Protein AF-0000000072035267 (afdb_homodimer)

Radius of gyration: 32.4 Å; Cα contacts (8 Å, |Δi|>4): 2266; chains: 2; bounding box: 58×96×71 Å

InterPro domains:
  IPR001461 Aspartic peptidase A1 [PTHR47965] (14-410)
  IPR021109 Aspartic peptidase domain superfamily [G3DSA:2.40.70.10] (3-189)
  IPR021109 Aspartic peptidase domain superfamily [G3DSA:2.40.70.10] (192-411)
  IPR021109 Aspartic peptidase domain superfamily [SSF50630] (14-403)
  IPR032799 Xylanase inhibitor, C-terminal [PF14541] (230-394)
  IPR032861 Xylanase inhibitor, N-terminal [PF14543] (16-189)
  IPR033121 Peptidase family A1 domain [PS51767] (16-394)
  IPR033868 Xylanase inhibitor I-like [cd05489] (21-397)

Secondary structure (DSSP, 8-state):
-EEEEEEEEEETTEEEEEEEEETTTTEEEEEEEETT-SS-EEE-SSS---SS-EEPBTTSHHHHTTT--EEE---S--BTTB-TTEEEE--EETTTTEE--EEEEEEEEEE-EESSSSB-PPEEEEEEEEEEE-GGGGTTSPTT--EEEE-SSSTTSHHHHHHHHTT--SEEEEE--S-SSS-EEEEES-----EEETTEEGGGG-EEEEEE--SS--SSEEETT----SEEE---EEEETTEEP---GGGTSBPTTT--B-EEE-SSS-SEEE-HHHHHHHHHHHHHHHHHTT--EE--BTTBS-EEEGGGS-EETTEE----EEEE-SSTT-EEEE-HHHHEEEEEETTEEEEEE-EEE--SS-SSSEEE-HHHHTT-EEEEETTTTEEEE-S-GGGGT--GGG--TT-/-EEEEEEEEEETTEEEEEEEEETTTTEEEEEEEETT-SS-EEE-SSS---SS-EEPBTTSHHHHTTT--EEE---S--BTTB-TTEEEE--EETTTTEE--EEEEEEEEEE-EESSSSB-PPEEEEEEEEEEE-GGGGTTSPTT--EEEE-SSSTTSHHHHHHHHTT--SEEEEE--S-SSS-EEEEES-----EEETTEEGGGG-EEEEEE--SS--SSEEETT----SEEE---EEEETTEEP---GGGTSBPTTT--B-EEE-SSS-SEEE-HHHHHHHHHHHHHHHHHTT--B---BTTBS-EEEGGGS-EETTEE----EEEE-SSTT-EEEE-HHHHEEEEEETTEEEEEE-EEE--SS-SSSEEE-HHHHTT-EEEEETTTTEEEE-S-GGGGT--GGG--TT-

Solvent-accessible surface area (backbone atoms only — not comparable to full-atom values): 41261 Å² total; per-residue (Å²): 120,39,34,37,43,52,29,40,41,41,73,78,58,55,40,38,30,31,59,40,28,37,36,42,75,72,35,87,40,37,21,35,41,27,44,36,33,44,49,22,31,34,39,35,75,63,87,63,75,48,83,60,61,40,78,37,49,44,86,34,72,71,34,47,73,69,73,41,62,46,20,26,45,52,89,61,78,73,51,87,53,24,49,66,51,19,18,40,37,68,48,62,29,83,84,70,68,45,72,49,79,24,27,30,33,28,26,31,35,33,36,42,20,23,79,71,51,44,79,49,64,70,47,77,38,69,75,35,57,34,25,26,34,59,66,75,59,49,58,89,56,48,86,79,45,44,37,36,41,12,50,12,70,30,67,49,3,51,55,35,42,53,17,60,79,64,73,36,52,61,25,30,31,41,18,41,26,80,38,70,84,40,39,10,37,35,39,36,32,42,87,57,76,42,50,42,43,92,94,40,47,59,55,78,66,46,47,71,44,59,50,42,81,40,58,39,41,87,45,56,66,26,43,80,89,34,56,31,33,46,51,26,43,53,47,70,45,43,24,45,65,84,38,75,50,80,62,69,66,73,43,34,38,58,37,84,87,73,27,35,23,13,33,35,55,33,39,63,42,41,49,25,28,20,24,35,71,50,32,51,41,46,50,54,51,45,50,53,49,26,42,76,69,73,46,60,78,48,77,56,48,90,96,28,70,50,19,28,49,42,88,75,42,54,77,49,84,52,27,44,66,56,63,36,36,30,45,23,29,92,41,94,86,39,57,52,66,35,39,20,57,31,41,37,37,78,47,76,53,99,88,42,55,29,37,21,43,42,60,42,72,53,38,84,77,47,54,54,24,28,36,46,11,33,45,54,40,32,22,21,49,35,34,43,34,63,76,76,38,27,37,28,34,42,80,38,32,44,81,73,73,37,43,27,43,42,59,49,54,78,111,122,38,34,34,43,52,30,40,42,42,74,76,58,54,40,37,30,31,60,41,29,37,37,42,73,71,35,87,40,36,21,35,42,28,45,37,32,44,50,22,29,34,39,34,76,64,87,61,74,48,81,62,61,41,78,37,49,44,86,35,71,72,36,49,72,68,72,41,61,45,22,27,43,50,91,60,78,75,50,88,54,24,48,67,51,18,17,40,37,70,45,61,30,84,84,72,68,46,73,51,78,26,28,29,33,28,25,31,34,33,37,40,22,24,79,72,46,45,78,48,64,69,46,76,37,68,75,36,57,34,25,26,33,59,66,76,61,48,57,89,55,47,87,79,44,44,38,36,41,11,49,12,70,29,67,49,4,50,55,36,41,53,18,60,78,65,73,37,52,61,25,30,32,42,17,41,25,80,40,71,84,40,40,9,38,34,39,37,31,42,86,55,77,44,50,42,43,92,93,38,48,60,55,78,66,46,47,72,44,60,49,43,83,38,58,40,41,88,45,55,67,27,44,78,90,35,53,29,35,45,51,25,42,54,46,71,46,42,24,46,65,83,39,76,48,83,64,69,66,71,42,34,38,59,36,84,86,74,29,36,22,13,31,35,55,35,37,61,42,41,48,25,28,21,23,36,72,51,33,50,40,46,51,52,50,45,52,54,49,25,44,74,70,71,46,60,76,48,77,57,49,90,95,27,72,52,19,28,48,42,88,76,40,54,77,51,85,52,27,43,68,56,63,35,37,30,46,24,27,95,41,93,84,40,57,52,64,34,39,21,58,32,42,38,38,77,48,76,52,98,88,43,54,29,37,20,42,43,60,40,74,54,36,84,78,45,56,52,24,28,36,45,11,33,47,53,41,31,21,21,49,36,34,43,34,64,78,78,38,28,37,28,33,43,81,38,32,43,80,74,74,40,42,26,44,40,60,48,47,80,110

Organism: Hevea brasiliensis (NCBI:txid3981)

Sequence (822 aa):
MQRFFYISKKIIPPQYTTTVYLKTPLQPTKLLLDLGASFTWVDCYRNYNSTTYQHIACGTPLCDSFHSLACGNCYEPPGPACANDTCEFFPENSVTRKVNLEAALIDSLAVPTTDGSTQGPLAHVKNYIFSCARTALLHGLAAGVSGTVAMGRSNISLQGQVRTVFSAPNYFALCLSGSRKFLGVAFIGTSGPYNFLPGIDVGKSLIYTPLILNPVGGTVITYVNHPSDEYFVGLTSIKVNGKVVALNQTLLAIDSETGFGGTKISTVIPYTTLQTSIYKAFTEAFVKESSVMNLTLTKAVKPFSFCFSAKEIVSTRVGPEVPTVDLVMQSEEVYWRMFGSNSMVRVAHKDEDVWCLGFMDGGANPRTSIVIGGHLMEDNLLQFDLESNRLGFSSSLLFQGTTCANFNFTIMQRFFYISKKIIPPQYTTTVYLKTPLQPTKLLLDLGASFTWVDCYRNYNSTTYQHIACGTPLCDSFHSLACGNCYEPPGPACANDTCEFFPENSVTRKVNLEAALIDSLAVPTTDGSTQGPLAHVKNYIFSCARTALLHGLAAGVSGTVAMGRSNISLQGQVRTVFSAPNYFALCLSGSRKFLGVAFIGTSGPYNFLPGIDVGKSLIYTPLILNPVGGTVITYVNHPSDEYFVGLTSIKVNGKVVALNQTLLAIDSETGFGGTKISTVIPYTTLQTSIYKAFTEAFVKESSVMNLTLTKAVKPFSFCFSAKEIVSTRVGPEVPTVDLVMQSEEVYWRMFGSNSMVRVAHKDEDVWCLGFMDGGANPRTSIVIGGHLMEDNLLQFDLESNRLGFSSSLLFQGTTCANFNFTI

Nearest PDB structures (foldseek):
  3vla-assembly1_A  TM=9.682E-01  e=2.047E-55  Daucus carota
  3aup-assembly1_A  TM=9.422E-01  e=1.600E-38  Glycine max
  3aup-assembly1_B  TM=9.421E-01  e=1.950E-37  Glycine max
  3aup-assembly1_C  TM=9.196E-01  e=5.016E-37  Glycine max
  3aup-assembly1_D  TM=9.233E-01  e=4.520E-35  Glycine max

pLDDT: mean 93.47, std 7.17, range [33.94, 98.75]

Foldseek 3Di:
DWFKWWWAADVVPTFIKTWWFWAVVTDTAIATEKAFDQFWEFAFPPPDDHPQKDFAAAPDPVLVVVVFNDFDAAPDPDDNWHDGRGRWDWDALPQVLDTDITTKMFAKIWTWDDPLQDIDDIDIDGGQIHTHDHPVRCPPPDPRHGIHQYNFQHCNGPLNSSCVVVVAAQKKKWAAALDNVFIFMMIHRDLDQPPLDPPDRLSVAWFKFFWDWQQWADHPDTDPRRIGRFTFFQFQFKDWLNHTQDDDRVQCDQDNVQRFHHETETSSFAFKEAAQRVVVSVVVNQQVQQVVVVWDFDCADPPFGTKTAPVVWDADLLGTAGIKMWGHGPDPVGTAIHGLQQQWDWDDDPVGTIIGGRYYYPYNGRRYRIYHYPSNSFQKMWMQNVVRRMIIIDNGCSVVVGGSSSSDSPD/DWFKWWWAADVVPTFIKTWWWWAVVTDTAIATEKAFDQFWEFAFPPPDDHPQKDFAAAPDPVLVVVVQNDFDAAPDPDDNWHDGRGRWDWDALPQVLDTDITTKMFAKIWTWDDPLQDIDDIDIDGGQIHTHDHPVRCPPPDPRHGIHAYNFQHCNGPLNSSCVVVVAAQKKKWAAALDNVFIFMMIHRDLDQPPLDVPDRLSVAWFKFFWDWQQWAPHPDTDPRRIGRFTFFQFQFKDWLNHTQDDDRVQCDQDNVQRFHHETETSSFAFKEAAQRCVVSVVVNQQVQQVVVVWDFDCADPPFGTKTAPVVWDADLLGTAGIWMWGHGPDPVGTAIHGLQQQWDWDDDPVGTITGGRYYYPYNGRRYRIYHYPSNSFQKMWMQNVVRRMIIIGNGCSVVVGGSSSSDSPD

Structure (mmCIF, N/CA/C/O backbone):
data_AF-0000000072035267-model_v1
#
loop_
_entity.id
_entity.type
_entity.pdbx_description
1 polymer 'Peptidase A1 domain-containing protein'
#
loop_
_atom_site.group_PDB
_atom_site.id
_atom_site.type_symbol
_atom_site.label_atom_id
_atom_site.label_alt_id
_atom_site.label_comp_id
_atom_site.label_asym_id
_atom_site.label_entity_id
_atom_site.label_seq_id
_atom_site.pdbx_PDB_ins_code
_atom_site.Cartn_x
_atom_site.Cartn_y
_atom_site.Cartn_z
_atom_site.occupancy
_atom_site.B_iso_or_equiv
_atom_site.auth_seq_id
_atom_site.auth_comp_id
_atom_site.auth_asym_id
_atom_site.auth_atom_id
_atom_site.pdbx_PDB_model_num
ATOM 1 N N . MET A 1 1 ? 23.469 -21.203 -25.188 1 81.06 1 MET A N 1
ATOM 2 C CA . MET A 1 1 ? 23.328 -21.734 -23.828 1 81.06 1 MET A CA 1
ATOM 3 C C . MET A 1 1 ? 21.969 -21.422 -23.25 1 81.06 1 MET A C 1
ATOM 5 O O . MET A 1 1 ? 21.406 -20.344 -23.484 1 81.06 1 MET A O 1
ATOM 9 N N . GLN A 1 2 ? 21.484 -22.484 -22.578 1 88.94 2 GLN A N 1
ATOM 10 C CA . GLN A 1 2 ? 20.188 -22.344 -21.922 1 88.94 2 GLN A CA 1
ATOM 11 C C . GLN A 1 2 ? 20.359 -21.797 -20.5 1 88.94 2 GLN A C 1
ATOM 13 O O . GLN A 1 2 ? 21.312 -22.125 -19.812 1 88.94 2 GLN A O 1
ATOM 18 N N . ARG A 1 3 ? 19.531 -20.891 -20.172 1 94.94 3 ARG A N 1
ATOM 19 C CA . ARG A 1 3 ? 19.5 -20.406 -18.797 1 94.94 3 ARG A CA 1
ATOM 20 C C . ARG A 1 3 ? 18.531 -21.219 -17.938 1 94.94 3 ARG A C 1
ATOM 22 O O . ARG A 1 3 ? 17.469 -21.641 -18.422 1 94.94 3 ARG A O 1
ATOM 29 N N . PHE A 1 4 ? 19 -21.453 -16.734 1 94.75 4 PHE A N 1
ATOM 30 C CA . PHE A 1 4 ? 18.125 -22.281 -15.914 1 94.75 4 PHE A CA 1
ATOM 31 C C . PHE A 1 4 ? 18.328 -21.969 -14.43 1 94.75 4 PHE A C 1
ATOM 33 O O . PHE A 1 4 ? 19.234 -21.219 -14.07 1 94.75 4 PHE A O 1
ATOM 40 N N . PHE A 1 5 ? 17.406 -22.406 -13.617 1 95.31 5 PHE A N 1
ATOM 41 C CA . PHE A 1 5 ? 17.594 -22.453 -12.172 1 95.31 5 PHE A CA 1
ATOM 42 C C . PHE A 1 5 ? 16.891 -23.672 -11.57 1 95.31 5 PHE A C 1
ATOM 44 O O . PHE A 1 5 ? 15.938 -24.188 -12.156 1 95.31 5 PHE A O 1
ATOM 51 N N . TYR A 1 6 ? 17.391 -24.125 -10.43 1 95.31 6 TYR A N 1
ATOM 52 C CA . TYR A 1 6 ? 16.797 -25.266 -9.742 1 95.31 6 TYR A CA 1
ATOM 53 C C . TYR A 1 6 ? 15.625 -24.828 -8.875 1 95.31 6 TYR A C 1
ATOM 55 O O . TYR A 1 6 ? 15.539 -23.672 -8.469 1 95.31 6 TYR A O 1
ATOM 63 N N . ILE A 1 7 ? 14.734 -25.734 -8.68 1 97.44 7 ILE A N 1
ATOM 64 C CA . ILE A 1 7 ? 13.555 -25.5 -7.852 1 97.44 7 ILE A CA 1
ATOM 65 C C . ILE A 1 7 ? 13.5 -26.531 -6.734 1 97.44 7 ILE A C 1
ATOM 67 O O . ILE A 1 7 ? 13.602 -27.734 -6.988 1 97.44 7 ILE A O 1
ATOM 71 N N . SER A 1 8 ? 13.352 -26.062 -5.523 1 97.06 8 SER A N 1
ATOM 72 C CA . SER A 1 8 ? 13.25 -26.922 -4.355 1 97.06 8 SER A CA 1
ATOM 73 C C . SER A 1 8 ? 11.812 -27 -3.84 1 97.06 8 SER A C 1
ATOM 75 O O . SER A 1 8 ? 11.109 -25.984 -3.82 1 97.06 8 SER A O 1
ATOM 77 N N . LYS A 1 9 ? 11.477 -28.172 -3.498 1 96.5 9 LYS A N 1
ATOM 78 C CA . LYS A 1 9 ? 10.172 -28.359 -2.861 1 96.5 9 LYS A CA 1
ATOM 79 C C . LYS A 1 9 ? 10.297 -28.344 -1.34 1 96.5 9 LYS A C 1
ATOM 81 O O . LYS A 1 9 ? 11.102 -29.078 -0.771 1 96.5 9 LYS A O 1
ATOM 86 N N . LYS A 1 10 ? 9.508 -27.438 -0.721 1 94.06 10 LYS A N 1
ATOM 87 C CA . LYS A 1 10 ? 9.43 -27.391 0.736 1 94.06 10 LYS A CA 1
ATOM 88 C C . LYS A 1 10 ? 8.148 -28.047 1.242 1 94.06 10 LYS A C 1
ATOM 90 O O . LYS A 1 10 ? 7.113 -28 0.573 1 94.06 10 LYS A O 1
ATOM 95 N N . ILE A 1 11 ? 8.234 -28.594 2.432 1 85.81 11 ILE A N 1
ATOM 96 C CA . ILE A 1 11 ? 7.078 -29.297 2.973 1 85.81 11 ILE A CA 1
ATOM 97 C C . ILE A 1 11 ? 6.355 -28.422 3.986 1 85.81 11 ILE A C 1
ATOM 99 O O . ILE A 1 11 ? 5.129 -28.484 4.109 1 85.81 11 ILE A O 1
ATOM 103 N N . ILE A 1 12 ? 7.105 -27.688 4.684 1 84.75 12 ILE A N 1
ATOM 104 C CA . ILE A 1 12 ? 6.492 -26.859 5.715 1 84.75 12 ILE A CA 1
ATOM 105 C C . ILE A 1 12 ? 6.969 -25.406 5.562 1 84.75 12 ILE A C 1
ATOM 107 O O . ILE A 1 12 ? 8.094 -25.078 5.934 1 84.75 12 ILE A O 1
ATOM 111 N N . PRO A 1 13 ? 6.098 -24.625 5.195 1 90.94 13 PRO A N 1
ATOM 112 C CA . PRO A 1 13 ? 4.883 -24.906 4.43 1 90.94 13 PRO A CA 1
ATOM 113 C C . PRO A 1 13 ? 5.18 -25.422 3.025 1 90.94 13 PRO A C 1
ATOM 115 O O . PRO A 1 13 ? 6.301 -25.297 2.535 1 90.94 13 PRO A O 1
ATOM 118 N N . PRO A 1 14 ? 4.184 -26.094 2.482 1 93.5 14 PRO A N 1
ATOM 119 C CA . PRO A 1 14 ? 4.426 -26.594 1.124 1 93.5 14 PRO A CA 1
ATOM 120 C C . PRO A 1 14 ? 4.582 -25.453 0.106 1 93.5 14 PRO A C 1
ATOM 122 O O . PRO A 1 14 ? 3.6 -24.797 -0.249 1 93.5 14 PRO A O 1
ATOM 125 N N . GLN A 1 15 ? 5.777 -25.266 -0.336 1 97.94 15 GLN A N 1
ATOM 126 C CA . GLN A 1 15 ? 6.125 -24.203 -1.26 1 97.94 15 GLN A CA 1
ATOM 127 C C . GLN A 1 15 ? 7.266 -24.609 -2.184 1 97.94 15 GLN A C 1
ATOM 129 O O . GLN A 1 15 ? 7.988 -25.578 -1.895 1 97.94 15 GLN A O 1
ATOM 134 N N . TYR A 1 16 ? 7.328 -23.984 -3.285 1 98.44 16 TYR A N 1
ATOM 135 C CA . TYR A 1 16 ? 8.43 -24.172 -4.223 1 98.44 16 TYR A CA 1
ATOM 136 C C . TYR A 1 16 ? 9.352 -22.953 -4.223 1 98.44 16 TYR A C 1
ATOM 138 O O . TYR A 1 16 ? 8.914 -21.828 -4.461 1 98.44 16 TYR A O 1
ATOM 146 N N . THR A 1 17 ? 10.641 -23.219 -3.957 1 98.12 17 THR A N 1
ATOM 147 C CA . THR A 1 17 ? 11.602 -22.125 -3.834 1 98.12 17 THR A CA 1
ATOM 148 C C . THR A 1 17 ? 12.758 -22.312 -4.812 1 98.12 17 THR A C 1
ATOM 150 O O . THR A 1 17 ? 12.938 -23.391 -5.367 1 98.12 17 THR A O 1
ATOM 153 N N . THR A 1 18 ? 13.406 -21.25 -5.062 1 97.75 18 THR A N 1
ATOM 154 C CA . THR A 1 18 ? 14.586 -21.266 -5.918 1 97.75 18 THR A CA 1
ATOM 155 C C . THR A 1 18 ? 15.664 -20.344 -5.379 1 97.75 18 THR A C 1
ATOM 157 O O . THR A 1 18 ? 15.422 -19.578 -4.438 1 97.75 18 THR A O 1
ATOM 160 N N . THR A 1 19 ? 16.844 -20.531 -5.922 1 96.5 19 THR A N 1
ATOM 161 C CA . THR A 1 19 ? 17.953 -19.641 -5.605 1 96.5 19 THR A CA 1
ATOM 162 C C . THR A 1 19 ? 18.5 -18.984 -6.871 1 96.5 19 THR A C 1
ATOM 164 O O . THR A 1 19 ? 18.844 -19.656 -7.836 1 96.5 19 THR A O 1
ATOM 167 N N . VAL A 1 20 ? 18.484 -17.734 -6.871 1 97.25 20 VAL A N 1
ATOM 168 C CA . VAL A 1 20 ? 19.141 -16.938 -7.902 1 97.25 20 VAL A CA 1
ATOM 169 C C . VAL A 1 20 ? 20.234 -16.078 -7.266 1 97.25 20 VAL A C 1
ATOM 171 O O . VAL A 1 20 ? 20.359 -16.016 -6.039 1 97.25 20 VAL A O 1
ATOM 174 N N . TYR A 1 21 ? 21.078 -15.484 -8.117 1 98.12 21 TYR A N 1
ATOM 175 C CA . TYR A 1 21 ? 22.125 -14.609 -7.602 1 98.12 21 TYR A CA 1
ATOM 176 C C . TYR A 1 21 ? 21.781 -13.148 -7.824 1 98.12 21 TYR A C 1
ATOM 178 O O . TYR A 1 21 ? 21.516 -12.727 -8.953 1 98.12 21 TYR A O 1
ATOM 186 N N . LEU A 1 22 ? 21.766 -12.406 -6.781 1 97.81 22 LEU A N 1
ATOM 187 C CA . LEU A 1 22 ? 21.391 -10.992 -6.828 1 97.81 22 LEU A CA 1
ATOM 188 C C . LEU A 1 22 ? 22.469 -10.133 -6.172 1 97.81 22 LEU A C 1
ATOM 190 O O . LEU A 1 22 ? 23.266 -10.633 -5.375 1 97.81 22 LEU A O 1
ATOM 194 N N . LYS A 1 23 ? 22.578 -8.891 -6.531 1 97.44 23 LYS A N 1
ATOM 195 C CA . LYS A 1 23 ? 23.453 -7.906 -5.898 1 97.44 23 LYS A CA 1
ATOM 196 C C . LYS A 1 23 ? 24.859 -7.941 -6.496 1 97.44 23 LYS A C 1
ATOM 198 O O . LYS A 1 23 ? 25.141 -8.742 -7.395 1 97.44 23 LYS A O 1
ATOM 203 N N . THR A 1 24 ? 25.578 -6.977 -6.043 1 97.62 24 THR A N 1
ATOM 204 C CA . THR A 1 24 ? 27.016 -6.906 -6.309 1 97.62 24 THR A CA 1
ATOM 205 C C . THR A 1 24 ? 27.797 -6.754 -5.008 1 97.62 24 THR A C 1
ATOM 207 O O . THR A 1 24 ? 27.672 -5.734 -4.324 1 97.62 24 THR A O 1
ATOM 210 N N . PRO A 1 25 ? 28.766 -7.625 -4.703 1 97.25 25 PRO A N 1
ATOM 211 C CA . PRO A 1 25 ? 28.984 -8.891 -5.402 1 97.25 25 PRO A CA 1
ATOM 212 C C . PRO A 1 25 ? 27.766 -9.82 -5.344 1 97.25 25 PRO A C 1
ATOM 214 O O . PRO A 1 25 ? 26.938 -9.695 -4.445 1 97.25 25 PRO A O 1
ATOM 217 N N . LEU A 1 26 ? 27.703 -10.727 -6.324 1 97.5 26 LEU A N 1
ATOM 218 C CA . LEU A 1 26 ? 26.578 -11.641 -6.434 1 97.5 26 LEU A CA 1
ATOM 219 C C . LEU A 1 26 ? 26.453 -12.484 -5.168 1 97.5 26 LEU A C 1
ATOM 221 O O . LEU A 1 26 ? 27.438 -13.008 -4.66 1 97.5 26 LEU A O 1
ATOM 225 N N . GLN A 1 27 ? 25.219 -12.562 -4.727 1 96.81 27 GLN A N 1
ATOM 226 C CA . GLN A 1 27 ? 24.906 -13.375 -3.557 1 96.81 27 GLN A CA 1
ATOM 227 C C . GLN A 1 27 ? 23.734 -14.305 -3.844 1 96.81 27 GLN A C 1
ATOM 229 O O . GLN A 1 27 ? 22.734 -13.898 -4.453 1 96.81 27 GLN A O 1
ATOM 234 N N . PRO A 1 28 ? 23.922 -15.594 -3.424 1 96.81 28 PRO A N 1
ATOM 235 C CA . PRO A 1 28 ? 22.766 -16.484 -3.561 1 96.81 28 PRO A CA 1
ATOM 236 C C . PRO A 1 28 ? 21.547 -15.992 -2.773 1 96.81 28 PRO A C 1
ATOM 238 O O . PRO A 1 28 ? 21.656 -15.68 -1.585 1 96.81 28 PRO A O 1
ATOM 241 N N . THR A 1 29 ? 20.438 -15.867 -3.428 1 97.31 29 THR A N 1
ATOM 242 C CA . THR A 1 29 ? 19.203 -15.359 -2.846 1 97.31 29 THR A CA 1
ATOM 243 C C . THR A 1 29 ? 18.062 -16.359 -3.035 1 97.31 29 THR A C 1
ATOM 245 O O . THR A 1 29 ? 17.688 -16.656 -4.164 1 97.31 29 THR A O 1
ATOM 248 N N . LYS A 1 30 ? 17.547 -16.844 -1.917 1 97.75 30 LYS A N 1
ATOM 249 C CA . LYS A 1 30 ? 16.438 -17.797 -1.955 1 97.75 30 LYS A CA 1
ATOM 250 C C . LYS A 1 30 ? 15.094 -17.094 -2.088 1 97.75 30 LYS A C 1
ATOM 252 O O . LYS A 1 30 ? 14.781 -16.188 -1.308 1 97.75 30 LYS A O 1
ATOM 257 N N . LEU A 1 31 ? 14.352 -17.516 -3.07 1 98.62 31 LEU A N 1
ATOM 258 C CA . LEU A 1 31 ? 13.086 -16.859 -3.379 1 98.62 31 LEU A CA 1
ATOM 259 C C . LEU A 1 31 ? 11.977 -17.875 -3.572 1 98.62 31 LEU A C 1
ATOM 261 O O . LEU A 1 31 ? 12.234 -19.016 -3.967 1 98.62 31 LEU A O 1
ATOM 265 N N . LEU A 1 32 ? 10.75 -17.484 -3.213 1 98.75 32 LEU A N 1
ATOM 266 C CA . LEU A 1 32 ? 9.562 -18.266 -3.566 1 98.75 32 LEU A CA 1
ATOM 267 C C . LEU A 1 32 ? 9.273 -18.172 -5.059 1 98.75 32 LEU A C 1
ATOM 269 O O . LEU A 1 32 ? 9.289 -17.078 -5.625 1 98.75 32 LEU A O 1
ATOM 273 N N . LEU A 1 33 ? 9.023 -19.266 -5.691 1 98.75 33 LEU A N 1
ATOM 274 C CA . LEU A 1 33 ? 8.68 -19.281 -7.105 1 98.75 33 LEU A CA 1
ATOM 275 C C . LEU A 1 33 ? 7.207 -18.938 -7.309 1 98.75 33 LEU A C 1
ATOM 277 O O . LEU A 1 33 ? 6.324 -19.672 -6.887 1 98.75 33 LEU A O 1
ATOM 281 N N . ASP A 1 34 ? 6.973 -17.828 -7.926 1 98.62 34 ASP A N 1
ATOM 282 C CA . ASP A 1 34 ? 5.613 -17.375 -8.219 1 98.62 34 ASP A CA 1
ATOM 283 C C . ASP A 1 34 ? 5.375 -17.297 -9.719 1 98.62 34 ASP A C 1
ATOM 285 O O . ASP A 1 34 ? 5.723 -16.297 -10.352 1 98.62 34 ASP A O 1
ATOM 289 N N . LEU A 1 35 ? 4.648 -18.219 -10.234 1 98.44 35 LEU A N 1
ATOM 290 C CA . LEU A 1 35 ? 4.426 -18.375 -11.664 1 98.44 35 LEU A CA 1
ATOM 291 C C . LEU A 1 35 ? 3.553 -17.234 -12.203 1 98.44 35 LEU A C 1
ATOM 293 O O . LEU A 1 35 ? 3.619 -16.906 -13.391 1 98.44 35 LEU A O 1
ATOM 297 N N . GLY A 1 36 ? 2.785 -16.625 -11.398 1 97.38 36 GLY A N 1
ATOM 298 C CA . GLY A 1 36 ? 1.808 -15.656 -11.875 1 97.38 36 GLY A CA 1
ATOM 299 C C . GLY A 1 36 ? 2.193 -14.227 -11.57 1 97.38 36 GLY A C 1
ATOM 300 O O . GLY A 1 36 ? 1.565 -13.289 -12.078 1 97.38 36 GLY A O 1
ATOM 301 N N . ALA A 1 37 ? 3.24 -13.992 -10.828 1 97.5 37 ALA A N 1
ATOM 302 C CA . ALA A 1 37 ? 3.592 -12.648 -10.391 1 97.5 37 ALA A CA 1
ATOM 303 C C . ALA A 1 37 ? 4.184 -11.836 -11.539 1 97.5 37 ALA A C 1
ATOM 305 O O . ALA A 1 37 ? 4.879 -12.375 -12.398 1 97.5 37 ALA A O 1
ATOM 306 N N . SER A 1 38 ? 3.979 -10.539 -11.516 1 95.88 38 SER A N 1
ATOM 307 C CA . SER A 1 38 ? 4.395 -9.641 -12.586 1 95.88 38 SER A CA 1
ATOM 308 C C . SER A 1 38 ? 5.871 -9.273 -12.453 1 95.88 38 SER A C 1
ATOM 310 O O . SER A 1 38 ? 6.551 -9.047 -13.461 1 95.88 38 SER A O 1
ATOM 312 N N . PHE A 1 39 ? 6.27 -9.172 -11.195 1 97.06 39 PHE A N 1
ATOM 313 C CA . PHE A 1 39 ? 7.648 -8.766 -10.969 1 97.06 39 PHE A CA 1
ATOM 314 C C . PHE A 1 39 ? 8.188 -9.375 -9.68 1 97.06 39 PHE A C 1
ATOM 316 O O . PHE A 1 39 ? 7.41 -9.742 -8.789 1 97.06 39 PHE A O 1
ATOM 323 N N . THR A 1 40 ? 9.469 -9.477 -9.664 1 98.69 40 THR A N 1
ATOM 324 C CA . THR A 1 40 ? 10.18 -10.008 -8.508 1 98.69 40 THR A CA 1
ATOM 325 C C . THR A 1 40 ? 10.25 -8.969 -7.391 1 98.69 40 THR A C 1
ATOM 327 O O . THR A 1 40 ? 10.391 -7.773 -7.66 1 98.69 40 THR A O 1
ATOM 330 N N . TRP A 1 41 ? 10.102 -9.414 -6.188 1 98.38 41 TRP A N 1
ATOM 331 C CA . TRP A 1 41 ? 10.359 -8.508 -5.07 1 98.38 41 TRP A CA 1
ATOM 332 C C . TRP A 1 41 ? 11.219 -9.188 -4.012 1 98.38 41 TRP A C 1
ATOM 334 O O . TRP A 1 41 ? 11.188 -10.406 -3.861 1 98.38 41 TRP A O 1
ATOM 344 N N . VAL A 1 42 ? 12.055 -8.398 -3.314 1 98.5 42 VAL A N 1
ATOM 345 C CA . VAL A 1 42 ? 13.016 -8.883 -2.33 1 98.5 42 VAL A CA 1
ATOM 346 C C . VAL A 1 42 ? 13 -7.973 -1.104 1 98.5 42 VAL A C 1
ATOM 348 O O . VAL A 1 42 ? 12.766 -6.77 -1.221 1 98.5 42 VAL A O 1
ATOM 351 N N . ASP A 1 43 ? 13.211 -8.578 0.04 1 97.81 43 ASP A N 1
ATOM 352 C CA . ASP A 1 43 ? 13.367 -7.805 1.267 1 97.81 43 ASP A CA 1
ATOM 353 C C . ASP A 1 43 ? 14.617 -6.926 1.203 1 97.81 43 ASP A C 1
ATOM 355 O O . ASP A 1 43 ? 15.742 -7.434 1.192 1 97.81 43 ASP A O 1
ATOM 359 N N . CYS A 1 44 ? 14.383 -5.602 1.24 1 96.62 44 CYS A N 1
ATOM 360 C CA . CYS A 1 44 ? 15.5 -4.676 1.149 1 96.62 44 CYS A CA 1
ATOM 361 C C . CYS A 1 44 ? 15.766 -4.008 2.494 1 96.62 44 CYS A C 1
ATOM 363 O O . CYS A 1 44 ? 16.625 -3.123 2.594 1 96.62 44 CYS A O 1
ATOM 365 N N . TYR A 1 45 ? 15.102 -4.367 3.492 1 92.44 45 TYR A N 1
ATOM 366 C CA . TYR A 1 45 ? 15.219 -3.705 4.789 1 92.44 45 T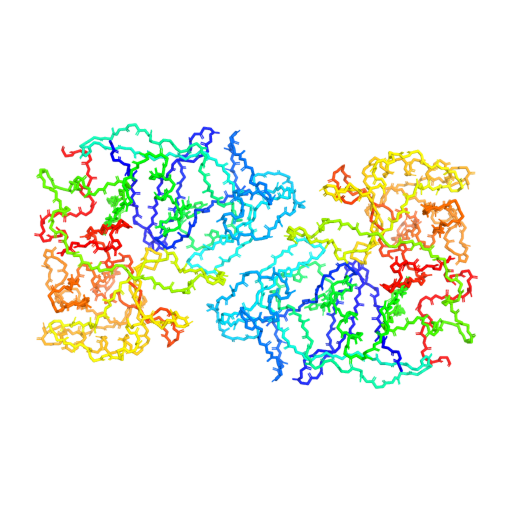YR A CA 1
ATOM 367 C C . TYR A 1 45 ? 16.172 -4.465 5.699 1 92.44 45 TYR A C 1
ATOM 369 O O . TYR A 1 45 ? 16.734 -3.893 6.637 1 92.44 45 TYR A O 1
ATOM 377 N N . ARG A 1 46 ? 16.312 -5.684 5.34 1 87.19 46 ARG A N 1
ATOM 378 C CA . ARG A 1 46 ? 17.219 -6.496 6.133 1 87.19 46 ARG A CA 1
ATOM 379 C C . ARG A 1 46 ? 18.406 -6.961 5.289 1 87.19 46 ARG A C 1
ATOM 381 O O . ARG A 1 46 ? 18.266 -7.828 4.426 1 87.19 46 ARG A O 1
ATOM 388 N N . ASN A 1 47 ? 19.531 -6.457 5.484 1 84 47 ASN A N 1
ATOM 389 C CA . ASN A 1 47 ? 20.797 -6.969 4.969 1 84 47 ASN A CA 1
ATOM 390 C C . ASN A 1 47 ? 20.859 -6.906 3.443 1 84 47 ASN A C 1
ATOM 392 O O . ASN A 1 47 ? 21.234 -7.879 2.789 1 84 47 ASN A O 1
ATOM 396 N N . TYR A 1 48 ? 20.312 -5.871 2.896 1 95.25 48 TYR A N 1
ATOM 397 C CA . TYR A 1 48 ? 20.516 -5.707 1.46 1 95.25 48 TYR A CA 1
ATOM 398 C C . TYR A 1 48 ? 21.734 -4.836 1.175 1 95.25 48 TYR A C 1
ATOM 400 O O . TYR A 1 48 ? 21.625 -3.607 1.136 1 95.25 48 TYR A O 1
ATOM 408 N N . ASN A 1 49 ? 22.781 -5.453 0.939 1 94.44 49 ASN A N 1
ATOM 409 C CA . ASN A 1 49 ? 24.047 -4.777 0.667 1 94.44 49 ASN A CA 1
ATOM 410 C C . ASN A 1 49 ? 24.516 -5.023 -0.764 1 94.44 49 ASN A C 1
ATOM 412 O O . ASN A 1 49 ? 24.922 -6.137 -1.108 1 94.44 49 ASN A O 1
ATOM 416 N N . SER A 1 50 ? 24.406 -4.047 -1.567 1 97.38 50 SER A N 1
ATOM 417 C CA . SER A 1 50 ? 24.844 -4.094 -2.963 1 97.38 50 SER A CA 1
ATOM 418 C C . SER A 1 50 ? 25.484 -2.777 -3.389 1 97.38 50 SER A C 1
ATOM 420 O O . SER A 1 50 ? 25.016 -1.701 -3.016 1 97.38 50 SER A O 1
ATOM 422 N N . THR A 1 51 ? 26.5 -2.76 -4.121 1 97.12 51 THR A N 1
ATOM 423 C CA . THR A 1 51 ? 27.203 -1.552 -4.547 1 97.12 51 THR A CA 1
ATOM 424 C C . THR A 1 51 ? 26.594 -1.003 -5.836 1 97.12 51 THR A C 1
ATOM 426 O O . THR A 1 51 ? 26.922 0.109 -6.254 1 97.12 51 THR A O 1
ATOM 429 N N . THR A 1 52 ? 25.656 -1.749 -6.445 1 97.31 52 THR A N 1
ATOM 430 C CA . THR A 1 52 ? 25.266 -1.329 -7.785 1 97.31 52 THR A CA 1
ATOM 431 C C . THR A 1 52 ? 23.766 -1.024 -7.836 1 97.31 52 THR A C 1
ATOM 433 O O . THR A 1 52 ? 23.219 -0.746 -8.906 1 97.31 52 THR A O 1
ATOM 436 N N . TYR A 1 53 ? 23.062 -1.11 -6.777 1 97.5 53 TYR A N 1
ATOM 437 C CA . TYR A 1 53 ? 21.625 -0.855 -6.875 1 97.5 53 TYR A CA 1
ATOM 438 C C . TYR A 1 53 ? 21.359 0.593 -7.266 1 97.5 53 TYR A C 1
ATOM 440 O O . TYR A 1 53 ? 22.141 1.487 -6.938 1 97.5 53 TYR A O 1
ATOM 448 N N . GLN A 1 54 ? 20.234 0.826 -7.961 1 97.44 54 GLN A N 1
ATOM 449 C CA . GLN A 1 54 ? 19.781 2.148 -8.375 1 97.44 54 GLN A CA 1
ATOM 450 C C . GLN A 1 54 ? 18.266 2.277 -8.219 1 97.44 54 GLN A C 1
ATOM 452 O O . GLN A 1 54 ? 17.531 1.331 -8.5 1 97.44 54 GLN A O 1
ATOM 457 N N . HIS A 1 55 ? 17.875 3.428 -7.746 1 96.31 55 HIS A N 1
ATOM 458 C CA . HIS A 1 55 ? 16.453 3.73 -7.734 1 96.31 55 HIS A CA 1
ATOM 459 C C . HIS A 1 55 ? 15.953 4.125 -9.125 1 96.31 55 HIS A C 1
ATOM 461 O O . HIS A 1 55 ? 16.719 4.656 -9.93 1 96.31 55 HIS A O 1
ATOM 467 N N . ILE A 1 56 ? 14.758 3.797 -9.383 1 95.88 56 ILE A N 1
ATOM 468 C CA . ILE A 1 56 ? 14.109 4.277 -10.602 1 95.88 56 ILE A CA 1
ATOM 469 C C . ILE A 1 56 ? 13.359 5.574 -10.305 1 95.88 56 ILE A C 1
ATOM 471 O O . ILE A 1 56 ? 12.469 5.602 -9.445 1 95.88 56 ILE A O 1
ATOM 475 N N . ALA A 1 57 ? 13.719 6.613 -10.984 1 92.75 57 ALA A N 1
ATOM 476 C CA . ALA A 1 57 ? 13.133 7.922 -10.703 1 92.75 57 ALA A CA 1
ATOM 477 C C . ALA A 1 57 ? 11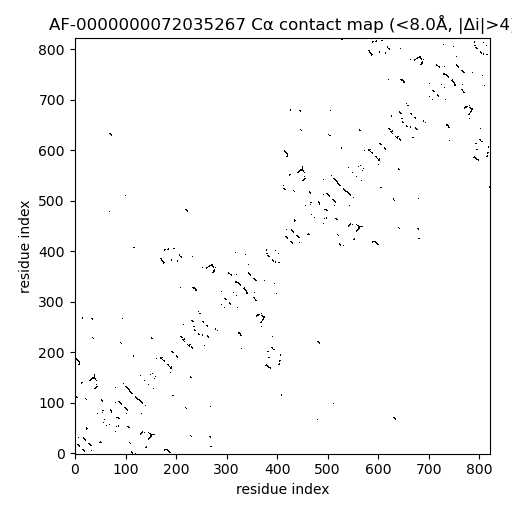.688 7.992 -11.203 1 92.75 57 ALA A C 1
ATOM 479 O O . ALA A 1 57 ? 11.367 7.469 -12.273 1 92.75 57 ALA A O 1
ATOM 480 N N . CYS A 1 58 ? 10.906 8.656 -10.469 1 89 58 CYS A N 1
ATOM 481 C CA . CYS A 1 58 ? 9.516 8.891 -10.859 1 89 58 CYS A CA 1
ATOM 482 C C . CYS A 1 58 ? 9.445 9.789 -12.094 1 89 58 CYS A C 1
ATOM 484 O O . CYS A 1 58 ? 10.305 10.641 -12.297 1 89 58 CYS A O 1
ATOM 486 N N . GLY A 1 59 ? 8.461 9.531 -12.945 1 85.81 59 GLY A N 1
ATOM 487 C CA . GLY A 1 59 ? 8.219 10.383 -14.094 1 85.81 59 GLY A CA 1
ATOM 488 C C . GLY A 1 59 ? 9.102 10.055 -15.281 1 85.81 59 GLY A C 1
ATOM 489 O O . GLY A 1 59 ? 9.055 10.742 -16.297 1 85.81 59 GLY A O 1
ATOM 490 N N . THR A 1 60 ? 9.977 9.109 -15.172 1 91.62 60 THR A N 1
ATOM 491 C CA . THR A 1 60 ? 10.789 8.688 -16.312 1 91.62 60 THR A CA 1
ATOM 492 C C . THR A 1 60 ? 9.992 7.754 -17.219 1 91.62 60 THR A C 1
ATOM 494 O O . THR A 1 60 ? 9.008 7.148 -16.797 1 91.62 60 THR A O 1
ATOM 497 N N . PRO A 1 61 ? 10.445 7.664 -18.453 1 92.06 61 PRO A N 1
ATOM 498 C CA . PRO A 1 61 ? 9.781 6.723 -19.359 1 92.06 61 PRO A CA 1
ATOM 499 C C . PRO A 1 61 ? 9.773 5.293 -18.812 1 92.06 61 PRO A C 1
ATOM 501 O O . PRO A 1 61 ? 8.789 4.57 -18.984 1 92.06 61 PRO A O 1
ATOM 504 N N . LEU A 1 62 ? 10.836 4.934 -18.156 1 93.38 62 LEU A N 1
ATOM 505 C CA . LEU A 1 62 ? 10.898 3.594 -17.578 1 93.38 62 LEU A CA 1
ATOM 506 C C . LEU A 1 62 ? 9.82 3.412 -16.516 1 93.38 62 LEU A C 1
ATOM 508 O O . LEU A 1 62 ? 9.086 2.422 -16.531 1 93.38 62 LEU A O 1
ATOM 512 N N . CYS A 1 63 ? 9.703 4.309 -15.672 1 92.44 63 CYS A N 1
ATOM 513 C CA . CYS A 1 63 ? 8.68 4.246 -14.641 1 92.44 63 CYS A CA 1
ATOM 514 C C . CYS A 1 63 ? 7.285 4.223 -15.258 1 92.44 63 CYS A C 1
ATOM 516 O O . CYS A 1 63 ? 6.43 3.441 -14.836 1 92.44 63 CYS A O 1
ATOM 518 N N . ASP A 1 64 ? 7.086 5.016 -16.234 1 87.5 64 ASP A N 1
ATOM 519 C CA . ASP A 1 64 ? 5.789 5.113 -16.906 1 87.5 64 ASP A CA 1
ATOM 520 C C . ASP A 1 64 ? 5.41 3.789 -17.562 1 87.5 64 ASP A C 1
ATOM 522 O O . ASP A 1 64 ? 4.227 3.453 -17.641 1 87.5 64 ASP A O 1
ATOM 526 N N . SER A 1 65 ? 6.387 3.092 -17.938 1 88.88 65 SER A N 1
ATOM 527 C CA . SER A 1 65 ? 6.148 1.838 -18.641 1 88.88 65 SER A CA 1
ATOM 528 C C . SER A 1 65 ? 5.547 0.788 -17.719 1 88.88 65 SER A C 1
ATOM 530 O O . SER A 1 65 ? 4.988 -0.209 -18.172 1 88.88 65 SER A O 1
ATOM 532 N N . PHE A 1 66 ? 5.645 1.046 -16.406 1 86.25 66 PHE A N 1
ATOM 533 C CA . PHE A 1 66 ? 5.062 0.118 -15.453 1 86.25 66 PHE A CA 1
ATOM 534 C C . PHE A 1 66 ? 3.619 0.495 -15.141 1 86.25 66 PHE A C 1
ATOM 536 O O . PHE A 1 66 ? 2.957 -0.17 -14.344 1 86.25 66 PHE A O 1
ATOM 543 N N . HIS A 1 67 ? 3.119 1.574 -15.719 1 75.25 67 HIS A N 1
ATOM 544 C CA . HIS A 1 67 ? 1.776 2.1 -15.5 1 75.25 67 HIS A CA 1
ATOM 545 C C . HIS A 1 67 ? 1.576 2.529 -14.055 1 75.25 67 HIS A C 1
ATOM 547 O O . HIS A 1 67 ? 0.47 2.432 -13.516 1 75.25 67 HIS A O 1
ATOM 553 N N . SER A 1 68 ? 2.783 2.762 -13.453 1 71.06 68 SER A N 1
ATOM 554 C CA . SER A 1 68 ? 2.689 3.289 -12.094 1 71.06 68 SER A CA 1
ATOM 555 C C . SER A 1 68 ? 2.686 4.812 -12.094 1 71.06 68 SER A C 1
ATOM 557 O O . SER A 1 68 ? 3.455 5.441 -12.82 1 71.06 68 SER A O 1
ATOM 559 N N . LEU A 1 69 ? 1.622 5.348 -11.422 1 68.5 69 LEU A N 1
ATOM 560 C CA . LEU A 1 69 ? 1.651 6.805 -11.367 1 68.5 69 LEU A CA 1
ATOM 561 C C . LEU A 1 69 ? 2.033 7.289 -9.969 1 68.5 69 LEU A C 1
ATOM 563 O O . LEU A 1 69 ? 2.117 8.492 -9.727 1 68.5 69 LEU A O 1
ATOM 567 N N . ALA A 1 70 ? 2.355 6.352 -9.141 1 79.94 70 ALA A N 1
ATOM 568 C CA . ALA A 1 70 ? 2.676 6.746 -7.773 1 79.94 70 ALA A CA 1
ATOM 569 C C . ALA A 1 70 ? 4.18 6.922 -7.594 1 79.94 70 ALA A C 1
ATOM 571 O O . ALA A 1 70 ? 4.973 6.18 -8.18 1 79.94 70 ALA A O 1
ATOM 572 N N . CYS A 1 71 ? 4.574 7.969 -6.91 1 88.25 71 CYS A N 1
ATOM 573 C CA . CYS A 1 71 ? 5.953 8.258 -6.523 1 88.25 71 CYS A CA 1
ATOM 574 C C . CYS A 1 71 ? 6.117 8.195 -5.012 1 88.25 71 CYS A C 1
ATOM 576 O O . CYS A 1 71 ? 5.184 8.492 -4.266 1 88.25 71 CYS A O 1
ATOM 578 N N . GLY A 1 72 ? 7.301 7.75 -4.656 1 89.25 72 GLY A N 1
ATOM 579 C CA . GLY A 1 72 ? 7.547 7.59 -3.232 1 89.25 72 GLY A CA 1
ATOM 580 C C . GLY A 1 72 ? 8.461 8.648 -2.662 1 89.25 72 GLY A C 1
ATOM 581 O O . GLY A 1 72 ? 9.422 9.062 -3.314 1 89.25 72 GLY A O 1
ATOM 582 N N . ASN A 1 73 ? 8.047 9.141 -1.436 1 88.56 73 ASN A N 1
ATOM 583 C CA . ASN A 1 73 ? 8.922 9.977 -0.628 1 88.56 73 ASN A CA 1
ATOM 584 C C . ASN A 1 73 ? 9.445 9.234 0.593 1 88.56 73 ASN A C 1
ATOM 586 O O . ASN A 1 73 ? 8.742 8.398 1.17 1 88.56 73 ASN A O 1
ATOM 590 N N . CYS A 1 74 ? 10.695 9.594 0.929 1 87.44 74 CYS A N 1
ATOM 591 C CA . CYS A 1 74 ? 11.383 8.852 1.982 1 87.44 74 CYS A CA 1
ATOM 592 C C . CYS A 1 74 ? 11.336 9.617 3.303 1 87.44 74 CYS A C 1
ATOM 594 O O . CYS A 1 74 ? 11.719 10.781 3.363 1 87.44 74 CYS A O 1
ATOM 596 N N . TYR A 1 75 ? 10.867 9 4.383 1 84.62 75 TYR A N 1
ATOM 597 C CA . TYR A 1 75 ? 10.859 9.562 5.727 1 84.62 75 TYR A CA 1
ATOM 598 C C . TYR A 1 75 ? 11.586 8.648 6.707 1 84.62 75 TYR A C 1
ATOM 600 O O . TYR A 1 75 ? 11.406 8.758 7.922 1 84.62 75 TYR A O 1
ATOM 608 N N . GLU A 1 76 ? 12.289 7.688 6.156 1 84.88 76 GLU A N 1
ATOM 609 C CA . GLU A 1 76 ? 13.188 6.789 6.875 1 84.88 76 GLU A CA 1
ATOM 610 C C . GLU A 1 76 ? 14.641 6.992 6.441 1 84.88 76 GLU A C 1
ATOM 612 O O . GLU A 1 76 ? 14.914 7.789 5.543 1 84.88 76 GLU A O 1
ATOM 617 N N . PRO A 1 77 ? 15.578 6.344 7.191 1 83.31 77 PRO A N 1
ATOM 618 C CA . PRO A 1 77 ? 16.953 6.473 6.727 1 83.31 77 PRO A CA 1
ATOM 619 C C . PRO A 1 77 ? 17.141 6.035 5.273 1 83.31 77 PRO A C 1
ATOM 621 O O . PRO A 1 77 ? 16.578 5.016 4.863 1 83.31 77 PRO A O 1
ATOM 624 N N . PRO A 1 78 ? 17.781 6.82 4.512 1 87.62 78 PRO A N 1
ATOM 625 C CA . PRO A 1 78 ? 17.953 6.488 3.098 1 87.62 78 PRO A CA 1
ATOM 626 C C . PRO A 1 78 ? 18.594 5.113 2.891 1 87.62 78 PRO A C 1
ATOM 628 O O . PRO A 1 78 ? 19.391 4.668 3.717 1 87.62 78 PRO A O 1
ATOM 631 N N . GLY A 1 79 ? 18.281 4.422 1.887 1 91.75 79 GLY A N 1
ATOM 632 C CA . GLY A 1 79 ? 18.734 3.096 1.509 1 91.75 79 GLY A CA 1
ATOM 633 C C . GLY A 1 79 ? 18.031 2.545 0.287 1 91.75 79 GLY A C 1
ATOM 634 O O . GLY A 1 79 ? 17.312 3.277 -0.404 1 91.75 79 GLY A O 1
ATOM 635 N N . PRO A 1 80 ? 18.297 1.317 0.021 1 93.25 80 PRO A N 1
ATOM 636 C CA . PRO A 1 80 ? 17.672 0.743 -1.169 1 93.25 80 PRO A CA 1
ATOM 637 C C . PRO A 1 80 ? 16.141 0.829 -1.128 1 93.25 80 PRO A C 1
ATOM 639 O O . PRO A 1 80 ? 15.5 1.008 -2.166 1 93.25 80 PRO A O 1
ATOM 642 N N . ALA A 1 81 ? 15.641 0.851 0.066 1 91.81 81 ALA A N 1
ATOM 643 C CA . ALA A 1 81 ? 14.18 0.817 0.202 1 91.81 81 ALA A CA 1
ATOM 644 C C . ALA A 1 81 ? 13.609 2.227 0.331 1 91.81 81 ALA A C 1
ATOM 646 O O . ALA A 1 81 ? 12.391 2.406 0.373 1 91.81 81 ALA A O 1
ATOM 647 N N . CYS A 1 82 ? 14.492 3.254 0.447 1 90.56 82 CYS A N 1
ATOM 648 C CA . CYS A 1 82 ? 13.953 4.566 0.773 1 90.56 82 CYS A CA 1
ATOM 649 C C . CYS A 1 82 ? 14.719 5.668 0.05 1 90.56 82 CYS A C 1
ATOM 651 O O . CYS A 1 82 ? 15.898 5.891 0.323 1 90.56 82 CYS A O 1
ATOM 653 N N . ALA A 1 83 ? 14.039 6.297 -0.892 1 90.88 83 ALA A N 1
ATOM 654 C CA . ALA A 1 83 ? 14.539 7.473 -1.593 1 90.88 83 ALA A CA 1
ATOM 655 C C . ALA A 1 83 ? 13.391 8.367 -2.057 1 90.88 83 ALA A C 1
ATOM 657 O O . ALA A 1 83 ? 12.25 7.914 -2.158 1 90.88 83 ALA A O 1
ATOM 658 N N . ASN A 1 84 ? 13.703 9.625 -2.238 1 89.19 84 ASN A N 1
ATOM 659 C CA . ASN A 1 84 ? 12.68 10.562 -2.674 1 89.19 84 ASN A CA 1
ATOM 660 C C . ASN A 1 84 ? 12.414 10.453 -4.172 1 89.19 84 ASN A C 1
ATOM 662 O O . ASN A 1 84 ? 13.344 10.219 -4.953 1 89.19 84 ASN A O 1
ATOM 666 N N . ASP A 1 85 ? 11.18 10.602 -4.539 1 89.25 85 ASP A N 1
ATOM 667 C CA . ASP A 1 85 ? 10.773 10.703 -5.938 1 89.25 85 ASP A CA 1
ATOM 668 C C . ASP A 1 85 ? 11.125 9.438 -6.707 1 89.25 85 ASP A C 1
ATOM 670 O O . ASP A 1 85 ? 11.703 9.508 -7.793 1 89.25 85 ASP A O 1
ATOM 674 N N . THR A 1 86 ? 10.859 8.367 -6.059 1 92.56 86 THR A N 1
ATOM 675 C CA . THR A 1 86 ? 11.164 7.082 -6.672 1 92.56 86 THR A CA 1
ATOM 676 C C . THR A 1 86 ? 9.891 6.426 -7.203 1 92.56 86 THR A C 1
ATOM 678 O O . THR A 1 86 ? 8.812 6.617 -6.648 1 92.56 86 THR A O 1
ATOM 681 N N . CYS A 1 87 ? 10.109 5.695 -8.297 1 93.31 87 CYS A N 1
ATOM 682 C CA . CYS A 1 87 ? 9.023 4.879 -8.828 1 93.31 87 CYS A CA 1
ATOM 683 C C . CYS A 1 87 ? 8.594 3.822 -7.816 1 93.31 87 CYS A C 1
ATOM 685 O O . CYS A 1 87 ? 9.43 3.205 -7.16 1 93.31 87 CYS A O 1
ATOM 687 N N . GLU A 1 88 ? 7.242 3.662 -7.66 1 91.25 88 GLU A N 1
ATOM 688 C CA . GLU A 1 88 ? 6.762 2.742 -6.637 1 91.25 88 GLU A CA 1
ATOM 689 C C . GLU A 1 88 ? 6.059 1.54 -7.258 1 91.25 88 GLU A C 1
ATOM 691 O O . GLU A 1 88 ? 5.375 1.672 -8.273 1 91.25 88 GLU A O 1
ATOM 696 N N . PHE A 1 89 ? 6.293 0.353 -6.645 1 92.25 89 PHE A N 1
ATOM 697 C CA . PHE A 1 89 ? 5.582 -0.88 -6.965 1 92.25 89 PHE A CA 1
ATOM 698 C C . PHE A 1 89 ? 4.703 -1.312 -5.797 1 92.25 89 PHE A C 1
ATOM 700 O O . PHE A 1 89 ? 4.805 -0.763 -4.699 1 92.25 89 PHE A O 1
ATOM 707 N N . PHE A 1 90 ? 3.807 -2.295 -6.141 1 91.31 90 PHE A N 1
ATOM 708 C CA . PHE A 1 90 ? 2.967 -2.926 -5.129 1 91.31 90 PHE A CA 1
ATOM 709 C C . PHE A 1 90 ? 3.293 -4.41 -5.004 1 91.31 90 PHE A C 1
ATOM 711 O O . PHE A 1 90 ? 2.537 -5.262 -5.477 1 91.31 90 PHE A O 1
ATOM 718 N N . PRO A 1 91 ? 4.41 -4.656 -4.316 1 95.19 91 PRO A N 1
ATOM 719 C CA . PRO A 1 91 ? 4.695 -6.082 -4.125 1 95.19 91 PRO A CA 1
ATOM 720 C C . PRO A 1 91 ? 3.621 -6.793 -3.311 1 95.19 91 PRO A C 1
ATOM 722 O O . PRO A 1 91 ? 3.125 -6.246 -2.324 1 95.19 91 PRO A O 1
ATOM 725 N N . GLU A 1 92 ? 3.273 -7.938 -3.793 1 95.56 92 GLU A N 1
ATOM 726 C CA . GLU A 1 92 ? 2.242 -8.75 -3.154 1 95.56 92 GLU A CA 1
ATOM 727 C C . GLU A 1 92 ? 2.785 -10.125 -2.764 1 95.56 92 GLU A C 1
ATOM 729 O O . GLU A 1 92 ? 3.412 -10.805 -3.58 1 95.56 92 GLU A O 1
ATOM 734 N N . ASN A 1 93 ? 2.635 -10.461 -1.439 1 97.31 93 ASN A N 1
ATOM 735 C CA . ASN A 1 93 ? 2.812 -11.852 -1.047 1 97.31 93 ASN A CA 1
ATOM 736 C C . ASN A 1 93 ? 1.624 -12.711 -1.471 1 97.31 93 ASN A C 1
ATOM 738 O O . ASN A 1 93 ? 0.569 -12.672 -0.836 1 97.31 93 ASN A O 1
ATOM 742 N N . SER A 1 94 ? 1.844 -13.508 -2.459 1 96.19 94 SER A N 1
ATOM 743 C CA . SER A 1 94 ? 0.76 -14.266 -3.078 1 96.19 94 SER A CA 1
ATOM 744 C C . SER A 1 94 ? 0.25 -15.359 -2.148 1 96.19 94 SER A C 1
ATOM 746 O O . SER A 1 94 ? -0.825 -15.922 -2.371 1 96.19 94 SER A O 1
ATOM 748 N N . VAL A 1 95 ? 0.975 -15.625 -1.097 1 96.25 95 VAL A N 1
ATOM 749 C CA . VAL A 1 95 ? 0.568 -16.641 -0.125 1 96.25 95 VAL A CA 1
ATOM 750 C C . VAL A 1 95 ? -0.417 -16.031 0.871 1 96.25 95 VAL A C 1
ATOM 752 O O . VAL A 1 95 ? -1.455 -16.625 1.169 1 96.25 95 VAL A O 1
ATOM 755 N N . THR A 1 96 ? -0.153 -14.844 1.313 1 94.5 96 THR A N 1
ATOM 756 C CA . THR A 1 96 ? -0.948 -14.234 2.377 1 94.5 96 THR A CA 1
ATOM 757 C C . THR A 1 96 ? -1.878 -13.164 1.815 1 94.5 96 THR A C 1
ATOM 759 O O . THR A 1 96 ? -2.777 -12.688 2.512 1 94.5 96 THR A O 1
ATOM 762 N N . ARG A 1 97 ? -1.592 -12.773 0.565 1 93.25 97 ARG A N 1
ATOM 763 C CA . ARG A 1 97 ? -2.334 -11.727 -0.129 1 93.25 97 ARG A CA 1
ATOM 764 C C . ARG A 1 97 ? -2.168 -10.375 0.569 1 93.25 97 ARG A C 1
ATOM 766 O O . ARG A 1 97 ? -3.086 -9.555 0.57 1 93.25 97 ARG A O 1
ATOM 773 N N . LYS A 1 98 ? -1.035 -10.227 1.217 1 91.88 98 LYS A N 1
ATOM 774 C CA . LYS A 1 98 ? -0.642 -8.93 1.755 1 91.88 98 LYS A CA 1
ATOM 775 C C . LYS A 1 98 ? 0.13 -8.117 0.72 1 91.88 98 LYS A C 1
ATOM 777 O O . LYS A 1 98 ? 0.853 -8.68 -0.105 1 91.88 98 LYS A O 1
ATOM 782 N N . VAL A 1 99 ? -0.11 -6.844 0.764 1 91.88 99 VAL A N 1
ATOM 783 C CA . VAL A 1 99 ? 0.496 -5.965 -0.229 1 91.88 99 VAL A CA 1
ATOM 784 C C . VAL A 1 99 ? 1.176 -4.789 0.47 1 91.88 99 VAL A C 1
ATOM 786 O O . VAL A 1 99 ? 0.762 -4.379 1.559 1 91.88 99 VAL A O 1
ATOM 789 N N . ASN A 1 100 ? 2.246 -4.312 -0.095 1 89.75 100 ASN A N 1
ATOM 790 C CA . ASN A 1 100 ? 2.92 -3.1 0.35 1 89.75 100 ASN A CA 1
ATOM 791 C C . ASN A 1 100 ? 3.105 -2.109 -0.797 1 89.75 100 ASN A C 1
ATOM 793 O O . ASN A 1 100 ? 2.787 -2.418 -1.947 1 89.75 100 ASN A O 1
ATOM 797 N N . LEU A 1 101 ? 3.432 -0.992 -0.479 1 88.69 101 LEU A N 1
ATOM 798 C CA . LEU A 1 101 ? 3.938 0.02 -1.4 1 88.69 101 LEU A CA 1
ATOM 799 C C . LEU A 1 101 ? 5.441 0.212 -1.226 1 88.69 101 LEU A C 1
ATOM 801 O O . LEU A 1 101 ? 5.902 0.546 -0.133 1 88.69 101 LEU A O 1
ATOM 805 N N . GLU A 1 102 ? 6.203 -0.037 -2.293 1 92.44 102 GLU A N 1
ATOM 806 C CA . GLU A 1 102 ? 7.652 -0.073 -2.123 1 92.44 102 GLU A CA 1
ATOM 807 C C . GLU A 1 102 ? 8.367 0.458 -3.363 1 92.44 102 GLU A C 1
ATOM 809 O O . GLU A 1 102 ? 7.797 0.471 -4.457 1 92.44 102 GLU A O 1
ATOM 814 N N . ALA A 1 103 ? 9.641 0.789 -3.188 1 93.31 103 ALA A N 1
ATOM 815 C CA . ALA A 1 103 ? 10.453 1.36 -4.258 1 93.31 103 ALA A CA 1
ATOM 816 C C . ALA A 1 103 ? 10.789 0.31 -5.312 1 93.31 103 ALA A C 1
ATOM 818 O O . ALA A 1 103 ? 11.102 -0.835 -4.98 1 93.31 103 ALA A O 1
ATOM 819 N N . ALA A 1 104 ? 10.688 0.696 -6.605 1 95.75 104 ALA A N 1
ATOM 820 C CA . ALA A 1 104 ? 11.266 -0.078 -7.703 1 95.75 104 ALA A CA 1
ATOM 821 C C . ALA A 1 104 ? 12.781 0.099 -7.766 1 95.75 104 ALA A C 1
ATOM 823 O O . ALA A 1 104 ? 13.281 1.221 -7.672 1 95.75 104 ALA A O 1
ATOM 824 N N . LEU A 1 105 ? 13.492 -0.968 -7.941 1 97.25 105 LEU A N 1
ATOM 825 C CA . LEU A 1 105 ? 14.953 -0.919 -7.938 1 97.25 105 LEU A CA 1
ATOM 826 C C . LEU A 1 105 ? 15.523 -1.617 -9.164 1 97.25 105 LEU A C 1
ATOM 828 O O . LEU A 1 105 ? 14.852 -2.441 -9.789 1 97.25 105 LEU A O 1
ATOM 832 N N . ILE A 1 106 ? 16.672 -1.212 -9.5 1 98.12 106 ILE A N 1
ATOM 833 C CA . ILE A 1 106 ? 17.516 -1.9 -10.477 1 98.12 106 ILE A CA 1
ATOM 834 C C . ILE A 1 106 ? 18.766 -2.438 -9.781 1 98.12 106 ILE A C 1
ATOM 836 O O . ILE A 1 106 ? 19.375 -1.751 -8.953 1 98.12 106 ILE A O 1
ATOM 840 N N . ASP A 1 107 ? 19.078 -3.65 -10 1 98.44 107 ASP A N 1
ATOM 841 C CA . ASP A 1 107 ? 20.328 -4.219 -9.516 1 98.44 107 ASP A CA 1
ATOM 842 C C . ASP A 1 107 ? 20.781 -5.387 -10.398 1 98.44 107 ASP A C 1
ATOM 844 O O . ASP A 1 107 ? 20.172 -5.645 -11.445 1 98.44 107 ASP A O 1
ATOM 848 N N . SER A 1 108 ? 21.859 -6.027 -10.031 1 98.38 108 SER A N 1
ATOM 849 C CA . SER A 1 108 ? 22.406 -7.113 -10.836 1 98.38 108 SER A CA 1
ATOM 850 C C . SER A 1 108 ? 21.797 -8.453 -10.445 1 98.38 108 SER A C 1
ATOM 852 O O . SER A 1 108 ? 21.609 -8.742 -9.258 1 98.38 108 SER A O 1
ATOM 854 N N . LEU A 1 109 ? 21.469 -9.242 -11.484 1 98.56 109 LEU A N 1
ATOM 855 C CA . LEU A 1 109 ? 20.969 -10.602 -11.297 1 98.56 109 LEU A CA 1
ATOM 856 C C . LEU A 1 109 ? 21.703 -11.578 -12.211 1 98.56 109 LEU A C 1
ATOM 858 O O . LEU A 1 109 ? 22.078 -11.227 -13.328 1 98.56 109 LEU A O 1
ATOM 862 N N . ALA A 1 110 ? 21.891 -12.773 -11.719 1 98.31 110 ALA A N 1
ATOM 863 C CA . ALA A 1 110 ? 22.5 -13.805 -12.555 1 98.31 110 ALA A CA 1
ATOM 864 C C . ALA A 1 110 ? 21.828 -15.164 -12.32 1 98.31 110 ALA A C 1
ATOM 866 O O . ALA A 1 110 ? 21.344 -15.438 -11.219 1 98.31 110 ALA A O 1
ATOM 867 N N . VAL A 1 111 ? 21.797 -15.906 -13.398 1 96.94 111 VAL A N 1
ATOM 868 C CA . VAL A 1 111 ? 21.328 -17.281 -13.32 1 96.94 111 VAL A CA 1
ATOM 869 C C . VAL A 1 111 ? 22.312 -18.203 -14.023 1 96.94 111 VAL A C 1
ATOM 871 O O . VAL A 1 111 ? 23.047 -17.781 -14.922 1 96.94 111 VAL A O 1
ATOM 874 N N . PRO A 1 112 ? 22.297 -19.422 -13.594 1 94.94 112 PRO A N 1
ATOM 875 C CA . PRO A 1 112 ? 23.188 -20.359 -14.266 1 94.94 112 PRO A CA 1
ATOM 876 C C . PRO A 1 112 ? 22.781 -20.656 -15.703 1 94.94 112 PRO A C 1
ATOM 878 O O . PRO A 1 112 ? 21.625 -20.391 -16.078 1 94.94 112 PRO A O 1
ATOM 881 N N . THR A 1 113 ? 23.75 -21.188 -16.453 1 93.88 113 THR A N 1
ATOM 882 C CA . THR A 1 113 ? 23.516 -21.625 -17.828 1 93.88 113 THR A CA 1
ATOM 883 C C . THR A 1 113 ? 23.938 -23.078 -18.016 1 93.88 113 THR A C 1
ATOM 885 O O . THR A 1 113 ? 24.609 -23.641 -17.156 1 93.88 113 THR A O 1
ATOM 888 N N . THR A 1 114 ? 23.375 -23.688 -19.016 1 87.31 114 THR A N 1
ATOM 889 C CA . THR A 1 114 ? 23.75 -25.062 -19.344 1 87.31 114 THR A CA 1
ATOM 890 C C . THR A 1 114 ? 23.703 -25.297 -20.844 1 87.31 114 THR A C 1
ATOM 892 O O . THR A 1 114 ? 22.984 -24.594 -21.562 1 87.31 114 THR A O 1
ATOM 895 N N . ASP A 1 115 ? 24.547 -26.172 -21.297 1 79.69 115 ASP A N 1
ATOM 896 C CA . ASP A 1 115 ? 24.484 -26.625 -22.688 1 79.69 115 ASP A CA 1
ATOM 897 C C . ASP A 1 115 ? 23.625 -27.891 -22.812 1 79.69 115 ASP A C 1
ATOM 899 O O . ASP A 1 115 ? 23.562 -28.484 -23.891 1 79.69 115 ASP A O 1
ATOM 903 N N . GLY A 1 116 ? 22.969 -28.188 -21.688 1 73 116 GLY A N 1
ATOM 904 C CA . GLY A 1 116 ? 22.156 -29.406 -21.672 1 73 116 GLY A CA 1
ATOM 905 C C . GLY A 1 116 ? 22.828 -30.547 -20.938 1 73 116 GLY A C 1
ATOM 906 O O . GLY A 1 116 ? 22.172 -31.516 -20.531 1 73 116 GLY A O 1
ATOM 907 N N . SER A 1 117 ? 24.172 -30.516 -20.719 1 72.38 117 SER A N 1
ATOM 908 C CA . SER A 1 117 ? 24.906 -31.609 -20.094 1 72.38 117 SER A CA 1
ATOM 909 C C . SER A 1 117 ? 25.75 -31.109 -18.922 1 72.38 117 SER A C 1
ATOM 911 O O . SER A 1 117 ? 26.031 -31.859 -17.984 1 72.38 117 SER A O 1
ATOM 913 N N . THR A 1 118 ? 26.141 -29.953 -19.031 1 78.5 118 THR A N 1
ATOM 914 C CA . THR A 1 118 ? 27 -29.391 -18 1 78.5 118 THR A CA 1
ATOM 915 C C . THR A 1 118 ? 26.547 -27.969 -17.641 1 78.5 118 THR A C 1
ATOM 917 O O . THR A 1 118 ? 25.891 -27.297 -18.453 1 78.5 118 THR A O 1
ATOM 920 N N . GLN A 1 119 ? 26.922 -27.641 -16.453 1 84.75 119 GLN A N 1
ATOM 921 C CA . GLN A 1 119 ? 26.625 -26.266 -16.047 1 84.75 119 GLN A CA 1
ATOM 922 C C . GLN A 1 119 ? 27.625 -25.281 -16.656 1 84.75 119 GLN A C 1
ATOM 924 O O . GLN A 1 119 ? 28.828 -25.562 -16.688 1 84.75 119 GLN A O 1
ATOM 929 N N . GLY A 1 120 ? 27.125 -24.266 -17.203 1 89.19 120 GLY A N 1
ATOM 930 C CA . GLY A 1 120 ? 27.938 -23.219 -17.766 1 89.19 120 GLY A CA 1
ATOM 931 C C . GLY A 1 120 ? 28.109 -22.031 -16.844 1 89.19 120 GLY A C 1
ATOM 932 O O . GLY A 1 120 ? 27.859 -22.125 -15.641 1 89.19 120 GLY A O 1
ATOM 933 N N . PRO A 1 121 ? 28.656 -21.031 -17.438 1 93.06 121 PRO A N 1
ATOM 934 C CA . PRO A 1 121 ? 28.828 -19.812 -16.625 1 93.06 121 PRO A CA 1
ATOM 935 C C . PRO A 1 121 ? 27.516 -19.141 -16.281 1 93.06 121 PRO A C 1
ATOM 937 O O . PRO A 1 121 ? 26.469 -19.484 -16.844 1 93.06 121 PRO A O 1
ATOM 940 N N . LEU A 1 122 ? 27.609 -18.188 -15.391 1 95.69 122 LEU A N 1
ATOM 941 C CA . LEU A 1 122 ? 26.422 -17.406 -15.023 1 95.69 122 LEU A CA 1
ATOM 942 C C . LEU A 1 122 ? 26.047 -16.438 -16.141 1 95.69 122 LEU A C 1
ATOM 944 O O . LEU A 1 122 ? 26.922 -15.836 -16.766 1 95.69 122 LEU A O 1
ATOM 948 N N . ALA A 1 123 ? 24.781 -16.375 -16.422 1 96.56 123 ALA A N 1
ATOM 949 C CA . ALA A 1 123 ? 24.219 -15.344 -17.281 1 96.56 123 ALA A CA 1
ATOM 950 C C . ALA A 1 123 ? 23.828 -14.109 -16.469 1 96.56 123 ALA A C 1
ATOM 952 O O . ALA A 1 123 ? 22.906 -14.164 -15.648 1 96.56 123 ALA A O 1
ATOM 953 N N . HIS A 1 124 ? 24.406 -12.961 -16.828 1 97.25 124 HIS A N 1
ATOM 954 C CA . HIS A 1 124 ? 24.25 -11.758 -16.016 1 97.25 124 HIS A CA 1
ATOM 955 C C . HIS A 1 124 ? 23.219 -10.812 -16.625 1 97.25 124 HIS A C 1
ATOM 957 O O . HIS A 1 124 ? 23.234 -10.57 -17.828 1 97.25 124 HIS A O 1
ATOM 963 N N . VAL A 1 125 ? 22.359 -10.383 -15.836 1 98 125 VAL A N 1
ATOM 964 C CA . VAL A 1 125 ? 21.453 -9.273 -16.141 1 98 125 VAL A CA 1
ATOM 965 C C . VAL A 1 125 ? 21.828 -8.062 -15.273 1 98 125 VAL A C 1
ATOM 967 O O . VAL A 1 125 ? 21.375 -7.949 -14.133 1 98 125 VAL A O 1
ATOM 970 N N . LYS A 1 126 ? 22.484 -7.07 -15.773 1 97.06 126 LYS A N 1
ATOM 971 C CA . LYS A 1 126 ? 23.078 -5.977 -15.016 1 97.06 126 LYS A CA 1
ATOM 972 C C . LYS A 1 126 ? 22.016 -4.984 -14.547 1 97.06 126 LYS A C 1
ATOM 974 O O . LYS A 1 126 ? 22.156 -4.363 -13.492 1 97.06 126 LYS A O 1
ATOM 979 N N . ASN A 1 127 ? 20.984 -4.781 -15.336 1 97.69 127 ASN A N 1
ATOM 980 C CA . ASN A 1 127 ? 19.938 -3.824 -15.016 1 97.69 127 ASN A CA 1
ATOM 981 C C . ASN A 1 127 ? 18.609 -4.52 -14.75 1 97.69 127 ASN A C 1
ATOM 983 O O . ASN A 1 127 ? 17.578 -4.16 -15.336 1 97.69 127 ASN A O 1
ATOM 987 N N . TYR A 1 128 ? 18.672 -5.457 -13.781 1 98.44 128 TYR A N 1
ATOM 988 C CA . TYR A 1 128 ? 17.469 -6.223 -13.445 1 98.44 128 TYR A CA 1
ATOM 989 C C . TYR A 1 128 ? 16.516 -5.395 -12.609 1 98.44 128 TYR A C 1
ATOM 991 O O . TYR A 1 128 ? 16.891 -4.855 -11.562 1 98.44 128 TYR A O 1
ATOM 999 N N . ILE A 1 129 ? 15.297 -5.262 -13.062 1 98.38 129 ILE A N 1
ATOM 1000 C CA . ILE A 1 129 ? 14.258 -4.473 -12.406 1 98.38 129 ILE A CA 1
ATOM 1001 C C . ILE A 1 129 ? 13.484 -5.348 -11.43 1 98.38 129 ILE A C 1
ATOM 1003 O O . ILE A 1 129 ? 13.047 -6.445 -11.781 1 98.38 129 ILE A O 1
ATOM 1007 N N . PHE A 1 130 ? 13.344 -4.93 -10.227 1 98.25 130 PHE A N 1
ATOM 1008 C CA . PHE A 1 130 ? 12.539 -5.617 -9.227 1 98.25 130 PHE A CA 1
ATOM 1009 C C . PHE A 1 130 ? 12.031 -4.637 -8.172 1 98.25 130 PHE A C 1
ATOM 1011 O O . PHE A 1 130 ? 12.227 -3.426 -8.297 1 98.25 130 PHE A O 1
ATOM 1018 N N . SER A 1 131 ? 11.266 -5.121 -7.215 1 97 131 SER A N 1
ATOM 1019 C CA . SER A 1 131 ? 10.719 -4.285 -6.148 1 97 131 SER A CA 1
ATOM 1020 C C . SER A 1 131 ? 11.383 -4.594 -4.809 1 97 131 SER A C 1
ATOM 1022 O O . SER A 1 131 ? 11.633 -5.758 -4.488 1 97 131 SER A O 1
ATOM 1024 N N . CYS A 1 132 ? 11.688 -3.551 -4.074 1 96.62 132 CYS A N 1
ATOM 1025 C CA . CYS A 1 132 ? 11.93 -3.756 -2.652 1 96.62 132 CYS A CA 1
ATOM 1026 C C . CYS A 1 132 ? 10.641 -4.145 -1.931 1 96.62 132 CYS A C 1
ATOM 1028 O O . CYS A 1 132 ? 9.547 -3.93 -2.447 1 96.62 132 CYS A O 1
ATOM 1030 N N . ALA A 1 133 ? 10.812 -4.801 -0.858 1 96.62 133 ALA A N 1
ATOM 1031 C CA . ALA A 1 133 ? 9.68 -5.137 0.004 1 96.62 133 ALA A CA 1
ATOM 1032 C C . ALA A 1 133 ? 10.094 -5.129 1.474 1 96.62 133 ALA A C 1
ATOM 1034 O O . ALA A 1 133 ? 11.25 -5.41 1.803 1 96.62 133 ALA A O 1
ATOM 1035 N N . ARG A 1 134 ? 9.117 -4.812 2.318 1 93.62 134 ARG A N 1
ATOM 1036 C CA . ARG A 1 134 ? 9.336 -4.855 3.76 1 93.62 134 ARG A CA 1
ATOM 1037 C C . ARG A 1 134 ? 9.422 -6.297 4.258 1 93.62 134 ARG A C 1
ATOM 1039 O O . ARG A 1 134 ? 8.75 -7.184 3.721 1 93.62 134 ARG A O 1
ATOM 1046 N N . THR A 1 135 ? 10.133 -6.477 5.387 1 95.69 135 THR A N 1
ATOM 1047 C CA . THR A 1 135 ? 10.336 -7.797 5.973 1 95.69 135 THR A CA 1
ATOM 1048 C C . THR A 1 135 ? 9.008 -8.445 6.328 1 95.69 135 THR A C 1
ATOM 1050 O O . THR A 1 135 ? 8.852 -9.664 6.223 1 95.69 135 THR A O 1
ATOM 1053 N N . ALA A 1 136 ? 8.07 -7.66 6.672 1 93.38 136 ALA A N 1
ATOM 1054 C CA . ALA A 1 136 ? 6.77 -8.172 7.098 1 93.38 136 ALA A CA 1
ATOM 1055 C C . ALA A 1 136 ? 6.082 -8.93 5.965 1 93.38 136 ALA A C 1
ATOM 1057 O O . ALA A 1 136 ? 5.254 -9.812 6.215 1 93.38 136 ALA A O 1
ATOM 1058 N N . LEU A 1 137 ? 6.422 -8.602 4.754 1 96.5 137 LEU A N 1
ATOM 1059 C CA . LEU A 1 137 ? 5.789 -9.234 3.604 1 96.5 137 LEU A CA 1
ATOM 1060 C C . LEU A 1 137 ? 6.258 -10.68 3.453 1 96.5 137 LEU A C 1
ATOM 1062 O O . LEU A 1 137 ? 5.668 -11.453 2.695 1 96.5 137 LEU A O 1
ATOM 1066 N N . LEU A 1 138 ? 7.297 -11.047 4.199 1 97.75 138 LEU A N 1
ATOM 1067 C CA . LEU A 1 138 ? 7.844 -12.398 4.125 1 97.75 138 LEU A CA 1
ATOM 1068 C C . LEU A 1 138 ? 7.004 -13.375 4.953 1 97.75 138 LEU A C 1
ATOM 1070 O O . LEU A 1 138 ? 7.191 -14.586 4.871 1 97.75 138 LEU A O 1
ATOM 1074 N N . HIS A 1 139 ? 6.102 -12.844 5.676 1 96.44 139 HIS A N 1
ATOM 1075 C CA . HIS A 1 139 ? 5.301 -13.695 6.551 1 96.44 139 HIS A CA 1
ATOM 1076 C C . HIS A 1 139 ? 4.645 -14.828 5.766 1 96.44 139 HIS A C 1
ATOM 1078 O O . HIS A 1 139 ? 4.055 -14.594 4.711 1 96.44 139 HIS A O 1
ATOM 1084 N N . GLY A 1 140 ? 4.789 -16.031 6.289 1 97.12 140 GLY A N 1
ATOM 1085 C CA . GLY A 1 140 ? 4.141 -17.188 5.672 1 97.12 140 GLY A CA 1
ATOM 1086 C C . GLY A 1 140 ? 5.016 -17.875 4.641 1 97.12 140 GLY A C 1
ATOM 1087 O O . GLY A 1 140 ? 4.668 -18.953 4.148 1 97.12 140 GLY A O 1
ATOM 1088 N N . LEU A 1 141 ? 6.098 -17.297 4.324 1 97.88 141 LEU A N 1
ATOM 1089 C CA . LEU A 1 141 ? 7.012 -17.922 3.371 1 97.88 141 LEU A CA 1
ATOM 1090 C C . LEU A 1 141 ? 7.973 -18.875 4.078 1 97.88 141 LEU A C 1
ATOM 1092 O O . LEU A 1 141 ? 8.141 -18.797 5.297 1 97.88 141 LEU A O 1
ATOM 1096 N N . ALA A 1 142 ? 8.516 -19.719 3.338 1 96.94 142 ALA A N 1
ATOM 1097 C CA . ALA A 1 142 ? 9.438 -20.719 3.865 1 96.94 142 ALA A CA 1
ATOM 1098 C C . ALA A 1 142 ? 10.656 -20.062 4.5 1 96.94 142 ALA A C 1
ATOM 1100 O O . ALA A 1 142 ? 11.008 -18.922 4.156 1 96.94 142 ALA A O 1
ATOM 1101 N N . ALA A 1 143 ? 11.289 -20.797 5.387 1 95.19 143 ALA A N 1
ATOM 1102 C CA . ALA A 1 143 ? 12.477 -20.297 6.074 1 95.19 143 ALA A CA 1
ATOM 1103 C C . ALA A 1 143 ? 13.594 -19.969 5.086 1 95.19 143 ALA A C 1
ATOM 1105 O O . ALA A 1 143 ? 13.828 -20.734 4.141 1 95.19 143 ALA A O 1
ATOM 1106 N N . GLY A 1 144 ? 14.148 -18.828 5.305 1 94.62 144 GLY A N 1
ATOM 1107 C CA . GLY A 1 144 ? 15.32 -18.469 4.52 1 94.62 144 GLY A CA 1
ATOM 1108 C C . GLY A 1 144 ? 14.969 -17.719 3.244 1 94.62 144 GLY A C 1
ATOM 1109 O O . GLY A 1 144 ? 15.852 -17.203 2.562 1 94.62 144 GLY A O 1
ATOM 1110 N N . VAL A 1 145 ? 13.688 -17.719 2.916 1 97.12 145 VAL A N 1
ATOM 1111 C CA . VAL A 1 145 ? 13.234 -17.031 1.71 1 97.12 145 VAL A CA 1
ATOM 1112 C C . VAL A 1 145 ? 13.258 -15.523 1.938 1 97.12 145 VAL A C 1
ATOM 1114 O O . VAL A 1 145 ? 12.852 -15.047 2.996 1 97.12 145 VAL A O 1
ATOM 1117 N N . SER A 1 146 ? 13.727 -14.781 0.884 1 97.56 146 SER A N 1
ATOM 1118 C CA . SER A 1 146 ? 13.883 -13.336 1.046 1 97.56 146 SER A CA 1
ATOM 1119 C C . SER A 1 146 ? 12.938 -12.57 0.13 1 97.56 146 SER A C 1
ATOM 1121 O O . SER A 1 146 ? 13.055 -11.352 -0.007 1 97.56 146 SER A O 1
ATOM 1123 N N . GLY A 1 147 ? 12.117 -13.25 -0.551 1 98.19 147 GLY A N 1
ATOM 1124 C CA . GLY A 1 147 ? 11.18 -12.633 -1.478 1 98.19 147 GLY A CA 1
ATOM 1125 C C . GLY A 1 147 ? 10.555 -13.625 -2.441 1 98.19 147 GLY A C 1
ATOM 1126 O O . GLY A 1 147 ? 10.406 -14.805 -2.117 1 98.19 147 GLY A O 1
ATOM 1127 N N . THR A 1 148 ? 10.148 -13.086 -3.58 1 98.5 148 THR A N 1
ATOM 1128 C CA . THR A 1 148 ? 9.539 -13.93 -4.602 1 98.5 148 THR A CA 1
ATOM 1129 C C . THR A 1 148 ? 10.156 -13.656 -5.969 1 98.5 148 THR A C 1
ATOM 1131 O O . THR A 1 148 ? 10.484 -12.508 -6.289 1 98.5 148 THR A O 1
ATOM 1134 N N . VAL A 1 149 ? 10.344 -14.695 -6.699 1 98.62 149 VAL A N 1
ATOM 1135 C CA . VAL A 1 149 ? 10.734 -14.555 -8.094 1 98.62 149 VAL A CA 1
ATOM 1136 C C . VAL A 1 149 ? 9.508 -14.703 -9 1 98.62 149 VAL A C 1
ATOM 1138 O O . VAL A 1 149 ? 8.703 -15.617 -8.812 1 98.62 149 VAL A O 1
ATOM 1141 N N . ALA A 1 150 ? 9.398 -13.797 -9.922 1 98.62 150 ALA A N 1
ATOM 1142 C CA . ALA A 1 150 ? 8.188 -13.703 -10.742 1 98.62 150 ALA A CA 1
ATOM 1143 C C . ALA A 1 150 ? 8.406 -14.336 -12.109 1 98.62 150 ALA A C 1
ATOM 1145 O O . ALA A 1 150 ? 9.43 -14.117 -12.75 1 98.62 150 ALA A O 1
ATOM 1146 N N . MET A 1 151 ? 7.387 -15.078 -12.555 1 98.5 151 MET A N 1
ATOM 1147 C CA . MET A 1 151 ? 7.449 -15.711 -13.875 1 98.5 151 MET A CA 1
ATOM 1148 C C . MET A 1 151 ? 6.215 -15.367 -14.703 1 98.5 151 MET A C 1
ATOM 1150 O O . MET A 1 151 ? 5.879 -16.078 -15.648 1 98.5 151 MET A O 1
ATOM 1154 N N . GLY A 1 152 ? 5.488 -14.367 -14.312 1 97.75 152 GLY A N 1
ATOM 1155 C CA . GLY A 1 152 ? 4.277 -13.992 -15.023 1 97.75 152 GLY A CA 1
ATOM 1156 C C . GLY A 1 152 ? 4.551 -13.43 -16.406 1 97.75 152 GLY A C 1
ATOM 1157 O O . GLY A 1 152 ? 5.703 -13.336 -16.828 1 97.75 152 GLY A O 1
ATOM 1158 N N . ARG A 1 153 ? 3.535 -12.961 -17.094 1 96.38 153 ARG A N 1
ATOM 1159 C CA . ARG A 1 153 ? 3.584 -12.547 -18.484 1 96.38 153 ARG A CA 1
ATOM 1160 C C . ARG A 1 153 ? 4.258 -11.188 -18.625 1 96.38 153 ARG A C 1
ATOM 1162 O O . ARG A 1 153 ? 4.617 -10.781 -19.734 1 96.38 153 ARG A O 1
ATOM 1169 N N . SER A 1 154 ? 4.457 -10.531 -17.547 1 94.88 154 SER A N 1
ATOM 1170 C CA . SER A 1 154 ? 5.023 -9.188 -17.578 1 94.88 154 SER A CA 1
ATOM 1171 C C . SER A 1 154 ? 6.426 -9.188 -18.172 1 94.88 154 SER A C 1
ATOM 1173 O O . SER A 1 154 ? 7.191 -10.133 -17.969 1 94.88 154 SER A O 1
ATOM 1175 N N . ASN A 1 155 ? 6.785 -8.039 -18.812 1 94.94 155 ASN A N 1
ATOM 1176 C CA . ASN A 1 155 ? 8.117 -7.898 -19.391 1 94.94 155 ASN A CA 1
ATOM 1177 C C . ASN A 1 155 ? 9.188 -7.734 -18.312 1 94.94 155 ASN A C 1
ATOM 1179 O O . ASN A 1 155 ? 10.375 -7.863 -18.578 1 94.94 155 ASN A O 1
ATOM 1183 N N . ILE A 1 156 ? 8.719 -7.5 -17.094 1 96.56 156 ILE A N 1
ATOM 1184 C CA . ILE A 1 156 ? 9.727 -7.293 -16.062 1 96.56 156 ILE A CA 1
ATOM 1185 C C . ILE A 1 156 ? 9.734 -8.477 -15.094 1 96.56 156 ILE A C 1
ATOM 1187 O O . ILE A 1 156 ? 10.281 -8.383 -13.992 1 96.56 156 ILE A O 1
ATOM 1191 N N . SER A 1 157 ? 9.117 -9.555 -15.5 1 97.94 157 SER A N 1
ATOM 1192 C CA . SER A 1 157 ? 9.312 -10.812 -14.789 1 97.94 157 SER A CA 1
ATOM 1193 C C . SER A 1 157 ? 10.727 -11.352 -15.016 1 97.94 157 SER A C 1
ATOM 1195 O O . SER A 1 157 ? 11.477 -10.828 -15.836 1 97.94 157 SER A O 1
ATOM 1197 N N . LEU A 1 158 ? 11.078 -12.359 -14.242 1 98.5 158 LEU A N 1
ATOM 1198 C CA . LEU A 1 158 ? 12.422 -12.914 -14.391 1 98.5 158 LEU A CA 1
ATOM 1199 C C . LEU A 1 158 ? 12.656 -13.414 -15.805 1 98.5 158 LEU A C 1
ATOM 1201 O O . LEU A 1 158 ? 13.625 -13.031 -16.453 1 98.5 158 LEU A O 1
ATOM 1205 N N . GLN A 1 159 ? 11.75 -14.273 -16.281 1 97.5 159 GLN A N 1
ATOM 1206 C CA . GLN A 1 159 ? 11.938 -14.844 -17.594 1 97.5 159 GLN A CA 1
ATOM 1207 C C . GLN A 1 159 ? 11.844 -13.773 -18.688 1 97.5 159 GLN A C 1
ATOM 1209 O O . GLN A 1 159 ? 12.555 -13.836 -19.688 1 97.5 159 GLN A O 1
ATOM 1214 N N . GLY A 1 160 ? 11.031 -12.75 -18.5 1 97.44 160 GLY A N 1
ATOM 1215 C CA . GLY A 1 160 ? 10.914 -11.648 -19.438 1 97.44 160 GLY A CA 1
ATOM 1216 C C . GLY A 1 160 ? 12.195 -10.852 -19.578 1 97.44 160 GLY A C 1
ATOM 1217 O O . GLY A 1 160 ? 12.641 -10.57 -20.703 1 97.44 160 GLY A O 1
ATOM 1218 N N . GLN A 1 161 ? 12.766 -10.547 -18.469 1 97.94 161 GLN A N 1
ATOM 1219 C CA . GLN A 1 161 ? 13.977 -9.727 -18.5 1 97.94 161 GLN A CA 1
ATOM 1220 C C . GLN A 1 161 ? 15.164 -10.523 -19.031 1 97.94 161 GLN A C 1
ATOM 1222 O O . GLN A 1 161 ? 15.969 -10.016 -19.812 1 97.94 161 GLN A O 1
ATOM 1227 N N . VAL A 1 162 ? 15.289 -11.758 -18.594 1 97.81 162 VAL A N 1
ATOM 1228 C CA . VAL A 1 162 ? 16.391 -12.594 -19.031 1 97.81 162 VAL A CA 1
ATOM 1229 C C . VAL A 1 162 ? 16.328 -12.805 -20.531 1 97.81 162 VAL A C 1
ATOM 1231 O O . VAL A 1 162 ? 17.328 -12.648 -21.234 1 97.81 162 VAL A O 1
ATOM 1234 N N . ARG A 1 163 ? 15.18 -13.125 -21 1 96.12 163 ARG A N 1
ATOM 1235 C CA . ARG A 1 163 ? 15.047 -13.359 -22.438 1 96.12 163 ARG A CA 1
ATOM 1236 C C . ARG A 1 163 ? 15.414 -12.109 -23.234 1 96.12 163 ARG A C 1
ATOM 1238 O O . ARG A 1 163 ? 16.031 -12.203 -24.297 1 96.12 163 ARG A O 1
ATOM 1245 N N . THR A 1 164 ? 14.953 -10.977 -22.75 1 96.31 164 THR A N 1
ATOM 1246 C CA . THR A 1 164 ? 15.195 -9.719 -23.453 1 96.31 164 THR A CA 1
ATOM 1247 C C . THR A 1 164 ? 16.688 -9.414 -23.5 1 96.31 164 THR A C 1
ATOM 1249 O O . THR A 1 164 ? 17.219 -9.078 -24.562 1 96.31 164 THR A O 1
ATOM 1252 N N . VAL A 1 165 ? 17.391 -9.547 -22.438 1 97.31 165 VAL A N 1
ATOM 1253 C CA . VAL A 1 165 ? 18.812 -9.227 -22.344 1 97.31 165 VAL A CA 1
ATOM 1254 C C . VAL A 1 165 ? 19.594 -10.141 -23.281 1 97.31 165 VAL A C 1
ATOM 1256 O O . VAL A 1 165 ? 20.578 -9.703 -23.906 1 97.31 165 VAL A O 1
ATOM 1259 N N . PHE A 1 166 ? 19.172 -11.359 -23.484 1 96.69 166 PHE A N 1
ATOM 1260 C CA . PHE A 1 166 ? 19.953 -12.32 -24.25 1 96.69 166 PHE A CA 1
ATOM 1261 C C . PHE A 1 166 ? 19.297 -12.578 -25.594 1 96.69 166 PHE A C 1
ATOM 1263 O O . PHE A 1 166 ? 19.672 -13.523 -26.297 1 96.69 166 PHE A O 1
ATOM 1270 N N . SER A 1 167 ? 18.359 -11.844 -25.969 1 95.94 167 SER A N 1
ATOM 1271 C CA . SER A 1 167 ? 17.656 -11.969 -27.234 1 95.94 167 SER A CA 1
ATOM 1272 C C . SER A 1 167 ? 17.234 -13.414 -27.5 1 95.94 167 SER A C 1
ATOM 1274 O O . SER A 1 167 ? 17.469 -13.953 -28.578 1 95.94 167 SER A O 1
ATOM 1276 N N . ALA A 1 168 ? 16.703 -14.016 -26.438 1 95.88 168 ALA A N 1
ATOM 1277 C CA . ALA A 1 168 ? 16.25 -15.406 -26.516 1 95.88 168 ALA A CA 1
ATOM 1278 C C . ALA A 1 168 ? 14.766 -15.477 -26.875 1 95.88 168 ALA A C 1
ATOM 1280 O O . ALA A 1 168 ? 14.039 -14.5 -26.734 1 95.88 168 ALA A O 1
ATOM 1281 N N . PRO A 1 169 ? 14.375 -16.656 -27.375 1 95.62 169 PRO A N 1
ATOM 1282 C CA . PRO A 1 169 ? 12.945 -16.828 -27.672 1 95.62 169 PRO A CA 1
ATOM 1283 C C . PRO A 1 169 ? 12.07 -16.719 -26.422 1 95.62 169 PRO A C 1
ATOM 1285 O O . PRO A 1 169 ? 12.547 -16.969 -25.312 1 95.62 169 PRO A O 1
ATOM 1288 N N . ASN A 1 170 ? 10.812 -16.375 -26.641 1 96.75 170 ASN A N 1
ATOM 1289 C CA . ASN A 1 170 ? 9.891 -16.156 -25.531 1 96.75 170 ASN A CA 1
ATOM 1290 C C . ASN A 1 170 ? 9.266 -17.469 -25.062 1 96.75 170 ASN A C 1
ATOM 1292 O O . ASN A 1 170 ? 8.055 -17.656 -25.156 1 96.75 170 ASN A O 1
ATOM 1296 N N . TYR A 1 171 ? 10.195 -18.344 -24.531 1 95.94 171 TYR A N 1
ATOM 1297 C CA . TYR A 1 171 ? 9.859 -19.641 -23.969 1 95.94 171 TYR A CA 1
ATOM 1298 C C . TYR A 1 171 ? 10.406 -19.766 -22.547 1 95.94 171 TYR A C 1
ATOM 1300 O O . TYR A 1 171 ? 11.477 -19.25 -22.234 1 95.94 171 TYR A O 1
ATOM 1308 N N . PHE A 1 172 ? 9.633 -20.406 -21.812 1 97.44 172 PHE A N 1
ATOM 1309 C CA . PHE A 1 172 ? 10.227 -20.953 -20.609 1 97.44 172 PHE A CA 1
ATOM 1310 C C . PHE A 1 172 ? 9.539 -22.266 -20.219 1 97.44 172 PHE A C 1
ATOM 1312 O O . PHE A 1 172 ? 8.461 -22.578 -20.719 1 97.44 172 PHE A O 1
ATOM 1319 N N . ALA A 1 173 ? 10.219 -23.047 -19.422 1 97 173 ALA A N 1
ATOM 1320 C CA . ALA A 1 173 ? 9.688 -24.344 -19 1 97 173 ALA A CA 1
ATOM 1321 C C . ALA A 1 173 ? 9.875 -24.547 -17.5 1 97 173 ALA A C 1
ATOM 1323 O O . ALA A 1 173 ? 10.812 -24 -16.906 1 97 173 ALA A O 1
ATOM 1324 N N . LEU A 1 174 ? 8.977 -25.234 -16.969 1 97.38 174 LEU A N 1
ATOM 1325 C CA . LEU A 1 174 ? 8.977 -25.578 -15.547 1 97.38 174 LEU A CA 1
ATOM 1326 C C . LEU A 1 174 ? 8.805 -27.078 -15.344 1 97.38 174 LEU A C 1
ATOM 1328 O O . LEU A 1 174 ? 7.977 -27.703 -16 1 97.38 174 LEU A O 1
ATOM 1332 N N . CYS A 1 175 ? 9.586 -27.625 -14.516 1 97 175 CYS A N 1
ATOM 1333 C CA . CYS A 1 175 ? 9.477 -29.016 -14.117 1 97 175 CYS A CA 1
ATOM 1334 C C . CYS A 1 175 ? 9.656 -29.172 -12.609 1 97 175 CYS A C 1
ATOM 1336 O O . CYS A 1 175 ? 10.789 -29.266 -12.117 1 97 175 CYS A O 1
ATOM 1338 N N . LEU A 1 176 ? 8.555 -29.234 -11.898 1 97.38 176 LEU A N 1
ATOM 1339 C CA . LEU A 1 176 ? 8.586 -29.359 -10.445 1 97.38 176 LEU A CA 1
ATOM 1340 C C . LEU A 1 176 ? 8.836 -30.797 -10.023 1 97.38 176 LEU A C 1
ATOM 1342 O O . LEU A 1 176 ? 8.258 -31.719 -10.594 1 97.38 176 LEU A O 1
ATOM 1346 N N . SER A 1 177 ? 9.703 -30.953 -9.078 1 95.56 177 SER A N 1
ATOM 1347 C CA . SER A 1 177 ? 10 -32.281 -8.578 1 95.56 177 SER A CA 1
ATOM 1348 C C . SER A 1 177 ? 9 -32.719 -7.5 1 95.56 177 SER A C 1
ATOM 1350 O O . SER A 1 177 ? 8.594 -31.906 -6.672 1 95.56 177 SER A O 1
ATOM 1352 N N . GLY A 1 178 ? 8.648 -33.969 -7.551 1 92.5 178 GLY A N 1
ATOM 1353 C CA . GLY A 1 178 ? 7.844 -34.531 -6.473 1 92.5 178 GLY A CA 1
ATOM 1354 C C . GLY A 1 178 ? 8.656 -34.906 -5.25 1 92.5 178 GLY A C 1
ATOM 1355 O O . GLY A 1 178 ? 8.102 -35.188 -4.195 1 92.5 178 GLY A O 1
ATOM 1356 N N . SER A 1 179 ? 9.898 -34.781 -5.414 1 90.44 179 SER A N 1
ATOM 1357 C CA . SER A 1 179 ? 10.805 -35.156 -4.332 1 90.44 179 SER A CA 1
ATOM 1358 C C . SER A 1 179 ? 11.188 -33.938 -3.486 1 90.44 179 SER A C 1
ATOM 1360 O O . SER A 1 179 ? 11.352 -32.844 -4.012 1 90.44 179 SER A O 1
ATOM 1362 N N . ARG A 1 180 ? 11.328 -34.188 -2.229 1 87.69 180 ARG A N 1
ATOM 1363 C CA . ARG A 1 180 ? 11.797 -33.125 -1.332 1 87.69 180 ARG A CA 1
ATOM 1364 C C . ARG A 1 180 ? 13.32 -33.031 -1.338 1 87.69 180 ARG A C 1
ATOM 1366 O O . ARG A 1 180 ? 13.891 -32.031 -0.934 1 87.69 180 ARG A O 1
ATOM 1373 N N . LYS A 1 181 ? 13.867 -34.031 -1.754 1 91 181 LYS A N 1
ATOM 1374 C CA . LYS A 1 181 ? 15.32 -34.156 -1.684 1 91 181 LYS A CA 1
ATOM 1375 C C . LYS A 1 181 ? 15.969 -33.719 -2.99 1 91 181 LYS A C 1
ATOM 1377 O O . LYS A 1 181 ? 17.047 -33.125 -2.984 1 91 181 LYS A O 1
ATOM 1382 N N . PHE A 1 182 ? 15.305 -34.062 -4.012 1 92.81 182 PHE A N 1
ATOM 1383 C CA . PHE A 1 182 ? 15.883 -33.781 -5.324 1 92.81 182 PHE A CA 1
ATOM 1384 C C . PHE A 1 182 ? 15.195 -32.594 -5.984 1 92.81 182 PHE A C 1
ATOM 1386 O O . PHE A 1 182 ? 13.977 -32.438 -5.855 1 92.81 182 PHE A O 1
ATOM 1393 N N . LEU A 1 183 ? 15.891 -31.859 -6.715 1 94.62 183 LEU A N 1
ATOM 1394 C CA . LEU A 1 183 ? 15.469 -30.547 -7.191 1 94.62 183 LEU A CA 1
ATOM 1395 C C . LEU A 1 183 ? 14.781 -30.672 -8.555 1 94.62 183 LEU A C 1
ATOM 1397 O O . LEU A 1 183 ? 15.172 -31.5 -9.375 1 94.62 183 LEU A O 1
ATOM 1401 N N . GLY A 1 184 ? 13.734 -29.844 -8.727 1 96.25 184 GLY A N 1
ATOM 1402 C CA . GLY A 1 184 ? 13.234 -29.578 -10.07 1 96.25 184 GLY A CA 1
ATOM 1403 C C . GLY A 1 184 ? 14.023 -28.5 -10.797 1 96.25 184 GLY A C 1
ATOM 1404 O O . GLY A 1 184 ? 15.117 -28.125 -10.359 1 96.25 184 GLY A O 1
ATOM 1405 N N . VAL A 1 185 ? 13.438 -28.062 -11.938 1 95.25 185 VAL A N 1
ATOM 1406 C CA . VAL A 1 185 ? 14.234 -27.125 -12.727 1 95.25 185 VAL A CA 1
ATOM 1407 C C . VAL A 1 185 ? 13.305 -26.234 -13.555 1 95.25 185 VAL A C 1
ATOM 1409 O O . VAL A 1 185 ? 12.188 -26.625 -13.883 1 95.25 185 VAL A O 1
ATOM 1412 N N . ALA A 1 186 ? 13.742 -25.062 -13.789 1 96.75 186 ALA A N 1
ATOM 1413 C CA . ALA A 1 186 ? 13.133 -24.172 -14.773 1 96.75 186 ALA A CA 1
ATOM 1414 C C . ALA A 1 186 ? 14.141 -23.766 -15.844 1 96.75 186 ALA A C 1
ATOM 1416 O O . ALA A 1 186 ? 15.336 -23.609 -15.555 1 96.75 186 ALA A O 1
ATOM 1417 N N . PHE A 1 187 ? 13.68 -23.625 -17.078 1 95.44 187 PHE A N 1
ATOM 1418 C CA . PHE A 1 187 ? 14.484 -23.188 -18.219 1 95.44 187 PHE A CA 1
ATOM 1419 C C . PHE A 1 187 ? 13.938 -21.891 -18.797 1 95.44 187 PHE A C 1
ATOM 1421 O O . PHE A 1 187 ? 12.727 -21.703 -18.891 1 95.44 187 PHE A O 1
ATOM 1428 N N . ILE A 1 188 ? 14.82 -21.047 -19.188 1 96.69 188 ILE A N 1
ATOM 1429 C CA . ILE A 1 188 ? 14.391 -19.766 -19.75 1 96.69 188 ILE A CA 1
ATOM 1430 C C . ILE A 1 188 ? 14.977 -19.609 -21.141 1 96.69 188 ILE A C 1
ATOM 1432 O O . ILE A 1 188 ? 16.172 -19.844 -21.359 1 96.69 188 ILE A O 1
ATOM 1436 N N . GLY A 1 189 ? 14.148 -19.234 -22.047 1 94.38 189 GLY A N 1
ATOM 1437 C CA . GLY A 1 189 ? 14.609 -18.766 -23.344 1 94.38 189 GLY A CA 1
ATOM 1438 C C . GLY A 1 189 ? 14.914 -19.906 -24.312 1 94.38 189 GLY A C 1
ATOM 1439 O O . GLY A 1 189 ? 15.734 -19.75 -25.219 1 94.38 189 GLY A O 1
ATOM 1440 N N . THR A 1 190 ? 14.336 -21.047 -24.031 1 91.38 190 THR A N 1
ATOM 1441 C CA . THR A 1 190 ? 14.609 -22.172 -24.922 1 91.38 190 THR A CA 1
ATOM 1442 C C . THR A 1 190 ? 13.375 -23.047 -25.078 1 91.38 190 THR A C 1
ATOM 1444 O O . THR A 1 190 ? 12.609 -23.234 -24.141 1 91.38 190 THR A O 1
ATOM 1447 N N . SER A 1 191 ? 13.234 -23.578 -26.234 1 89.75 191 SER A N 1
ATOM 1448 C CA . SER A 1 191 ? 12.156 -24.531 -26.484 1 89.75 191 SER A CA 1
ATOM 1449 C C . SER A 1 191 ? 12.648 -25.969 -26.359 1 89.75 191 SER A C 1
ATOM 1451 O O . SER A 1 191 ? 11.906 -26.922 -26.625 1 89.75 191 SER A O 1
ATOM 1453 N N . GLY A 1 192 ? 13.766 -26.141 -25.828 1 85 192 GLY A N 1
ATOM 1454 C CA . GLY A 1 192 ? 14.391 -27.453 -25.688 1 85 192 GLY A CA 1
ATOM 1455 C C . GLY A 1 192 ? 15.82 -27.484 -26.219 1 85 192 GLY A C 1
ATOM 1456 O O . GLY A 1 192 ? 16.359 -26.453 -26.625 1 85 192 GLY A O 1
ATOM 1457 N N . PRO A 1 193 ? 16.5 -28.609 -26.203 1 87.75 193 PRO A N 1
ATOM 1458 C CA . PRO A 1 193 ? 16.016 -29.859 -25.641 1 87.75 193 PRO A CA 1
ATOM 1459 C C . PRO A 1 193 ? 15.945 -29.844 -24.109 1 87.75 193 PRO A C 1
ATOM 1461 O O . PRO A 1 193 ? 16.766 -29.188 -23.469 1 87.75 193 PRO A O 1
ATOM 1464 N N . TYR A 1 194 ? 14.898 -30.469 -23.609 1 89.75 194 TYR A N 1
ATOM 1465 C CA . TYR A 1 194 ? 14.789 -30.734 -22.172 1 89.75 194 TYR A CA 1
ATOM 1466 C C . TYR A 1 194 ? 15.188 -32.156 -21.844 1 89.75 194 TYR A C 1
ATOM 1468 O O . TYR A 1 194 ? 14.359 -33.062 -21.875 1 89.75 194 TYR A O 1
ATOM 1476 N N . ASN A 1 195 ? 16.438 -32.344 -21.438 1 86.31 195 ASN A N 1
ATOM 1477 C CA . ASN A 1 195 ? 16.984 -33.688 -21.25 1 86.31 195 ASN A CA 1
ATOM 1478 C C . ASN A 1 195 ? 16.906 -34.125 -19.797 1 86.31 195 ASN A C 1
ATOM 1480 O O . ASN A 1 195 ? 17.781 -33.781 -19 1 86.31 195 ASN A O 1
ATOM 1484 N N . PHE A 1 196 ? 15.945 -34.938 -19.547 1 87.12 196 PHE A N 1
ATOM 1485 C CA . PHE A 1 196 ? 15.836 -35.562 -18.234 1 87.12 196 PHE A CA 1
ATOM 1486 C C . PHE A 1 196 ? 16.297 -37.031 -18.281 1 87.12 196 PHE A C 1
ATOM 1488 O O . PHE A 1 196 ? 16.375 -37.688 -17.25 1 87.12 196 PHE A O 1
ATOM 1495 N N . LEU A 1 197 ? 16.453 -37.531 -19.406 1 80.56 197 LEU A N 1
ATOM 1496 C CA . LEU A 1 197 ? 17.047 -38.812 -19.75 1 80.56 197 LEU A CA 1
ATOM 1497 C C . LEU A 1 197 ? 18.109 -38.656 -20.828 1 80.56 197 LEU A C 1
ATOM 1499 O O . LEU A 1 197 ? 18.031 -37.75 -21.672 1 80.56 197 LEU A O 1
ATOM 1503 N N . PRO A 1 198 ? 19.078 -39.531 -20.641 1 78 198 PRO A N 1
ATOM 1504 C CA . PRO A 1 198 ? 20.125 -39.406 -21.656 1 78 198 PRO A CA 1
ATOM 1505 C C . PRO A 1 198 ? 19.578 -39.562 -23.078 1 78 198 PRO A C 1
ATOM 1507 O O . PRO A 1 198 ? 18.938 -40.562 -23.406 1 78 198 PRO A O 1
ATOM 1510 N N . GLY A 1 199 ? 19.812 -38.531 -23.828 1 75.94 199 GLY A N 1
ATOM 1511 C CA . GLY A 1 199 ? 19.547 -38.562 -25.266 1 75.94 199 GLY A CA 1
ATOM 1512 C C . GLY A 1 199 ? 18.078 -38.375 -25.609 1 75.94 199 GLY A C 1
ATOM 1513 O O . GLY A 1 199 ? 17.672 -38.531 -26.75 1 75.94 199 GLY A O 1
ATOM 1514 N N . ILE A 1 200 ? 17.25 -38.125 -24.625 1 81.19 200 ILE A N 1
ATOM 1515 C CA . ILE A 1 200 ? 15.82 -38 -24.906 1 81.19 200 ILE A CA 1
ATOM 1516 C C . ILE A 1 200 ? 15.359 -36.594 -24.562 1 81.19 200 ILE A C 1
ATOM 1518 O O . ILE A 1 200 ? 15.516 -36.125 -23.422 1 81.19 200 ILE A O 1
ATOM 1522 N N . ASP A 1 201 ? 14.867 -35.969 -25.562 1 87.44 201 ASP A N 1
ATOM 1523 C CA . ASP A 1 201 ? 14.234 -34.656 -25.391 1 87.44 201 ASP A CA 1
ATOM 1524 C C . ASP A 1 201 ? 12.742 -34.812 -25.109 1 87.44 201 ASP A C 1
ATOM 1526 O O . ASP A 1 201 ? 11.945 -35 -26.031 1 87.44 201 ASP A O 1
ATOM 1530 N N . VAL A 1 202 ? 12.414 -34.594 -23.906 1 87.88 202 VAL A N 1
ATOM 1531 C CA . VAL A 1 202 ? 11.031 -34.812 -23.516 1 87.88 202 VAL A CA 1
ATOM 1532 C C . VAL A 1 202 ? 10.141 -33.688 -24.094 1 87.88 202 VAL A C 1
ATOM 1534 O O . VAL A 1 202 ? 8.922 -33.844 -24.156 1 87.88 202 VAL A O 1
ATOM 1537 N N . GLY A 1 203 ? 10.734 -32.688 -24.594 1 88.12 203 GLY A N 1
ATOM 1538 C CA . GLY A 1 203 ? 9.992 -31.578 -25.188 1 88.12 203 GLY A CA 1
ATOM 1539 C C . GLY A 1 203 ? 9.305 -31.953 -26.5 1 88.12 203 GLY A C 1
ATOM 1540 O O . GLY A 1 203 ? 8.367 -31.266 -26.922 1 88.12 203 GLY A O 1
ATOM 1541 N N . LYS A 1 204 ? 9.688 -33 -27.062 1 88.25 204 LYS A N 1
ATOM 1542 C CA . LYS A 1 204 ? 9.18 -33.375 -28.375 1 88.25 204 LYS A CA 1
ATOM 1543 C C . LYS A 1 204 ? 7.809 -34.031 -28.266 1 88.25 204 LYS A C 1
ATOM 1545 O O . LYS A 1 204 ? 7.082 -34.156 -29.25 1 88.25 204 LYS A O 1
ATOM 1550 N N . SER A 1 205 ? 7.449 -34.438 -27.094 1 87.69 205 SER A N 1
ATOM 1551 C CA . SER A 1 205 ? 6.203 -35.188 -26.953 1 87.69 205 SER A CA 1
ATOM 1552 C C . SER A 1 205 ? 5.18 -34.375 -26.141 1 87.69 205 SER A C 1
ATOM 1554 O O . SER A 1 205 ? 4.273 -34.969 -25.531 1 87.69 205 SER A O 1
ATOM 1556 N N . LEU A 1 206 ? 5.305 -33.125 -26.156 1 94.62 206 LEU A N 1
ATOM 1557 C CA . LEU A 1 206 ? 4.387 -32.312 -25.375 1 94.62 206 LEU A CA 1
ATOM 1558 C C . LEU A 1 206 ? 3.041 -32.188 -26.078 1 94.62 206 LEU A C 1
ATOM 1560 O O . LEU A 1 206 ? 2.975 -32.156 -27.312 1 94.62 206 LEU A O 1
ATOM 1564 N N . ILE A 1 207 ? 1.991 -32.156 -25.328 1 95.81 207 ILE A N 1
ATOM 1565 C CA . ILE A 1 207 ? 0.646 -31.828 -25.766 1 95.81 207 ILE A CA 1
ATOM 1566 C C . ILE A 1 207 ? 0.386 -30.344 -25.531 1 95.81 207 ILE A C 1
ATOM 1568 O O . ILE A 1 207 ? 0.773 -29.797 -24.5 1 95.81 207 ILE A O 1
ATOM 1572 N N . TYR A 1 208 ? -0.287 -29.688 -26.516 1 97.25 208 TYR A N 1
ATOM 1573 C CA . TYR A 1 208 ? -0.406 -28.234 -26.406 1 97.25 208 TYR A CA 1
ATOM 1574 C C . TYR A 1 208 ? -1.864 -27.812 -26.266 1 97.25 208 TYR A C 1
ATOM 1576 O O . TYR A 1 208 ? -2.762 -28.469 -26.797 1 97.25 208 TYR A O 1
ATOM 1584 N N . THR A 1 209 ? -2.061 -26.812 -25.547 1 98.25 209 THR A N 1
ATOM 1585 C CA . THR A 1 209 ? -3.332 -26.109 -25.422 1 98.25 209 THR A CA 1
ATOM 1586 C C . THR A 1 209 ? -3.121 -24.609 -25.453 1 98.25 209 THR A C 1
ATOM 1588 O O . THR A 1 209 ? -2.068 -24.109 -25.047 1 98.25 209 THR A O 1
ATOM 1591 N N . PRO A 1 210 ? -4.07 -23.875 -25.953 1 98.19 210 PRO A N 1
ATOM 1592 C CA . PRO A 1 210 ? -3.91 -22.406 -25.969 1 98.19 210 PRO A CA 1
ATOM 1593 C C . PRO A 1 210 ? -3.842 -21.812 -24.562 1 98.19 210 PRO A C 1
ATOM 1595 O O . PRO A 1 210 ? -4.547 -22.266 -23.656 1 98.19 210 PRO A O 1
ATOM 1598 N N . LEU A 1 211 ? -2.961 -20.828 -24.391 1 98.44 211 LEU A N 1
ATOM 1599 C CA . LEU A 1 211 ? -3.002 -19.953 -23.219 1 98.44 211 LEU A CA 1
ATOM 1600 C C . LEU A 1 211 ? -4.02 -18.828 -23.422 1 98.44 211 LEU A C 1
ATOM 1602 O O . LEU A 1 211 ? -4.031 -18.172 -24.469 1 98.44 211 LEU A O 1
ATOM 1606 N N . ILE A 1 212 ? -4.828 -18.641 -22.406 1 96.94 212 ILE A N 1
ATOM 1607 C CA . ILE A 1 212 ? -5.902 -17.656 -22.469 1 96.94 212 ILE A CA 1
ATOM 1608 C C . ILE A 1 212 ? -5.559 -16.453 -21.594 1 96.94 212 ILE A C 1
ATOM 1610 O O . ILE A 1 212 ? -4.941 -16.609 -20.547 1 96.94 212 ILE A O 1
ATOM 1614 N N . LEU A 1 213 ? -6.039 -15.312 -22.125 1 95.75 213 LEU A N 1
ATOM 1615 C CA . LEU A 1 213 ? -5.82 -14.086 -21.359 1 95.75 213 LEU A CA 1
ATOM 1616 C C . LEU A 1 213 ? -7.043 -13.758 -20.5 1 95.75 213 LEU A C 1
ATOM 1618 O O . LEU A 1 213 ? -8.18 -13.852 -20.969 1 95.75 213 LEU A O 1
ATOM 1622 N N . ASN A 1 214 ? -6.859 -13.523 -19.25 1 96.19 214 ASN A N 1
ATOM 1623 C CA . ASN A 1 214 ? -7.879 -12.906 -18.406 1 96.19 214 ASN A CA 1
ATOM 1624 C C . ASN A 1 214 ? -7.781 -11.383 -18.438 1 96.19 214 ASN A C 1
ATOM 1626 O O . ASN A 1 214 ? -6.742 -10.812 -18.109 1 96.19 214 ASN A O 1
ATOM 1630 N N . PRO A 1 215 ? -8.797 -10.758 -18.859 1 93 215 PRO A N 1
ATOM 1631 C CA . PRO A 1 215 ? -8.719 -9.305 -19.016 1 93 215 PRO A CA 1
ATOM 1632 C C . PRO A 1 215 ? -8.602 -8.562 -17.688 1 93 215 PRO A C 1
ATOM 1634 O O . PRO A 1 215 ? -8.305 -7.367 -17.656 1 93 215 PRO A O 1
ATOM 1637 N N . VAL A 1 216 ? -8.867 -9.234 -16.609 1 88.88 216 VAL A N 1
ATOM 1638 C CA . VAL A 1 216 ? -8.805 -8.602 -15.281 1 88.88 216 VAL A CA 1
ATOM 1639 C C . VAL A 1 216 ? -7.785 -9.328 -14.414 1 88.88 216 VAL A C 1
ATOM 1641 O O . VAL A 1 216 ? -7.828 -10.555 -14.289 1 88.88 216 VAL A O 1
ATOM 1644 N N . GLY A 1 217 ? -6.949 -8.547 -13.812 1 86.5 217 GLY A N 1
ATOM 1645 C CA . GLY A 1 217 ? -5.961 -9.125 -12.914 1 86.5 217 GLY A CA 1
ATOM 1646 C C . GLY A 1 217 ? -6.566 -9.719 -11.664 1 86.5 217 GLY A C 1
ATOM 1647 O O . GLY A 1 217 ? -7.625 -9.281 -11.211 1 86.5 217 GLY A O 1
ATOM 1648 N N . GLY A 1 218 ? -5.926 -10.711 -11.117 1 84.38 218 GLY A N 1
ATOM 1649 C CA . GLY A 1 218 ? -6.414 -11.359 -9.914 1 84.38 218 GLY A CA 1
ATOM 1650 C C . GLY A 1 218 ? -5.547 -11.094 -8.695 1 84.38 218 GLY A C 1
ATOM 1651 O O . GLY A 1 218 ? -5.551 -11.875 -7.742 1 84.38 218 GLY A O 1
ATOM 1652 N N . THR A 1 219 ? -4.734 -10.047 -8.797 1 88.62 219 THR A N 1
ATOM 1653 C CA . THR A 1 219 ? -3.918 -9.656 -7.656 1 88.62 219 THR A CA 1
ATOM 1654 C C . THR A 1 219 ? -4.656 -8.648 -6.785 1 88.62 219 THR A C 1
ATOM 1656 O O . THR A 1 219 ? -5.727 -8.164 -7.16 1 88.62 219 THR A O 1
ATOM 1659 N N . VAL A 1 220 ? -4.129 -8.445 -5.594 1 88.31 220 VAL A N 1
ATOM 1660 C CA . VAL A 1 220 ? -4.781 -7.543 -4.652 1 88.31 220 VAL A CA 1
ATOM 1661 C C . VAL A 1 220 ? -4.957 -6.168 -5.293 1 88.31 220 VAL A C 1
ATOM 1663 O O . VAL A 1 220 ? -5.992 -5.523 -5.117 1 88.31 220 VAL A O 1
ATOM 1666 N N . ILE A 1 221 ? -3.918 -5.793 -6 1 87.56 221 ILE A N 1
ATOM 1667 C CA . ILE A 1 221 ? -3.965 -4.535 -6.742 1 87.56 221 ILE A CA 1
ATOM 1668 C C . ILE A 1 221 ? -3.959 -4.82 -8.242 1 87.56 221 ILE A C 1
ATOM 1670 O O . ILE A 1 221 ? -3.15 -5.613 -8.727 1 87.56 221 ILE A O 1
ATOM 1674 N N . THR A 1 222 ? -4.93 -4.211 -8.859 1 86.69 222 THR A N 1
ATOM 1675 C CA . THR A 1 222 ? -4.996 -4.316 -10.312 1 86.69 222 THR A CA 1
ATOM 1676 C C . THR A 1 222 ? -5.109 -2.936 -10.945 1 86.69 222 THR A C 1
ATOM 1678 O O . THR A 1 222 ? -5.289 -1.937 -10.25 1 86.69 222 THR A O 1
ATOM 1681 N N . TYR A 1 223 ? -4.902 -2.939 -12.25 1 80.62 223 TYR A N 1
ATOM 1682 C CA . TYR A 1 223 ? -4.992 -1.689 -12.992 1 80.62 223 TYR A CA 1
ATOM 1683 C C . TYR A 1 223 ? -6.055 -1.776 -14.078 1 80.62 223 TYR A C 1
ATOM 1685 O O . TYR A 1 223 ? -6.242 -2.83 -14.695 1 80.62 223 TYR A O 1
ATOM 1693 N N . VAL A 1 224 ? -6.691 -0.72 -14.266 1 77.38 224 VAL A N 1
ATOM 1694 C CA . VAL A 1 224 ? -7.746 -0.692 -15.273 1 77.38 224 VAL A CA 1
ATOM 1695 C C . VAL A 1 224 ? -7.164 -1.035 -16.641 1 77.38 224 VAL A C 1
ATOM 1697 O O . VAL A 1 224 ? -6.094 -0.545 -17.016 1 77.38 224 VAL A O 1
ATOM 1700 N N . ASN A 1 225 ? -7.793 -1.949 -17.312 1 78.94 225 ASN A N 1
ATOM 1701 C CA . ASN A 1 225 ? -7.465 -2.348 -18.672 1 78.94 225 ASN A CA 1
ATOM 1702 C C . ASN A 1 225 ? -6.109 -3.039 -18.75 1 78.94 225 ASN A C 1
ATOM 1704 O O . ASN A 1 225 ? -5.414 -2.949 -19.766 1 78.94 225 ASN A O 1
ATOM 1708 N N . HIS A 1 226 ? -5.73 -3.572 -17.734 1 86.06 226 HIS A N 1
ATOM 1709 C CA . HIS A 1 226 ? -4.504 -4.363 -17.719 1 86.06 226 HIS A CA 1
ATOM 1710 C C . HIS A 1 226 ? -4.801 -5.836 -17.453 1 86.06 226 HIS A C 1
ATOM 1712 O O . HIS A 1 226 ? -5.207 -6.199 -16.344 1 86.06 226 HIS A O 1
ATOM 1718 N N . PRO A 1 227 ? -4.559 -6.578 -18.469 1 92.06 227 PRO A N 1
ATOM 1719 C CA . PRO A 1 227 ? -4.867 -8 -18.297 1 92.06 227 PRO A CA 1
ATOM 1720 C C . PRO A 1 227 ? -3.98 -8.68 -17.266 1 92.06 227 PRO A C 1
ATOM 1722 O O . PRO A 1 227 ? -2.916 -8.156 -16.922 1 92.06 227 PRO A O 1
ATOM 1725 N N . SER A 1 228 ? -4.453 -9.789 -16.828 1 94.75 228 SER A N 1
ATOM 1726 C CA . SER A 1 228 ? -3.723 -10.586 -15.852 1 94.75 228 SER A CA 1
ATOM 1727 C C . SER A 1 228 ? -2.402 -11.094 -16.422 1 94.75 228 SER A C 1
ATOM 1729 O O . SER A 1 228 ? -2.334 -11.477 -17.594 1 94.75 228 SER A O 1
ATOM 1731 N N . ASP A 1 229 ? -1.398 -11.125 -15.578 1 96.06 229 ASP A N 1
ATOM 1732 C CA . ASP A 1 229 ? -0.111 -11.695 -15.961 1 96.06 229 ASP A CA 1
ATOM 1733 C C . ASP A 1 229 ? -0.06 -13.195 -15.656 1 96.06 229 ASP A C 1
ATOM 1735 O O . ASP A 1 229 ? 0.925 -13.859 -15.977 1 96.06 229 ASP A O 1
ATOM 1739 N N . GLU A 1 230 ? -1.08 -13.703 -15.062 1 97.5 230 GLU A N 1
ATOM 1740 C CA . GLU A 1 230 ? -1.152 -15.125 -14.742 1 97.5 230 GLU A CA 1
ATOM 1741 C C . GLU A 1 230 ? -1.456 -15.953 -15.984 1 97.5 230 GLU A C 1
ATOM 1743 O O . GLU A 1 230 ? -1.779 -15.406 -17.047 1 97.5 230 GLU A O 1
ATOM 1748 N N . TYR A 1 231 ? -1.26 -17.234 -15.844 1 98.44 231 TYR A N 1
ATOM 1749 C CA . TYR A 1 231 ? -1.461 -18.125 -16.984 1 98.44 231 TYR A CA 1
ATOM 1750 C C . TYR A 1 231 ? -2.748 -18.922 -16.828 1 98.44 231 TYR A C 1
ATOM 1752 O O . TYR A 1 231 ? -2.922 -19.656 -15.844 1 98.44 231 TYR A O 1
ATOM 1760 N N . PHE A 1 232 ? -3.594 -18.75 -17.828 1 98.5 232 PHE A N 1
ATOM 1761 C CA . PHE A 1 232 ? -4.883 -19.438 -17.844 1 98.5 232 PHE A CA 1
ATOM 1762 C C . PHE A 1 232 ? -4.977 -20.406 -19.016 1 98.5 232 PHE A C 1
ATOM 1764 O O . PHE A 1 232 ? -4.391 -20.156 -20.078 1 98.5 232 PHE A O 1
ATOM 1771 N N . VAL A 1 233 ? -5.688 -21.484 -18.812 1 98.44 233 VAL A N 1
ATOM 1772 C CA . VAL A 1 233 ? -6 -22.438 -19.859 1 98.44 233 VAL A CA 1
ATOM 1773 C C . VAL A 1 233 ? -7.512 -22.641 -19.953 1 98.44 233 VAL A C 1
ATOM 1775 O O . VAL A 1 233 ? -8.242 -22.297 -19.016 1 98.44 233 VAL A O 1
ATOM 1778 N N . GLY A 1 234 ? -7.922 -23.156 -21.109 1 98 234 GLY A N 1
ATOM 1779 C CA . GLY A 1 234 ? -9.344 -23.375 -21.297 1 98 234 GLY A CA 1
ATOM 1780 C C . GLY A 1 234 ? -9.766 -24.812 -21.047 1 98 234 GLY A C 1
ATOM 1781 O O . GLY A 1 234 ? -9.438 -25.703 -21.828 1 98 234 GLY A O 1
ATOM 1782 N N . LEU A 1 235 ? -10.492 -24.984 -19.953 1 97.94 235 LEU A N 1
ATOM 1783 C CA . LEU A 1 235 ? -11.031 -26.312 -19.656 1 97.94 235 LEU A CA 1
ATOM 1784 C C . LEU A 1 235 ? -12.469 -26.422 -20.156 1 97.94 235 LEU A C 1
ATOM 1786 O O . LEU A 1 235 ? -13.258 -25.484 -20.031 1 97.94 235 LEU A O 1
ATOM 1790 N N . THR A 1 236 ? -12.82 -27.562 -20.703 1 97.25 236 THR A N 1
ATOM 1791 C CA . THR A 1 236 ? -14.195 -27.797 -21.125 1 97.25 236 THR A CA 1
ATOM 1792 C C . THR A 1 236 ? -14.883 -28.797 -20.219 1 97.25 236 THR A C 1
ATOM 1794 O O . THR A 1 236 ? -16.109 -28.766 -20.062 1 97.25 236 THR A O 1
ATOM 1797 N N . SER A 1 237 ? -14.156 -29.625 -19.641 1 97.5 237 SER A N 1
ATOM 1798 C CA . SER A 1 237 ? -14.734 -30.594 -18.719 1 97.5 237 SER A CA 1
ATOM 1799 C C . SER A 1 237 ? -13.656 -31.234 -17.844 1 97.5 237 SER A C 1
ATOM 1801 O O . SER A 1 237 ? -12.461 -31.062 -18.094 1 97.5 237 SER A O 1
ATOM 1803 N N . ILE A 1 238 ? -14.094 -31.859 -16.812 1 98.31 238 ILE A N 1
ATOM 1804 C CA . ILE A 1 238 ? -13.289 -32.75 -15.961 1 98.31 238 ILE A CA 1
ATOM 1805 C C . ILE A 1 238 ? -13.844 -34.156 -16.016 1 98.31 238 ILE A C 1
ATOM 1807 O O . ILE A 1 238 ? -15.062 -34.344 -15.969 1 98.31 238 ILE A O 1
ATOM 1811 N N . LYS A 1 239 ? -12.961 -35.094 -16.156 1 98.38 239 LYS A N 1
ATOM 1812 C CA . LYS A 1 239 ? -13.375 -36.5 -16.141 1 98.38 239 LYS A CA 1
ATOM 1813 C C . LYS A 1 239 ? -12.719 -37.25 -14.984 1 98.38 239 LYS A C 1
ATOM 1815 O O . LYS A 1 239 ? -11.578 -36.969 -14.625 1 98.38 239 LYS A O 1
ATOM 1820 N N . VAL A 1 240 ? -13.461 -38.125 -14.438 1 98.44 240 VAL A N 1
ATOM 1821 C CA . VAL A 1 240 ? -12.945 -39.062 -13.469 1 98.44 240 VAL A CA 1
ATOM 1822 C C . VAL A 1 240 ? -13.109 -40.5 -14 1 98.44 240 VAL A C 1
ATOM 1824 O O . VAL A 1 240 ? -14.234 -40.969 -14.234 1 98.44 240 VAL A O 1
ATOM 1827 N N . ASN A 1 241 ? -12 -41.125 -14.164 1 97.56 241 ASN A N 1
ATOM 1828 C CA . ASN A 1 241 ? -12 -42.438 -14.758 1 97.56 241 ASN A CA 1
ATOM 1829 C C . ASN A 1 241 ? -12.773 -42.469 -16.078 1 97.56 241 ASN A C 1
ATOM 1831 O O . ASN A 1 241 ? -13.594 -43.344 -16.297 1 97.56 241 ASN A O 1
ATOM 1835 N N . GLY A 1 242 ? -12.523 -41.438 -16.812 1 96.56 242 GLY A N 1
ATOM 1836 C CA . GLY A 1 242 ? -13.086 -41.344 -18.156 1 96.56 242 GLY A CA 1
ATOM 1837 C C . GLY A 1 242 ? -14.516 -40.844 -18.172 1 96.56 242 GLY A C 1
ATOM 1838 O O . GLY A 1 242 ? -15.07 -40.594 -19.234 1 96.56 242 GLY A O 1
ATOM 1839 N N . LYS A 1 243 ? -15.141 -40.656 -17.094 1 97.75 243 LYS A N 1
ATOM 1840 C CA . LYS A 1 243 ? -16.531 -40.219 -17.016 1 97.75 243 LYS A CA 1
ATOM 1841 C C . LYS A 1 243 ? -16.609 -38.719 -16.75 1 97.75 243 LYS A C 1
ATOM 1843 O O . LYS A 1 243 ? -15.969 -38.219 -15.828 1 97.75 243 LYS A O 1
ATOM 1848 N N . VAL A 1 244 ? -17.422 -38.125 -17.469 1 97.69 244 VAL A N 1
ATOM 1849 C CA . VAL A 1 244 ? -17.547 -36.688 -17.375 1 97.69 244 VAL A CA 1
ATOM 1850 C C . VAL A 1 244 ? -18.234 -36.312 -16.062 1 97.69 244 VAL A C 1
ATOM 1852 O O . VAL A 1 244 ? -19.25 -36.906 -15.695 1 97.69 244 VAL A O 1
ATOM 1855 N N . VAL A 1 245 ? -17.609 -35.406 -15.344 1 98.25 245 VAL A N 1
ATOM 1856 C CA . VAL A 1 245 ? -18.219 -34.844 -14.148 1 98.25 245 VAL A CA 1
ATOM 1857 C C . VAL A 1 245 ? -19.188 -33.719 -14.547 1 98.25 245 VAL A C 1
ATOM 1859 O O . VAL A 1 245 ? -18.844 -32.844 -15.328 1 98.25 245 VAL A O 1
ATOM 1862 N N . ALA A 1 246 ? -20.422 -33.719 -14.047 1 96.56 246 ALA A N 1
ATOM 1863 C CA . ALA A 1 246 ? -21.391 -32.688 -14.344 1 96.56 246 ALA A CA 1
ATOM 1864 C C . ALA A 1 246 ? -21.047 -31.375 -13.617 1 96.56 246 ALA A C 1
ATOM 1866 O O . ALA A 1 246 ? -21.172 -31.297 -12.391 1 96.56 246 ALA A O 1
ATOM 1867 N N . LEU A 1 247 ? -20.594 -30.453 -14.344 1 96.81 247 LEU A N 1
ATOM 1868 C CA . LEU A 1 247 ? -20.203 -29.172 -13.773 1 96.81 247 LEU A CA 1
ATOM 1869 C C . LEU A 1 247 ? -20.984 -28.016 -14.406 1 96.81 247 LEU A C 1
ATOM 1871 O O . LEU A 1 247 ? -21.531 -28.172 -15.5 1 96.81 247 LEU A O 1
ATOM 1875 N N . ASN A 1 248 ? -21.125 -26.906 -13.703 1 95.12 248 ASN A N 1
ATOM 1876 C CA . ASN A 1 248 ? -21.609 -25.656 -14.289 1 95.12 248 ASN A CA 1
ATOM 1877 C C . ASN A 1 248 ? -20.609 -25.078 -15.281 1 95.12 248 ASN A C 1
ATOM 1879 O O . ASN A 1 248 ? -19.562 -24.547 -14.891 1 95.12 248 ASN A O 1
ATOM 1883 N N . GLN A 1 249 ? -20.953 -25.047 -16.5 1 93.69 249 GLN A N 1
ATOM 1884 C CA . GLN A 1 249 ? -20.031 -24.703 -17.594 1 93.69 249 GLN A CA 1
ATOM 1885 C C . GLN A 1 249 ? -19.625 -23.234 -17.516 1 93.69 249 GLN A C 1
ATOM 1887 O O . GLN A 1 249 ? -18.547 -22.859 -17.984 1 93.69 249 GLN A O 1
ATOM 1892 N N . THR A 1 250 ? -20.422 -22.438 -16.969 1 95.44 250 THR A N 1
ATOM 1893 C CA . THR A 1 250 ? -20.141 -21 -16.891 1 95.44 250 THR A CA 1
ATOM 1894 C C . THR A 1 250 ? -18.922 -20.75 -16.016 1 95.44 250 THR A C 1
ATOM 1896 O O . THR A 1 250 ? -18.219 -19.75 -16.188 1 95.44 250 THR A O 1
ATOM 1899 N N . LEU A 1 251 ? -18.656 -21.672 -15.078 1 97.62 251 LEU A N 1
ATOM 1900 C CA . LEU A 1 251 ? -17.531 -21.531 -14.164 1 97.62 251 LEU A CA 1
ATOM 1901 C C . LEU A 1 251 ? -16.219 -21.875 -14.859 1 97.62 251 LEU A C 1
ATOM 1903 O O . LEU A 1 251 ? -15.141 -21.516 -14.367 1 97.62 251 LEU A O 1
ATOM 1907 N N . LEU A 1 252 ? -16.281 -22.594 -16 1 97.75 252 LEU A N 1
ATOM 1908 C CA . LEU A 1 252 ? -15.086 -23.031 -16.703 1 97.75 252 LEU A CA 1
ATOM 1909 C C . LEU A 1 252 ? -14.57 -21.953 -17.641 1 97.75 252 LEU A C 1
ATOM 1911 O O . LEU A 1 252 ? -13.406 -21.984 -18.062 1 97.75 252 LEU A O 1
ATOM 1915 N N . ALA A 1 253 ? -15.461 -21.062 -18 1 96.62 253 ALA A N 1
ATOM 1916 C CA . ALA A 1 253 ? -15.094 -19.953 -18.891 1 96.62 253 ALA A CA 1
ATOM 1917 C C . ALA A 1 253 ? -14.766 -18.703 -18.094 1 96.62 253 ALA A C 1
ATOM 1919 O O . ALA A 1 253 ? -15.289 -18.484 -17 1 96.62 253 ALA A O 1
ATOM 1920 N N . ILE A 1 254 ? -13.867 -17.906 -18.625 1 96.5 254 ILE A N 1
ATOM 1921 C CA . ILE A 1 254 ? -13.578 -16.609 -18.031 1 96.5 254 ILE A CA 1
ATOM 1922 C C . ILE A 1 254 ? -14.617 -15.586 -18.484 1 96.5 254 ILE A C 1
ATOM 1924 O O . ILE A 1 254 ? -14.867 -15.438 -19.688 1 96.5 254 ILE A O 1
ATOM 1928 N N . ASP A 1 255 ? -15.25 -14.961 -17.547 1 95.06 255 ASP A N 1
ATOM 1929 C CA . ASP A 1 255 ? -16.141 -13.859 -17.891 1 95.06 255 ASP A CA 1
ATOM 1930 C C . ASP A 1 255 ? -15.375 -12.664 -18.438 1 95.06 255 ASP A C 1
ATOM 1932 O O . ASP A 1 255 ? -14.508 -12.109 -17.766 1 95.06 255 ASP A O 1
ATOM 1936 N N . SER A 1 256 ? -15.695 -12.273 -19.656 1 92.62 256 SER A N 1
ATOM 1937 C CA . SER A 1 256 ? -14.906 -11.273 -20.359 1 92.62 256 SER A CA 1
ATOM 1938 C C . SER A 1 256 ? -15.039 -9.906 -19.688 1 92.62 256 SER A C 1
ATOM 1940 O O . SER A 1 256 ? -14.188 -9.031 -19.891 1 92.62 256 SER A O 1
ATOM 1942 N N . GLU A 1 257 ? -16.062 -9.719 -18.938 1 87 257 GLU A N 1
ATOM 1943 C CA . GLU A 1 257 ? -16.297 -8.422 -18.297 1 87 257 GLU A CA 1
ATOM 1944 C C . GLU A 1 257 ? -15.719 -8.375 -16.891 1 87 257 GLU A C 1
ATOM 1946 O O . GLU A 1 257 ? -15.094 -7.383 -16.5 1 87 257 GLU A O 1
ATOM 1951 N N . THR A 1 258 ? -15.82 -9.453 -16.156 1 86.75 258 THR A N 1
ATOM 1952 C CA . THR A 1 258 ? -15.484 -9.406 -14.734 1 86.75 258 THR A CA 1
ATOM 1953 C C . THR A 1 258 ? -14.195 -10.18 -14.461 1 86.75 258 THR A C 1
ATOM 1955 O O . THR A 1 258 ? -13.578 -10.023 -13.406 1 86.75 258 THR A O 1
ATOM 1958 N N . GLY A 1 259 ? -13.828 -11.094 -15.367 1 93.12 259 GLY A N 1
ATOM 1959 C CA . GLY A 1 259 ? -12.625 -11.898 -15.219 1 93.12 259 GLY A CA 1
ATOM 1960 C C . GLY A 1 259 ? -12.836 -13.102 -14.32 1 93.12 259 GLY A C 1
ATOM 1961 O O . GLY A 1 259 ? -11.891 -13.852 -14.047 1 93.12 259 GLY A O 1
ATOM 1962 N N . PHE A 1 260 ? -14.078 -13.25 -13.797 1 93.06 260 PHE A N 1
ATOM 1963 C CA . PHE A 1 260 ? -14.367 -14.383 -12.914 1 93.06 260 PHE A CA 1
ATOM 1964 C C . PHE A 1 260 ? -14.445 -15.68 -13.711 1 93.06 260 PHE A C 1
ATOM 1966 O O . PHE A 1 260 ? -14.812 -15.672 -14.891 1 93.06 260 PHE A O 1
ATOM 1973 N N . GLY A 1 261 ? -14.094 -16.719 -13.031 1 96.5 261 GLY A N 1
ATOM 1974 C CA . GLY A 1 261 ? -14.172 -18.031 -13.68 1 96.5 261 GLY A CA 1
ATOM 1975 C C . GLY A 1 261 ? -12.852 -18.469 -14.273 1 96.5 261 GLY A C 1
ATOM 1976 O O . GLY A 1 261 ? -11.805 -17.891 -13.977 1 96.5 261 GLY A O 1
ATOM 1977 N N . GLY A 1 262 ? -12.93 -19.625 -14.961 1 97.94 262 GLY A N 1
ATOM 1978 C CA . GLY A 1 262 ? -11.773 -20.125 -15.695 1 97.94 262 GLY A CA 1
ATOM 1979 C C . GLY A 1 262 ? -10.852 -20.969 -14.844 1 97.94 262 GLY A C 1
ATOM 1980 O O . GLY A 1 262 ? -11.234 -21.438 -13.773 1 97.94 262 GLY A O 1
ATOM 1981 N N . THR A 1 263 ? -9.688 -21.266 -15.461 1 98.5 263 THR A N 1
ATOM 1982 C CA . THR A 1 263 ? -8.688 -22.125 -14.844 1 98.5 263 THR A CA 1
ATOM 1983 C C . THR A 1 263 ? -7.289 -21.516 -14.977 1 98.5 263 THR A C 1
ATOM 1985 O O . THR A 1 263 ? -6.852 -21.188 -16.078 1 98.5 263 THR A O 1
ATOM 1988 N N . LYS A 1 264 ? -6.645 -21.375 -13.883 1 98.12 264 LYS A N 1
ATOM 1989 C CA . LYS A 1 264 ? -5.266 -20.891 -13.961 1 98.12 264 LYS A CA 1
ATOM 1990 C C . LYS A 1 264 ? -4.297 -21.906 -13.352 1 98.12 264 LYS A C 1
ATOM 1992 O O . LYS A 1 264 ? -4.711 -22.828 -12.656 1 98.12 264 LYS A O 1
ATOM 1997 N N . ILE A 1 265 ? -3.014 -21.719 -13.633 1 98.31 265 ILE A N 1
ATOM 1998 C CA . ILE A 1 265 ? -1.922 -22.531 -13.102 1 98.31 265 ILE A CA 1
ATOM 1999 C C . ILE A 1 265 ? -1.128 -21.719 -12.078 1 98.31 265 ILE A C 1
ATOM 2001 O O . ILE A 1 265 ? -0.807 -20.547 -12.312 1 98.31 265 ILE A O 1
ATOM 2005 N N . SER A 1 266 ? -0.848 -22.328 -10.93 1 98.19 266 SER A N 1
ATOM 2006 C CA . SER A 1 266 ? -0.161 -21.578 -9.883 1 98.19 266 SER A CA 1
ATOM 2007 C C . SER A 1 266 ? 0.863 -22.438 -9.164 1 98.19 266 SER A C 1
ATOM 2009 O O . SER A 1 266 ? 0.575 -23.594 -8.812 1 98.19 266 SER A O 1
ATOM 2011 N N . THR A 1 267 ? 2.064 -21.906 -8.922 1 98.62 267 THR A N 1
ATOM 2012 C CA . THR A 1 267 ? 3.07 -22.594 -8.117 1 98.62 267 THR A CA 1
ATOM 2013 C C . THR A 1 267 ? 2.957 -22.172 -6.648 1 98.62 267 THR A C 1
ATOM 2015 O O . THR A 1 267 ? 3.598 -22.766 -5.781 1 98.62 267 THR A O 1
ATOM 2018 N N . VAL A 1 268 ? 2.178 -21.188 -6.379 1 97.81 268 VAL A N 1
ATOM 2019 C CA . VAL A 1 268 ? 2.033 -20.672 -5.027 1 97.81 268 VAL A CA 1
ATOM 2020 C C . VAL A 1 268 ? 0.984 -21.484 -4.27 1 97.81 268 VAL A C 1
ATOM 2022 O O . VAL A 1 268 ? 1.102 -21.688 -3.057 1 97.81 268 VAL A O 1
ATOM 2025 N N . ILE A 1 269 ? -0.031 -21.875 -5 1 96.81 269 ILE A N 1
ATOM 2026 C CA . ILE A 1 269 ? -1.056 -22.734 -4.434 1 96.81 269 ILE A CA 1
ATOM 2027 C C . ILE A 1 269 ? -0.585 -24.188 -4.48 1 96.81 269 ILE A C 1
ATOM 2029 O O . ILE A 1 269 ? -0.408 -24.766 -5.562 1 96.81 269 ILE A O 1
ATOM 2033 N N . PRO A 1 270 ? -0.409 -24.766 -3.361 1 96.25 270 PRO A N 1
ATOM 2034 C CA . PRO A 1 270 ? 0.218 -26.094 -3.385 1 96.25 270 PRO A CA 1
ATOM 2035 C C . PRO A 1 270 ? -0.711 -27.172 -3.926 1 96.25 270 PRO A C 1
ATOM 2037 O O . PRO A 1 270 ? -0.281 -28.031 -4.703 1 96.25 270 PRO A O 1
ATOM 2040 N N . TYR A 1 271 ? -1.945 -27.094 -3.525 1 97.38 271 TYR A N 1
ATOM 2041 C CA . TYR A 1 271 ? -2.912 -28.109 -3.938 1 97.38 271 TYR A CA 1
ATOM 2042 C C . TYR A 1 271 ? -3.998 -27.484 -4.816 1 97.38 271 TYR A C 1
ATOM 2044 O O . TYR A 1 271 ? -4.449 -26.375 -4.57 1 97.38 271 TYR A O 1
ATOM 2052 N N . THR A 1 272 ? -4.395 -28.234 -5.758 1 98.31 272 THR A N 1
ATOM 2053 C CA . THR A 1 272 ? -5.418 -27.75 -6.672 1 98.31 272 THR A CA 1
ATOM 2054 C C . THR A 1 272 ? -6.672 -27.328 -5.91 1 98.31 272 THR A C 1
ATOM 2056 O O . THR A 1 272 ? -7.133 -28.047 -5.023 1 98.31 272 THR A O 1
ATOM 2059 N N . THR A 1 273 ? -7.148 -26.203 -6.281 1 98.19 273 THR A N 1
ATOM 2060 C CA . THR A 1 273 ? -8.305 -25.641 -5.602 1 98.19 273 THR A CA 1
ATOM 2061 C C . THR A 1 273 ? -9.469 -25.469 -6.57 1 98.19 273 THR A C 1
ATOM 2063 O O . THR A 1 273 ? -9.289 -24.969 -7.688 1 98.19 273 THR A O 1
ATOM 2066 N N . LEU A 1 274 ? -10.672 -25.844 -6.086 1 98.62 274 LEU A N 1
ATOM 2067 C CA . LEU A 1 274 ? -11.875 -25.797 -6.91 1 98.62 274 LEU A CA 1
ATOM 2068 C C . LEU A 1 274 ? -12.961 -24.969 -6.242 1 98.62 274 LEU A C 1
ATOM 2070 O O . LEU A 1 274 ? -13.125 -25.016 -5.02 1 98.62 274 LEU A O 1
ATOM 2074 N N . GLN A 1 275 ? -13.664 -24.203 -7.094 1 98.12 275 GLN A N 1
ATOM 2075 C CA . GLN A 1 275 ? -14.875 -23.562 -6.59 1 98.12 275 GLN A CA 1
ATOM 2076 C C . GLN A 1 275 ? -15.805 -24.578 -5.945 1 98.12 275 GLN A C 1
ATOM 2078 O O . GLN A 1 275 ? -15.875 -25.734 -6.383 1 98.12 275 GLN A O 1
ATOM 2083 N N . THR A 1 276 ? -16.531 -24.203 -4.961 1 98.12 276 THR A N 1
ATOM 2084 C CA . THR A 1 276 ? -17.25 -25.109 -4.062 1 98.12 276 THR A CA 1
ATOM 2085 C C . THR A 1 276 ? -18.141 -26.062 -4.848 1 98.12 276 THR A C 1
ATOM 2087 O O . THR A 1 276 ? -18.172 -27.266 -4.582 1 98.12 276 THR A O 1
ATOM 2090 N N . SER A 1 277 ? -18.906 -25.547 -5.789 1 98.5 277 SER A N 1
ATOM 2091 C CA . SER A 1 277 ? -19.812 -26.422 -6.516 1 98.5 277 SER A CA 1
ATOM 2092 C C . SER A 1 277 ? -19.047 -27.406 -7.395 1 98.5 277 SER A C 1
ATOM 2094 O O . SER A 1 277 ? -19.469 -28.562 -7.562 1 98.5 277 SER A O 1
ATOM 2096 N N . ILE A 1 278 ? -17.969 -27.016 -7.961 1 98.62 278 ILE A N 1
ATOM 2097 C CA . ILE A 1 278 ? -17.109 -27.891 -8.734 1 98.62 278 ILE A CA 1
ATOM 2098 C C . ILE A 1 278 ? -16.484 -28.938 -7.816 1 98.62 278 ILE A C 1
ATOM 2100 O O . ILE A 1 278 ? -16.453 -30.125 -8.141 1 98.62 278 ILE A O 1
ATOM 2104 N N . TYR A 1 279 ? -15.977 -28.422 -6.691 1 98.56 279 TYR A N 1
ATOM 2105 C CA . TYR A 1 279 ? -15.344 -29.297 -5.715 1 98.56 279 TYR A CA 1
ATOM 2106 C C . TYR A 1 279 ? -16.281 -30.422 -5.293 1 98.56 279 TYR A C 1
ATOM 2108 O O . TYR A 1 279 ? -15.883 -31.594 -5.254 1 98.56 279 TYR A O 1
ATOM 2116 N N . LYS A 1 280 ? -17.484 -30.109 -4.965 1 98.31 280 LYS A N 1
ATOM 2117 C CA . LYS A 1 280 ? -18.469 -31.094 -4.523 1 98.31 280 LYS A CA 1
ATOM 2118 C C . LYS A 1 280 ? -18.75 -32.125 -5.621 1 98.31 280 LYS A C 1
ATOM 2120 O O . LYS A 1 280 ? -18.734 -33.312 -5.367 1 98.31 280 LYS A O 1
ATOM 2125 N N . ALA A 1 281 ? -19.031 -31.625 -6.82 1 98.56 281 ALA A N 1
ATOM 2126 C CA . ALA A 1 281 ? -19.328 -32.5 -7.938 1 98.56 281 ALA A CA 1
ATOM 2127 C C . ALA A 1 281 ? -18.156 -33.438 -8.227 1 98.56 281 ALA A C 1
ATOM 2129 O O . ALA A 1 281 ? -18.344 -34.625 -8.445 1 98.56 281 ALA A O 1
ATOM 2130 N N . PHE A 1 282 ? -17.016 -32.938 -8.25 1 98.44 282 PHE A N 1
ATOM 2131 C CA . PHE A 1 282 ? -15.797 -33.688 -8.539 1 98.44 282 PHE A CA 1
ATOM 2132 C C . PHE A 1 282 ? -15.547 -34.75 -7.484 1 98.44 282 PHE A C 1
ATOM 2134 O O . PHE A 1 282 ? -15.281 -35.906 -7.816 1 98.44 282 PHE A O 1
ATOM 2141 N N . THR A 1 283 ? -15.539 -34.312 -6.211 1 98.31 283 THR A N 1
ATOM 2142 C CA . THR A 1 283 ? -15.219 -35.25 -5.145 1 98.31 283 THR A CA 1
ATOM 2143 C C . THR A 1 283 ? -16.25 -36.375 -5.07 1 98.31 283 THR A C 1
ATOM 2145 O O . THR A 1 283 ? -15.914 -37.531 -4.781 1 98.31 283 THR A O 1
ATOM 2148 N N . GLU A 1 284 ? -17.531 -36.031 -5.309 1 98.06 284 GLU A N 1
ATOM 2149 C CA . GLU A 1 284 ? -18.547 -37.062 -5.367 1 98.06 284 GLU A CA 1
ATOM 2150 C C . GLU A 1 284 ? -18.25 -38.094 -6.461 1 98.06 284 GLU A C 1
ATOM 2152 O O . GLU A 1 284 ? -18.344 -39.281 -6.242 1 98.06 284 GLU A O 1
ATOM 2157 N N . ALA A 1 285 ? -17.922 -37.562 -7.574 1 98.44 285 ALA A N 1
ATOM 2158 C CA . ALA A 1 285 ? -17.578 -38.438 -8.695 1 98.44 285 ALA A CA 1
ATOM 2159 C C . ALA A 1 285 ? -16.344 -39.312 -8.367 1 98.44 285 ALA A C 1
ATOM 2161 O O . ALA A 1 285 ? -16.312 -40.5 -8.695 1 98.44 285 ALA A O 1
ATOM 2162 N N . PHE A 1 286 ? -15.336 -38.719 -7.793 1 98.44 286 PHE A N 1
ATOM 2163 C CA . PHE A 1 286 ? -14.102 -39.438 -7.465 1 98.44 286 PHE A CA 1
ATOM 2164 C C . PHE A 1 286 ? -14.359 -40.562 -6.477 1 98.44 286 PHE A C 1
ATOM 2166 O O . PHE A 1 286 ? -13.844 -41.656 -6.641 1 98.44 286 PHE A O 1
ATOM 2173 N N . VAL A 1 287 ? -15.117 -40.25 -5.457 1 97.75 287 VAL A N 1
ATOM 2174 C CA . VAL A 1 287 ? -15.438 -41.25 -4.434 1 97.75 287 VAL A CA 1
ATOM 2175 C C . VAL A 1 287 ? -16.234 -42.375 -5.055 1 97.75 287 VAL A C 1
ATOM 2177 O O . VAL A 1 287 ? -15.984 -43.562 -4.746 1 97.75 287 VAL A O 1
ATOM 2180 N N . LYS A 1 288 ? -17.203 -42.062 -5.836 1 97.88 288 LYS A N 1
ATOM 2181 C CA . LYS A 1 288 ? -17.984 -43.094 -6.512 1 97.88 288 LYS A CA 1
ATOM 2182 C C . LYS A 1 288 ? -17.109 -44.031 -7.32 1 97.88 288 LYS A C 1
ATOM 2184 O O . LYS A 1 288 ? -17.234 -45.25 -7.219 1 97.88 288 LYS A O 1
ATOM 2189 N N . GLU A 1 289 ? -16.219 -43.406 -8.109 1 98.19 289 GLU A N 1
ATOM 2190 C CA . GLU A 1 289 ? -15.328 -44.219 -8.922 1 98.19 289 GLU A CA 1
ATOM 2191 C C . GLU A 1 289 ? -14.344 -44.969 -8.062 1 98.19 289 GLU A C 1
ATOM 2193 O O . GLU A 1 289 ? -13.945 -46.094 -8.406 1 98.19 289 GLU A O 1
ATOM 2198 N N . SER A 1 290 ? -13.922 -44.469 -6.98 1 97.62 290 SER A N 1
ATOM 2199 C CA . SER A 1 290 ? -13.062 -45.156 -6.047 1 97.62 290 SER A CA 1
ATOM 2200 C C . SER A 1 290 ? -13.75 -46.406 -5.488 1 97.62 290 SER A C 1
ATOM 2202 O O . SER A 1 290 ? -13.117 -47.438 -5.309 1 97.62 290 SER A O 1
ATOM 2204 N N . SER A 1 291 ? -15 -46.25 -5.223 1 96.62 291 SER A N 1
ATOM 2205 C CA . SER A 1 291 ? -15.773 -47.406 -4.73 1 96.62 291 SER A CA 1
ATOM 2206 C C . SER A 1 291 ? -15.82 -48.5 -5.762 1 96.62 291 SER A C 1
ATOM 2208 O O . SER A 1 291 ? -15.766 -49.688 -5.41 1 96.62 291 SER A O 1
ATOM 2210 N N . VAL A 1 292 ? -16.016 -48.125 -6.965 1 96.69 292 VAL A N 1
ATOM 2211 C CA . VAL A 1 292 ? -16.016 -49.094 -8.055 1 96.69 292 VAL A CA 1
ATOM 2212 C C . VAL A 1 292 ? -14.695 -49.844 -8.086 1 96.69 292 VAL A C 1
ATOM 2214 O O . VAL A 1 292 ? -14.664 -51.031 -8.414 1 96.69 292 VAL A O 1
ATOM 2217 N N . MET A 1 293 ? -13.625 -49.219 -7.637 1 96.12 293 MET A N 1
ATOM 2218 C CA . MET A 1 293 ? -12.289 -49.812 -7.594 1 96.12 293 MET A CA 1
ATOM 2219 C C . MET A 1 293 ? -12.047 -50.5 -6.266 1 96.12 293 MET A C 1
ATOM 2221 O O . MET A 1 293 ? -10.914 -50.875 -5.953 1 96.12 293 MET A O 1
ATOM 2225 N N . ASN A 1 294 ? -13.031 -50.625 -5.441 1 95.31 294 ASN A N 1
ATOM 2226 C CA . ASN A 1 294 ? -13.016 -51.312 -4.152 1 95.31 294 ASN A CA 1
ATOM 2227 C C . ASN A 1 294 ? -12.148 -50.594 -3.139 1 95.31 294 ASN A C 1
ATOM 2229 O O . ASN A 1 294 ? -11.461 -51.219 -2.33 1 95.31 294 ASN A O 1
ATOM 2233 N N . LEU A 1 295 ? -12.055 -49.281 -3.324 1 96.44 295 LEU A N 1
ATOM 2234 C CA . LEU A 1 295 ? -11.398 -48.469 -2.332 1 96.44 295 LEU A CA 1
ATOM 2235 C C . LEU A 1 295 ? -12.414 -47.844 -1.374 1 96.44 295 LEU A C 1
ATOM 2237 O O . LEU A 1 295 ? -13.445 -47.344 -1.806 1 96.44 295 LEU A O 1
ATOM 2241 N N . THR A 1 296 ? -12.133 -47.906 -0.112 1 94.06 296 THR A N 1
ATOM 2242 C CA . THR A 1 296 ? -13.062 -47.406 0.89 1 94.06 296 THR A CA 1
ATOM 2243 C C . THR A 1 296 ? -12.477 -46.219 1.616 1 94.06 296 THR A C 1
ATOM 2245 O O . THR A 1 296 ? -11.312 -46.219 2.023 1 94.06 296 THR A O 1
ATOM 2248 N N . LEU A 1 297 ? -13.328 -45.219 1.792 1 96.06 297 LEU A N 1
ATOM 2249 C CA . LEU A 1 297 ? -12.906 -44 2.488 1 96.06 297 LEU A CA 1
ATOM 2250 C C . LEU A 1 297 ? -12.602 -44.312 3.953 1 96.06 297 LEU A C 1
ATOM 2252 O O . LEU A 1 297 ? -13.305 -45.094 4.59 1 96.06 297 LEU A O 1
ATOM 2256 N N . THR A 1 298 ? -11.625 -43.75 4.371 1 93.81 298 THR A N 1
ATOM 2257 C CA . THR A 1 298 ? -11.328 -43.781 5.801 1 93.81 298 THR A CA 1
ATOM 2258 C C . THR A 1 298 ? -11.586 -42.406 6.414 1 93.81 298 THR A C 1
ATOM 2260 O O . THR A 1 298 ? -12.188 -41.531 5.773 1 93.81 298 THR A O 1
ATOM 2263 N N . LYS A 1 299 ? -11.125 -42.188 7.676 1 92.31 299 LYS A N 1
ATOM 2264 C CA . LYS A 1 299 ? -11.273 -40.906 8.367 1 92.31 299 LYS A CA 1
ATOM 2265 C C . LYS A 1 299 ? -10.469 -39.812 7.672 1 92.31 299 LYS A C 1
ATOM 2267 O O . LYS A 1 299 ? -9.344 -40.062 7.227 1 92.31 299 LYS A O 1
ATOM 2272 N N . ALA A 1 300 ? -11.109 -38.688 7.516 1 93.62 300 ALA A N 1
ATOM 2273 C CA . ALA A 1 300 ? -10.438 -37.531 6.914 1 93.62 300 ALA A CA 1
ATOM 2274 C C . ALA A 1 300 ? -9.227 -37.125 7.738 1 93.62 300 ALA A C 1
ATOM 2276 O O . ALA A 1 300 ? -9.211 -37.281 8.961 1 93.62 300 ALA A O 1
ATOM 2277 N N . VAL A 1 301 ? -8.258 -36.688 7.059 1 93.12 301 VAL A N 1
ATOM 2278 C CA . VAL A 1 301 ? -7.082 -36.125 7.707 1 93.12 301 VAL A CA 1
ATOM 2279 C C . VAL A 1 301 ? -6.891 -34.688 7.246 1 93.12 301 VAL A C 1
ATOM 2281 O O . VAL A 1 301 ? -6.707 -34.406 6.055 1 93.12 301 VAL A O 1
ATOM 2284 N N . LYS A 1 302 ? -6.863 -33.781 8.234 1 90.44 302 LYS A N 1
ATOM 2285 C CA . LYS A 1 302 ? -6.719 -32.344 7.883 1 90.44 302 LYS A CA 1
ATOM 2286 C C . LYS A 1 302 ? -5.402 -32.094 7.16 1 90.44 302 LYS A C 1
ATOM 2288 O O . LYS A 1 302 ? -4.367 -32.656 7.52 1 90.44 302 LYS A O 1
ATOM 2293 N N . PRO A 1 303 ? -5.367 -31.328 6.051 1 92.44 303 PRO A N 1
ATOM 2294 C CA . PRO A 1 303 ? -6.477 -30.5 5.57 1 92.44 303 PRO A CA 1
ATOM 2295 C C . PRO A 1 303 ? -7.324 -31.203 4.516 1 92.44 303 PRO A C 1
ATOM 2297 O O . PRO A 1 303 ? -8.18 -30.578 3.879 1 92.44 303 PRO A O 1
ATOM 2300 N N . PHE A 1 304 ? -7.148 -32.438 4.355 1 95.44 304 PHE A N 1
ATOM 2301 C CA . PHE A 1 304 ? -7.812 -33.188 3.299 1 95.44 304 PHE A CA 1
ATOM 2302 C C . PHE A 1 304 ? -9.062 -33.875 3.828 1 95.44 304 PHE A C 1
ATOM 2304 O O . PHE A 1 304 ? -9.102 -34.312 4.98 1 95.44 304 PHE A O 1
ATOM 2311 N N . SER A 1 305 ? -10.031 -34 3.004 1 96 305 SER A N 1
ATOM 2312 C CA . SER A 1 305 ? -11.328 -34.5 3.451 1 96 305 SER A CA 1
ATOM 2313 C C . SER A 1 305 ? -11.562 -35.938 2.986 1 96 305 SER A C 1
ATOM 2315 O O . SER A 1 305 ? -12.367 -36.656 3.576 1 96 305 SER A O 1
ATOM 2317 N N . PHE A 1 306 ? -10.93 -36.344 1.942 1 97.56 306 PHE A N 1
ATOM 2318 C CA . PHE A 1 306 ? -11.164 -37.656 1.359 1 97.56 306 PHE A CA 1
ATOM 2319 C C . PHE A 1 306 ? -9.883 -38.5 1.345 1 97.56 306 PHE A C 1
ATOM 2321 O O . PHE A 1 306 ? -9 -38.25 0.522 1 97.56 306 PHE A O 1
ATOM 2328 N N . CYS A 1 307 ? -9.836 -39.5 2.195 1 97 307 CYS A N 1
ATOM 2329 C CA . CYS A 1 307 ? -8.617 -40.281 2.365 1 97 307 CYS A CA 1
ATOM 2330 C C . CYS A 1 307 ? -8.914 -41.75 2.301 1 97 307 CYS A C 1
ATOM 2332 O O . CYS A 1 307 ? -10.047 -42.188 2.514 1 97 307 CYS A O 1
ATOM 2334 N N . PHE A 1 308 ? -7.91 -42.531 1.925 1 96.81 308 PHE A N 1
ATOM 2335 C CA . PHE A 1 308 ? -7.957 -44 1.812 1 96.81 308 PHE A CA 1
ATOM 2336 C C . PHE A 1 308 ? -6.766 -44.625 2.514 1 96.81 308 PHE A C 1
ATOM 2338 O O . PHE A 1 308 ? -5.664 -44.062 2.502 1 96.81 308 PHE A O 1
ATOM 2345 N N . SER A 1 309 ? -6.98 -45.812 3.061 1 94.75 309 SER A N 1
ATOM 2346 C CA . SER A 1 309 ? -5.871 -46.531 3.695 1 94.75 309 SER A CA 1
ATOM 2347 C C . SER A 1 309 ? -4.797 -46.906 2.68 1 94.75 309 SER A C 1
ATOM 2349 O O . SER A 1 309 ? -5.098 -47.469 1.632 1 94.75 309 SER A O 1
ATOM 2351 N N . ALA A 1 310 ? -3.627 -46.594 2.984 1 94.69 310 ALA A N 1
ATOM 2352 C CA . ALA A 1 310 ? -2.521 -46.844 2.066 1 94.69 310 ALA A CA 1
ATOM 2353 C C . ALA A 1 310 ? -2.359 -48.344 1.822 1 94.69 310 ALA A C 1
ATOM 2355 O O . ALA A 1 310 ? -1.938 -48.781 0.741 1 94.69 310 ALA A O 1
ATOM 2356 N N . LYS A 1 311 ? -2.668 -49.125 2.83 1 91.62 311 LYS A N 1
ATOM 2357 C CA . LYS A 1 311 ? -2.521 -50.562 2.738 1 91.62 311 LYS A CA 1
ATOM 2358 C C . LYS A 1 311 ? -3.469 -51.156 1.694 1 91.62 311 LYS A C 1
ATOM 2360 O O . LYS A 1 311 ? -3.203 -52.219 1.137 1 91.62 311 LYS A O 1
ATOM 2365 N N . GLU A 1 312 ? -4.461 -50.438 1.503 1 90.62 312 GLU A N 1
ATOM 2366 C CA . GLU A 1 312 ? -5.504 -50.938 0.619 1 90.62 312 GLU A CA 1
ATOM 2367 C C . GLU A 1 312 ? -5.258 -50.531 -0.827 1 90.62 312 GLU A C 1
ATOM 2369 O O . GLU A 1 312 ? -5.949 -50.969 -1.738 1 90.62 312 GLU A O 1
ATOM 2374 N N . ILE A 1 313 ? -4.324 -49.719 -1.028 1 94.44 313 ILE A N 1
ATOM 2375 C CA . ILE A 1 313 ? -4.117 -49.156 -2.369 1 94.44 313 ILE A CA 1
ATOM 2376 C C . ILE A 1 313 ? -2.818 -49.719 -2.951 1 94.44 313 ILE A C 1
ATOM 2378 O O . ILE A 1 313 ? -1.761 -49.625 -2.322 1 94.44 313 ILE A O 1
ATOM 2382 N N . VAL A 1 314 ? -2.965 -50.219 -4.094 1 93.94 314 VAL A N 1
ATOM 2383 C CA . VAL A 1 314 ? -1.797 -50.719 -4.805 1 93.94 314 VAL A CA 1
ATOM 2384 C C . VAL A 1 314 ? -0.932 -49.562 -5.289 1 93.94 314 VAL A C 1
ATOM 2386 O O . VAL A 1 314 ? -1.45 -48.562 -5.773 1 93.94 314 VAL A O 1
ATOM 2389 N N . SER A 1 315 ? 0.36 -49.719 -5.109 1 92.88 315 SER A N 1
ATOM 2390 C CA . SER A 1 315 ? 1.296 -48.75 -5.629 1 92.88 315 SER A CA 1
ATOM 2391 C C . SER A 1 315 ? 1.723 -49.062 -7.055 1 92.88 315 SER A C 1
ATOM 2393 O O . SER A 1 315 ? 2.047 -50.219 -7.355 1 92.88 315 SER A O 1
ATOM 2395 N N . THR A 1 316 ? 1.685 -48.031 -7.883 1 93.19 316 THR A N 1
ATOM 2396 C CA . THR A 1 316 ? 2.117 -48.188 -9.266 1 93.19 316 THR A CA 1
ATOM 2397 C C . THR A 1 316 ? 3.25 -47.219 -9.594 1 93.19 316 THR A C 1
ATOM 2399 O O . THR A 1 316 ? 3.693 -46.469 -8.734 1 93.19 316 THR A O 1
ATOM 2402 N N . ARG A 1 317 ? 3.67 -47.25 -10.875 1 90.75 317 ARG A N 1
ATOM 2403 C CA . ARG A 1 317 ? 4.734 -46.344 -11.344 1 90.75 317 ARG A CA 1
ATOM 2404 C C . ARG A 1 317 ? 4.281 -44.906 -11.32 1 90.75 317 ARG A C 1
ATOM 2406 O O . ARG A 1 317 ? 5.105 -43.969 -11.227 1 90.75 317 ARG A O 1
ATOM 2413 N N . VAL A 1 318 ? 3.035 -44.75 -11.438 1 94.06 318 VAL A N 1
ATOM 2414 C CA . VAL A 1 318 ? 2.506 -43.375 -11.516 1 94.06 318 VAL A CA 1
ATOM 2415 C C . VAL A 1 318 ? 1.773 -43.031 -10.219 1 94.06 318 VAL A C 1
ATOM 2417 O O . VAL A 1 318 ? 0.856 -42.219 -10.211 1 94.06 318 VAL A O 1
ATOM 2420 N N . GLY A 1 319 ? 2.131 -43.781 -9.07 1 94.31 319 GLY A N 1
ATOM 2421 C CA . GLY A 1 319 ? 1.535 -43.5 -7.777 1 94.31 319 GLY A CA 1
ATOM 2422 C C . GLY A 1 319 ? 0.462 -44.5 -7.379 1 94.31 319 GLY A C 1
ATOM 2423 O O . GLY A 1 319 ? 0.324 -45.562 -8.008 1 94.31 319 GLY A O 1
ATOM 2424 N N . PRO A 1 320 ? -0.223 -44.125 -6.344 1 96.88 320 PRO A N 1
ATOM 2425 C CA . PRO A 1 320 ? -1.27 -45.062 -5.895 1 96.88 320 PRO A CA 1
ATOM 2426 C C . PRO A 1 320 ? -2.35 -45.281 -6.953 1 96.88 320 PRO A C 1
ATOM 2428 O O . PRO A 1 320 ? -2.709 -44.344 -7.68 1 96.88 320 PRO A O 1
ATOM 2431 N N . GLU A 1 321 ? -2.803 -46.5 -6.973 1 97.5 321 GLU A N 1
ATOM 2432 C CA . GLU A 1 321 ? -3.828 -46.875 -7.949 1 97.5 321 GLU A CA 1
ATOM 2433 C C . GLU A 1 321 ? -5.195 -46.344 -7.531 1 97.5 321 GLU A C 1
ATOM 2435 O O . GLU A 1 321 ? -5.949 -47.031 -6.836 1 97.5 321 GLU A O 1
ATOM 2440 N N . VAL A 1 322 ? -5.539 -45.219 -7.988 1 97.75 322 VAL A N 1
ATOM 2441 C CA . VAL A 1 322 ? -6.812 -44.531 -7.754 1 97.75 322 VAL A CA 1
ATOM 2442 C C . VAL A 1 322 ? -7.41 -44.094 -9.086 1 97.75 322 VAL A C 1
ATOM 2444 O O . VAL A 1 322 ? -6.773 -44.219 -10.133 1 97.75 322 VAL A O 1
ATOM 2447 N N . PRO A 1 323 ? -8.68 -43.594 -9.086 1 97.81 323 PRO A N 1
ATOM 2448 C CA . PRO A 1 323 ? -9.25 -43.125 -10.352 1 97.81 323 PRO A CA 1
ATOM 2449 C C . PRO A 1 323 ? -8.414 -42.031 -10.992 1 97.81 323 PRO A C 1
ATOM 2451 O O . PRO A 1 323 ? -7.895 -41.156 -10.297 1 97.81 323 PRO A O 1
ATOM 2454 N N . THR A 1 324 ? -8.273 -42.094 -12.297 1 97.25 324 THR A N 1
ATOM 2455 C CA . THR A 1 324 ? -7.582 -41.031 -13.008 1 97.25 324 THR A CA 1
ATOM 2456 C C . THR A 1 324 ? -8.461 -39.781 -13.094 1 97.25 324 THR A C 1
ATOM 2458 O O . THR A 1 324 ? -9.688 -39.875 -13.031 1 97.25 324 THR A O 1
ATOM 2461 N N . VAL A 1 325 ? -7.859 -38.688 -13.117 1 97.88 325 VAL A N 1
ATOM 2462 C CA . VAL A 1 325 ? -8.547 -37.438 -13.32 1 97.88 325 VAL A CA 1
ATOM 2463 C C . VAL A 1 325 ? -8.047 -36.75 -14.602 1 97.88 325 VAL A C 1
ATOM 2465 O O . VAL A 1 325 ? -6.844 -36.594 -14.789 1 97.88 325 VAL A O 1
ATOM 2468 N N . ASP A 1 326 ? -8.93 -36.438 -15.492 1 97.62 326 ASP A N 1
ATOM 2469 C CA . ASP A 1 326 ? -8.578 -35.75 -16.734 1 97.62 326 ASP A CA 1
ATOM 2470 C C . ASP A 1 326 ? -9.109 -34.312 -16.75 1 97.62 326 ASP A C 1
ATOM 2472 O O . ASP A 1 326 ? -10.305 -34.094 -16.562 1 97.62 326 ASP A O 1
ATOM 2476 N N . LEU A 1 327 ? -8.227 -33.406 -16.906 1 98 327 LEU A N 1
ATOM 2477 C CA . LEU A 1 327 ? -8.617 -32.062 -17.25 1 98 327 LEU A CA 1
ATOM 2478 C C . LEU A 1 327 ? -8.688 -31.875 -18.766 1 98 327 LEU A C 1
ATOM 2480 O O . LEU A 1 327 ? -7.656 -31.812 -19.438 1 98 327 LEU A O 1
ATOM 2484 N N . VAL A 1 328 ? -9.852 -31.75 -19.219 1 98.12 328 VAL A N 1
ATOM 2485 C CA . VAL A 1 328 ? -10.047 -31.703 -20.672 1 98.12 328 VAL A CA 1
ATOM 2486 C C . VAL A 1 328 ? -10 -30.266 -21.156 1 98.12 328 VAL A C 1
ATOM 2488 O O . VAL A 1 328 ? -10.68 -29.391 -20.609 1 98.12 328 VAL A O 1
ATOM 2491 N N . MET A 1 329 ? -9.234 -30.078 -22.219 1 97.31 329 MET A N 1
ATOM 2492 C CA . MET A 1 329 ? -9.016 -28.734 -22.734 1 97.31 329 MET A CA 1
ATOM 2493 C C . MET A 1 329 ? -9.945 -28.422 -23.906 1 97.31 329 MET A C 1
ATOM 2495 O O . MET A 1 329 ? -11.164 -28.562 -23.781 1 97.31 329 MET A O 1
ATOM 2499 N N . GLN A 1 330 ? -9.398 -27.922 -25.031 1 95.75 330 GLN A N 1
ATOM 2500 C CA . GLN A 1 330 ? -10.203 -27.391 -26.125 1 95.75 330 GLN A CA 1
ATOM 2501 C C . GLN A 1 330 ? -10.898 -28.516 -26.891 1 95.75 330 GLN A C 1
ATOM 2503 O O . GLN A 1 330 ? -11.836 -28.266 -27.641 1 95.75 330 GLN A O 1
ATOM 2508 N N . SER A 1 331 ? -10.461 -29.75 -26.734 1 95.31 331 SER A N 1
ATOM 2509 C CA . SER A 1 331 ? -11.109 -30.891 -27.375 1 95.31 331 SER A CA 1
ATOM 2510 C C . SER A 1 331 ? -10.961 -32.156 -26.516 1 95.31 331 SER A C 1
ATOM 2512 O O . SER A 1 331 ? -10.125 -32.188 -25.609 1 95.31 331 SER A O 1
ATOM 2514 N N . GLU A 1 332 ? -11.703 -33.156 -26.891 1 93.69 332 GLU A N 1
ATOM 2515 C CA . GLU A 1 332 ? -11.703 -34.406 -26.125 1 93.69 332 GLU A CA 1
ATOM 2516 C C . GLU A 1 332 ? -10.359 -35.125 -26.234 1 93.69 332 GLU A C 1
ATOM 2518 O O . GLU A 1 332 ? -10.008 -35.938 -25.375 1 93.69 332 GLU A O 1
ATOM 2523 N N . GLU A 1 333 ? -9.648 -34.75 -27.203 1 93.56 333 GLU A N 1
ATOM 2524 C CA . GLU A 1 333 ? -8.375 -35.438 -27.453 1 93.56 333 GLU A CA 1
ATOM 2525 C C . GLU A 1 333 ? -7.234 -34.719 -26.703 1 93.56 333 GLU A C 1
ATOM 2527 O O . GLU A 1 333 ? -6.148 -35.312 -26.562 1 93.56 333 GLU A O 1
ATOM 2532 N N . VAL A 1 334 ? -7.484 -33.562 -26.328 1 96.69 334 VAL A N 1
ATOM 2533 C CA . VAL A 1 334 ? -6.465 -32.812 -25.609 1 96.69 334 VAL A CA 1
ATOM 2534 C C . VAL A 1 334 ? -6.824 -32.719 -24.125 1 96.69 334 VAL A C 1
ATOM 2536 O O . VAL A 1 334 ? -7.664 -31.906 -23.734 1 96.69 334 VAL A O 1
ATOM 2539 N N . TYR A 1 335 ? -6.164 -33.5 -23.328 1 96.31 335 TYR A N 1
ATOM 2540 C CA . TYR A 1 335 ? -6.434 -33.5 -21.906 1 96.31 335 TYR A CA 1
ATOM 2541 C C . TYR A 1 335 ? -5.156 -33.781 -21.109 1 96.31 335 TYR A C 1
ATOM 2543 O O . TYR A 1 335 ? -4.219 -34.375 -21.609 1 96.31 335 TYR A O 1
ATOM 2551 N N . TRP A 1 336 ? -5.133 -33.219 -19.953 1 96.5 336 TRP A N 1
ATOM 2552 C CA . TRP A 1 336 ? -4.082 -33.469 -18.984 1 96.5 336 TRP A CA 1
ATOM 2553 C C . TRP A 1 336 ? -4.52 -34.531 -17.969 1 96.5 336 TRP A C 1
ATOM 2555 O O . TRP A 1 336 ? -5.367 -34.281 -17.109 1 96.5 336 TRP A O 1
ATOM 2565 N N . ARG A 1 337 ? -4.023 -35.781 -18.031 1 94.94 337 ARG A N 1
ATOM 2566 C CA . ARG A 1 337 ? -4.406 -36.875 -17.156 1 94.94 337 ARG A CA 1
ATOM 2567 C C . ARG A 1 337 ? -3.547 -36.906 -15.891 1 94.94 337 ARG A C 1
ATOM 2569 O O . ARG A 1 337 ? -2.316 -36.906 -15.977 1 94.94 337 ARG A O 1
ATOM 2576 N N . MET A 1 338 ? -4.215 -36.906 -14.828 1 94.75 338 MET A N 1
ATOM 2577 C CA . MET A 1 338 ? -3.574 -37.031 -13.523 1 94.75 338 MET A CA 1
ATOM 2578 C C . MET A 1 338 ? -3.736 -38.438 -12.961 1 94.75 338 MET A C 1
ATOM 2580 O O . MET A 1 338 ? -4.836 -39 -12.977 1 94.75 338 MET A O 1
ATOM 2584 N N . PHE A 1 339 ? -2.627 -38.906 -12.531 1 95.94 339 PHE A N 1
ATOM 2585 C CA . PHE A 1 339 ? -2.627 -40.188 -11.844 1 95.94 339 PHE A CA 1
ATOM 2586 C C . PHE A 1 339 ? -2.494 -40 -10.336 1 95.94 339 PHE A C 1
ATOM 2588 O O . PHE A 1 339 ? -2.514 -38.875 -9.844 1 95.94 339 PHE A O 1
ATOM 2595 N N . GLY A 1 340 ? -2.387 -41.062 -9.664 1 96.5 340 GLY A N 1
ATOM 2596 C CA . GLY A 1 340 ? -2.328 -41 -8.211 1 96.5 340 GLY A CA 1
ATOM 2597 C C . GLY A 1 340 ? -1.171 -40.188 -7.699 1 96.5 340 GLY A C 1
ATOM 2598 O O . GLY A 1 340 ? -1.271 -39.562 -6.641 1 96.5 340 GLY A O 1
ATOM 2599 N N . SER A 1 341 ? -0.066 -40.062 -8.438 1 95.88 341 SER A N 1
ATOM 2600 C CA . SER A 1 341 ? 1.108 -39.312 -8.016 1 95.88 341 SER A CA 1
ATOM 2601 C C . SER A 1 341 ? 0.808 -37.812 -7.945 1 95.88 341 SER A C 1
ATOM 2603 O O . SER A 1 341 ? 1.47 -37.094 -7.215 1 95.88 341 SER A O 1
ATOM 2605 N N . ASN A 1 342 ? -0.223 -37.406 -8.688 1 97.12 342 ASN A N 1
ATOM 2606 C CA . ASN A 1 342 ? -0.517 -35.969 -8.766 1 97.12 342 ASN A CA 1
ATOM 2607 C C . ASN A 1 342 ? -1.873 -35.656 -8.148 1 97.12 342 ASN A C 1
ATOM 2609 O O . ASN A 1 342 ? -2.166 -34.5 -7.863 1 97.12 342 ASN A O 1
ATOM 2613 N N . SER A 1 343 ? -2.678 -36.688 -7.941 1 97.44 343 SER A N 1
ATOM 2614 C CA . SER A 1 343 ? -4.004 -36.406 -7.391 1 97.44 343 SER A CA 1
ATOM 2615 C C . SER A 1 343 ? -4.047 -36.688 -5.895 1 97.44 343 SER A C 1
ATOM 2617 O O . SER A 1 343 ? -4.922 -36.188 -5.188 1 97.44 343 SER A O 1
ATOM 2619 N N . MET A 1 344 ? -3.096 -37.531 -5.438 1 97.38 344 MET A N 1
ATOM 2620 C CA . MET A 1 344 ? -3.137 -37.969 -4.051 1 97.38 344 MET A CA 1
ATOM 2621 C C . MET A 1 344 ? -1.922 -37.469 -3.279 1 97.38 344 MET A C 1
ATOM 2623 O O . MET A 1 344 ? -0.852 -37.281 -3.859 1 97.38 344 MET A O 1
ATOM 2627 N N . VAL A 1 345 ? -2.172 -37.281 -2.014 1 95.31 345 VAL A N 1
ATOM 2628 C CA . VAL A 1 345 ? -1.113 -36.906 -1.09 1 95.31 345 VAL A CA 1
ATOM 2629 C C . VAL A 1 345 ? -0.999 -37.938 0.03 1 95.31 345 VAL A C 1
ATOM 2631 O O . VAL A 1 345 ? -1.995 -38.281 0.668 1 95.31 345 VAL A O 1
ATOM 2634 N N . ARG A 1 346 ? 0.118 -38.375 0.215 1 94.12 346 ARG A N 1
ATOM 2635 C CA . ARG A 1 346 ? 0.318 -39.375 1.28 1 94.12 346 ARG A CA 1
ATOM 2636 C C . ARG A 1 346 ? 0.51 -38.688 2.627 1 94.12 346 ARG A C 1
ATOM 2638 O O . ARG A 1 346 ? 1.312 -37.75 2.746 1 94.12 346 ARG A O 1
ATOM 2645 N N . VAL A 1 347 ? -0.261 -39.031 3.543 1 92.25 347 VAL A N 1
ATOM 2646 C CA . VAL A 1 347 ? -0.129 -38.562 4.918 1 92.25 347 VAL A CA 1
ATOM 2647 C C . VAL A 1 347 ? 0.19 -39.719 5.84 1 92.25 347 VAL A C 1
ATOM 2649 O O . VAL A 1 347 ? -0.667 -40.594 6.094 1 92.25 347 VAL A O 1
ATOM 2652 N N . ALA A 1 348 ? 1.423 -39.688 6.309 1 88.75 348 ALA A N 1
ATOM 2653 C CA . ALA A 1 348 ? 1.854 -40.781 7.172 1 88.75 348 ALA A CA 1
ATOM 2654 C C . ALA A 1 348 ? 2.15 -40.281 8.586 1 88.75 348 ALA A C 1
ATOM 2656 O O . ALA A 1 348 ? 2.943 -39.344 8.766 1 88.75 348 ALA A O 1
ATOM 2657 N N . HIS A 1 349 ? 1.323 -40.656 9.5 1 78.88 349 HIS A N 1
ATOM 2658 C CA . HIS A 1 349 ? 1.6 -40.438 10.914 1 78.88 349 HIS A CA 1
ATOM 2659 C C . HIS A 1 349 ? 1.759 -41.75 11.656 1 78.88 349 HIS A C 1
ATOM 2661 O O . HIS A 1 349 ? 1.545 -42.812 11.086 1 78.88 349 HIS A O 1
ATOM 2667 N N . LYS A 1 350 ? 2.262 -41.719 12.906 1 67.31 350 LYS A N 1
ATOM 2668 C CA . LYS A 1 350 ? 2.582 -42.875 13.727 1 67.31 350 LYS A CA 1
ATOM 2669 C C . LYS A 1 350 ? 1.479 -43.938 13.641 1 67.31 350 LYS A C 1
ATOM 2671 O O . LYS A 1 350 ? 1.759 -45.125 13.477 1 67.31 350 LYS A O 1
ATOM 2676 N N . ASP A 1 351 ? 0.359 -43.625 13.648 1 75.06 351 ASP A N 1
ATOM 2677 C CA . ASP A 1 351 ? -0.699 -44.625 13.742 1 75.06 351 ASP A CA 1
ATOM 2678 C C . ASP A 1 351 ? -1.568 -44.625 12.492 1 75.06 351 ASP A C 1
ATOM 2680 O O . ASP A 1 351 ? -2.523 -45.406 12.398 1 75.06 351 ASP A O 1
ATOM 2684 N N . GLU A 1 352 ? -1.202 -43.75 11.508 1 84.5 352 GLU A N 1
ATOM 2685 C CA . GLU A 1 352 ? -2.082 -43.688 10.352 1 84.5 352 GLU A CA 1
ATOM 2686 C C . GLU A 1 352 ? -1.286 -43.438 9.07 1 84.5 352 GLU A C 1
ATOM 2688 O O . GLU A 1 352 ? -0.404 -42.562 9.047 1 84.5 352 GLU A O 1
ATOM 2693 N N . ASP A 1 353 ? -1.406 -44.312 8.094 1 92.88 353 ASP A N 1
ATOM 2694 C CA . ASP A 1 353 ? -0.831 -44.188 6.762 1 92.88 353 ASP A CA 1
ATOM 2695 C C . ASP A 1 353 ? -1.922 -44.188 5.691 1 92.88 353 ASP A C 1
ATOM 2697 O O . ASP A 1 353 ? -2.551 -45.188 5.426 1 92.88 353 ASP A O 1
ATOM 2701 N N . VAL A 1 354 ? -2.18 -42.906 5.137 1 96.25 354 VAL A N 1
ATOM 2702 C CA . VAL A 1 354 ? -3.324 -42.781 4.242 1 96.25 354 VAL A CA 1
ATOM 2703 C C . VAL A 1 354 ? -2.916 -41.969 3.002 1 96.25 354 VAL A C 1
ATOM 2705 O O . VAL A 1 354 ? -1.947 -41.219 3.033 1 96.25 354 VAL A O 1
ATOM 2708 N N . TRP A 1 355 ? -3.547 -42.281 1.927 1 97.06 355 TRP A N 1
ATOM 2709 C CA . TRP A 1 355 ? -3.533 -41.438 0.729 1 97.06 355 TRP A CA 1
ATOM 2710 C C . TRP A 1 355 ? -4.762 -40.562 0.677 1 97.06 355 TRP A C 1
ATOM 2712 O O . TRP A 1 355 ? -5.898 -41.031 0.695 1 97.06 355 TRP A O 1
ATOM 2722 N N . CYS A 1 356 ? -4.523 -39.281 0.636 1 97.38 356 CYS A N 1
ATOM 2723 C CA . CYS A 1 356 ? -5.645 -38.344 0.626 1 97.38 356 CYS A CA 1
ATOM 2724 C C . CYS A 1 356 ? -5.719 -37.594 -0.701 1 97.38 356 CYS A C 1
ATOM 2726 O O . CYS A 1 356 ? -4.691 -37.312 -1.313 1 97.38 356 CYS A O 1
ATOM 2728 N N . LEU A 1 357 ? -6.938 -37.312 -1.175 1 98.06 357 LEU A N 1
ATOM 2729 C CA . LEU A 1 357 ? -7.156 -36.531 -2.391 1 98.06 357 LEU A CA 1
ATOM 2730 C C . LEU A 1 357 ? -6.625 -35.094 -2.229 1 98.06 357 LEU A C 1
ATOM 2732 O O . LEU A 1 357 ? -7.059 -34.375 -1.333 1 98.06 357 LEU A O 1
ATOM 2736 N N . GLY A 1 358 ? -5.668 -34.719 -3.078 1 97.25 358 GLY A N 1
ATOM 2737 C CA . GLY A 1 358 ? -4.973 -33.438 -2.963 1 97.25 358 GLY A CA 1
ATOM 2738 C C . GLY A 1 358 ? -5.703 -32.312 -3.641 1 97.25 358 GLY A C 1
ATOM 2739 O O . GLY A 1 358 ? -5.109 -31.547 -4.422 1 97.25 358 GLY A O 1
ATOM 2740 N N . PHE A 1 359 ? -7 -32.188 -3.463 1 98.12 359 PHE A N 1
ATOM 2741 C CA . PHE A 1 359 ? -7.848 -31.109 -3.939 1 98.12 359 PHE A CA 1
ATOM 2742 C C . PHE A 1 359 ? -8.5 -30.375 -2.77 1 98.12 359 PHE A C 1
ATOM 2744 O O . PHE A 1 359 ? -8.883 -31 -1.779 1 98.12 359 PHE A O 1
ATOM 2751 N N . MET A 1 360 ? -8.609 -29.062 -2.92 1 97.88 360 MET A N 1
ATOM 2752 C CA . MET A 1 360 ? -9.164 -28.25 -1.842 1 97.88 360 MET A CA 1
ATOM 2753 C C . MET A 1 360 ? -10.398 -27.484 -2.316 1 97.88 360 MET A C 1
ATOM 2755 O O . MET A 1 360 ? -10.539 -27.203 -3.51 1 97.88 360 MET A O 1
ATOM 2759 N N . ASP A 1 361 ? -11.266 -27.188 -1.386 1 97.88 361 ASP A N 1
ATOM 2760 C CA . ASP A 1 361 ? -12.398 -26.297 -1.639 1 97.88 361 ASP A CA 1
ATOM 2761 C C . ASP A 1 361 ? -11.977 -24.828 -1.547 1 97.88 361 ASP A C 1
ATOM 2763 O O . ASP A 1 361 ? -11.641 -24.344 -0.465 1 97.88 361 ASP A O 1
ATOM 2767 N N . GLY A 1 362 ? -12.039 -24.156 -2.674 1 95.38 362 GLY A N 1
ATOM 2768 C CA . GLY A 1 362 ? -11.594 -22.781 -2.727 1 95.38 362 GLY A CA 1
ATOM 2769 C C . GLY A 1 362 ? -12.664 -21.781 -2.324 1 95.38 362 GLY A C 1
ATOM 2770 O O . GLY A 1 362 ? -12.445 -20.578 -2.379 1 95.38 362 GLY A O 1
ATOM 2771 N N . GLY A 1 363 ? -13.82 -22.297 -1.938 1 93.81 363 GLY A N 1
ATOM 2772 C CA . GLY A 1 363 ? -14.906 -21.422 -1.542 1 93.81 363 GLY A CA 1
ATOM 2773 C C . GLY A 1 363 ? -15.961 -21.25 -2.619 1 93.81 363 GLY A C 1
ATOM 2774 O O . GLY A 1 363 ? -15.766 -21.672 -3.762 1 93.81 363 GLY A O 1
ATOM 2775 N N . ALA A 1 364 ? -17.031 -20.484 -2.27 1 92.88 364 ALA A N 1
ATOM 2776 C CA . ALA A 1 364 ? -18.203 -20.391 -3.139 1 92.88 364 ALA A CA 1
ATOM 2777 C C . ALA A 1 364 ? -18.031 -19.281 -4.176 1 92.88 364 ALA A C 1
ATOM 2779 O O . ALA A 1 364 ? -18.609 -19.344 -5.262 1 92.88 364 ALA A O 1
ATOM 2780 N N . ASN A 1 365 ? -17.172 -18.344 -3.863 1 88.06 365 ASN A N 1
ATOM 2781 C CA . ASN A 1 365 ? -17.094 -17.203 -4.773 1 88.06 365 ASN A CA 1
ATOM 2782 C C . ASN A 1 365 ? -15.648 -16.781 -5.02 1 88.06 365 ASN A C 1
ATOM 2784 O O . ASN A 1 365 ? -15.305 -15.609 -4.863 1 88.06 365 ASN A O 1
ATOM 2788 N N . PRO A 1 366 ? -14.805 -17.734 -5.34 1 91.69 366 PRO A N 1
ATOM 2789 C CA . PRO A 1 366 ? -13.453 -17.312 -5.734 1 91.69 366 PRO A CA 1
ATOM 2790 C C . PRO A 1 366 ? -13.422 -16.641 -7.102 1 91.69 366 PRO A C 1
ATOM 2792 O O . PRO A 1 366 ? -14.281 -16.906 -7.945 1 91.69 366 PRO A O 1
ATOM 2795 N N . ARG A 1 367 ? -12.5 -15.844 -7.309 1 90.12 367 ARG A N 1
ATOM 2796 C CA . ARG A 1 367 ? -12.391 -15.203 -8.617 1 90.12 367 ARG A CA 1
ATOM 2797 C C . ARG A 1 367 ? -12.094 -16.234 -9.703 1 90.12 367 ARG A C 1
ATOM 2799 O O . ARG A 1 367 ? -12.68 -16.172 -10.789 1 90.12 367 ARG A O 1
ATOM 2806 N N . THR A 1 368 ? -11.133 -17.094 -9.438 1 95.62 368 THR A N 1
ATOM 2807 C CA . THR A 1 368 ? -10.828 -18.172 -10.367 1 95.62 368 THR A CA 1
ATOM 2808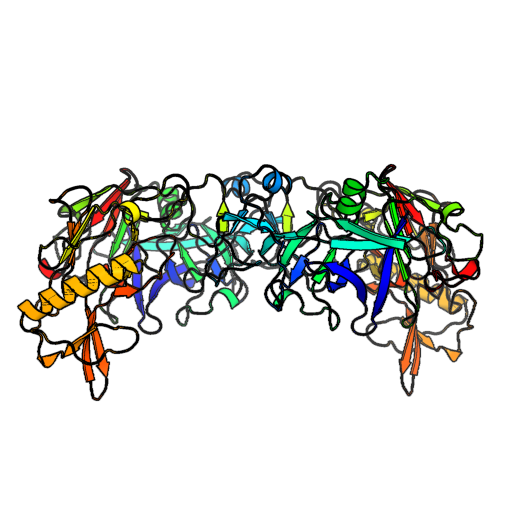 C C . THR A 1 368 ? -11.461 -19.484 -9.906 1 95.62 368 THR A C 1
ATOM 2810 O O . THR A 1 368 ? -11.25 -19.922 -8.773 1 95.62 368 THR A O 1
ATOM 2813 N N . SER A 1 369 ? -12.172 -20.125 -10.773 1 98 369 SER A N 1
ATOM 2814 C CA . SER A 1 369 ? -12.953 -21.297 -10.414 1 98 369 SER A CA 1
ATOM 2815 C C . SER A 1 369 ? -12.055 -22.5 -10.148 1 98 369 SER A C 1
ATOM 2817 O O . SER A 1 369 ? -12.344 -23.312 -9.266 1 98 369 SER A O 1
ATOM 2819 N N . ILE A 1 370 ? -11.047 -22.609 -10.945 1 98.56 370 ILE A N 1
ATOM 2820 C CA . ILE A 1 370 ? -10.125 -23.719 -10.812 1 98.56 370 ILE A CA 1
ATOM 2821 C C . ILE A 1 370 ? -8.688 -23.203 -10.812 1 98.56 370 ILE A C 1
ATOM 2823 O O . ILE A 1 370 ? -8.273 -22.484 -11.727 1 98.56 370 ILE A O 1
ATOM 2827 N N . VAL A 1 371 ? -7.953 -23.531 -9.781 1 98.25 371 VAL A N 1
ATOM 2828 C CA . VAL A 1 371 ? -6.527 -23.234 -9.727 1 98.25 371 VAL A CA 1
ATOM 2829 C C . VAL A 1 371 ? -5.727 -24.531 -9.672 1 98.25 371 VAL A C 1
ATOM 2831 O O . VAL A 1 371 ? -5.781 -25.266 -8.68 1 98.25 371 VAL A O 1
ATOM 2834 N N . ILE A 1 372 ? -5.027 -24.812 -10.734 1 98.38 372 ILE A N 1
ATOM 2835 C CA . ILE A 1 372 ? -4.148 -25.984 -10.75 1 98.38 372 ILE A CA 1
ATOM 2836 C C . ILE A 1 372 ? -2.93 -25.719 -9.867 1 98.38 372 ILE A C 1
ATOM 2838 O O . ILE A 1 372 ? -2.119 -24.828 -10.164 1 98.38 372 ILE A O 1
ATOM 2842 N N . GLY A 1 373 ? -2.762 -26.469 -8.812 1 98.12 373 GLY A N 1
ATOM 2843 C CA . GLY A 1 373 ? -1.713 -26.25 -7.832 1 98.12 373 GLY A CA 1
ATOM 2844 C C . GLY A 1 373 ? -0.419 -26.969 -8.172 1 98.12 373 GLY A C 1
ATOM 2845 O O . GLY A 1 373 ? -0.381 -27.797 -9.086 1 98.12 373 GLY A O 1
ATOM 2846 N N . GLY A 1 374 ? 0.589 -26.656 -7.391 1 97.81 374 GLY A N 1
ATOM 2847 C CA . GLY A 1 374 ? 1.921 -27.188 -7.645 1 97.81 374 GLY A CA 1
ATOM 2848 C C . GLY A 1 374 ? 1.983 -28.703 -7.594 1 97.81 374 GLY A C 1
ATOM 2849 O O . GLY A 1 374 ? 2.688 -29.328 -8.391 1 97.81 374 GLY A O 1
ATOM 2850 N N . HIS A 1 375 ? 1.272 -29.297 -6.703 1 97 375 HIS A N 1
ATOM 2851 C CA . HIS A 1 375 ? 1.31 -30.734 -6.527 1 97 375 HIS A CA 1
ATOM 2852 C C . HIS A 1 375 ? 0.89 -31.453 -7.801 1 97 375 HIS A C 1
ATOM 2854 O O . HIS A 1 375 ? 1.492 -32.469 -8.18 1 97 375 HIS A O 1
ATOM 2860 N N . LEU A 1 376 ? -0.06 -30.906 -8.406 1 97 376 LEU A N 1
ATOM 2861 C CA . LEU A 1 376 ? -0.556 -31.516 -9.641 1 97 376 LEU A CA 1
ATOM 2862 C C . LEU A 1 376 ? 0.48 -31.406 -10.758 1 97 376 LEU A C 1
ATOM 2864 O O . LEU A 1 376 ? 0.493 -32.219 -11.68 1 97 376 LEU A O 1
ATOM 2868 N N . MET A 1 377 ? 1.327 -30.5 -10.68 1 97.44 377 MET A N 1
ATOM 2869 C CA . MET A 1 377 ? 2.289 -30.203 -11.734 1 97.44 377 MET A CA 1
ATOM 2870 C C . MET A 1 377 ? 3.555 -31.047 -11.57 1 97.44 377 MET A C 1
ATOM 2872 O O . MET A 1 377 ? 4.371 -31.125 -12.484 1 97.44 377 MET A O 1
ATOM 2876 N N . GLU A 1 378 ? 3.688 -31.641 -10.477 1 97.06 378 GLU A N 1
ATOM 2877 C CA . GLU A 1 378 ? 4.934 -32.344 -10.172 1 97.06 378 GLU A CA 1
ATOM 2878 C C . GLU A 1 378 ? 5.199 -33.469 -11.164 1 97.06 378 GLU A C 1
ATOM 2880 O O . GLU A 1 378 ? 4.285 -34.219 -11.531 1 97.06 378 GLU A O 1
ATOM 2885 N N . ASP A 1 379 ? 6.422 -33.5 -11.633 1 96.19 379 ASP A N 1
ATOM 2886 C CA . ASP A 1 379 ? 6.941 -34.531 -12.547 1 96.19 379 ASP A CA 1
ATOM 2887 C C . ASP A 1 379 ? 6.223 -34.469 -13.898 1 96.19 379 ASP A C 1
ATOM 2889 O O . ASP A 1 379 ? 6.07 -35.469 -14.57 1 96.19 379 ASP A O 1
ATOM 2893 N N . ASN A 1 380 ? 5.699 -33.344 -14.18 1 96.19 380 ASN A N 1
ATOM 2894 C CA . ASN A 1 380 ? 5.27 -32.938 -15.516 1 96.19 380 ASN A CA 1
ATOM 2895 C C . ASN A 1 380 ? 6.09 -31.75 -16.031 1 96.19 380 ASN A C 1
ATOM 2897 O O . ASN A 1 380 ? 6.379 -30.812 -15.281 1 96.19 380 ASN A O 1
ATOM 2901 N N . LEU A 1 381 ? 6.539 -31.891 -17.219 1 96.19 381 LEU A N 1
ATOM 2902 C CA . LEU A 1 381 ? 7.18 -30.75 -17.859 1 96.19 381 LEU A CA 1
ATOM 2903 C C . LEU A 1 381 ? 6.137 -29.812 -18.453 1 96.19 381 LEU A C 1
ATOM 2905 O O . LEU A 1 381 ? 5.27 -30.234 -19.219 1 96.19 381 LEU A O 1
ATOM 2909 N N . LEU A 1 382 ? 6.199 -28.609 -18.047 1 97.94 382 LEU A N 1
ATOM 2910 C CA . LEU A 1 382 ? 5.352 -27.562 -18.594 1 97.94 382 LEU A CA 1
ATOM 2911 C C . LEU A 1 382 ? 6.18 -26.562 -19.391 1 97.94 382 LEU A C 1
ATOM 2913 O O . LEU A 1 382 ? 7.137 -25.984 -18.875 1 97.94 382 LEU A O 1
ATOM 2917 N N . GLN A 1 383 ? 5.863 -26.422 -20.625 1 97.75 383 GLN A N 1
ATOM 2918 C CA . GLN A 1 383 ? 6.512 -25.422 -21.469 1 97.75 383 GLN A CA 1
ATOM 2919 C C . GLN A 1 383 ? 5.559 -24.281 -21.797 1 97.75 383 GLN A C 1
ATOM 2921 O O . GLN A 1 383 ? 4.488 -24.5 -22.359 1 97.75 383 GLN A O 1
ATOM 2926 N N . PHE A 1 384 ? 5.91 -23.125 -21.422 1 98.5 384 PHE A N 1
ATOM 2927 C CA . PHE A 1 384 ? 5.164 -21.922 -21.75 1 98.5 384 PHE A CA 1
ATOM 2928 C C . PHE A 1 384 ? 5.711 -21.281 -23.016 1 98.5 384 PHE A C 1
ATOM 2930 O O . PHE A 1 384 ? 6.754 -20.625 -23 1 98.5 384 PHE A O 1
ATOM 2937 N N . ASP A 1 385 ? 5.031 -21.516 -24.109 1 98 385 ASP A N 1
ATOM 2938 C CA . ASP A 1 385 ? 5.332 -20.938 -25.406 1 98 385 ASP A CA 1
ATOM 2939 C C . ASP A 1 385 ? 4.598 -19.609 -25.609 1 98 385 ASP A C 1
ATOM 2941 O O . ASP A 1 385 ? 3.482 -19.594 -26.125 1 98 385 ASP A O 1
ATOM 2945 N N . LEU A 1 386 ? 5.242 -18.531 -25.266 1 97.69 386 LEU A N 1
ATOM 2946 C CA . LEU A 1 386 ? 4.594 -17.219 -25.281 1 97.69 386 LEU A CA 1
ATOM 2947 C C . LEU A 1 386 ? 4.734 -16.562 -26.656 1 97.69 386 LEU A C 1
ATOM 2949 O O . LEU A 1 386 ? 4.16 -15.5 -26.891 1 97.69 386 LEU A O 1
ATOM 2953 N N . GLU A 1 387 ? 5.43 -17.234 -27.547 1 96.31 387 GLU A N 1
ATOM 2954 C CA . GLU A 1 387 ? 5.441 -16.812 -28.938 1 96.31 38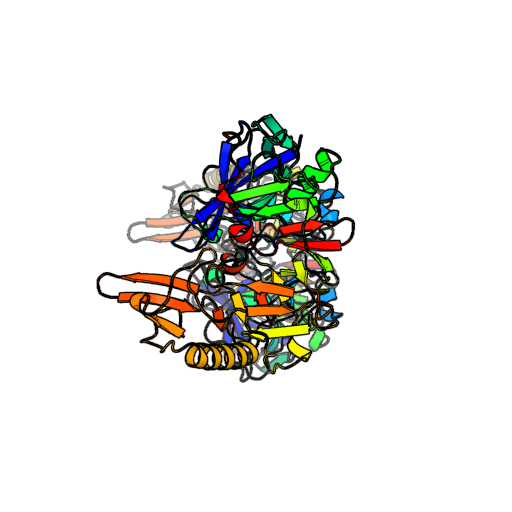7 GLU A CA 1
ATOM 2955 C C . GLU A 1 387 ? 4.125 -17.156 -29.625 1 96.31 387 GLU A C 1
ATOM 2957 O O . GLU A 1 387 ? 3.557 -16.328 -30.344 1 96.31 387 GLU A O 1
ATOM 2962 N N . SER A 1 388 ? 3.727 -18.297 -29.344 1 97 388 SER A N 1
ATOM 2963 C CA . SER A 1 388 ? 2.494 -18.781 -29.969 1 97 388 SER A CA 1
ATOM 2964 C C . SER A 1 388 ? 1.343 -18.781 -28.969 1 97 388 SER A C 1
ATOM 2966 O O . SER A 1 388 ? 0.239 -19.234 -29.281 1 97 388 SER A O 1
ATOM 2968 N N . ASN A 1 389 ? 1.576 -18.391 -27.781 1 97.56 389 ASN A N 1
ATOM 2969 C CA . ASN A 1 389 ? 0.601 -18.312 -26.703 1 97.56 389 ASN A CA 1
ATOM 2970 C C . ASN A 1 389 ? -0.042 -19.672 -26.438 1 97.56 389 ASN A C 1
ATOM 2972 O O . ASN A 1 389 ? -1.268 -19.797 -26.453 1 97.56 389 ASN A O 1
ATOM 2976 N N . ARG A 1 390 ? 0.783 -20.594 -26.172 1 98.19 390 ARG A N 1
ATOM 2977 C CA . ARG A 1 390 ? 0.284 -21.938 -25.859 1 98.19 390 ARG A CA 1
ATOM 2978 C C . ARG A 1 390 ? 1.086 -22.578 -24.734 1 98.19 390 ARG A C 1
ATOM 2980 O O . ARG A 1 390 ? 2.24 -22.203 -24.5 1 98.19 390 ARG A O 1
ATOM 2987 N N . LEU A 1 391 ? 0.44 -23.469 -24.047 1 98.44 391 LEU A N 1
ATOM 2988 C CA . LEU A 1 391 ? 1.044 -24.281 -22.984 1 98.44 391 LEU A CA 1
ATOM 2989 C C . LEU A 1 391 ? 1.28 -25.703 -23.469 1 98.44 391 LEU A C 1
ATOM 2991 O O . LEU A 1 391 ? 0.353 -26.375 -23.938 1 98.44 391 LEU A O 1
ATOM 2995 N N . GLY A 1 392 ? 2.521 -26.156 -23.391 1 97.81 392 GLY A N 1
ATOM 2996 C CA . GLY A 1 392 ? 2.852 -27.547 -23.578 1 97.81 392 GLY A CA 1
ATOM 2997 C C . GLY A 1 392 ? 3.014 -28.312 -22.281 1 97.81 392 GLY A C 1
ATOM 2998 O O . GLY A 1 392 ? 3.629 -27.828 -21.344 1 97.81 392 GLY A O 1
ATOM 2999 N N . PHE A 1 393 ? 2.408 -29.469 -22.234 1 96.75 393 PHE A N 1
ATOM 3000 C CA . PHE A 1 393 ? 2.543 -30.266 -21.016 1 96.75 393 PHE A CA 1
ATOM 3001 C C . PHE A 1 393 ? 2.768 -31.734 -21.344 1 96.75 393 PHE A C 1
ATOM 3003 O O . PHE A 1 393 ? 2.289 -32.219 -22.375 1 96.75 393 PHE A O 1
ATOM 3010 N N . SER A 1 394 ? 3.453 -32.375 -20.453 1 92.69 394 SER A N 1
ATOM 3011 C CA . SER A 1 394 ? 3.719 -33.781 -20.641 1 92.69 394 SER A CA 1
ATOM 3012 C C . SER A 1 394 ? 2.627 -34.656 -20 1 92.69 394 SER A C 1
ATOM 3014 O O . SER A 1 394 ? 1.869 -34.156 -19.156 1 92.69 394 SER A O 1
ATOM 3016 N N . SER A 1 395 ? 2.336 -35.938 -20.5 1 81.12 395 SER A N 1
ATOM 3017 C CA . SER A 1 395 ? 1.478 -36.906 -19.844 1 81.12 395 SER A CA 1
ATOM 3018 C C . SER A 1 395 ? 2.203 -37.594 -18.688 1 81.12 395 SER A C 1
ATOM 3020 O O . SER A 1 395 ? 2.266 -38.844 -18.625 1 81.12 395 SER A O 1
ATOM 3022 N N . SER A 1 396 ? 2.826 -36.938 -17.891 1 89 396 SER A N 1
ATOM 3023 C CA . SER A 1 396 ? 3.641 -37.344 -16.75 1 89 396 SER A CA 1
ATOM 3024 C C . SER A 1 396 ? 4.973 -37.938 -17.203 1 89 396 SER A C 1
ATOM 3026 O O . SER A 1 396 ? 5.004 -38.812 -18.078 1 89 396 SER A O 1
ATOM 3028 N N . LEU A 1 397 ? 5.977 -37.531 -16.672 1 91.31 397 LEU A N 1
ATOM 3029 C CA . LEU A 1 397 ? 7.316 -38.031 -16.969 1 91.31 397 LEU A CA 1
ATOM 3030 C C . LEU A 1 397 ? 7.531 -39.406 -16.375 1 91.31 397 LEU A C 1
ATOM 3032 O O . LEU A 1 397 ? 8.406 -40.156 -16.812 1 91.31 397 LEU A O 1
ATOM 3036 N N . LEU A 1 398 ? 6.715 -39.75 -15.43 1 90.31 398 LEU A N 1
ATOM 3037 C CA . LEU A 1 398 ? 6.828 -41.062 -14.773 1 90.31 398 LEU A CA 1
ATOM 3038 C C . LEU A 1 398 ? 6.598 -42.188 -15.758 1 90.31 398 LEU A C 1
ATOM 3040 O O . LEU A 1 398 ? 7.195 -43.25 -15.633 1 90.31 398 LEU A O 1
ATOM 3044 N N . PHE A 1 399 ? 5.746 -41.969 -16.688 1 85.62 399 PHE A N 1
ATOM 3045 C CA . PHE A 1 399 ? 5.484 -42.969 -17.703 1 85.62 399 PHE A CA 1
ATOM 3046 C C . PHE A 1 399 ? 6.703 -43.188 -18.594 1 85.62 399 PHE A C 1
ATOM 3048 O O . PHE A 1 399 ? 6.891 -44.281 -19.156 1 85.62 399 PHE A O 1
ATOM 3055 N N . GLN A 1 400 ? 7.473 -42.156 -18.656 1 83.75 400 GLN A N 1
ATOM 3056 C CA . GLN A 1 400 ? 8.672 -42.25 -19.484 1 83.75 400 GLN A CA 1
ATOM 3057 C C . GLN A 1 400 ? 9.875 -42.719 -18.688 1 83.75 400 GLN A C 1
ATOM 3059 O O . GLN A 1 400 ? 11 -42.75 -19.188 1 83.75 400 GLN A O 1
ATOM 3064 N N . GLY A 1 401 ? 9.602 -43.031 -17.469 1 86 401 GLY A N 1
ATOM 3065 C CA . GLY A 1 401 ? 10.641 -43.594 -16.625 1 86 401 GLY A CA 1
ATOM 3066 C C . GLY A 1 401 ? 11.602 -42.531 -16.094 1 86 401 GLY A C 1
ATOM 3067 O O . GLY A 1 401 ? 12.773 -42.844 -15.836 1 86 401 GLY A O 1
ATOM 3068 N N . THR A 1 402 ? 11.133 -41.281 -16.062 1 91.12 402 THR A N 1
ATOM 3069 C CA . THR A 1 402 ? 11.977 -40.219 -15.523 1 91.12 402 THR A CA 1
ATOM 3070 C C . THR A 1 402 ? 11.156 -39.281 -14.656 1 91.12 402 THR A C 1
ATOM 3072 O O . THR A 1 402 ? 9.961 -39.5 -14.445 1 91.12 402 THR A O 1
ATOM 3075 N N . THR A 1 403 ? 11.797 -38.344 -13.961 1 93.06 403 THR A N 1
ATOM 3076 C CA . THR A 1 403 ? 11.188 -37.312 -13.117 1 93.06 403 THR A CA 1
ATOM 3077 C C . THR A 1 403 ? 11.852 -35.969 -13.344 1 93.06 403 THR A C 1
ATOM 3079 O O . THR A 1 403 ? 12.867 -35.875 -14.039 1 93.06 403 THR A O 1
ATOM 3082 N N . CYS A 1 404 ? 11.266 -35 -12.836 1 94.31 404 CYS A N 1
ATOM 3083 C CA . CYS A 1 404 ? 11.828 -33.656 -12.945 1 94.31 404 CYS A CA 1
ATOM 3084 C C . CYS A 1 404 ? 13.117 -33.531 -12.141 1 94.31 404 CYS A C 1
ATOM 3086 O O . CYS A 1 404 ? 13.898 -32.594 -12.352 1 94.31 404 CYS A O 1
ATOM 3088 N N . ALA A 1 405 ? 13.398 -34.469 -11.266 1 93 405 ALA A N 1
ATOM 3089 C CA . ALA A 1 405 ? 14.617 -34.469 -10.453 1 93 405 ALA A CA 1
ATOM 3090 C C . ALA A 1 405 ? 15.812 -34.969 -11.258 1 93 405 ALA A C 1
ATOM 3092 O O . ALA A 1 405 ? 16.953 -34.844 -10.82 1 93 405 ALA A O 1
ATOM 3093 N N . ASN A 1 406 ? 15.531 -35.438 -12.344 1 89.75 406 ASN A N 1
ATOM 3094 C CA . ASN A 1 406 ? 16.594 -36.094 -13.094 1 89.75 406 ASN A CA 1
ATOM 3095 C C . ASN A 1 406 ? 17.297 -35.125 -14.031 1 89.75 406 ASN A C 1
ATOM 3097 O O . ASN A 1 406 ? 18.109 -35.531 -14.875 1 89.75 406 ASN A O 1
ATOM 3101 N N . PHE A 1 407 ? 16.938 -33.938 -13.938 1 81.06 407 PHE A N 1
ATOM 3102 C CA . PHE A 1 407 ? 17.766 -32.969 -14.633 1 81.06 407 PHE A CA 1
ATOM 3103 C C . PHE A 1 407 ? 19.109 -32.781 -13.906 1 81.06 407 PHE A C 1
ATOM 3105 O O . PHE A 1 407 ? 19.188 -32.031 -12.945 1 81.06 407 PHE A O 1
ATOM 3112 N N . ASN A 1 408 ? 20.047 -33.719 -14.062 1 63.59 408 ASN A N 1
ATOM 3113 C CA . ASN A 1 408 ? 21.328 -33.656 -13.391 1 63.59 408 ASN A CA 1
ATOM 3114 C C . ASN A 1 408 ? 22.484 -33.656 -14.391 1 63.59 408 ASN A C 1
ATOM 3116 O O . ASN A 1 408 ? 22.359 -34.219 -15.484 1 63.59 408 ASN A O 1
ATOM 3120 N N . PHE A 1 409 ? 23.109 -32.438 -14.586 1 55.12 409 PHE A N 1
ATOM 3121 C CA . PHE A 1 409 ? 24.312 -32.469 -15.422 1 55.12 409 PHE A CA 1
ATOM 3122 C C . PHE A 1 409 ? 25.109 -33.719 -15.195 1 55.12 409 PHE A C 1
ATOM 3124 O O . PHE A 1 409 ? 26.078 -34 -15.922 1 55.12 409 PHE A O 1
ATOM 3131 N N . THR A 1 410 ? 24.891 -34.406 -14.156 1 42.47 410 THR A N 1
ATOM 3132 C CA . THR A 1 410 ? 25.734 -35.531 -13.812 1 42.47 410 THR A CA 1
ATOM 3133 C C . THR A 1 410 ? 25.281 -36.781 -14.562 1 42.47 410 THR A C 1
ATOM 3135 O O . THR A 1 410 ? 25.656 -37.906 -14.203 1 42.47 410 THR A O 1
ATOM 3138 N N . ILE A 1 411 ? 24.5 -36.656 -15.484 1 35.22 411 ILE A N 1
ATOM 3139 C CA . ILE A 1 411 ? 24.359 -37.969 -16.062 1 35.22 411 ILE A CA 1
ATOM 3140 C C . ILE A 1 411 ? 25.609 -38.281 -16.906 1 35.22 411 ILE A C 1
ATOM 3142 O O . ILE A 1 411 ? 26.062 -37.469 -17.688 1 35.22 411 ILE A O 1
ATOM 3146 N N . MET B 1 1 ? -26.391 29.625 7.234 1 80.69 1 MET B N 1
ATOM 3147 C CA . MET B 1 1 ? -25.812 29.016 8.422 1 80.69 1 MET B CA 1
ATOM 3148 C C . MET B 1 1 ? -24.375 28.562 8.148 1 80.69 1 MET B C 1
ATOM 3150 O O . MET B 1 1 ? -24.062 28.094 7.055 1 80.69 1 MET B O 1
ATOM 3154 N N . GLN B 1 2 ? -23.578 28.844 9.195 1 88.62 2 GLN B N 1
ATOM 3155 C CA . GLN B 1 2 ? -22.188 28.453 9.109 1 88.62 2 GLN B CA 1
ATOM 3156 C C . GLN B 1 2 ? -21.984 27.016 9.609 1 88.62 2 GLN B C 1
ATOM 3158 O O . GLN B 1 2 ? -22.656 26.594 10.562 1 88.62 2 GLN B O 1
ATOM 3163 N N . ARG B 1 3 ? -21.219 26.297 8.906 1 94.69 3 ARG B N 1
ATOM 3164 C CA . ARG B 1 3 ? -20.844 24.953 9.367 1 94.69 3 ARG B CA 1
ATOM 3165 C C . ARG B 1 3 ? -19.578 25 10.203 1 94.69 3 ARG B C 1
ATOM 3167 O O . ARG B 1 3 ? -18.656 25.781 9.914 1 94.69 3 ARG B O 1
ATOM 3174 N N . PHE B 1 4 ? -19.625 24.203 11.25 1 94.5 4 PHE B N 1
ATOM 3175 C CA . PHE B 1 4 ? -18.453 24.266 12.109 1 94.5 4 PHE B CA 1
ATOM 3176 C C . PHE B 1 4 ? -18.25 22.953 12.844 1 94.5 4 PHE B C 1
ATOM 3178 O O . PHE B 1 4 ? -19.094 22.062 12.781 1 94.5 4 PHE B O 1
ATOM 3185 N N . PHE B 1 5 ? -17.062 22.75 13.398 1 95.19 5 PHE B N 1
ATOM 3186 C CA . PHE B 1 5 ? -16.812 21.703 14.367 1 95.19 5 PHE B CA 1
ATOM 3187 C C . PHE B 1 5 ? -15.805 22.156 15.414 1 95.19 5 PHE B C 1
ATOM 3189 O O . PHE B 1 5 ? -15.008 23.062 15.156 1 95.19 5 PHE B O 1
ATOM 3196 N N . TYR B 1 6 ? -15.883 21.562 16.578 1 95.25 6 TYR B N 1
ATOM 3197 C CA . TYR B 1 6 ? -14.961 21.906 17.672 1 95.25 6 TYR B CA 1
ATOM 3198 C C . TYR B 1 6 ? -13.656 21.125 17.531 1 95.25 6 TYR B C 1
ATOM 3200 O O . TYR B 1 6 ? -13.617 20.078 16.891 1 95.25 6 TYR B O 1
ATOM 3208 N N . ILE B 1 7 ? -12.633 21.688 18.047 1 97.31 7 ILE B N 1
ATOM 3209 C CA . ILE B 1 7 ? -11.305 21.094 18.031 1 97.31 7 ILE B CA 1
ATOM 3210 C C . ILE B 1 7 ? -10.781 20.953 19.453 1 97.31 7 ILE B C 1
ATOM 3212 O O . ILE B 1 7 ? -10.781 21.922 20.219 1 97.31 7 ILE B O 1
ATOM 3216 N N . SER B 1 8 ? -10.359 19.781 19.797 1 97 8 SER B N 1
ATOM 3217 C CA . SER B 1 8 ? -9.797 19.5 21.125 1 97 8 SER B CA 1
ATOM 3218 C C . SER B 1 8 ? -8.281 19.359 21.062 1 97 8 SER B C 1
ATOM 3220 O O . SER B 1 8 ? -7.746 18.781 20.109 1 97 8 SER B O 1
ATOM 3222 N N . LYS B 1 9 ? -7.691 19.922 22.031 1 96.5 9 LYS B N 1
ATOM 3223 C CA . LYS B 1 9 ? -6.25 19.75 22.172 1 96.5 9 LYS B CA 1
ATOM 3224 C C . LYS B 1 9 ? -5.922 18.594 23.125 1 96.5 9 LYS B C 1
ATOM 3226 O O . LYS B 1 9 ? -6.414 18.562 24.266 1 96.5 9 LYS B O 1
ATOM 3231 N N . LYS B 1 10 ? -5.117 17.656 22.609 1 94.06 10 LYS B N 1
ATOM 3232 C CA . LYS B 1 10 ? -4.621 16.562 23.438 1 94.06 10 LYS B CA 1
ATOM 3233 C C . LYS B 1 10 ? -3.17 16.797 23.844 1 94.06 10 LYS B C 1
ATOM 3235 O O . LYS B 1 10 ? -2.398 17.406 23.109 1 94.06 10 LYS B O 1
ATOM 3240 N N . ILE B 1 11 ? -2.832 16.266 25 1 85.94 11 ILE B N 1
ATOM 3241 C CA . ILE B 1 11 ? -1.488 16.5 25.516 1 85.94 11 ILE B CA 1
ATOM 3242 C C . ILE B 1 11 ? -0.623 15.258 25.266 1 85.94 11 ILE B C 1
ATOM 3244 O O . ILE B 1 11 ? 0.583 15.375 25.031 1 85.94 11 ILE B O 1
ATOM 3248 N N . ILE B 1 12 ? -1.213 14.172 25.359 1 85.06 12 ILE B N 1
ATOM 3249 C CA . ILE B 1 12 ? -0.443 12.938 25.203 1 85.06 12 ILE B CA 1
ATOM 3250 C C . ILE B 1 12 ? -1.127 12.031 24.172 1 85.06 12 ILE B C 1
ATOM 3252 O O . ILE B 1 12 ? -2.127 11.383 24.484 1 85.06 12 ILE B O 1
ATOM 3256 N N . PRO B 1 13 ? -0.522 11.906 23.109 1 91 13 PRO B N 1
ATOM 3257 C CA . PRO B 1 13 ? 0.438 12.82 22.484 1 91 13 PRO B CA 1
ATOM 3258 C C . PRO B 1 13 ? -0.184 14.164 22.109 1 91 13 PRO B C 1
ATOM 3260 O O . PRO B 1 13 ? -1.41 14.281 22.047 1 91 13 PRO B O 1
ATOM 3263 N N . PRO B 1 14 ? 0.689 15.133 21.984 1 93.5 14 PRO B N 1
ATOM 3264 C CA . PRO B 1 14 ? 0.126 16.422 21.594 1 93.5 14 PRO B CA 1
ATOM 3265 C C . PRO B 1 14 ? -0.478 16.406 20.188 1 93.5 14 PRO B C 1
ATOM 3267 O O . PRO B 1 14 ? 0.255 16.359 19.203 1 93.5 14 PRO B O 1
ATOM 3270 N N . GLN B 1 15 ? -1.764 16.453 20.125 1 97.94 15 GLN B N 1
ATOM 3271 C CA . GLN B 1 15 ? -2.514 16.375 18.875 1 97.94 15 GLN B CA 1
ATOM 3272 C C . GLN B 1 15 ? -3.807 17.188 18.953 1 97.94 15 GLN B C 1
ATOM 3274 O O . GLN B 1 15 ? -4.27 17.516 20.047 1 97.94 15 GLN B O 1
ATOM 3279 N N . TYR B 1 16 ? -4.273 17.562 17.859 1 98.44 16 TYR B N 1
ATOM 3280 C CA . TYR B 1 16 ? -5.566 18.234 17.75 1 98.44 16 TYR B CA 1
ATOM 3281 C C . TYR B 1 16 ? -6.605 17.312 17.125 1 98.44 16 TYR B C 1
ATOM 3283 O O . TYR B 1 16 ? -6.414 16.812 16.016 1 98.44 16 TYR B O 1
ATOM 3291 N N . THR B 1 17 ? -7.715 17.109 17.844 1 98.12 17 THR B N 1
ATOM 3292 C CA . THR B 1 17 ? -8.734 16.156 17.406 1 98.12 17 THR B CA 1
ATOM 3293 C C . THR B 1 17 ? -10.094 16.844 17.281 1 98.12 17 THR B C 1
ATOM 3295 O O . THR B 1 17 ? -10.281 17.953 17.797 1 98.12 17 THR B O 1
ATOM 3298 N N . THR B 1 18 ? -10.922 16.234 16.547 1 97.81 18 THR B N 1
ATOM 3299 C CA . THR B 1 18 ? -12.289 16.734 16.391 1 97.81 18 THR B CA 1
ATOM 3300 C C . THR B 1 18 ? -13.273 15.57 16.359 1 97.81 18 THR B C 1
ATOM 3302 O O . THR B 1 18 ? -12.875 14.406 16.297 1 97.81 18 THR B O 1
ATOM 3305 N N . THR B 1 19 ? -14.523 15.93 16.531 1 96.62 19 THR B N 1
ATOM 3306 C CA . THR B 1 19 ? -15.602 14.953 16.391 1 96.62 19 THR B CA 1
ATOM 3307 C C . THR B 1 19 ? -16.578 15.375 15.297 1 96.62 19 THR B C 1
ATOM 3309 O O . THR B 1 19 ? -17.109 16.5 15.32 1 96.62 19 THR B O 1
ATOM 3312 N N . VAL B 1 20 ? -16.734 14.555 14.367 1 97.38 20 VAL B N 1
ATOM 3313 C CA . VAL B 1 20 ? -17.781 14.695 13.352 1 97.38 20 VAL B CA 1
ATOM 3314 C C . VAL B 1 20 ? -18.734 13.508 13.43 1 97.38 20 VAL B C 1
ATOM 3316 O O . VAL B 1 20 ? -18.5 12.555 14.18 1 97.38 20 VAL B O 1
ATOM 3319 N N . TYR B 1 21 ? -19.859 13.625 12.711 1 98.12 21 TYR B N 1
ATOM 3320 C CA . TYR B 1 21 ? -20.812 12.523 12.695 1 98.12 21 TYR B CA 1
ATOM 3321 C C . TYR B 1 21 ? -20.75 11.766 11.375 1 98.12 21 TYR B C 1
ATOM 3323 O O . TYR B 1 21 ? -20.922 12.352 10.305 1 98.12 21 TYR B O 1
ATOM 3331 N N . LEU B 1 22 ? -20.516 10.5 11.453 1 97.81 22 LEU B N 1
ATOM 3332 C CA . LEU B 1 22 ? -20.375 9.648 10.273 1 97.81 22 LEU B CA 1
ATOM 3333 C C . LEU B 1 22 ? -21.344 8.469 10.352 1 97.81 22 LEU B C 1
ATOM 3335 O O . LEU B 1 22 ? -21.812 8.117 11.438 1 97.81 22 LEU B O 1
ATOM 3339 N N . LYS B 1 23 ? -21.703 7.891 9.242 1 97.56 23 LYS B N 1
ATOM 3340 C CA . LYS B 1 23 ? -22.469 6.656 9.164 1 97.56 23 LYS B CA 1
ATOM 3341 C C . LYS B 1 23 ? -23.969 6.934 9.234 1 97.56 23 LYS B C 1
ATOM 3343 O O . LYS B 1 23 ? -24.391 8.086 9.367 1 97.56 23 LYS B O 1
ATOM 3348 N N . THR B 1 24 ? -24.656 5.859 9.023 1 97.69 24 THR B N 1
ATOM 3349 C CA . THR B 1 24 ? -26.094 5.812 9.227 1 97.69 24 THR B CA 1
ATOM 3350 C C . THR B 1 24 ? -26.484 4.641 10.133 1 97.69 24 THR B C 1
ATOM 3352 O O . THR B 1 24 ? -26.297 3.48 9.758 1 97.69 24 THR B O 1
ATOM 3355 N N . PRO B 1 25 ? -27.172 4.859 11.242 1 97.25 25 PRO B N 1
ATOM 3356 C CA . PRO B 1 25 ? -27.406 6.184 11.812 1 97.25 25 PRO B CA 1
ATOM 3357 C C . PRO B 1 25 ? -26.125 6.918 12.18 1 97.25 25 PRO B C 1
ATOM 3359 O O . PRO B 1 25 ? -25.094 6.285 12.391 1 97.25 25 PRO B O 1
ATOM 3362 N N . LEU B 1 26 ? -26.25 8.242 12.242 1 97.56 26 LEU B N 1
ATOM 3363 C CA . LEU B 1 26 ? -25.094 9.078 12.523 1 97.56 26 LEU B CA 1
ATOM 3364 C C . LEU B 1 26 ? -24.484 8.727 13.875 1 97.56 26 LEU B C 1
ATOM 3366 O O . LEU B 1 26 ? -25.203 8.555 14.859 1 97.56 26 LEU B O 1
ATOM 3370 N N . GLN B 1 27 ? -23.172 8.625 13.852 1 96.88 27 GLN B N 1
ATOM 3371 C CA . GLN B 1 27 ? -22.406 8.344 15.07 1 96.88 27 GLN B CA 1
ATOM 3372 C C . GLN B 1 27 ? -21.266 9.336 15.242 1 96.88 27 GLN B C 1
ATOM 3374 O O . GLN B 1 27 ? -20.562 9.648 14.273 1 96.88 27 GLN B O 1
ATOM 3379 N N . PRO B 1 28 ? -21.156 9.844 16.484 1 96.88 28 PRO B N 1
ATOM 3380 C CA . PRO B 1 28 ? -19.969 10.688 16.719 1 96.88 28 PRO B CA 1
ATOM 3381 C C . PRO B 1 28 ? -18.656 9.953 16.469 1 96.88 28 PRO B C 1
ATOM 3383 O O . PRO B 1 28 ? -18.453 8.859 17 1 96.88 28 PRO B O 1
ATOM 3386 N N . THR B 1 29 ? -17.812 10.5 15.664 1 97.38 29 THR B N 1
ATOM 3387 C CA . THR B 1 29 ? -16.547 9.898 15.281 1 97.38 29 THR B CA 1
ATOM 3388 C C . THR B 1 29 ? -15.391 10.859 15.562 1 97.38 29 THR B C 1
ATOM 3390 O O . THR B 1 29 ? -15.328 11.945 14.984 1 97.38 29 THR B O 1
ATOM 3393 N N . LYS B 1 30 ? -14.492 10.438 16.438 1 97.75 30 LYS B N 1
ATOM 3394 C CA . LYS B 1 30 ? -13.344 11.258 16.797 1 97.75 30 LYS B CA 1
ATOM 3395 C C . LYS B 1 30 ? -12.203 11.07 15.805 1 97.75 30 LYS B C 1
ATOM 3397 O O . LYS B 1 30 ? -11.797 9.938 15.523 1 97.75 30 LYS B O 1
ATOM 3402 N N . LEU B 1 31 ? -11.727 12.164 15.289 1 98.62 31 LEU B N 1
ATOM 3403 C CA . LEU B 1 31 ? -10.711 12.125 14.242 1 98.62 31 LEU B CA 1
ATOM 3404 C C . LEU B 1 31 ? -9.578 13.094 14.547 1 98.62 31 LEU B C 1
ATOM 3406 O O . LEU B 1 31 ? -9.789 14.109 15.227 1 98.62 31 LEU B O 1
ATOM 3410 N N . LEU B 1 32 ? -8.367 12.742 14.117 1 98.75 32 LEU B N 1
ATOM 3411 C CA . LEU B 1 32 ? -7.246 13.68 14.125 1 98.75 32 LEU B CA 1
ATOM 3412 C C . LEU B 1 32 ? -7.426 14.758 13.062 1 98.75 32 LEU B C 1
ATOM 3414 O O . LEU B 1 32 ? -7.754 14.445 11.914 1 98.75 32 LEU B O 1
ATOM 3418 N N . LEU B 1 33 ? -7.227 15.984 13.414 1 98.75 33 LEU B N 1
ATOM 3419 C CA . LEU B 1 33 ? -7.312 17.078 12.461 1 98.75 33 LEU B CA 1
ATOM 3420 C C . LEU B 1 33 ? -6.031 17.203 11.648 1 98.75 33 LEU B C 1
ATOM 3422 O O . LEU B 1 33 ? -4.965 17.5 12.195 1 98.75 33 LEU B O 1
ATOM 3426 N N . ASP B 1 34 ? -6.141 16.953 10.391 1 98.62 34 ASP B N 1
ATOM 3427 C CA . ASP B 1 34 ? -5 17.047 9.484 1 98.62 34 ASP B CA 1
ATOM 3428 C C . ASP B 1 34 ? -5.23 18.125 8.43 1 98.62 34 ASP B C 1
ATOM 3430 O O . ASP B 1 34 ? -5.883 17.891 7.41 1 98.62 34 ASP B O 1
ATOM 3434 N N . LEU B 1 35 ? -4.562 19.219 8.594 1 98.44 35 LEU B N 1
ATOM 3435 C CA . LEU B 1 35 ? -4.754 20.406 7.766 1 98.44 35 LEU B CA 1
ATOM 3436 C C . LEU B 1 35 ? -4.242 20.172 6.348 1 98.44 35 LEU B C 1
ATOM 3438 O O . LEU B 1 35 ? -4.691 20.828 5.402 1 98.44 35 LEU B O 1
ATOM 3442 N N . GLY B 1 36 ? -3.359 19.281 6.156 1 97.38 36 GLY B N 1
ATOM 3443 C CA . GLY B 1 36 ? -2.707 19.125 4.867 1 97.38 36 GLY B CA 1
ATOM 3444 C C . GLY B 1 36 ? -3.18 17.906 4.102 1 97.38 36 GLY B C 1
ATOM 3445 O O . GLY B 1 36 ? -2.873 17.75 2.918 1 97.38 36 GLY B O 1
ATOM 3446 N N . ALA B 1 37 ? -3.979 17.062 4.703 1 97.44 37 ALA B N 1
ATOM 3447 C CA . ALA B 1 37 ? -4.367 15.797 4.078 1 97.44 37 ALA B CA 1
ATOM 3448 C C . ALA B 1 37 ? -5.375 16.031 2.955 1 97.44 37 ALA B C 1
ATOM 3450 O O . ALA B 1 37 ? -6.219 16.922 3.047 1 97.44 37 ALA B O 1
ATOM 3451 N N . SER B 1 38 ? -5.348 15.188 1.957 1 95.94 38 SER B N 1
ATOM 3452 C CA . SER B 1 38 ? -6.176 15.328 0.765 1 95.94 38 SER B CA 1
ATOM 3453 C C . SER B 1 38 ? -7.582 14.789 1.006 1 95.94 38 SER B C 1
ATOM 3455 O O . SER B 1 38 ? -8.555 15.281 0.426 1 95.94 38 SER B O 1
ATOM 3457 N N . PHE B 1 39 ? -7.602 13.734 1.813 1 97 39 PHE B N 1
ATOM 3458 C CA . PHE B 1 39 ? -8.891 13.102 2.061 1 97 39 PHE B CA 1
ATOM 3459 C C . PHE B 1 39 ? -8.938 12.484 3.453 1 97 39 PHE B C 1
ATOM 3461 O O . PHE B 1 39 ? -7.891 12.18 4.035 1 97 39 PHE B O 1
ATOM 3468 N N . THR B 1 40 ? -10.141 12.367 3.92 1 98.69 40 THR B N 1
ATOM 3469 C CA . THR B 1 40 ? -10.398 11.766 5.223 1 98.69 40 THR B CA 1
ATOM 3470 C C . THR B 1 40 ? -10.273 10.25 5.148 1 98.69 40 THR B C 1
ATOM 3472 O O . THR B 1 40 ? -10.641 9.633 4.148 1 98.69 40 THR B O 1
ATOM 3475 N N . TRP B 1 41 ? -9.727 9.672 6.164 1 98.38 41 TRP B N 1
ATOM 3476 C CA . TRP B 1 41 ? -9.758 8.219 6.258 1 98.38 41 TRP B CA 1
ATOM 3477 C C . TRP B 1 41 ? -10.172 7.766 7.652 1 98.38 41 TRP B C 1
ATOM 3479 O O . TRP B 1 41 ? -9.938 8.469 8.633 1 98.38 41 TRP B O 1
ATOM 3489 N N . VAL B 1 42 ? -10.852 6.621 7.746 1 98.5 42 VAL B N 1
ATOM 3490 C CA . VAL B 1 42 ? -11.398 6.086 8.984 1 98.5 42 VAL B CA 1
ATOM 3491 C C . VAL B 1 42 ? -11.148 4.582 9.055 1 98.5 42 VAL B C 1
ATOM 3493 O O . VAL B 1 42 ? -11.117 3.904 8.023 1 98.5 42 VAL B O 1
ATOM 3496 N N . ASP B 1 43 ? -10.93 4.105 10.242 1 97.81 43 ASP B N 1
ATOM 3497 C CA . ASP B 1 43 ? -10.828 2.664 10.461 1 97.81 43 ASP B CA 1
ATOM 3498 C C . ASP B 1 43 ? -12.141 1.963 10.141 1 97.81 43 ASP B C 1
ATOM 3500 O O . ASP B 1 43 ? -13.141 2.156 10.836 1 97.81 43 ASP B O 1
ATOM 3504 N N . CYS B 1 44 ? -12.086 1.088 9.133 1 96.62 44 CYS B N 1
ATOM 3505 C CA . CYS B 1 44 ? -13.305 0.389 8.727 1 96.62 44 CYS B CA 1
ATOM 3506 C C . CYS B 1 44 ? -13.25 -1.079 9.133 1 96.62 44 CYS B C 1
ATOM 3508 O O . CYS B 1 44 ? -14.141 -1.856 8.781 1 96.62 44 CYS B O 1
ATOM 3510 N N . TYR B 1 45 ? -12.273 -1.487 9.797 1 92.5 45 TYR B N 1
ATOM 3511 C CA . TYR B 1 45 ? -12.102 -2.895 10.133 1 92.5 45 TYR B CA 1
ATOM 3512 C C . TYR B 1 45 ? -12.633 -3.191 11.531 1 92.5 45 TYR B C 1
ATOM 3514 O O . TYR B 1 45 ? -13 -4.328 11.836 1 92.5 45 TYR B O 1
ATOM 3522 N N . ARG B 1 46 ? -12.664 -2.137 12.258 1 87.38 46 ARG B N 1
ATOM 3523 C CA . ARG B 1 46 ? -13.195 -2.305 13.609 1 87.38 46 ARG B CA 1
ATOM 3524 C C . ARG B 1 46 ? -14.5 -1.539 13.789 1 87.38 46 ARG B C 1
ATOM 3526 O O . ARG B 1 46 ? -14.5 -0.308 13.867 1 87.38 46 ARG B O 1
ATOM 3533 N N . ASN B 1 47 ? -15.578 -2.16 13.859 1 84 47 ASN B N 1
ATOM 3534 C CA . ASN B 1 47 ? -16.859 -1.612 14.305 1 84 47 ASN B CA 1
ATOM 3535 C C . ASN B 1 47 ? -17.375 -0.542 13.344 1 84 47 ASN B C 1
ATOM 3537 O O . ASN B 1 47 ? -17.781 0.535 13.773 1 84 47 ASN B O 1
ATOM 3541 N N . TYR B 1 48 ? -17.156 -0.747 12.086 1 95.38 48 TYR B N 1
ATOM 3542 C CA . TYR B 1 48 ? -17.797 0.171 11.148 1 95.38 48 TYR B CA 1
ATOM 3543 C C . TYR B 1 48 ? -19.156 -0.369 10.688 1 95.38 48 TYR B C 1
ATOM 3545 O O . TYR B 1 48 ? -19.219 -1.157 9.742 1 95.38 48 TYR B O 1
ATOM 3553 N N . ASN B 1 49 ? -20.141 0.08 11.297 1 94.62 49 ASN B N 1
ATOM 3554 C CA . ASN B 1 49 ? -21.5 -0.342 11 1 94.62 49 ASN B CA 1
ATOM 3555 C C . ASN B 1 49 ? -22.344 0.811 10.461 1 94.62 49 ASN B C 1
ATOM 3557 O O . ASN B 1 49 ? -22.672 1.748 11.188 1 94.62 49 ASN B O 1
ATOM 3561 N N . SER B 1 50 ? -22.625 0.763 9.219 1 97.38 50 SER B N 1
ATOM 3562 C CA . SER B 1 50 ? -23.438 1.766 8.539 1 97.38 50 SER B CA 1
ATOM 3563 C C . SER B 1 50 ? -24.344 1.124 7.496 1 97.38 50 SER B C 1
ATOM 3565 O O . SER B 1 50 ? -23.938 0.204 6.789 1 97.38 50 SER B O 1
ATOM 3567 N N . THR B 1 51 ? -25.516 1.522 7.336 1 97.25 51 THR B N 1
ATOM 3568 C CA . THR B 1 51 ? -26.469 0.944 6.391 1 97.25 51 THR B CA 1
ATOM 3569 C C . THR B 1 51 ? -26.344 1.617 5.023 1 97.25 51 THR B C 1
ATOM 3571 O O . THR B 1 51 ? -26.938 1.148 4.043 1 97.25 51 THR B O 1
ATOM 3574 N N . THR B 1 52 ? -25.562 2.684 4.926 1 97.38 52 THR B N 1
ATOM 3575 C CA . THR B 1 52 ? -25.641 3.449 3.686 1 97.38 52 THR B CA 1
ATOM 3576 C C . THR B 1 52 ? -24.281 3.482 2.99 1 97.38 52 THR B C 1
ATOM 3578 O O . THR B 1 52 ? -24.125 4.152 1.967 1 97.38 52 THR B O 1
ATOM 3581 N N . TYR B 1 53 ? -23.281 2.861 3.498 1 97.5 53 TYR B N 1
ATOM 3582 C CA . TYR B 1 53 ? -21.984 2.957 2.83 1 97.5 53 TYR B CA 1
ATOM 3583 C C . TYR B 1 53 ? -22.047 2.32 1.447 1 97.5 53 TYR B C 1
ATOM 3585 O O . TYR B 1 53 ? -22.797 1.378 1.219 1 97.5 53 TYR B O 1
ATOM 3593 N N . GLN B 1 54 ? -21.203 2.836 0.525 1 97.44 54 GLN B N 1
ATOM 3594 C CA . GLN B 1 54 ? -21.078 2.324 -0.834 1 97.44 54 GLN B CA 1
ATOM 3595 C C . GLN B 1 54 ? -19.609 2.334 -1.28 1 97.44 54 GLN B C 1
ATOM 3597 O O . GLN B 1 54 ? -18.875 3.266 -0.97 1 97.44 54 GLN B O 1
ATOM 3602 N N . HIS B 1 55 ? -19.25 1.272 -1.964 1 96.31 55 HIS B N 1
ATOM 3603 C CA . HIS B 1 55 ? -17.938 1.259 -2.598 1 96.31 55 HIS B CA 1
ATOM 3604 C C . HIS B 1 55 ? -17.938 2.088 -3.877 1 96.31 55 HIS B C 1
ATOM 3606 O O . HIS B 1 55 ? -18.969 2.24 -4.527 1 96.31 55 HIS B O 1
ATOM 3612 N N . ILE B 1 56 ? -16.844 2.646 -4.148 1 95.88 56 ILE B N 1
ATOM 3613 C CA . ILE B 1 56 ? -16.656 3.314 -5.43 1 95.88 56 ILE B CA 1
ATOM 3614 C C . ILE B 1 56 ? -16.031 2.342 -6.43 1 95.88 56 ILE B C 1
ATOM 3616 O O . ILE B 1 56 ? -14.938 1.822 -6.203 1 95.88 56 ILE B O 1
ATOM 3620 N N . ALA B 1 57 ? -16.703 2.109 -7.5 1 92.69 57 ALA B N 1
ATOM 3621 C CA . ALA B 1 57 ? -16.25 1.115 -8.469 1 92.69 57 ALA B CA 1
ATOM 3622 C C . ALA B 1 57 ? -15.047 1.626 -9.25 1 92.69 57 ALA B C 1
ATOM 3624 O O . ALA B 1 57 ? -14.984 2.803 -9.609 1 92.69 57 ALA B O 1
ATOM 3625 N N . CYS B 1 58 ? -14.164 0.75 -9.508 1 88.94 58 CYS B N 1
ATOM 3626 C CA . CYS B 1 58 ? -13 1.066 -10.328 1 88.94 58 CYS B CA 1
ATOM 3627 C C . CYS B 1 58 ? -13.406 1.393 -11.758 1 88.94 58 CYS B C 1
ATOM 3629 O O . CYS B 1 58 ? -14.391 0.853 -12.266 1 88.94 58 CYS B O 1
ATOM 3631 N N . GLY B 1 59 ? -12.711 2.324 -12.375 1 85.5 59 GLY B N 1
ATOM 3632 C CA . GLY B 1 59 ? -12.922 2.637 -13.773 1 85.5 59 GLY B CA 1
ATOM 3633 C C . GLY B 1 59 ? -14.07 3.605 -14 1 85.5 59 GLY B C 1
ATOM 3634 O O . GLY B 1 59 ? -14.422 3.902 -15.148 1 85.5 59 GLY B O 1
ATOM 3635 N N . THR B 1 60 ? -14.734 4.031 -12.992 1 91.56 60 THR B N 1
ATOM 3636 C CA . THR B 1 60 ? -15.789 5.035 -13.125 1 91.56 60 THR B CA 1
ATOM 3637 C C . THR B 1 60 ? -15.188 6.434 -13.234 1 91.56 60 THR B C 1
ATOM 3639 O O . THR B 1 60 ? -14.047 6.66 -12.82 1 91.56 60 THR B O 1
ATOM 3642 N N . PRO B 1 61 ? -15.961 7.328 -13.781 1 92.12 61 PRO B N 1
ATOM 3643 C CA . PRO B 1 61 ? -15.484 8.711 -13.828 1 92.12 61 PRO B CA 1
ATOM 3644 C C . PRO B 1 61 ? -15.125 9.266 -12.453 1 92.12 61 PRO B C 1
ATOM 3646 O O . PRO B 1 61 ? -14.148 10.008 -12.32 1 92.12 61 PRO B O 1
ATOM 3649 N N . LEU B 1 62 ? -15.891 8.891 -11.469 1 93.5 62 LEU B N 1
ATOM 3650 C CA . LEU B 1 62 ? -15.602 9.352 -10.117 1 93.5 62 LEU B CA 1
ATOM 3651 C C . LEU B 1 62 ? -14.242 8.836 -9.656 1 93.5 62 LEU B C 1
ATOM 3653 O O . LEU B 1 62 ? -13.422 9.602 -9.148 1 93.5 62 LEU B O 1
ATOM 3657 N N . CYS B 1 63 ? -14.008 7.625 -9.828 1 92.38 63 CYS B N 1
ATOM 3658 C CA . CYS B 1 63 ? -12.719 7.047 -9.461 1 92.38 63 CYS B CA 1
ATOM 3659 C C . CYS B 1 63 ? -11.586 7.707 -10.227 1 92.38 63 CYS B C 1
ATOM 3661 O O . CYS B 1 63 ? -10.547 8.031 -9.648 1 92.38 63 CYS B O 1
ATOM 3663 N N . ASP B 1 64 ? -11.781 7.934 -11.469 1 87.31 64 ASP B N 1
ATOM 3664 C CA . ASP B 1 64 ? -10.766 8.531 -12.328 1 87.31 64 ASP B CA 1
ATOM 3665 C C . ASP B 1 64 ? -10.422 9.945 -11.867 1 87.31 64 ASP B C 1
ATOM 3667 O O . ASP B 1 64 ? -9.281 10.398 -12.016 1 87.31 64 ASP B O 1
ATOM 3671 N N . SER B 1 65 ? -11.367 10.555 -11.297 1 88.88 65 SER B N 1
ATOM 3672 C CA . SER B 1 65 ? -11.18 11.938 -10.875 1 88.88 65 SER B CA 1
ATOM 3673 C C . SER B 1 65 ? -10.195 12.039 -9.711 1 88.88 65 SER B C 1
ATOM 3675 O O . SER B 1 65 ? -9.672 13.109 -9.422 1 88.88 65 SER B O 1
ATOM 3677 N N . PHE B 1 66 ? -9.945 10.891 -9.078 1 86 66 PHE B N 1
ATOM 3678 C CA . PHE B 1 66 ? -8.992 10.883 -7.973 1 86 66 PHE B CA 1
ATOM 3679 C C . PHE B 1 66 ? -7.586 10.602 -8.477 1 86 66 PHE B C 1
ATOM 3681 O O . PHE B 1 66 ? -6.633 10.578 -7.695 1 86 66 PHE B O 1
ATOM 3688 N N . HIS B 1 67 ? -7.438 10.344 -9.766 1 74.88 67 HIS B N 1
ATOM 3689 C CA . HIS B 1 67 ? -6.172 10.008 -10.414 1 74.88 67 HIS B CA 1
ATOM 3690 C C . HIS B 1 67 ? -5.594 8.711 -9.859 1 74.88 67 HIS B C 1
ATOM 3692 O O . HIS B 1 67 ? -4.375 8.562 -9.75 1 74.88 67 HIS B O 1
ATOM 3698 N N . SER B 1 68 ? -6.613 7.949 -9.328 1 71 68 SER B N 1
ATOM 3699 C CA . SER B 1 68 ? -6.18 6.625 -8.891 1 71 68 SER B CA 1
ATOM 3700 C C . SER B 1 68 ? -6.242 5.617 -10.031 1 71 68 SER B C 1
ATOM 3702 O O . SER B 1 68 ? -7.188 5.621 -10.82 1 71 68 SER B O 1
ATOM 3704 N N . LEU B 1 69 ? -5.074 4.93 -10.219 1 68.81 69 LEU B N 1
ATOM 3705 C CA . LEU B 1 69 ? -5.164 3.93 -11.281 1 68.81 69 LEU B CA 1
ATOM 3706 C C . LEU B 1 69 ? -5.207 2.521 -10.695 1 68.81 69 LEU B C 1
ATOM 3708 O O . LEU B 1 69 ? -5.301 1.541 -11.438 1 68.81 69 LEU B O 1
ATOM 3712 N N . ALA B 1 70 ? -5.281 2.486 -9.43 1 79.5 70 ALA B N 1
ATOM 3713 C CA . ALA B 1 70 ? -5.254 1.162 -8.812 1 79.5 70 ALA B CA 1
ATOM 3714 C C . ALA B 1 70 ? -6.652 0.721 -8.398 1 79.5 70 ALA B C 1
ATOM 3716 O O . ALA B 1 70 ? -7.469 1.541 -7.969 1 79.5 70 ALA B O 1
ATOM 3717 N N . CYS B 1 71 ? -6.996 -0.522 -8.656 1 88.12 71 CYS B N 1
ATOM 3718 C CA . CYS B 1 71 ? -8.234 -1.177 -8.242 1 88.12 71 CYS B CA 1
ATOM 3719 C C . CYS B 1 71 ? -7.949 -2.287 -7.234 1 88.12 71 CYS B C 1
ATOM 3721 O O . CYS B 1 71 ? -6.883 -2.902 -7.266 1 88.12 71 CYS B O 1
ATOM 3723 N N . GLY B 1 72 ? -8.906 -2.43 -6.363 1 89.06 72 GLY B N 1
ATOM 3724 C CA . GLY B 1 72 ? -8.703 -3.412 -5.309 1 89.06 72 GLY B CA 1
ATOM 3725 C C . GLY B 1 72 ? -9.555 -4.656 -5.48 1 89.06 72 GLY B C 1
ATOM 3726 O O . GLY B 1 72 ? -10.711 -4.57 -5.902 1 89.06 72 GLY B O 1
ATOM 3727 N N . ASN B 1 73 ? -8.875 -5.82 -5.203 1 88.31 73 ASN B N 1
ATOM 3728 C CA . ASN B 1 73 ? -9.586 -7.086 -5.074 1 88.31 73 ASN B CA 1
ATOM 3729 C C . ASN B 1 73 ? -9.617 -7.566 -3.625 1 88.31 73 ASN B C 1
ATOM 3731 O O . ASN B 1 73 ? -8.672 -7.348 -2.871 1 88.31 73 ASN B O 1
ATOM 3735 N N . CYS B 1 74 ? -10.742 -8.219 -3.32 1 87.25 74 CYS B N 1
ATOM 3736 C CA . CYS B 1 74 ? -10.984 -8.602 -1.933 1 87.25 74 CYS B CA 1
ATOM 3737 C C . CYS B 1 74 ? -10.672 -10.078 -1.709 1 87.25 74 CYS B C 1
ATOM 3739 O O . CYS B 1 74 ? -11.18 -10.938 -2.426 1 87.25 74 CYS B O 1
ATOM 3741 N N . TYR B 1 75 ? -9.836 -10.414 -0.731 1 84.19 75 TYR B N 1
ATOM 3742 C CA . TYR B 1 75 ? -9.516 -11.781 -0.331 1 84.19 75 TYR B CA 1
ATOM 3743 C C . TYR B 1 75 ? -9.805 -11.992 1.15 1 84.19 75 TYR B C 1
ATOM 3745 O O . TYR B 1 75 ? -9.305 -12.945 1.754 1 84.19 75 TYR B O 1
ATOM 3753 N N . GLU B 1 76 ? -10.5 -11.039 1.722 1 84.69 76 GLU B N 1
ATOM 3754 C CA . GLU B 1 76 ? -11.023 -11.094 3.084 1 84.69 76 GLU B CA 1
ATOM 3755 C C . GLU B 1 76 ? -12.555 -11.102 3.088 1 84.69 76 GLU B C 1
ATOM 3757 O O . GLU B 1 76 ? -13.18 -10.992 2.033 1 84.69 76 GLU B O 1
ATOM 3762 N N . PRO B 1 77 ? -13.133 -11.383 4.285 1 83.5 77 PRO B N 1
ATOM 3763 C CA . PRO B 1 77 ? -14.594 -11.305 4.309 1 83.5 77 PRO B CA 1
ATOM 3764 C C . PRO B 1 77 ? -15.125 -9.961 3.805 1 83.5 77 PRO B C 1
ATOM 3766 O O . PRO B 1 77 ? -14.57 -8.914 4.141 1 83.5 77 PRO B O 1
ATOM 3769 N N . PRO B 1 78 ? -16.062 -9.992 2.951 1 87.62 78 PRO B N 1
ATOM 3770 C CA . PRO B 1 78 ? -16.594 -8.742 2.389 1 87.62 78 PRO B CA 1
ATOM 3771 C C . PRO B 1 78 ? -17.062 -7.762 3.463 1 87.62 78 PRO B C 1
ATOM 3773 O O . PRO B 1 78 ? -17.516 -8.188 4.531 1 87.62 78 PRO B O 1
ATOM 3776 N N . GLY B 1 79 ? -16.953 -6.527 3.279 1 91.88 79 GLY B N 1
ATOM 3777 C CA . GLY B 1 79 ? -17.312 -5.434 4.16 1 91.88 79 GLY B CA 1
ATOM 3778 C C . GLY B 1 79 ? -16.922 -4.074 3.621 1 91.88 79 GLY B C 1
ATOM 3779 O O . GLY B 1 79 ? -16.547 -3.951 2.455 1 91.88 79 GLY B O 1
ATOM 3780 N N . PRO B 1 80 ? -17.094 -3.1 4.438 1 93.38 80 PRO B N 1
ATOM 3781 C CA . PRO B 1 80 ? -16.781 -1.755 3.959 1 93.38 80 PRO B CA 1
ATOM 3782 C C . PRO B 1 80 ? -15.336 -1.64 3.465 1 93.38 80 PRO B C 1
ATOM 3784 O O . PRO B 1 80 ? -15.062 -0.917 2.502 1 93.38 80 PRO B O 1
ATOM 3787 N N . ALA B 1 81 ? -14.5 -2.463 4.031 1 91.88 81 ALA B N 1
ATOM 3788 C CA . ALA B 1 81 ? -13.086 -2.344 3.705 1 91.88 81 ALA B CA 1
ATOM 3789 C C . ALA B 1 81 ? -12.703 -3.295 2.578 1 91.88 81 ALA B C 1
ATOM 3791 O O . ALA B 1 81 ? -11.555 -3.289 2.113 1 91.88 81 ALA B O 1
ATOM 3792 N N . CYS B 1 82 ? -13.641 -4.16 2.152 1 90.44 82 CYS B N 1
ATOM 3793 C CA . CYS B 1 82 ? -13.211 -5.203 1.227 1 90.44 82 CYS B CA 1
ATOM 3794 C C . CYS B 1 82 ? -14.297 -5.496 0.199 1 90.44 82 CYS B C 1
ATOM 3796 O O . CYS B 1 82 ? -15.367 -6 0.546 1 90.44 82 CYS B O 1
ATOM 3798 N N . ALA B 1 83 ? -14.008 -5.129 -1.03 1 90.75 83 ALA B N 1
ATOM 3799 C CA . ALA B 1 83 ? -14.852 -5.457 -2.178 1 90.75 83 ALA B CA 1
ATOM 3800 C C . ALA B 1 83 ? -14.023 -5.555 -3.455 1 90.75 83 ALA B C 1
ATOM 3802 O O . ALA B 1 83 ? -12.922 -5.008 -3.533 1 90.75 83 ALA B O 1
ATOM 3803 N N . ASN B 1 84 ? -14.531 -6.32 -4.395 1 89.06 84 ASN B N 1
ATOM 3804 C CA . ASN B 1 84 ? -13.812 -6.488 -5.656 1 89.06 84 ASN B CA 1
ATOM 3805 C C . ASN B 1 84 ? -13.992 -5.273 -6.566 1 89.06 84 ASN B C 1
ATOM 3807 O O . ASN B 1 84 ? -15.062 -4.668 -6.594 1 89.06 84 ASN B O 1
ATOM 3811 N N . ASP B 1 85 ? -12.953 -4.938 -7.266 1 89.06 85 ASP B N 1
ATOM 3812 C CA . ASP B 1 85 ? -12.992 -3.922 -8.312 1 89.06 85 ASP B CA 1
ATOM 3813 C C . ASP B 1 85 ? -13.383 -2.561 -7.738 1 89.06 85 ASP B C 1
ATOM 3815 O O . ASP B 1 85 ? -14.266 -1.887 -8.273 1 89.06 85 ASP B O 1
ATOM 3819 N N . THR B 1 86 ? -12.797 -2.295 -6.637 1 92.44 86 THR B N 1
ATOM 3820 C CA . THR B 1 86 ? -13.086 -1.035 -5.961 1 92.44 86 THR B CA 1
ATOM 3821 C C . THR B 1 86 ? -11.953 -0.036 -6.168 1 92.44 86 THR B C 1
ATOM 3823 O O . THR B 1 86 ? -10.789 -0.426 -6.285 1 92.44 86 THR B O 1
ATOM 3826 N N . CYS B 1 87 ? -12.375 1.218 -6.23 1 93.19 87 CYS B N 1
ATOM 3827 C CA . CYS B 1 87 ? -11.398 2.299 -6.277 1 93.19 87 CYS B CA 1
ATOM 3828 C C . CYS B 1 87 ? -10.547 2.316 -5.016 1 93.19 87 CYS B C 1
ATOM 3830 O O . CYS B 1 87 ? -11.062 2.16 -3.908 1 93.19 87 CYS B O 1
ATOM 3832 N N . GLU B 1 88 ? -9.203 2.48 -5.203 1 91.19 88 GLU B N 1
ATOM 3833 C CA . GLU B 1 88 ? -8.32 2.402 -4.043 1 91.19 88 GLU B CA 1
ATOM 3834 C C . GLU B 1 88 ? -7.672 3.754 -3.748 1 91.19 88 GLU B C 1
ATOM 3836 O O . GLU B 1 88 ? -7.348 4.508 -4.668 1 91.19 88 GLU B O 1
ATOM 3841 N N . PHE B 1 89 ? -7.547 4.055 -2.434 1 92.19 89 PHE B N 1
ATOM 3842 C CA . PHE B 1 89 ? -6.805 5.207 -1.933 1 92.19 89 PHE B CA 1
ATOM 3843 C C . PHE B 1 89 ? -5.57 4.758 -1.158 1 92.19 89 PHE B C 1
ATOM 3845 O O . PHE B 1 89 ? -5.41 3.568 -0.871 1 92.19 89 PHE B O 1
ATOM 3852 N N . PHE B 1 90 ? -4.703 5.785 -0.9 1 91.31 90 PHE B N 1
ATOM 3853 C CA . PHE B 1 90 ? -3.525 5.578 -0.066 1 91.31 90 PHE B CA 1
ATOM 3854 C C . PHE B 1 90 ? -3.605 6.418 1.203 1 91.31 90 PHE B C 1
ATOM 3856 O O . PHE B 1 90 ? -2.924 7.438 1.323 1 91.31 90 PHE B O 1
ATOM 3863 N N . PRO B 1 91 ? -4.418 5.926 2.131 1 95.12 91 PRO B N 1
ATOM 3864 C CA . PRO B 1 91 ? -4.445 6.684 3.385 1 95.12 91 PRO B CA 1
ATOM 3865 C C . PRO B 1 91 ? -3.094 6.695 4.094 1 95.12 91 PRO B C 1
ATOM 3867 O O . PRO B 1 91 ? -2.41 5.672 4.148 1 95.12 91 PRO B O 1
ATOM 3870 N N . GLU B 1 92 ? -2.75 7.855 4.543 1 95.56 92 GLU B N 1
ATOM 3871 C CA . GLU B 1 92 ? -1.478 8.055 5.227 1 95.56 92 GLU B CA 1
ATOM 3872 C C . GLU B 1 92 ? -1.689 8.617 6.633 1 95.56 92 GLU B C 1
ATOM 3874 O O . GLU B 1 92 ? -2.434 9.578 6.816 1 95.56 92 GLU B O 1
ATOM 3879 N N . ASN B 1 93 ? -1.119 7.895 7.648 1 97.38 93 ASN B N 1
ATOM 3880 C CA . ASN B 1 93 ? -0.986 8.508 8.961 1 97.38 93 ASN B CA 1
ATOM 3881 C C . ASN B 1 93 ? 0.133 9.547 8.984 1 97.38 93 ASN B C 1
ATOM 3883 O O . ASN B 1 93 ? 1.312 9.195 9.039 1 97.38 93 ASN B O 1
ATOM 3887 N N . SER B 1 94 ? -0.261 10.773 9.023 1 96.25 94 SER B N 1
ATOM 3888 C CA . SER B 1 94 ? 0.686 11.875 8.883 1 96.25 94 SER B CA 1
ATOM 3889 C C . SER B 1 94 ? 1.589 11.984 10.109 1 96.25 94 SER B C 1
ATOM 3891 O O . SER B 1 94 ? 2.617 12.664 10.07 1 96.25 94 SER B O 1
ATOM 3893 N N . VAL B 1 95 ? 1.25 11.289 11.164 1 96.25 95 VAL B N 1
ATOM 3894 C CA . VAL B 1 95 ? 2.055 11.297 12.383 1 96.25 95 VAL B CA 1
ATOM 3895 C C . VAL B 1 95 ? 3.197 10.289 12.25 1 96.25 95 VAL B C 1
ATOM 3897 O O . VAL B 1 95 ? 4.348 10.609 12.562 1 96.25 95 VAL B O 1
ATOM 3900 N N . THR B 1 96 ? 2.926 9.141 11.727 1 94.56 96 THR B N 1
ATOM 3901 C CA . THR B 1 96 ? 3.91 8.062 11.703 1 94.56 96 THR B CA 1
ATOM 3902 C C . THR B 1 96 ? 4.484 7.891 10.297 1 94.56 96 THR B C 1
ATOM 3904 O O . THR B 1 96 ? 5.477 7.184 10.109 1 94.56 96 THR B O 1
ATOM 3907 N N . ARG B 1 97 ? 3.785 8.516 9.32 1 93.25 97 ARG B N 1
ATOM 3908 C CA . ARG B 1 97 ? 4.148 8.43 7.914 1 93.25 97 ARG B CA 1
ATOM 3909 C C . ARG B 1 97 ? 4.023 6.996 7.402 1 93.25 97 ARG B C 1
ATOM 3911 O O . ARG B 1 97 ? 4.816 6.559 6.562 1 93.25 97 ARG B O 1
ATOM 3918 N N . LYS B 1 98 ? 3.105 6.277 8 1 91.94 98 LYS B N 1
ATOM 3919 C CA . LYS B 1 98 ? 2.721 4.965 7.484 1 91.94 98 LYS B CA 1
ATOM 3920 C C . LYS B 1 98 ? 1.571 5.082 6.488 1 91.94 98 LYS B C 1
ATOM 3922 O O . LYS B 1 98 ? 0.719 5.965 6.613 1 91.94 98 LYS B O 1
ATOM 3927 N N . VAL B 1 99 ? 1.631 4.234 5.508 1 91.88 99 VAL B N 1
ATOM 3928 C CA . VAL B 1 99 ? 0.644 4.301 4.438 1 91.88 99 VAL B CA 1
ATOM 3929 C C . VAL B 1 99 ? 0.041 2.918 4.203 1 91.88 99 VAL B C 1
ATOM 3931 O O . VAL B 1 99 ? 0.7 1.9 4.426 1 91.88 99 VAL B O 1
ATOM 3934 N N . ASN B 1 100 ? -1.202 2.889 3.842 1 89.81 100 ASN B N 1
ATOM 3935 C CA . ASN B 1 100 ? -1.887 1.674 3.414 1 89.81 100 ASN B CA 1
ATOM 3936 C C . ASN B 1 100 ? -2.5 1.834 2.025 1 89.81 100 ASN B C 1
ATOM 3938 O O . ASN B 1 100 ? -2.471 2.924 1.452 1 89.81 100 ASN B O 1
ATOM 3942 N N . LEU B 1 101 ? -2.863 0.81 1.497 1 88.62 101 LEU B N 1
ATOM 3943 C CA . LEU B 1 101 ? -3.734 0.749 0.328 1 88.62 101 LEU B CA 1
ATOM 3944 C C . LEU B 1 101 ? -5.133 0.284 0.717 1 88.62 101 LEU B C 1
ATOM 3946 O O . LEU B 1 101 ? -5.301 -0.814 1.251 1 88.62 101 LEU B O 1
ATOM 3950 N N . GLU B 1 102 ? -6.133 1.131 0.486 1 92.5 102 GLU B N 1
ATOM 3951 C CA . GLU B 1 102 ? -7.453 0.826 1.037 1 92.5 102 GLU B CA 1
ATOM 3952 C C . GLU B 1 102 ? -8.562 1.3 0.105 1 92.5 102 GLU B C 1
ATOM 3954 O O . GLU B 1 102 ? -8.344 2.178 -0.733 1 92.5 102 GLU B O 1
ATOM 3959 N N . ALA B 1 103 ? -9.758 0.782 0.338 1 93.31 103 ALA B N 1
ATOM 3960 C CA . ALA B 1 103 ? -10.922 1.081 -0.492 1 93.31 103 ALA B CA 1
ATOM 3961 C C . ALA B 1 103 ? -11.406 2.51 -0.261 1 93.31 103 ALA B C 1
ATOM 3963 O O . ALA B 1 103 ? -11.453 2.979 0.878 1 93.31 103 ALA B O 1
ATOM 3964 N N . ALA B 1 104 ? -11.742 3.215 -1.354 1 95.75 104 ALA B N 1
ATOM 3965 C CA . ALA B 1 104 ? -12.508 4.457 -1.281 1 95.75 104 ALA B CA 1
ATOM 3966 C C . ALA B 1 104 ? -13.984 4.18 -1.008 1 95.75 104 ALA B C 1
ATOM 3968 O O . ALA B 1 104 ? -14.578 3.295 -1.625 1 95.75 104 ALA B O 1
ATOM 3969 N N . LEU B 1 105 ? -14.578 4.926 -0.128 1 97.25 105 LEU B N 1
ATOM 3970 C CA . LEU B 1 105 ? -15.961 4.691 0.27 1 97.25 105 LEU B CA 1
ATOM 3971 C C . LEU B 1 105 ? -16.766 5.98 0.206 1 97.25 105 LEU B C 1
ATOM 3973 O O . LEU B 1 105 ? -16.203 7.074 0.232 1 97.25 105 LEU B O 1
ATOM 3977 N N . ILE B 1 106 ? -18.016 5.801 0.038 1 98.12 106 ILE B N 1
ATOM 3978 C CA . ILE B 1 106 ? -19 6.859 0.207 1 98.12 106 ILE B CA 1
ATOM 3979 C C . ILE B 1 106 ? -19.906 6.531 1.392 1 98.12 106 ILE B C 1
ATOM 3981 O O . ILE B 1 106 ? -20.328 5.387 1.562 1 98.12 106 ILE B O 1
ATOM 3985 N N . ASP B 1 107 ? -20.094 7.449 2.244 1 98.44 107 ASP B N 1
ATOM 3986 C CA . ASP B 1 107 ? -21.062 7.305 3.324 1 98.44 107 ASP B CA 1
ATOM 3987 C C . ASP B 1 107 ? -21.594 8.664 3.781 1 98.44 107 ASP B C 1
ATOM 3989 O O . ASP B 1 107 ? -21.297 9.688 3.158 1 98.44 107 ASP B O 1
ATOM 3993 N N . SER B 1 108 ? -22.406 8.664 4.805 1 98.44 108 SER B N 1
ATOM 3994 C CA . SER B 1 108 ? -23.016 9.898 5.281 1 98.44 108 SER B CA 1
ATOM 3995 C C . SER B 1 108 ? -22.141 10.586 6.32 1 98.44 108 SER B C 1
ATOM 3997 O O . SER B 1 108 ? -21.562 9.922 7.184 1 98.44 108 SER B O 1
ATOM 3999 N N . LEU B 1 109 ? -22.047 11.922 6.176 1 98.56 109 LEU B N 1
ATOM 4000 C CA . LEU B 1 109 ? -21.344 12.75 7.145 1 98.56 109 LEU B CA 1
ATOM 4001 C C . LEU B 1 109 ? -22.188 13.969 7.527 1 98.56 109 LEU B C 1
ATOM 4003 O O . LEU B 1 109 ? -22.922 14.5 6.699 1 98.56 109 LEU B O 1
ATOM 4007 N N . ALA B 1 110 ? -22.047 14.367 8.766 1 98.31 110 ALA B N 1
ATOM 4008 C CA . ALA B 1 110 ? -22.734 15.586 9.195 1 98.31 110 ALA B CA 1
ATOM 4009 C C . ALA B 1 110 ? -21.844 16.406 10.133 1 98.31 110 ALA B C 1
ATOM 4011 O O . ALA B 1 110 ? -21.031 15.844 10.867 1 98.31 110 ALA B O 1
ATOM 4012 N N . VAL B 1 111 ? -22.031 17.688 10.023 1 96.88 111 VAL B N 1
ATOM 4013 C CA . VAL B 1 111 ? -21.375 18.609 10.945 1 96.88 111 VAL B CA 1
ATOM 4014 C C . VAL B 1 111 ? -22.406 19.609 11.492 1 96.88 111 VAL B C 1
ATOM 4016 O O . VAL B 1 111 ? -23.406 19.891 10.844 1 96.88 111 VAL B O 1
ATOM 4019 N N . PRO B 1 112 ? -22.094 20.109 12.633 1 94.81 112 PRO B N 1
ATOM 4020 C CA . PRO B 1 112 ? -23.016 21.109 13.188 1 94.81 112 PRO B CA 1
ATOM 4021 C C . PRO B 1 112 ? -23 22.422 12.406 1 94.81 112 PRO B C 1
ATOM 4023 O O . PRO B 1 112 ? -22.062 22.672 11.648 1 94.81 112 PRO B O 1
ATOM 4026 N N . THR B 1 113 ? -24.078 23.172 12.617 1 93.62 113 THR B N 1
ATOM 4027 C CA . THR B 1 113 ? -24.203 24.5 12.039 1 93.62 113 THR B CA 1
ATOM 4028 C C . THR B 1 113 ? -24.469 25.547 13.117 1 93.62 113 THR B C 1
ATOM 4030 O O . THR B 1 113 ? -24.781 25.188 14.266 1 93.62 113 THR B O 1
ATOM 4033 N N . THR B 1 114 ? -24.156 26.75 12.789 1 86.62 114 THR B N 1
ATOM 4034 C CA . THR B 1 114 ? -24.422 27.844 13.711 1 86.62 114 THR B CA 1
ATOM 4035 C C . THR B 1 114 ? -24.797 29.125 12.961 1 86.62 114 THR B C 1
ATOM 4037 O O . THR B 1 114 ? -24.406 29.297 11.797 1 86.62 114 THR B O 1
ATOM 4040 N N . ASP B 1 115 ? -25.609 29.922 13.57 1 78.94 115 ASP B N 1
ATOM 4041 C CA . ASP B 1 115 ? -25.906 31.25 13.031 1 78.94 115 ASP B CA 1
ATOM 4042 C C . ASP B 1 115 ? -24.984 32.312 13.625 1 78.94 115 ASP B C 1
ATOM 4044 O O . ASP B 1 115 ? -25.156 33.5 13.391 1 78.94 115 ASP B O 1
ATOM 4048 N N . GLY B 1 116 ? -23.984 31.766 14.352 1 72.19 116 GLY B N 1
ATOM 4049 C CA . GLY B 1 116 ? -23.062 32.656 15.023 1 72.19 116 GLY B CA 1
ATOM 4050 C C . GLY B 1 116 ? -23.328 32.781 16.516 1 72.19 116 GLY B C 1
ATOM 4051 O O . GLY B 1 116 ? -22.453 33.219 17.266 1 72.19 116 GLY B O 1
ATOM 4052 N N . SER B 1 117 ? -24.516 32.438 17.016 1 71.19 117 SER B N 1
ATOM 4053 C CA . SER B 1 117 ? -24.891 32.594 18.406 1 71.19 117 SER B CA 1
ATOM 4054 C C . SER B 1 117 ? -25.375 31.281 19.016 1 71.19 117 SER B C 1
ATOM 4056 O O . SER B 1 117 ? -25.219 31.047 20.219 1 71.19 117 SER B O 1
ATOM 4058 N N . THR B 1 118 ? -25.953 30.547 18.234 1 76.75 118 THR B N 1
ATOM 4059 C CA . THR B 1 118 ? -26.516 29.281 18.703 1 76.75 118 THR B CA 1
ATOM 4060 C C . THR B 1 118 ? -26.172 28.141 17.75 1 76.75 118 THR B C 1
ATOM 4062 O O . THR B 1 118 ? -25.891 28.391 16.562 1 76.75 118 THR B O 1
ATOM 4065 N N . GLN B 1 119 ? -26.219 27 18.328 1 84 119 GLN B N 1
ATOM 4066 C CA . GLN B 1 119 ? -26.016 25.828 17.484 1 84 119 GLN B CA 1
ATOM 4067 C C . GLN B 1 119 ? -27.266 25.484 16.688 1 84 119 GLN B C 1
ATOM 4069 O O . GLN B 1 119 ? -28.375 25.531 17.234 1 84 119 GLN B O 1
ATOM 4074 N N . GLY B 1 120 ? -27.078 25.297 15.453 1 88.75 120 GLY B N 1
ATOM 4075 C CA . GLY B 1 120 ? -28.156 24.906 14.578 1 88.75 120 GLY B CA 1
ATOM 4076 C C . GLY B 1 120 ? -28.203 23.406 14.312 1 88.75 120 GLY B C 1
ATOM 4077 O O . GLY B 1 120 ? -27.594 22.625 15.047 1 88.75 120 GLY B O 1
ATOM 4078 N N . PRO B 1 121 ? -29.016 23.109 13.375 1 92.81 121 PRO B N 1
ATOM 4079 C CA . PRO B 1 121 ? -29.109 21.688 13.031 1 92.81 121 PRO B CA 1
ATOM 4080 C C . PRO B 1 121 ? -27.859 21.156 12.344 1 92.81 121 PRO B C 1
ATOM 4082 O O . PRO B 1 121 ? -26.984 21.938 11.953 1 92.81 121 PRO B O 1
ATOM 4085 N N . LEU B 1 122 ? -27.797 19.859 12.203 1 95.75 122 LEU B N 1
ATOM 4086 C CA . LEU B 1 122 ? -26.672 19.234 11.508 1 95.75 122 LEU B CA 1
ATOM 4087 C C . LEU B 1 122 ? -26.781 19.453 10 1 95.75 122 LEU B C 1
ATOM 4089 O O . LEU B 1 122 ? -27.875 19.406 9.438 1 95.75 122 LEU B O 1
ATOM 4093 N N . ALA B 1 123 ? -25.688 19.812 9.422 1 96.56 123 ALA B N 1
ATOM 4094 C CA . ALA B 1 123 ? -25.562 19.844 7.965 1 96.56 123 ALA B CA 1
ATOM 4095 C C . ALA B 1 123 ? -25.109 18.484 7.43 1 96.56 123 ALA B C 1
ATOM 4097 O O . ALA B 1 123 ? -24 18.031 7.711 1 96.56 123 ALA B O 1
ATOM 4098 N N . HIS B 1 124 ? -25.922 17.906 6.527 1 97.31 124 HIS B N 1
ATOM 4099 C CA . HIS B 1 124 ? -25.703 16.531 6.086 1 97.31 124 HIS B CA 1
ATOM 4100 C C . HIS B 1 124 ? -25.031 16.5 4.719 1 97.31 124 HIS B C 1
ATOM 4102 O O . HIS B 1 124 ? -25.422 17.234 3.811 1 97.31 124 HIS B O 1
ATOM 4108 N N . VAL B 1 125 ? -24.031 15.75 4.625 1 98.06 125 VAL B N 1
ATOM 4109 C CA . VAL B 1 125 ? -23.422 15.352 3.363 1 98.06 125 VAL B CA 1
ATOM 4110 C C . VAL B 1 125 ? -23.672 13.867 3.107 1 98.06 125 VAL B C 1
ATOM 4112 O O . VAL B 1 125 ? -22.938 13.008 3.588 1 98.06 125 VAL B O 1
ATOM 4115 N N . LYS B 1 126 ? -24.562 13.508 2.266 1 97.19 126 LYS B N 1
ATOM 4116 C CA . LYS B 1 126 ? -25.047 12.141 2.1 1 97.19 126 LYS B CA 1
ATOM 4117 C C . LYS B 1 126 ? -24.047 11.289 1.347 1 97.19 126 LYS B C 1
ATOM 4119 O O . LYS B 1 126 ? -23.953 10.078 1.573 1 97.19 126 LYS B O 1
ATOM 4124 N N . ASN B 1 127 ? -23.328 11.867 0.417 1 97.69 127 ASN B N 1
ATOM 4125 C CA . ASN B 1 127 ? -22.375 11.133 -0.398 1 97.69 127 ASN B CA 1
ATOM 4126 C C . ASN B 1 127 ? -20.938 11.586 -0.117 1 97.69 127 ASN B C 1
ATOM 4128 O O . ASN B 1 127 ? -20.203 11.922 -1.041 1 97.69 127 ASN B O 1
ATOM 4132 N N . TYR B 1 128 ? -20.578 11.469 1.171 1 98.44 128 TYR B N 1
ATOM 4133 C CA . TYR B 1 128 ? -19.25 11.898 1.59 1 98.44 128 TYR B CA 1
ATOM 4134 C C . TYR B 1 128 ? -18.188 10.867 1.201 1 98.44 128 TYR B C 1
ATOM 4136 O O . TYR B 1 128 ? -18.312 9.688 1.559 1 98.44 128 TYR B O 1
ATOM 4144 N N . ILE B 1 129 ? -17.219 11.289 0.452 1 98.38 129 ILE B N 1
ATOM 4145 C CA . ILE B 1 129 ? -16.141 10.422 -0.036 1 98.38 129 ILE B CA 1
ATOM 4146 C C . ILE B 1 129 ? -15 10.391 0.979 1 98.38 129 ILE B C 1
ATOM 4148 O O . ILE B 1 129 ? -14.547 11.438 1.444 1 98.38 129 ILE B O 1
ATOM 4152 N N . PHE B 1 130 ? -14.57 9.242 1.365 1 98.25 130 PHE B N 1
ATOM 4153 C CA . PHE B 1 130 ? -13.422 9.07 2.244 1 98.25 130 PHE B CA 1
ATOM 4154 C C . PHE B 1 130 ? -12.766 7.711 2.01 1 98.25 130 PHE B C 1
ATOM 4156 O O . PHE B 1 130 ? -13.156 6.98 1.098 1 98.25 130 PHE B O 1
ATOM 4163 N N . SER B 1 131 ? -11.695 7.43 2.729 1 97 131 SER B N 1
ATOM 4164 C CA . SER B 1 131 ? -10.984 6.164 2.598 1 97 131 SER B CA 1
ATOM 4165 C C . SER B 1 131 ? -11.172 5.297 3.838 1 97 131 SER B C 1
ATOM 4167 O O . SER B 1 131 ? -11.148 5.797 4.965 1 97 131 SER B O 1
ATOM 4169 N N . CYS B 1 132 ? -11.375 4.023 3.604 1 96.62 132 CYS B N 1
ATOM 4170 C CA . CYS B 1 132 ? -11.148 3.078 4.691 1 96.62 132 CYS B CA 1
ATOM 4171 C C . CYS B 1 132 ? -9.664 2.988 5.035 1 96.62 132 CYS B C 1
ATOM 4173 O O . CYS B 1 132 ? -8.812 3.383 4.238 1 96.62 132 CYS B O 1
ATOM 4175 N N . ALA B 1 133 ? -9.414 2.605 6.223 1 96.69 133 ALA B N 1
ATOM 4176 C CA . ALA B 1 133 ? -8.047 2.348 6.664 1 96.69 133 ALA B CA 1
ATOM 4177 C C . ALA B 1 133 ? -8 1.2 7.668 1 96.69 133 ALA B C 1
ATOM 4179 O O . ALA B 1 133 ? -8.961 0.978 8.406 1 96.69 133 ALA B O 1
ATOM 4180 N N . ARG B 1 134 ? -6.871 0.504 7.656 1 93.75 134 ARG B N 1
ATOM 4181 C CA . ARG B 1 134 ? -6.652 -0.56 8.625 1 93.75 134 ARG B CA 1
ATOM 4182 C C . ARG B 1 134 ? -6.398 0.014 10.016 1 93.75 134 ARG B C 1
ATOM 4184 O O . ARG B 1 134 ? -5.805 1.086 10.156 1 93.75 134 ARG B O 1
ATOM 4191 N N . THR B 1 135 ? -6.723 -0.798 11.047 1 95.81 135 THR B N 1
ATOM 4192 C CA . THR B 1 135 ? -6.574 -0.389 12.438 1 95.81 135 THR B CA 1
ATOM 4193 C C . THR B 1 135 ? -5.121 -0.04 12.742 1 95.81 135 THR B C 1
ATOM 4195 O O . THR B 1 135 ? -4.848 0.867 13.531 1 95.81 135 THR B O 1
ATOM 4198 N N . ALA B 1 136 ? -4.23 -0.688 12.102 1 93.5 136 ALA B N 1
ATOM 4199 C CA . ALA B 1 136 ? -2.807 -0.489 12.359 1 93.5 136 ALA B CA 1
ATOM 4200 C C . ALA B 1 136 ? -2.383 0.94 12.031 1 93.5 136 ALA B C 1
ATOM 4202 O O . ALA B 1 136 ? -1.408 1.45 12.586 1 93.5 136 ALA B O 1
ATOM 4203 N N . LEU B 1 137 ? -3.117 1.571 11.148 1 96.56 137 LEU B N 1
ATOM 4204 C CA . LEU B 1 137 ? -2.77 2.926 10.734 1 96.56 137 LEU B CA 1
ATOM 4205 C C . LEU B 1 137 ? -3.064 3.926 11.852 1 96.56 137 LEU B C 1
ATOM 4207 O O . LEU B 1 137 ? -2.625 5.078 11.789 1 96.56 137 LEU B O 1
ATOM 4211 N N . LEU B 1 138 ? -3.783 3.48 12.883 1 97.81 138 LEU B N 1
ATOM 4212 C CA . LEU B 1 138 ? -4.141 4.352 14 1 97.81 138 LEU B CA 1
ATOM 4213 C C . LEU B 1 138 ? -2.975 4.496 14.969 1 97.81 138 LEU B C 1
ATOM 4215 O O . LEU B 1 138 ? -3.016 5.336 15.875 1 97.81 138 LEU B O 1
ATOM 4219 N N . HIS B 1 139 ? -1.965 3.742 14.75 1 96.44 139 HIS B N 1
ATOM 4220 C CA . HIS B 1 139 ? -0.837 3.771 15.672 1 96.44 139 HIS B CA 1
ATOM 4221 C C . HIS B 1 139 ? -0.297 5.188 15.836 1 96.44 139 HIS B C 1
ATOM 4223 O O . HIS B 1 139 ? -0.078 5.891 14.852 1 96.44 139 HIS B O 1
ATOM 4229 N N . GLY B 1 140 ? -0.119 5.586 17.094 1 97.12 140 GLY B N 1
ATOM 4230 C CA . GLY B 1 140 ? 0.46 6.891 17.375 1 97.12 140 GLY B CA 1
ATOM 4231 C C . GLY B 1 140 ? -0.578 7.984 17.516 1 97.12 140 GLY B C 1
ATOM 4232 O O . GLY B 1 140 ? -0.255 9.102 17.906 1 97.12 140 GLY B O 1
ATOM 4233 N N . LEU B 1 141 ? -1.776 7.691 17.203 1 97.88 141 LEU B N 1
ATOM 4234 C CA . LEU B 1 141 ? -2.84 8.68 17.344 1 97.88 141 LEU B CA 1
ATOM 4235 C C . LEU B 1 141 ? -3.412 8.648 18.766 1 97.88 141 LEU B C 1
ATOM 4237 O O . LEU B 1 141 ? -3.227 7.676 19.484 1 97.88 141 LEU B O 1
ATOM 4241 N N . ALA B 1 142 ? -4.027 9.688 19.125 1 96.94 142 ALA B N 1
ATOM 4242 C CA . ALA B 1 142 ? -4.613 9.836 20.453 1 96.94 142 ALA B CA 1
ATOM 4243 C C . ALA B 1 142 ? -5.672 8.766 20.703 1 96.94 142 ALA B C 1
ATOM 4245 O O . ALA B 1 142 ? -6.258 8.227 19.75 1 96.94 142 ALA B O 1
ATOM 4246 N N . ALA B 1 143 ? -5.91 8.516 21.969 1 95.25 143 ALA B N 1
ATOM 4247 C CA . ALA B 1 143 ? -6.902 7.52 22.359 1 95.25 143 ALA B CA 1
ATOM 4248 C C . ALA B 1 143 ? -8.289 7.891 21.844 1 95.25 143 ALA B C 1
ATOM 4250 O O . ALA B 1 143 ? -8.688 9.055 21.906 1 95.25 143 ALA B O 1
ATOM 4251 N N . GLY B 1 144 ? -8.906 6.895 21.297 1 94.81 144 GLY B N 1
ATOM 4252 C CA . GLY B 1 144 ? -10.289 7.074 20.891 1 94.81 144 GLY B CA 1
ATOM 4253 C C . GLY B 1 144 ? -10.43 7.57 19.453 1 94.81 144 GLY B C 1
ATOM 4254 O O . GLY B 1 144 ? -11.531 7.609 18.922 1 94.81 144 GLY B O 1
ATOM 4255 N N . VAL B 1 145 ? -9.312 7.984 18.875 1 97.25 145 VAL B N 1
ATOM 4256 C CA . VAL B 1 145 ? -9.336 8.477 17.516 1 97.25 145 VAL B CA 1
ATOM 4257 C C . VAL B 1 145 ? -9.484 7.312 16.547 1 97.25 145 VAL B C 1
ATOM 4259 O O . VAL B 1 145 ? -8.844 6.27 16.703 1 97.25 145 VAL B O 1
ATOM 4262 N N . SER B 1 146 ? -10.336 7.52 15.492 1 97.56 146 SER B N 1
ATOM 4263 C CA . SER B 1 146 ? -10.641 6.426 14.57 1 97.56 146 SER B CA 1
ATOM 4264 C C . SER B 1 146 ? -10.117 6.723 13.172 1 97.56 146 SER B C 1
ATOM 4266 O O . SER B 1 146 ? -10.43 6.004 12.219 1 97.56 146 SER B O 1
ATOM 4268 N N . GLY B 1 147 ? -9.438 7.785 13.023 1 98.19 147 GLY B N 1
ATOM 4269 C CA . GLY B 1 147 ? -8.914 8.188 11.734 1 98.19 147 GLY B CA 1
ATOM 4270 C C . GLY B 1 147 ? -8.477 9.641 11.695 1 98.19 147 GLY B C 1
ATOM 4271 O O . GLY B 1 147 ? -8.07 10.203 12.711 1 98.19 147 GLY B O 1
ATOM 4272 N N . THR B 1 148 ? -8.508 10.188 10.484 1 98.5 148 THR B N 1
ATOM 4273 C CA . THR B 1 148 ? -8.117 11.578 10.305 1 98.5 148 THR B CA 1
ATOM 4274 C C . THR B 1 148 ? -9.141 12.32 9.453 1 98.5 148 THR B C 1
ATOM 4276 O O . THR B 1 148 ? -9.711 11.75 8.516 1 98.5 148 THR B O 1
ATOM 4279 N N . VAL B 1 149 ? -9.383 13.523 9.82 1 98.62 149 VAL B N 1
ATOM 4280 C CA . VAL B 1 149 ? -10.188 14.406 8.977 1 98.62 149 VAL B CA 1
ATOM 4281 C C . VAL B 1 149 ? -9.273 15.336 8.18 1 98.62 149 VAL B C 1
ATOM 4283 O O . VAL B 1 149 ? -8.336 15.922 8.734 1 98.62 149 VAL B O 1
ATOM 4286 N N . ALA B 1 150 ? -9.562 15.422 6.914 1 98.62 150 ALA B N 1
ATOM 4287 C CA . ALA B 1 150 ? -8.672 16.125 5.992 1 98.62 150 ALA B CA 1
ATOM 4288 C C . ALA B 1 150 ? -9.195 17.531 5.691 1 98.62 150 ALA B C 1
ATOM 4290 O O . ALA B 1 150 ? -10.391 17.719 5.441 1 98.62 150 ALA B O 1
ATOM 4291 N N . MET B 1 151 ? -8.266 18.484 5.68 1 98.5 151 MET B N 1
ATOM 4292 C CA . MET B 1 151 ? -8.625 19.875 5.367 1 98.5 151 MET B CA 1
ATOM 4293 C C . MET B 1 151 ? -7.75 20.422 4.246 1 98.5 151 MET B C 1
ATOM 4295 O O . MET B 1 151 ? -7.617 21.641 4.102 1 98.5 151 MET B O 1
ATOM 4299 N N . GLY B 1 152 ? -7.078 19.562 3.523 1 97.75 152 GLY B N 1
ATOM 4300 C CA . GLY B 1 152 ? -6.195 20 2.453 1 97.75 152 GLY B CA 1
ATOM 4301 C C . GLY B 1 152 ? -6.941 20.609 1.279 1 97.75 152 GLY B C 1
ATOM 4302 O O . GLY B 1 152 ? -8.172 20.719 1.302 1 97.75 152 GLY B O 1
ATOM 4303 N N . ARG B 1 153 ? -6.254 20.953 0.233 1 96.44 153 ARG B N 1
ATOM 4304 C CA . ARG B 1 153 ? -6.773 21.703 -0.908 1 96.44 153 ARG B CA 1
ATOM 4305 C C . ARG B 1 153 ? -7.641 20.812 -1.796 1 96.44 153 ARG B C 1
ATOM 4307 O O . ARG B 1 153 ? -8.375 21.312 -2.654 1 96.44 153 ARG B O 1
ATOM 4314 N N . SER B 1 154 ? -7.574 19.547 -1.575 1 94.88 154 SER B N 1
ATOM 4315 C CA . SER B 1 154 ? -8.305 18.609 -2.42 1 94.88 154 SER B CA 1
ATOM 4316 C C . SER B 1 154 ? -9.805 18.859 -2.363 1 94.88 154 SER B C 1
ATOM 4318 O O . SER B 1 154 ? -10.336 19.219 -1.312 1 94.88 154 SER B O 1
ATOM 4320 N N . ASN B 1 155 ? -10.5 18.531 -3.482 1 95.06 155 ASN B N 1
ATOM 4321 C CA . ASN B 1 155 ? -11.953 18.672 -3.543 1 95.06 155 ASN B CA 1
ATOM 4322 C C . ASN B 1 155 ? -12.664 17.625 -2.697 1 95.06 155 ASN B C 1
ATOM 4324 O O . ASN B 1 155 ? -13.852 17.75 -2.412 1 95.06 155 ASN B O 1
ATOM 4328 N N . ILE B 1 156 ? -11.891 16.641 -2.273 1 96.56 156 ILE B N 1
ATOM 4329 C CA . ILE B 1 156 ? -12.57 15.602 -1.502 1 96.56 156 ILE B CA 1
ATOM 4330 C C . ILE B 1 156 ? -12.125 15.672 -0.043 1 96.56 156 ILE B C 1
ATOM 4332 O O . ILE B 1 156 ? -12.312 14.719 0.717 1 96.56 156 ILE B O 1
ATOM 4336 N N . SER B 1 157 ? -11.516 16.75 0.322 1 98 157 SER B N 1
ATOM 4337 C CA . SER B 1 157 ? -11.328 17.031 1.741 1 98 157 SER B CA 1
ATOM 4338 C C . SER B 1 157 ? -12.648 17.359 2.422 1 98 157 SER B C 1
ATOM 4340 O O . SER B 1 157 ? -13.68 17.516 1.757 1 98 157 SER B O 1
ATOM 4342 N N . LEU B 1 158 ? -12.625 17.422 3.734 1 98.5 158 LEU B N 1
ATOM 4343 C CA . LEU B 1 158 ? -13.859 17.719 4.453 1 98.5 158 LEU B CA 1
ATOM 4344 C C . LEU B 1 158 ? -14.43 19.062 4.027 1 98.5 158 LEU B C 1
ATOM 4346 O O . LEU B 1 158 ? -15.594 19.156 3.641 1 98.5 158 LEU B O 1
ATOM 4350 N N . GLN B 1 159 ? -13.594 20.094 4.105 1 97.56 159 GLN B N 1
ATOM 4351 C CA . GLN B 1 159 ? -14.086 21.422 3.781 1 97.56 159 GLN B CA 1
ATOM 4352 C C . GLN B 1 159 ? -14.461 21.531 2.305 1 97.56 159 GLN B C 1
ATOM 4354 O O . GLN B 1 159 ? -15.422 22.219 1.949 1 97.56 159 GLN B O 1
ATOM 4359 N N . GLY B 1 160 ? -13.789 20.828 1.418 1 97.44 160 GLY B N 1
ATOM 4360 C CA . GLY B 1 160 ? -14.109 20.812 0 1 97.44 160 GLY B CA 1
ATOM 4361 C C . GLY B 1 160 ? -15.469 20.219 -0.296 1 97.44 160 GLY B C 1
ATOM 4362 O O . GLY B 1 160 ? -16.25 20.781 -1.054 1 97.44 160 GLY B O 1
ATOM 4363 N N . GLN B 1 161 ? -15.711 19.125 0.33 1 97.94 161 GLN B N 1
ATOM 4364 C CA . GLN B 1 161 ? -16.969 18.438 0.062 1 97.94 161 GLN B CA 1
ATOM 4365 C C . GLN B 1 161 ? -18.141 19.188 0.692 1 97.94 161 GLN B C 1
ATOM 4367 O O . GLN B 1 161 ? -19.203 19.328 0.077 1 97.94 161 GLN B O 1
ATOM 4372 N N . VAL B 1 162 ? -17.969 19.656 1.895 1 97.81 162 VAL B N 1
ATOM 4373 C CA . VAL B 1 162 ? -19.031 20.391 2.578 1 97.81 162 VAL B CA 1
ATOM 4374 C C . VAL B 1 162 ? -19.391 21.641 1.793 1 97.81 162 VAL B C 1
ATOM 4376 O O . VAL B 1 162 ? -20.562 21.922 1.553 1 97.81 162 VAL B O 1
ATOM 4379 N N . ARG B 1 163 ? -18.391 22.344 1.4 1 96.25 163 ARG B N 1
ATOM 4380 C CA . ARG B 1 163 ? -18.656 23.578 0.653 1 96.25 163 ARG B CA 1
ATOM 4381 C C . ARG B 1 163 ? -19.406 23.281 -0.64 1 96.25 163 ARG B C 1
ATOM 4383 O O . ARG B 1 163 ? -20.297 24.031 -1.036 1 96.25 163 ARG B O 1
ATOM 4390 N N . THR B 1 164 ? -18.984 22.234 -1.324 1 96.31 164 THR B N 1
ATOM 4391 C CA . THR B 1 164 ? -19.594 21.891 -2.602 1 96.31 164 THR B CA 1
ATOM 4392 C C . THR B 1 164 ? -21.062 21.531 -2.416 1 96.31 164 THR B C 1
ATOM 4394 O O . THR B 1 164 ? -21.922 22.016 -3.156 1 96.31 164 THR B O 1
ATOM 4397 N N . VAL B 1 165 ? -21.391 20.734 -1.457 1 97.38 165 VAL B N 1
ATOM 4398 C CA . VAL B 1 165 ? -22.75 20.266 -1.217 1 97.38 165 VAL B CA 1
ATOM 4399 C C . VAL B 1 165 ? -23.656 21.453 -0.886 1 97.38 165 VAL B C 1
ATOM 4401 O O . VAL B 1 165 ? -24.812 21.484 -1.292 1 97.38 165 VAL B O 1
ATOM 4404 N N . PHE B 1 166 ? -23.141 22.469 -0.243 1 96.69 166 PHE B N 1
ATOM 4405 C CA . PHE B 1 166 ? -23.984 23.562 0.224 1 96.69 166 PHE B CA 1
ATOM 4406 C C . PHE B 1 166 ? -23.734 24.828 -0.602 1 96.69 166 PHE B C 1
ATOM 4408 O O . PHE B 1 166 ? -24.172 25.906 -0.229 1 96.69 166 PHE B O 1
ATOM 4415 N N . SER B 1 167 ? -23.047 24.734 -1.652 1 95.94 167 SER B N 1
ATOM 4416 C CA . SER B 1 167 ? -22.734 25.844 -2.543 1 95.94 167 SER B CA 1
ATOM 4417 C C . SER B 1 167 ? -22.219 27.062 -1.762 1 95.94 167 SER B C 1
ATOM 4419 O O . SER B 1 167 ? -22.703 28.172 -1.955 1 95.94 167 SER B O 1
ATOM 4421 N N . ALA B 1 168 ? -21.312 26.75 -0.822 1 95.88 168 ALA B N 1
ATOM 4422 C CA . ALA B 1 168 ? -20.734 27.797 0.021 1 95.88 168 ALA B CA 1
ATOM 4423 C C . ALA B 1 168 ? -19.438 28.312 -0.577 1 95.88 168 ALA B C 1
ATOM 4425 O O . ALA B 1 168 ? -18.828 27.656 -1.431 1 95.88 168 ALA B O 1
ATOM 4426 N N . PRO B 1 169 ? -19.047 29.5 -0.125 1 95.5 169 PRO B N 1
ATOM 4427 C CA . PRO B 1 169 ? -17.766 30.031 -0.59 1 95.5 169 PRO B CA 1
ATOM 4428 C C . PRO B 1 169 ? -16.578 29.156 -0.168 1 95.5 169 PRO B C 1
ATOM 4430 O O . PRO B 1 169 ? -16.656 28.438 0.828 1 95.5 169 PRO B O 1
ATOM 4433 N N . ASN B 1 170 ? -15.492 29.266 -0.937 1 96.69 170 ASN B N 1
ATOM 4434 C CA . ASN B 1 170 ? -14.328 28.438 -0.694 1 96.69 170 ASN B CA 1
ATOM 4435 C C . ASN B 1 170 ? -13.422 29.031 0.377 1 96.69 170 ASN B C 1
ATOM 4437 O O . ASN B 1 170 ? -12.273 29.391 0.099 1 96.69 170 ASN B O 1
ATOM 4441 N N . TYR B 1 171 ? -14.016 29.094 1.623 1 95.75 171 TYR B N 1
ATOM 4442 C CA . TYR B 1 171 ? -13.359 29.578 2.832 1 95.75 171 TYR B CA 1
ATOM 4443 C C . TYR B 1 171 ? -13.43 28.547 3.945 1 95.75 171 TYR B C 1
ATOM 4445 O O . TYR B 1 171 ? -14.422 27.812 4.066 1 95.75 171 TYR B O 1
ATOM 4453 N N . PHE B 1 172 ? -12.406 28.531 4.629 1 97.31 172 PHE B N 1
ATOM 4454 C CA . PHE B 1 172 ? -12.539 27.922 5.949 1 97.31 172 PHE B CA 1
ATOM 4455 C C . PHE B 1 172 ? -11.594 28.594 6.945 1 97.31 172 PHE B C 1
ATOM 4457 O O . PHE B 1 172 ? -10.68 29.328 6.551 1 97.31 172 PHE B O 1
ATOM 4464 N N . ALA B 1 173 ? -11.898 28.453 8.203 1 96.75 173 ALA B N 1
ATOM 4465 C CA . ALA B 1 173 ? -11.094 29.062 9.258 1 96.75 173 ALA B CA 1
ATOM 4466 C C . ALA B 1 173 ? -10.805 28.062 10.375 1 96.75 173 ALA B C 1
ATOM 4468 O O . ALA B 1 173 ? -11.586 27.141 10.617 1 96.75 173 ALA B O 1
ATOM 4469 N N . LEU B 1 174 ? -9.688 28.25 10.938 1 97.19 174 LEU B N 1
ATOM 4470 C CA . LEU B 1 174 ? -9.227 27.422 12.047 1 97.19 174 LEU B CA 1
ATOM 4471 C C . LEU B 1 174 ? -8.805 28.297 13.227 1 97.19 174 LEU B C 1
ATOM 4473 O O . LEU B 1 174 ? -8.125 29.312 13.047 1 97.19 174 LEU B O 1
ATOM 4477 N N . CYS B 1 175 ? -9.211 27.938 14.367 1 96.81 175 CYS B N 1
ATOM 4478 C CA . CYS B 1 175 ? -8.805 28.578 15.609 1 96.81 175 CYS B CA 1
ATOM 4479 C C . CYS B 1 175 ? -8.5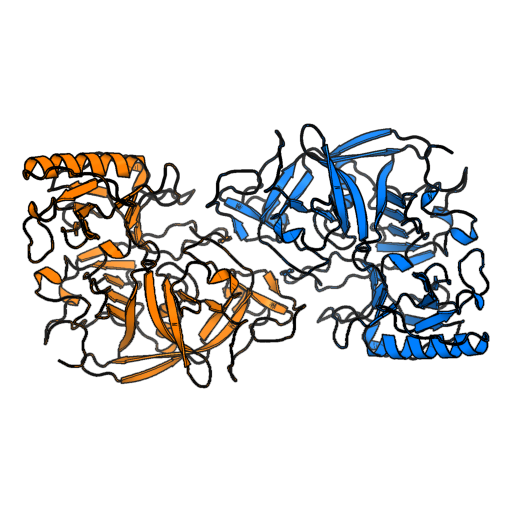08 27.547 16.688 1 96.81 175 CYS B C 1
ATOM 4481 O O . CYS B 1 175 ? -9.414 27.109 17.391 1 96.81 175 CYS B O 1
ATOM 4483 N N . LEU B 1 176 ? -7.254 27.219 16.844 1 97.31 176 LEU B N 1
ATOM 4484 C CA . LEU B 1 176 ? -6.836 26.219 17.828 1 97.31 176 LEU B CA 1
ATOM 4485 C C . LEU B 1 176 ? -6.758 26.828 19.219 1 97.31 176 LEU B C 1
ATOM 4487 O O . LEU B 1 176 ? -6.25 27.938 19.391 1 97.31 176 LEU B O 1
ATOM 4491 N N . SER B 1 177 ? -7.27 26.125 20.172 1 95.44 177 SER B N 1
ATOM 4492 C CA . SER B 1 177 ? -7.223 26.609 21.547 1 95.44 177 SER B CA 1
ATOM 4493 C C . SER B 1 177 ? -5.906 26.234 22.219 1 95.44 177 SER B C 1
ATOM 4495 O O . SER B 1 177 ? -5.387 25.125 22 1 95.44 177 SER B O 1
ATOM 4497 N N . GLY B 1 178 ? -5.406 27.141 23 1 92.5 178 GLY B N 1
ATOM 4498 C CA . GLY B 1 178 ? -4.254 26.812 23.828 1 92.5 178 GLY B CA 1
ATOM 4499 C C . GLY B 1 178 ? -4.617 26.062 25.094 1 92.5 178 GLY B C 1
ATOM 4500 O O . GLY B 1 178 ? -3.738 25.562 25.797 1 92.5 178 GLY B O 1
ATOM 4501 N N . SER B 1 179 ? -5.855 25.953 25.297 1 90.69 179 SER B N 1
ATOM 4502 C CA . SER B 1 179 ? -6.344 25.297 26.5 1 90.69 179 SER B CA 1
ATOM 4503 C C . SER B 1 179 ? -6.633 23.828 26.25 1 90.69 179 SER B C 1
ATOM 4505 O O . SER B 1 179 ? -7.145 23.453 25.188 1 90.69 179 SER B O 1
ATOM 4507 N N . ARG B 1 180 ? -6.328 23 27.234 1 88.94 180 ARG B N 1
ATOM 4508 C CA . ARG B 1 180 ? -6.66 21.578 27.156 1 88.94 180 ARG B CA 1
ATOM 4509 C C . ARG B 1 180 ? -8.109 21.328 27.547 1 88.94 180 ARG B C 1
ATOM 4511 O O . ARG B 1 180 ? -8.672 20.281 27.234 1 88.94 180 ARG B O 1
ATOM 4518 N N . LYS B 1 181 ? -8.641 22.219 28.203 1 91 181 LYS B N 1
ATOM 4519 C CA . LYS B 1 181 ? -9.984 22.062 28.75 1 91 181 LYS B CA 1
ATOM 4520 C C . LYS B 1 181 ? -11.039 22.641 27.828 1 91 181 LYS B C 1
ATOM 4522 O O . LYS B 1 181 ? -12.148 22.109 27.719 1 91 181 LYS B O 1
ATOM 4527 N N . PHE B 1 182 ? -10.641 23.688 27.203 1 92.62 182 PHE B N 1
ATOM 4528 C CA . PHE B 1 182 ? -11.617 24.391 26.375 1 92.62 182 PHE B CA 1
ATOM 4529 C C . PHE B 1 182 ? -11.32 24.172 24.891 1 92.62 182 PHE B C 1
ATOM 4531 O O . PHE B 1 182 ? -10.156 24.109 24.484 1 92.62 182 PHE B O 1
ATOM 4538 N N . LEU B 1 183 ? -12.32 24.172 24.094 1 94.56 183 LEU B N 1
ATOM 4539 C CA . LEU B 1 183 ? -12.234 23.703 22.719 1 94.56 183 LEU B CA 1
ATOM 4540 C C . LEU B 1 183 ? -11.969 24.875 21.781 1 94.56 183 LEU B C 1
ATOM 4542 O O . LEU B 1 183 ? -12.461 25.984 22 1 94.56 183 LEU B O 1
ATOM 4546 N N . GLY B 1 184 ? -11.133 24.594 20.75 1 96.06 184 GLY B N 1
ATOM 4547 C CA . GLY B 1 184 ? -11.094 25.469 19.594 1 96.06 184 GLY B CA 1
ATOM 4548 C C . GLY B 1 184 ? -12.203 25.188 18.594 1 96.06 184 GLY B C 1
ATOM 4549 O O . GLY B 1 184 ? -13.164 24.484 18.906 1 96.06 184 GLY B O 1
ATOM 4550 N N . VAL B 1 185 ? -12.047 25.812 17.391 1 94.94 185 VAL B N 1
ATOM 4551 C CA . VAL B 1 185 ? -13.156 25.672 16.453 1 94.94 185 VAL B CA 1
ATOM 4552 C C . VAL B 1 185 ? -12.648 25.812 15.023 1 94.94 185 VAL B C 1
ATOM 4554 O O . VAL B 1 185 ? -11.625 26.469 14.789 1 94.94 185 VAL B O 1
ATOM 4557 N N . ALA B 1 186 ? -13.297 25.141 14.156 1 96.62 186 ALA B N 1
ATOM 4558 C CA . ALA B 1 186 ? -13.133 25.359 12.719 1 96.62 186 ALA B CA 1
ATOM 4559 C C . ALA B 1 186 ? -14.461 25.734 12.062 1 96.62 186 ALA B C 1
ATOM 4561 O O . ALA B 1 186 ? -15.523 25.266 12.477 1 96.62 186 ALA B O 1
ATOM 4562 N N . PHE B 1 187 ? -14.391 26.625 11.086 1 95.12 187 PHE B N 1
ATOM 4563 C CA . PHE B 1 187 ? -15.547 27.062 10.312 1 95.12 187 PHE B CA 1
ATOM 4564 C C . PHE B 1 187 ? -15.383 26.703 8.836 1 95.12 187 PHE B C 1
ATOM 4566 O O . PHE B 1 187 ? -14.281 26.812 8.289 1 95.12 187 PHE B O 1
ATOM 4573 N N . ILE B 1 188 ? -16.453 26.312 8.219 1 96.5 188 ILE B N 1
ATOM 4574 C CA . ILE B 1 188 ? -16.391 25.938 6.812 1 96.5 188 ILE B CA 1
ATOM 4575 C C . ILE B 1 188 ? -17.375 26.781 6.008 1 96.5 188 ILE B C 1
ATOM 4577 O O . ILE B 1 188 ? -18.531 26.922 6.402 1 96.5 188 ILE B O 1
ATOM 4581 N N . GLY B 1 189 ? -16.906 27.328 4.957 1 94.25 189 GLY B N 1
ATOM 4582 C CA . GLY B 1 189 ? -17.781 27.906 3.955 1 94.25 189 GLY B CA 1
ATOM 4583 C C . GLY B 1 189 ? -18.203 29.328 4.293 1 94.25 189 GLY B C 1
ATOM 4584 O O . GLY B 1 189 ? -19.266 29.781 3.859 1 94.25 189 GLY B O 1
ATOM 4585 N N . THR B 1 190 ? -17.438 29.953 5.141 1 91.12 190 THR B N 1
ATOM 4586 C CA . THR B 1 190 ? -17.812 31.328 5.504 1 91.12 190 THR B CA 1
ATOM 4587 C C . THR B 1 190 ? -16.562 32.188 5.684 1 91.12 190 THR B C 1
ATOM 4589 O O . THR B 1 190 ? -15.531 31.719 6.168 1 91.12 190 THR B O 1
ATOM 4592 N N . SER B 1 191 ? -16.703 33.438 5.336 1 89.38 191 SER B N 1
ATOM 4593 C CA . SER B 1 191 ? -15.633 34.375 5.566 1 89.38 191 SER B CA 1
ATOM 4594 C C . SER B 1 191 ? -15.867 35.188 6.852 1 89.38 191 SER B C 1
ATOM 4596 O O . SER B 1 191 ? -15.125 36.125 7.148 1 89.38 191 SER B O 1
ATOM 4598 N N . GLY B 1 192 ? -16.734 34.719 7.637 1 84.44 192 GLY B N 1
ATOM 4599 C CA . GLY B 1 192 ? -17.109 35.406 8.859 1 84.44 192 GLY B CA 1
ATOM 4600 C C . GLY B 1 192 ? -18.594 35.656 8.984 1 84.44 192 GLY B C 1
ATOM 4601 O O . GLY B 1 192 ? -19.375 35.219 8.133 1 84.44 192 GLY B O 1
ATOM 4602 N N . PRO B 1 193 ? -19.078 36.312 10.023 1 87.31 193 PRO B N 1
ATOM 4603 C CA . PRO B 1 193 ? -18.266 36.781 11.148 1 87.31 193 PRO B CA 1
ATOM 4604 C C . PRO B 1 193 ? -17.766 35.656 12.039 1 87.31 193 PRO B C 1
ATOM 4606 O O . PRO B 1 193 ? -18.453 34.625 12.18 1 87.31 193 PRO B O 1
ATOM 4609 N N . TYR B 1 194 ? -16.547 35.844 12.508 1 89.25 194 TYR B N 1
ATOM 4610 C CA . TYR B 1 194 ? -15.992 34.969 13.531 1 89.25 194 TYR B CA 1
ATOM 4611 C C . TYR B 1 194 ? -16.094 35.625 14.906 1 89.25 194 TYR B C 1
ATOM 4613 O O . TYR B 1 194 ? -15.195 36.375 15.32 1 89.25 194 TYR B O 1
ATOM 4621 N N . ASN B 1 195 ? -17.109 35.281 15.656 1 85.62 195 ASN B N 1
ATOM 4622 C CA . ASN B 1 195 ? -17.406 35.969 16.906 1 85.62 195 ASN B CA 1
ATOM 4623 C C . ASN B 1 195 ? -16.859 35.219 18.109 1 85.62 195 ASN B C 1
ATOM 4625 O O . ASN B 1 195 ? -17.5 34.281 18.609 1 85.62 195 ASN B O 1
ATOM 4629 N N . PHE B 1 196 ? -15.766 35.656 18.578 1 86.69 196 PHE B N 1
ATOM 4630 C CA . PHE B 1 196 ? -15.188 35.125 19.797 1 86.69 196 PHE B CA 1
ATOM 4631 C C . PHE B 1 196 ? -15.445 36.062 20.984 1 86.69 196 PHE B C 1
ATOM 4633 O O . PHE B 1 196 ? -15.141 35.719 22.125 1 86.69 196 PHE B O 1
ATOM 4640 N N . LEU B 1 197 ? -15.82 37.219 20.734 1 80.44 197 LEU B N 1
ATOM 4641 C CA . LEU B 1 197 ? -16.312 38.25 21.641 1 80.44 197 LEU B CA 1
ATOM 4642 C C . LEU B 1 197 ? -17.656 38.781 21.188 1 80.44 197 LEU B C 1
ATOM 4644 O O . LEU B 1 197 ? -17.938 38.844 19.984 1 80.44 197 LEU B O 1
ATOM 4648 N N . PRO B 1 198 ? -18.391 39.094 22.234 1 77.25 198 PRO B N 1
ATOM 4649 C CA . PRO B 1 198 ? -19.703 39.625 21.828 1 77.25 198 PRO B CA 1
ATOM 4650 C C . PRO B 1 198 ? -19.594 40.844 20.922 1 77.25 198 PRO B C 1
ATOM 4652 O O . PRO B 1 198 ? -18.938 41.812 21.281 1 77.25 198 PRO B O 1
ATOM 4655 N N . GLY B 1 199 ? -20.172 40.688 19.781 1 75.38 199 GLY B N 1
ATOM 4656 C CA . GLY B 1 199 ? -20.328 41.812 18.875 1 75.38 199 GLY B CA 1
ATOM 4657 C C . GLY B 1 199 ? -19.062 42.125 18.094 1 75.38 199 GLY B C 1
ATOM 4658 O O . GLY B 1 199 ? -19 43.156 17.406 1 75.38 199 GLY B O 1
ATOM 4659 N N . ILE B 1 200 ? -18.016 41.344 18.266 1 80.38 200 ILE B N 1
ATOM 4660 C CA . ILE B 1 200 ? -16.781 41.656 17.562 1 80.38 200 ILE B CA 1
ATOM 4661 C C . ILE B 1 200 ? -16.438 40.531 16.594 1 80.38 200 ILE B C 1
ATOM 4663 O O . ILE B 1 200 ? -16.312 39.375 16.984 1 80.38 200 ILE B O 1
ATOM 4667 N N . ASP B 1 201 ? -16.344 40.938 15.367 1 86.88 201 ASP B N 1
ATOM 4668 C CA . ASP B 1 201 ? -15.883 40.031 14.32 1 86.88 201 ASP B CA 1
ATOM 4669 C C . ASP B 1 201 ? -14.367 40.125 14.164 1 86.88 201 ASP B C 1
ATOM 4671 O O . ASP B 1 201 ? -13.859 41.031 13.5 1 86.88 201 ASP B O 1
ATOM 4675 N N . VAL B 1 202 ? -13.734 39.094 14.625 1 87.44 202 VAL B N 1
ATOM 4676 C CA . VAL B 1 202 ? -12.273 39.156 14.617 1 87.44 202 VAL B CA 1
ATOM 4677 C C . VAL B 1 202 ? -11.766 38.969 13.188 1 87.44 202 VAL B C 1
ATOM 4679 O O . VAL B 1 202 ? -10.609 39.281 12.891 1 87.44 202 VAL B O 1
ATOM 4682 N N . GLY B 1 203 ? -12.625 38.562 12.297 1 87.69 203 GLY B N 1
ATOM 4683 C CA . GLY B 1 203 ? -12.258 38.375 10.898 1 87.69 203 GLY B CA 1
ATOM 4684 C C . GLY B 1 203 ? -11.945 39.688 10.18 1 87.69 203 GLY B C 1
ATOM 4685 O O . GLY B 1 203 ? -11.289 39.688 9.141 1 87.69 203 GLY B O 1
ATOM 4686 N N . LYS B 1 204 ? -12.32 40.75 10.719 1 87.69 204 LYS B N 1
ATOM 4687 C CA . LYS B 1 204 ? -12.172 42.062 10.055 1 87.69 204 LYS B CA 1
ATOM 4688 C C . LYS B 1 204 ? -10.75 42.594 10.219 1 87.69 204 LYS B C 1
ATOM 4690 O O . LYS B 1 204 ? -10.344 43.5 9.484 1 87.69 204 LYS B O 1
ATOM 4695 N N . SER B 1 205 ? -10.008 42.031 11.094 1 87.06 205 SER B N 1
ATOM 4696 C CA . SER B 1 205 ? -8.68 42.594 11.367 1 87.06 205 SER B CA 1
ATOM 4697 C C . SER B 1 205 ? -7.582 41.594 10.977 1 87.06 205 SER B C 1
ATOM 4699 O O . SER B 1 205 ? -6.477 41.656 11.516 1 87.06 205 SER B O 1
ATOM 4701 N N . LEU B 1 206 ? -7.871 40.75 10.078 1 94.38 206 LEU B N 1
ATOM 4702 C CA . LEU B 1 206 ? -6.887 39.75 9.688 1 94.38 206 LEU B CA 1
ATOM 4703 C C . LEU B 1 206 ? -5.832 40.375 8.766 1 94.38 206 LEU B C 1
ATOM 4705 O O . LEU B 1 206 ? -6.133 41.281 7.992 1 94.38 206 LEU B O 1
ATOM 4709 N N . ILE B 1 207 ? -4.613 39.938 8.906 1 95.69 207 ILE B N 1
ATOM 4710 C CA . ILE B 1 207 ? -3.518 40.219 7.98 1 95.69 207 ILE B CA 1
ATOM 4711 C C . ILE B 1 207 ? -3.412 39.094 6.949 1 95.69 207 ILE B C 1
ATOM 4713 O O . ILE B 1 207 ? -3.557 37.938 7.281 1 95.69 207 ILE B O 1
ATOM 4717 N N . TYR B 1 208 ? -3.145 39.469 5.684 1 97.12 208 TYR B N 1
ATOM 4718 C CA . TYR B 1 208 ? -3.197 38.469 4.641 1 97.12 208 TYR B CA 1
ATOM 4719 C C . TYR B 1 208 ? -1.831 38.281 3.992 1 97.12 208 TYR B C 1
ATOM 4721 O O . TYR B 1 208 ? -1.05 39.219 3.889 1 97.12 208 TYR B O 1
ATOM 4729 N N . THR B 1 209 ? -1.578 37.094 3.629 1 98.19 209 THR B N 1
ATOM 4730 C CA . THR B 1 209 ? -0.432 36.719 2.816 1 98.19 209 THR B CA 1
ATOM 4731 C C . THR B 1 209 ? -0.844 35.719 1.746 1 98.19 209 THR B C 1
ATOM 4733 O O . THR B 1 209 ? -1.791 34.938 1.938 1 98.19 209 THR B O 1
ATOM 4736 N N . PRO B 1 210 ? -0.195 35.719 0.621 1 98.19 210 PRO B N 1
ATOM 4737 C CA . PRO B 1 210 ? -0.548 34.75 -0.411 1 98.19 210 PRO B CA 1
ATOM 4738 C C . PRO B 1 210 ? -0.276 33.312 0.022 1 98.19 210 PRO B C 1
ATOM 4740 O O . PRO B 1 210 ? 0.723 33.031 0.694 1 98.19 210 PRO B O 1
ATOM 4743 N N . LEU B 1 211 ? -1.196 32.406 -0.337 1 98.44 211 LEU B N 1
ATOM 4744 C CA . LEU B 1 211 ? -0.93 30.969 -0.284 1 98.44 211 LEU B CA 1
ATOM 4745 C C . LEU B 1 211 ? -0.178 30.5 -1.529 1 98.44 211 LEU B C 1
ATOM 4747 O O . LEU B 1 211 ? -0.569 30.828 -2.652 1 98.44 211 LEU B O 1
ATOM 4751 N N . ILE B 1 212 ? 0.872 29.75 -1.289 1 97 212 ILE B N 1
ATOM 4752 C CA . ILE B 1 212 ? 1.729 29.297 -2.379 1 97 212 ILE B CA 1
ATOM 4753 C C . ILE B 1 212 ? 1.503 27.812 -2.629 1 97 212 ILE B C 1
ATOM 4755 O O . ILE B 1 212 ? 1.258 27.047 -1.692 1 97 212 ILE B O 1
ATOM 4759 N N . LEU B 1 213 ? 1.653 27.484 -3.93 1 95.81 213 LEU B N 1
ATOM 4760 C CA . LEU B 1 213 ? 1.51 26.094 -4.301 1 95.81 213 LEU B CA 1
ATOM 4761 C C . LEU B 1 213 ? 2.871 25.406 -4.383 1 95.81 213 LEU B C 1
ATOM 4763 O O . LEU B 1 213 ? 3.82 25.969 -4.938 1 95.81 213 LEU B O 1
ATOM 4767 N N . ASN B 1 214 ? 3.031 24.297 -3.732 1 96.25 214 ASN B N 1
ATOM 4768 C CA . ASN B 1 214 ? 4.16 23.406 -3.971 1 96.25 214 ASN B CA 1
ATOM 4769 C C . ASN B 1 214 ? 3.855 22.406 -5.082 1 96.25 214 ASN B C 1
ATOM 4771 O O . ASN B 1 214 ? 2.887 21.656 -4.992 1 96.25 214 ASN B O 1
ATOM 4775 N N . PRO B 1 215 ? 4.625 22.422 -6.09 1 93.12 215 PRO B N 1
ATOM 4776 C CA . PRO B 1 215 ? 4.305 21.547 -7.23 1 93.12 215 PRO B CA 1
ATOM 4777 C C . PRO B 1 215 ? 4.488 20.078 -6.918 1 93.12 215 PRO B C 1
ATOM 4779 O O . PRO B 1 215 ? 4.055 19.219 -7.695 1 93.12 215 PRO B O 1
ATOM 4782 N N . VAL B 1 216 ? 5.137 19.766 -5.844 1 89.06 216 VAL B N 1
ATOM 4783 C CA . VAL B 1 216 ? 5.379 18.375 -5.473 1 89.06 216 VAL B CA 1
ATOM 4784 C C . VAL B 1 216 ? 4.766 18.094 -4.102 1 89.06 216 VAL B C 1
ATOM 4786 O O . VAL B 1 216 ? 5.016 18.828 -3.141 1 89.06 216 VAL B O 1
ATOM 4789 N N . GLY B 1 217 ? 4.031 17.016 -4.055 1 86.62 217 GLY B N 1
ATOM 4790 C CA . GLY B 1 217 ? 3.434 16.609 -2.789 1 86.62 217 GLY B CA 1
ATOM 4791 C C . GLY B 1 217 ? 4.453 16.172 -1.761 1 86.62 217 GLY B C 1
ATOM 4792 O O . GLY B 1 217 ? 5.531 15.688 -2.115 1 86.62 217 GLY B O 1
ATOM 4793 N N . GLY B 1 218 ? 4.145 16.359 -0.505 1 84 218 GLY B N 1
ATOM 4794 C CA . GLY B 1 218 ? 5.039 15.953 0.565 1 84 218 GLY B CA 1
ATOM 4795 C C . GLY B 1 218 ? 4.531 14.766 1.354 1 84 218 GLY B C 1
ATOM 4796 O O . GLY B 1 218 ? 4.875 14.594 2.525 1 84 218 GLY B O 1
ATOM 4797 N N . THR B 1 219 ? 3.635 14.016 0.729 1 88.62 219 THR B N 1
ATOM 4798 C CA . THR B 1 219 ? 3.141 12.797 1.364 1 88.62 219 THR B CA 1
ATOM 4799 C C . THR B 1 219 ? 3.957 11.586 0.922 1 88.62 219 THR B C 1
ATOM 4801 O O . THR B 1 219 ? 4.797 11.695 0.025 1 88.62 219 THR B O 1
ATOM 4804 N N . VAL B 1 220 ? 3.779 10.508 1.649 1 88.5 220 VAL B N 1
ATOM 4805 C CA . VAL B 1 220 ? 4.555 9.305 1.361 1 88.5 220 VAL B CA 1
ATOM 4806 C C . VAL B 1 220 ? 4.355 8.898 -0.098 1 88.5 220 VAL B C 1
ATOM 4808 O O . VAL B 1 220 ? 5.305 8.484 -0.766 1 88.5 220 VAL B O 1
ATOM 4811 N N . ILE B 1 221 ? 3.125 9.031 -0.52 1 88 221 ILE B N 1
ATOM 4812 C CA . ILE B 1 221 ? 2.795 8.75 -1.913 1 88 221 ILE B CA 1
ATOM 4813 C C . ILE B 1 221 ? 2.385 10.039 -2.617 1 88 221 ILE B C 1
ATOM 4815 O O . ILE B 1 221 ? 1.561 10.797 -2.102 1 88 221 ILE B O 1
ATOM 4819 N N . THR B 1 222 ? 3.061 10.242 -3.703 1 86.81 222 THR B N 1
ATOM 4820 C CA . THR B 1 222 ? 2.715 11.398 -4.523 1 86.81 222 THR B CA 1
ATOM 4821 C C . THR B 1 222 ? 2.469 10.977 -5.969 1 86.81 222 THR B C 1
ATOM 4823 O O . THR B 1 222 ? 2.691 9.82 -6.332 1 86.81 222 THR B O 1
ATOM 4826 N N . TYR B 1 223 ? 1.914 11.922 -6.719 1 81.31 223 TYR B N 1
ATOM 4827 C CA . TYR B 1 223 ? 1.626 11.664 -8.125 1 81.31 223 TYR B CA 1
ATOM 4828 C C . TYR B 1 223 ? 2.322 12.688 -9.023 1 81.31 223 TYR B C 1
ATOM 4830 O O . TYR B 1 223 ? 2.432 13.859 -8.664 1 81.31 223 TYR B O 1
ATOM 4838 N N . VAL B 1 224 ? 2.742 12.227 -10.102 1 77.94 224 VAL B N 1
ATOM 4839 C CA . VAL B 1 224 ? 3.438 13.109 -11.023 1 77.94 224 VAL B CA 1
ATOM 4840 C C . VAL B 1 224 ? 2.514 14.25 -11.438 1 77.94 224 VAL B C 1
ATOM 4842 O O . VAL B 1 224 ? 1.334 14.031 -11.727 1 77.94 224 VAL B O 1
ATOM 4845 N N . ASN B 1 225 ? 3.027 15.453 -11.352 1 79.44 225 ASN B N 1
ATOM 4846 C CA . ASN B 1 225 ? 2.35 16.672 -11.789 1 79.44 225 ASN B CA 1
ATOM 4847 C C . ASN B 1 225 ? 1.121 16.969 -10.93 1 79.44 225 ASN B C 1
ATOM 4849 O O . ASN B 1 225 ? 0.144 17.531 -11.422 1 79.44 225 ASN B O 1
ATOM 4853 N N . HIS B 1 226 ? 1.132 16.484 -9.805 1 86.31 226 HIS B N 1
ATOM 4854 C CA . HIS B 1 226 ? 0.072 16.828 -8.859 1 86.31 226 HIS B CA 1
ATOM 4855 C C . HIS B 1 226 ? 0.612 17.656 -7.695 1 86.31 226 HIS B C 1
ATOM 4857 O O . HIS B 1 226 ? 1.361 17.141 -6.863 1 86.31 226 HIS B O 1
ATOM 4863 N N . PRO B 1 227 ? 0.179 18.844 -7.684 1 92.12 227 PRO B N 1
ATOM 4864 C CA . PRO B 1 227 ? 0.698 19.703 -6.625 1 92.12 227 PRO B CA 1
ATOM 4865 C C . PRO B 1 227 ? 0.251 19.266 -5.234 1 92.12 227 PRO B C 1
ATOM 4867 O O . PRO B 1 227 ? -0.726 18.531 -5.098 1 92.12 227 PRO B O 1
ATOM 4870 N N . SER B 1 228 ? 0.967 19.75 -4.297 1 94.81 228 SER B N 1
ATOM 4871 C CA . SER B 1 228 ? 0.671 19.453 -2.9 1 94.81 228 SER B CA 1
ATOM 4872 C C . SER B 1 228 ? -0.682 20.031 -2.488 1 94.81 228 SER B C 1
ATOM 4874 O O . SER B 1 228 ? -1.044 21.141 -2.896 1 94.81 228 SER B O 1
ATOM 4876 N N . ASP B 1 229 ? -1.381 19.281 -1.662 1 96.06 229 ASP B N 1
ATOM 4877 C CA . ASP B 1 229 ? -2.637 19.766 -1.095 1 96.06 229 ASP B CA 1
ATOM 4878 C C . ASP B 1 229 ? -2.395 20.531 0.209 1 96.06 229 ASP B C 1
ATOM 4880 O O . ASP B 1 229 ? -3.332 21.062 0.801 1 96.06 229 ASP B O 1
ATOM 4884 N N . GLU B 1 230 ? -1.185 20.562 0.642 1 97.5 230 GLU B N 1
ATOM 4885 C CA . GLU B 1 230 ? -0.83 21.281 1.865 1 97.5 230 GLU B CA 1
ATOM 4886 C C . GLU B 1 230 ? -0.793 22.781 1.634 1 97.5 230 GLU B C 1
ATOM 4888 O O . GLU B 1 230 ? -0.862 23.25 0.492 1 97.5 230 GLU B O 1
ATOM 4893 N N . TYR B 1 231 ? -0.768 23.5 2.717 1 98.5 231 TYR B N 1
ATOM 4894 C CA . TYR B 1 231 ? -0.79 24.953 2.627 1 98.5 231 TYR B CA 1
ATOM 4895 C C . TYR B 1 231 ? 0.584 25.547 2.932 1 98.5 231 TYR B C 1
ATOM 4897 O O . TYR B 1 231 ? 1.135 25.328 4.012 1 98.5 231 TYR B O 1
ATOM 4905 N N . PHE B 1 232 ? 1.068 26.281 1.944 1 98.5 232 PHE B N 1
ATOM 4906 C CA . PHE B 1 232 ? 2.375 26.922 2.057 1 98.5 232 PHE B CA 1
ATOM 4907 C C . PHE B 1 232 ? 2.244 28.438 2.025 1 98.5 232 PHE B C 1
ATOM 4909 O O . PHE B 1 232 ? 1.347 28.969 1.374 1 98.5 232 PHE B O 1
ATOM 4916 N N . VAL B 1 233 ? 3.117 29.109 2.75 1 98.44 233 VAL B N 1
ATOM 4917 C CA . VAL B 1 233 ? 3.232 30.562 2.719 1 98.44 233 VAL B CA 1
ATOM 4918 C C . VAL B 1 233 ? 4.664 30.953 2.365 1 98.44 233 VAL B C 1
ATOM 4920 O O . VAL B 1 233 ? 5.582 30.141 2.465 1 98.44 233 VAL B O 1
ATOM 4923 N N . GLY B 1 234 ? 4.777 32.188 1.924 1 97.94 234 GLY B N 1
ATOM 4924 C CA . GLY B 1 234 ? 6.098 32.688 1.561 1 97.94 234 GLY B CA 1
ATOM 4925 C C . GLY B 1 234 ? 6.754 33.5 2.658 1 97.94 234 GLY B C 1
ATOM 4926 O O . GLY B 1 234 ? 6.293 34.594 2.988 1 97.94 234 GLY B O 1
ATOM 4927 N N . LEU B 1 235 ? 7.805 32.938 3.201 1 97.94 235 LEU B N 1
ATOM 4928 C CA . LEU B 1 235 ? 8.578 33.656 4.195 1 97.94 235 LEU B CA 1
ATOM 4929 C C . LEU B 1 235 ? 9.812 34.312 3.562 1 97.94 235 LEU B C 1
ATOM 4931 O O . LEU B 1 235 ? 10.461 33.688 2.709 1 97.94 235 LEU B O 1
ATOM 4935 N N . THR B 1 236 ? 10.141 35.5 3.967 1 97.31 236 THR B N 1
ATOM 4936 C CA . THR B 1 236 ? 11.344 36.156 3.467 1 97.31 236 THR B CA 1
ATOM 4937 C C . THR B 1 236 ? 12.398 36.25 4.562 1 97.31 236 THR B C 1
ATOM 4939 O O . THR B 1 236 ? 13.602 36.281 4.273 1 97.31 236 THR B O 1
ATOM 4942 N N . SER B 1 237 ? 12 36.281 5.738 1 97.5 237 SER B N 1
ATOM 4943 C CA . SER B 1 237 ? 12.953 36.312 6.84 1 97.5 237 SER B CA 1
ATOM 4944 C C . SER B 1 237 ? 12.281 35.938 8.156 1 97.5 237 SER B C 1
ATOM 4946 O O . SER B 1 237 ? 11.055 35.844 8.234 1 97.5 237 SER B O 1
ATOM 4948 N N . ILE B 1 238 ? 13.086 35.656 9.125 1 98.31 238 ILE B N 1
ATOM 4949 C CA . ILE B 1 238 ? 12.695 35.5 10.523 1 98.31 238 ILE B CA 1
ATOM 4950 C C . ILE B 1 238 ? 13.398 36.531 11.375 1 98.31 238 ILE B C 1
ATOM 4952 O O . ILE B 1 238 ? 14.586 36.812 11.188 1 98.31 238 ILE B O 1
ATOM 4956 N N . LYS B 1 239 ? 12.648 37.156 12.242 1 98.38 239 LYS B N 1
ATOM 4957 C CA . LYS B 1 239 ? 13.234 38.125 13.164 1 98.38 239 LYS B CA 1
ATOM 4958 C C . LYS B 1 239 ? 13.055 37.688 14.609 1 98.38 239 LYS B C 1
ATOM 4960 O O . LYS B 1 239 ? 12.047 37.062 14.961 1 98.38 239 LYS B O 1
ATOM 4965 N N . VAL B 1 240 ? 14.023 37.938 15.367 1 98.44 240 VAL B N 1
ATOM 4966 C CA . VAL B 1 240 ? 13.953 37.781 16.812 1 98.44 240 VAL B CA 1
ATOM 4967 C C . VAL B 1 240 ? 14.141 39.156 17.484 1 98.44 240 VAL B C 1
ATOM 4969 O O . VAL B 1 240 ? 15.195 39.781 17.359 1 98.44 240 VAL B O 1
ATOM 4972 N N . ASN B 1 241 ? 13.125 39.531 18.172 1 97.56 241 ASN B N 1
ATOM 4973 C CA . ASN B 1 241 ? 13.125 40.844 18.781 1 97.56 241 ASN B CA 1
ATOM 4974 C C . ASN B 1 241 ? 13.484 41.938 17.766 1 97.56 241 ASN B C 1
ATOM 4976 O O . ASN B 1 241 ? 14.32 42.812 18.047 1 97.56 241 ASN B O 1
ATOM 4980 N N . GLY B 1 242 ? 12.891 41.75 16.625 1 96.5 242 GLY B N 1
ATOM 4981 C CA . GLY B 1 242 ? 13.016 42.75 15.594 1 96.5 242 GLY B CA 1
ATOM 4982 C C . GLY B 1 242 ? 14.297 42.625 14.797 1 96.5 242 GLY B C 1
ATOM 4983 O O . GLY B 1 242 ? 14.477 43.312 13.781 1 96.5 242 GLY B O 1
ATOM 4984 N N . LYS B 1 243 ? 15.18 41.812 15.148 1 97.69 243 LYS B N 1
ATOM 4985 C CA . LYS B 1 243 ? 16.453 41.656 14.461 1 97.69 243 LYS B CA 1
ATOM 4986 C C . LYS B 1 243 ? 16.422 40.469 13.484 1 97.69 243 LYS B C 1
ATOM 4988 O O . LYS B 1 243 ? 16 39.375 13.859 1 97.69 243 LYS B O 1
ATOM 4993 N N . VAL B 1 244 ? 16.891 40.719 12.359 1 97.75 244 VAL B N 1
ATOM 4994 C CA . VAL B 1 244 ? 16.844 39.688 11.312 1 97.75 244 VAL B CA 1
ATOM 4995 C C . VAL B 1 244 ? 17.828 38.562 11.625 1 97.75 244 VAL B C 1
ATOM 4997 O O . VAL B 1 244 ? 18.984 38.844 11.984 1 97.75 244 VAL B O 1
ATOM 5000 N N . VAL B 1 245 ? 17.312 37.375 11.578 1 98.25 245 VAL B N 1
ATOM 5001 C CA . VAL B 1 245 ? 18.172 36.188 11.703 1 98.25 245 VAL B CA 1
ATOM 5002 C C . VAL B 1 245 ? 18.812 35.875 10.352 1 98.25 245 VAL B C 1
ATOM 5004 O O . VAL B 1 245 ? 18.141 35.812 9.328 1 98.25 245 VAL B O 1
ATOM 5007 N N . ALA B 1 246 ? 20.125 35.688 10.297 1 96.44 246 ALA B N 1
ATOM 5008 C CA . ALA B 1 246 ? 20.812 35.344 9.062 1 96.44 246 ALA B CA 1
ATOM 5009 C C . ALA B 1 246 ? 20.531 33.906 8.641 1 96.44 246 ALA B C 1
ATOM 5011 O O . ALA B 1 246 ? 21 32.969 9.289 1 96.44 246 ALA B O 1
ATOM 5012 N N . LEU B 1 247 ? 19.766 33.75 7.645 1 96.75 247 LEU B N 1
ATOM 5013 C CA . LEU B 1 247 ? 19.375 32.438 7.16 1 96.75 247 LEU B CA 1
ATOM 5014 C C . LEU B 1 247 ? 19.781 32.25 5.699 1 96.75 247 LEU B C 1
ATOM 5016 O O . LEU B 1 247 ? 19.984 33.25 4.984 1 96.75 247 LEU B O 1
ATOM 5020 N N . ASN B 1 248 ? 19.969 31.031 5.254 1 95 248 ASN B N 1
ATOM 5021 C CA . ASN B 1 248 ? 20.078 30.703 3.836 1 95 248 ASN B CA 1
ATOM 5022 C C . ASN B 1 248 ? 18.75 30.922 3.107 1 95 248 ASN B C 1
ATOM 5024 O O . ASN B 1 248 ? 17.812 30.125 3.26 1 95 248 ASN B O 1
ATOM 5028 N N . GLN B 1 249 ? 18.719 31.859 2.238 1 93.69 2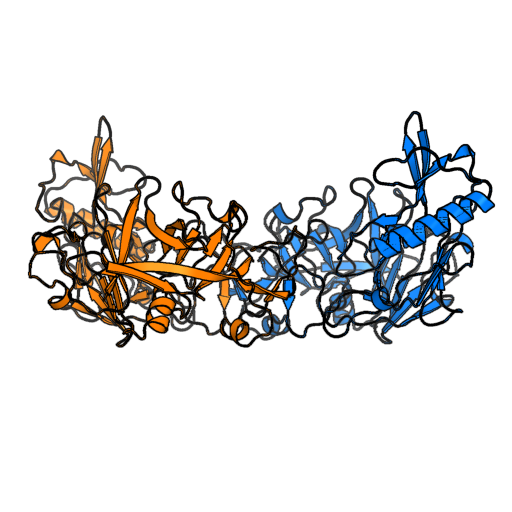49 GLN B N 1
ATOM 5029 C CA . GLN B 1 249 ? 17.484 32.312 1.599 1 93.69 249 GLN B CA 1
ATOM 5030 C C . GLN B 1 249 ? 16.906 31.219 0.681 1 93.69 249 GLN B C 1
ATOM 5032 O O . GLN B 1 249 ? 15.703 31.172 0.449 1 93.69 249 GLN B O 1
ATOM 5037 N N . THR B 1 250 ? 17.719 30.391 0.178 1 95.44 250 THR B N 1
ATOM 5038 C CA . THR B 1 250 ? 17.266 29.359 -0.74 1 95.44 250 THR B CA 1
ATOM 5039 C C . THR B 1 250 ? 16.344 28.375 -0.031 1 95.44 250 THR B C 1
ATOM 5041 O O . THR B 1 250 ? 15.484 27.75 -0.664 1 95.44 250 THR B O 1
ATOM 5044 N N . LEU B 1 251 ? 16.5 28.25 1.303 1 97.62 251 LEU B N 1
ATOM 5045 C CA . LEU B 1 251 ? 15.695 27.328 2.09 1 97.62 251 LEU B CA 1
ATOM 5046 C C . LEU B 1 251 ? 14.289 27.891 2.311 1 97.62 251 LEU B C 1
ATOM 5048 O O . LEU B 1 251 ? 13.375 27.141 2.666 1 97.62 251 LEU B O 1
ATOM 5052 N N . LEU B 1 252 ? 14.125 29.219 2.119 1 97.75 252 LEU B N 1
ATOM 5053 C CA . LEU B 1 252 ? 12.836 29.844 2.383 1 97.75 252 LEU B CA 1
ATOM 5054 C C . LEU B 1 252 ? 11.922 29.766 1.163 1 97.75 252 LEU B C 1
ATOM 5056 O O . LEU B 1 252 ? 10.711 29.922 1.278 1 97.75 252 LEU B O 1
ATOM 5060 N N . ALA B 1 253 ? 12.547 29.531 0.031 1 96.69 253 ALA B N 1
ATOM 5061 C CA . ALA B 1 253 ? 11.781 29.422 -1.21 1 96.69 253 ALA B CA 1
ATOM 5062 C C . ALA B 1 253 ? 11.547 27.953 -1.572 1 96.69 253 ALA B C 1
ATOM 5064 O O . ALA B 1 253 ? 12.344 27.078 -1.225 1 96.69 253 ALA B O 1
ATOM 5065 N N . ILE B 1 254 ? 10.43 27.703 -2.211 1 96.56 254 ILE B N 1
ATOM 5066 C CA . ILE B 1 254 ? 10.148 26.359 -2.725 1 96.56 254 ILE B CA 1
ATOM 5067 C C . ILE B 1 254 ? 10.867 26.156 -4.055 1 96.56 254 ILE B C 1
ATOM 5069 O O . ILE B 1 254 ? 10.742 26.984 -4.969 1 96.56 254 ILE B O 1
ATOM 5073 N N . ASP B 1 255 ? 11.648 25.141 -4.125 1 95.12 255 ASP B N 1
ATOM 5074 C CA . ASP B 1 255 ? 12.258 24.766 -5.406 1 95.12 255 ASP B CA 1
ATOM 5075 C C . ASP B 1 255 ? 11.195 24.281 -6.391 1 95.12 255 ASP B C 1
ATOM 5077 O O . ASP B 1 255 ? 10.508 23.297 -6.137 1 95.12 255 ASP B O 1
ATOM 5081 N N . SER B 1 256 ? 11.086 24.953 -7.512 1 92.75 256 SER B N 1
ATOM 5082 C CA . SER B 1 256 ? 9.984 24.703 -8.438 1 92.75 256 SER B CA 1
ATOM 5083 C C . SER B 1 256 ? 10.117 23.328 -9.086 1 92.75 256 SER B C 1
ATOM 5085 O O . SER B 1 256 ? 9.141 22.781 -9.602 1 92.75 256 SER B O 1
ATOM 5087 N N . GLU B 1 257 ? 11.289 22.781 -9.062 1 87.31 257 GLU B N 1
ATOM 5088 C CA . GLU B 1 257 ? 11.523 21.5 -9.711 1 87.31 257 GLU B CA 1
ATOM 5089 C C . GLU B 1 257 ? 11.375 20.344 -8.711 1 87.31 257 GLU B C 1
ATOM 5091 O O . GLU B 1 257 ? 10.773 19.328 -9.023 1 87.31 257 GLU B O 1
ATOM 5096 N N . THR B 1 258 ? 11.844 20.531 -7.496 1 87.06 258 THR B N 1
ATOM 5097 C CA . THR B 1 258 ? 11.938 19.406 -6.559 1 87.06 258 THR B CA 1
ATOM 5098 C C . THR B 1 258 ? 10.906 19.547 -5.445 1 87.06 258 THR B C 1
ATOM 5100 O O . THR B 1 258 ? 10.617 18.594 -4.734 1 87.06 258 THR B O 1
ATOM 5103 N N . GLY B 1 259 ? 10.414 20.781 -5.227 1 93.19 259 GLY B N 1
ATOM 5104 C CA . GLY B 1 259 ? 9.438 21.047 -4.18 1 93.19 259 GLY B CA 1
ATOM 5105 C C . GLY B 1 259 ? 10.062 21.203 -2.809 1 93.19 259 GLY B C 1
ATOM 5106 O O . GLY B 1 259 ? 9.352 21.375 -1.814 1 93.19 259 GLY B O 1
ATOM 5107 N N . PHE B 1 260 ? 11.414 21.094 -2.75 1 93.12 260 PHE B N 1
ATOM 5108 C CA . PHE B 1 260 ? 12.102 21.234 -1.472 1 93.12 260 PHE B CA 1
ATOM 5109 C C . PHE B 1 260 ? 12.117 22.688 -1.026 1 93.12 260 PHE B C 1
ATOM 5111 O O . PHE B 1 260 ? 12.109 23.594 -1.858 1 93.12 260 PHE B O 1
ATOM 5118 N N . GLY B 1 261 ? 12.141 22.859 0.266 1 96.56 261 GLY B N 1
ATOM 5119 C CA . GLY B 1 261 ? 12.195 24.203 0.808 1 96.56 261 GLY B CA 1
ATOM 5120 C C . GLY B 1 261 ? 10.828 24.75 1.165 1 96.56 261 GLY B C 1
ATOM 5121 O O . GLY B 1 261 ? 9.852 24.016 1.248 1 96.56 261 GLY B O 1
ATOM 5122 N N . GLY B 1 262 ? 10.859 26.016 1.565 1 98 262 GLY B N 1
ATOM 5123 C CA . GLY B 1 262 ? 9.617 26.734 1.827 1 98 262 GLY B CA 1
ATOM 5124 C C . GLY B 1 262 ? 9.102 26.531 3.24 1 98 262 GLY B C 1
ATOM 5125 O O . GLY B 1 262 ? 9.844 26.094 4.121 1 98 262 GLY B O 1
ATOM 5126 N N . THR B 1 263 ? 7.859 27.031 3.434 1 98.5 263 THR B N 1
ATOM 5127 C CA . THR B 1 263 ? 7.215 27 4.742 1 98.5 263 THR B CA 1
ATOM 5128 C C . THR B 1 263 ? 5.777 26.516 4.629 1 98.5 263 THR B C 1
ATOM 5130 O O . THR B 1 263 ? 4.988 27.047 3.848 1 98.5 263 THR B O 1
ATOM 5133 N N . LYS B 1 264 ? 5.473 25.516 5.371 1 98.12 264 LYS B N 1
ATOM 5134 C CA . LYS B 1 264 ? 4.082 25.062 5.375 1 98.12 264 LYS B CA 1
ATOM 5135 C C . LYS B 1 264 ? 3.475 25.156 6.77 1 98.12 264 LYS B C 1
ATOM 5137 O O . LYS B 1 264 ? 4.195 25.344 7.754 1 98.12 264 LYS B O 1
ATOM 5142 N N . ILE B 1 265 ? 2.154 25.078 6.844 1 98.31 265 ILE B N 1
ATOM 5143 C CA . ILE B 1 265 ? 1.388 25.078 8.086 1 98.31 265 ILE B CA 1
ATOM 5144 C C . ILE B 1 265 ? 0.825 23.688 8.344 1 98.31 265 ILE B C 1
ATOM 5146 O O . ILE B 1 265 ? 0.285 23.047 7.441 1 98.31 265 ILE B O 1
ATOM 5150 N N . SER B 1 266 ? 0.983 23.203 9.57 1 98.19 266 SER B N 1
ATOM 5151 C CA . SER B 1 266 ? 0.542 21.828 9.852 1 98.19 266 SER B CA 1
ATOM 5152 C C . SER B 1 266 ? -0.099 21.734 11.234 1 98.19 266 SER B C 1
ATOM 5154 O O . SER B 1 266 ? 0.427 22.281 12.203 1 98.19 266 SER B O 1
ATOM 5156 N N . THR B 1 267 ? -1.234 21.047 11.344 1 98.62 267 THR B N 1
ATOM 5157 C CA . THR B 1 267 ? -1.856 20.766 12.633 1 98.62 267 THR B CA 1
ATOM 5158 C C . THR B 1 267 ? -1.376 19.422 13.18 1 98.62 267 THR B C 1
ATOM 5160 O O . THR B 1 267 ? -1.652 19.094 14.336 1 98.62 267 THR B O 1
ATOM 5163 N N . VAL B 1 268 ? -0.688 18.688 12.398 1 97.81 268 VAL B N 1
ATOM 5164 C CA . VAL B 1 268 ? -0.225 17.359 12.789 1 97.81 268 VAL B CA 1
ATOM 5165 C C . VAL B 1 268 ? 1.105 17.469 13.531 1 97.81 268 VAL B C 1
ATOM 5167 O O . VAL B 1 268 ? 1.385 16.703 14.445 1 97.81 268 VAL B O 1
ATOM 5170 N N . ILE B 1 269 ? 1.91 18.406 13.07 1 96.81 269 ILE B N 1
ATOM 5171 C CA . ILE B 1 269 ? 3.164 18.719 13.75 1 96.81 269 ILE B CA 1
ATOM 5172 C C . ILE B 1 269 ? 2.9 19.641 14.93 1 96.81 269 ILE B C 1
ATOM 5174 O O . ILE B 1 269 ? 2.492 20.797 14.742 1 96.81 269 ILE B O 1
ATOM 5178 N N . PRO B 1 270 ? 3.137 19.188 16.094 1 96.38 270 PRO B N 1
ATOM 5179 C CA . PRO B 1 270 ? 2.713 20 17.25 1 96.38 270 PRO B CA 1
ATOM 5180 C C . PRO B 1 270 ? 3.58 21.234 17.438 1 96.38 270 PRO B C 1
ATOM 5182 O O . PRO B 1 270 ? 3.059 22.328 17.719 1 96.38 270 PRO B O 1
ATOM 5185 N N . TYR B 1 271 ? 4.855 21.047 17.25 1 97.44 271 TYR B N 1
ATOM 5186 C CA . TYR B 1 271 ? 5.785 22.156 17.469 1 97.44 271 TYR B CA 1
ATOM 5187 C C . TYR B 1 271 ? 6.473 22.547 16.156 1 97.44 271 TYR B C 1
ATOM 5189 O O . TYR B 1 271 ? 6.828 21.688 15.359 1 97.44 271 TYR B O 1
ATOM 5197 N N . THR B 1 272 ? 6.664 23.781 16.016 1 98.31 272 THR B N 1
ATOM 5198 C CA . THR B 1 272 ? 7.297 24.266 14.797 1 98.31 272 THR B CA 1
ATOM 5199 C C . THR B 1 272 ? 8.656 23.609 14.586 1 98.31 272 THR B C 1
ATOM 5201 O O . THR B 1 272 ? 9.445 23.5 15.523 1 98.31 272 THR B O 1
ATOM 5204 N N . THR B 1 273 ? 8.844 23.188 13.391 1 98.19 273 THR B N 1
ATOM 5205 C CA . THR B 1 273 ? 10.055 22.469 13.039 1 98.19 273 THR B CA 1
ATOM 5206 C C . THR B 1 273 ? 10.852 23.219 11.977 1 98.19 273 THR B C 1
ATOM 5208 O O . THR B 1 273 ? 10.281 23.703 10.992 1 98.19 273 THR B O 1
ATOM 5211 N N . LEU B 1 274 ? 12.164 23.281 12.203 1 98.62 274 LEU B N 1
ATOM 5212 C CA . LEU B 1 274 ? 13.062 24.016 11.32 1 98.62 274 LEU B CA 1
ATOM 5213 C C . LEU B 1 274 ? 14.172 23.125 10.797 1 98.62 274 LEU B C 1
ATOM 5215 O O . LEU B 1 274 ? 14.695 22.281 11.523 1 98.62 274 LEU B O 1
ATOM 5219 N N . GLN B 1 275 ? 14.484 23.328 9.5 1 98.12 275 GLN B N 1
ATOM 5220 C CA . GLN B 1 275 ? 15.688 22.703 8.977 1 98.12 275 GLN B CA 1
ATOM 5221 C C . GLN B 1 275 ? 16.906 23.031 9.844 1 98.12 275 GLN B C 1
ATOM 5223 O O . GLN B 1 275 ? 16.984 24.125 10.414 1 98.12 275 GLN B O 1
ATOM 5228 N N . THR B 1 276 ? 17.828 22.156 9.953 1 98.12 276 THR B N 1
ATOM 5229 C CA . THR B 1 276 ? 18.891 22.188 10.945 1 98.12 276 THR B CA 1
ATOM 5230 C C . THR B 1 276 ? 19.641 23.516 10.914 1 98.12 276 THR B C 1
ATOM 5232 O O . THR B 1 276 ? 19.906 24.125 11.961 1 98.12 276 THR B O 1
ATOM 5235 N N . SER B 1 277 ? 20.016 23.984 9.742 1 98.44 277 SER B N 1
ATOM 5236 C CA . SER B 1 277 ? 20.781 25.234 9.68 1 98.44 277 SER B CA 1
ATOM 5237 C C . SER B 1 277 ? 19.938 26.422 10.102 1 98.44 277 SER B C 1
ATOM 5239 O O . SER B 1 277 ? 20.438 27.359 10.719 1 98.44 277 SER B O 1
ATOM 5241 N N . ILE B 1 278 ? 18.688 26.422 9.781 1 98.62 278 ILE B N 1
ATOM 5242 C CA . ILE B 1 278 ? 17.766 27.469 10.219 1 98.62 278 ILE B CA 1
ATOM 5243 C C . ILE B 1 278 ? 17.578 27.391 11.734 1 98.62 278 ILE B C 1
ATOM 5245 O O . ILE B 1 278 ? 17.609 28.406 12.422 1 98.62 278 ILE B O 1
ATOM 5249 N N . TYR B 1 279 ? 17.375 26.156 12.18 1 98.56 279 TYR B N 1
ATOM 5250 C CA . TYR B 1 279 ? 17.172 25.922 13.609 1 98.56 279 TYR B CA 1
ATOM 5251 C C . TYR B 1 279 ? 18.344 26.484 14.414 1 98.56 279 TYR B C 1
ATOM 5253 O O . TYR B 1 279 ? 18.141 27.172 15.422 1 98.56 279 TYR B O 1
ATOM 5261 N N . LYS B 1 280 ? 19.531 26.188 14.031 1 98.31 280 LYS B N 1
ATOM 5262 C CA . LYS B 1 280 ? 20.719 26.656 14.734 1 98.31 280 LYS B CA 1
ATOM 5263 C C . LYS B 1 280 ? 20.812 28.172 14.742 1 98.31 280 LYS B C 1
ATOM 5265 O O . LYS B 1 280 ? 21.031 28.781 15.781 1 98.31 280 LYS B O 1
ATOM 5270 N N . ALA B 1 281 ? 20.656 28.766 13.555 1 98.62 281 ALA B N 1
ATOM 5271 C CA . ALA B 1 281 ? 20.719 30.219 13.445 1 98.62 281 ALA B CA 1
ATOM 5272 C C . ALA B 1 281 ? 19.656 30.891 14.305 1 98.62 281 ALA B C 1
ATOM 5274 O O . ALA B 1 281 ? 19.938 31.875 15 1 98.62 281 ALA B O 1
ATOM 5275 N N . PHE B 1 282 ? 18.516 30.422 14.258 1 98.44 282 PHE B N 1
ATOM 5276 C CA . PHE B 1 282 ? 17.375 30.953 14.984 1 98.44 282 PHE B CA 1
ATOM 5277 C C . PHE B 1 282 ? 17.594 30.859 16.484 1 98.44 282 PHE B C 1
ATOM 5279 O O . PHE B 1 282 ? 17.391 31.828 17.219 1 98.44 282 PHE B O 1
ATOM 5286 N N . THR B 1 283 ? 17.906 29.625 16.938 1 98.38 283 THR B N 1
ATOM 5287 C CA . THR B 1 283 ? 18.031 29.422 18.375 1 98.38 283 THR B CA 1
ATOM 5288 C C . THR B 1 283 ? 19.188 30.25 18.938 1 98.38 283 THR B C 1
ATOM 5290 O O . THR B 1 283 ? 19.109 30.75 20.062 1 98.38 283 THR B O 1
ATOM 5293 N N . GLU B 1 284 ? 20.281 30.359 18.172 1 98.06 284 GLU B N 1
ATOM 5294 C CA . GLU B 1 284 ? 21.375 31.234 18.594 1 98.06 284 GLU B CA 1
ATOM 5295 C C . GLU B 1 284 ? 20.891 32.656 18.766 1 98.06 284 GLU B C 1
ATOM 5297 O O . GLU B 1 284 ? 21.219 33.312 19.766 1 98.06 284 GLU B O 1
ATOM 5302 N N . ALA B 1 285 ? 20.188 33.125 17.828 1 98.44 285 ALA B N 1
ATOM 5303 C CA . ALA B 1 285 ? 19.656 34.469 17.891 1 98.44 285 ALA B CA 1
ATOM 5304 C C . ALA B 1 285 ? 18.703 34.625 19.078 1 98.44 285 ALA B C 1
ATOM 5306 O O . ALA B 1 285 ? 18.734 35.656 19.781 1 98.44 285 ALA B O 1
ATOM 5307 N N . PHE B 1 286 ? 17.844 33.688 19.297 1 98.44 286 PHE B N 1
ATOM 5308 C CA . PHE B 1 286 ? 16.859 33.75 20.375 1 98.44 286 PHE B CA 1
ATOM 5309 C C . PHE B 1 286 ? 17.547 33.781 21.734 1 98.44 286 PHE B C 1
ATOM 5311 O O . PHE B 1 286 ? 17.172 34.562 22.609 1 98.44 286 PHE B O 1
ATOM 5318 N N . VAL B 1 287 ? 18.516 32.938 21.906 1 97.81 287 VAL B N 1
ATOM 5319 C CA . VAL B 1 287 ? 19.266 32.875 23.156 1 97.81 287 VAL B CA 1
ATOM 5320 C C . VAL B 1 287 ? 19.984 34.219 23.406 1 97.81 287 VAL B C 1
ATOM 5322 O O . VAL B 1 287 ? 20 34.719 24.516 1 97.81 287 VAL B O 1
ATOM 5325 N N . LYS B 1 288 ? 20.625 34.719 22.406 1 97.88 288 LYS B N 1
ATOM 5326 C CA . LYS B 1 288 ? 21.328 36 22.516 1 97.88 288 LYS B CA 1
ATOM 5327 C C . LYS B 1 288 ? 20.375 37.094 22.969 1 97.88 288 LYS B C 1
ATOM 5329 O O . LYS B 1 288 ? 20.688 37.844 23.906 1 97.88 288 LYS B O 1
ATOM 5334 N N . GLU B 1 289 ? 19.219 37.125 22.297 1 98.19 289 GLU B N 1
ATOM 5335 C CA . GLU B 1 289 ? 18.234 38.156 22.672 1 98.19 289 GLU B CA 1
ATOM 5336 C C . GLU B 1 289 ? 17.672 37.875 24.047 1 98.19 289 GLU B C 1
ATOM 5338 O O . GLU B 1 289 ? 17.344 38.812 24.781 1 98.19 289 GLU B O 1
ATOM 5343 N N . SER B 1 290 ? 17.531 36.688 24.438 1 97.69 290 SER B N 1
ATOM 5344 C CA . SER B 1 290 ? 17.078 36.344 25.781 1 97.69 290 SER B CA 1
ATOM 5345 C C . SER B 1 290 ? 18.062 36.844 26.844 1 97.69 290 SER B C 1
ATOM 5347 O O . SER B 1 290 ? 17.656 37.312 27.906 1 97.69 290 SER B O 1
ATOM 5349 N N . SER B 1 291 ? 19.312 36.719 26.531 1 96.69 291 SER B N 1
ATOM 5350 C CA . SER B 1 291 ? 20.328 37.219 27.438 1 96.69 291 SER B CA 1
ATOM 5351 C C . SER B 1 291 ? 20.234 38.719 27.625 1 96.69 291 SER B C 1
ATOM 5353 O O . SER B 1 291 ? 20.438 39.25 28.719 1 96.69 291 SER B O 1
ATOM 5355 N N . VAL B 1 292 ? 20 39.375 26.547 1 96.69 292 VAL B N 1
ATOM 5356 C CA . VAL B 1 292 ? 19.828 40.812 26.594 1 96.69 292 VAL B CA 1
ATOM 5357 C C . VAL B 1 292 ? 18.672 41.156 27.531 1 96.69 292 VAL B C 1
ATOM 5359 O O . VAL B 1 292 ? 18.703 42.188 28.219 1 96.69 292 VAL B O 1
ATOM 5362 N N . MET B 1 293 ? 17.688 40.281 27.656 1 96.12 293 MET B N 1
ATOM 5363 C CA . MET B 1 293 ? 16.531 40.469 28.516 1 96.12 293 MET B CA 1
ATOM 5364 C C . MET B 1 293 ? 16.781 39.906 29.906 1 96.12 293 MET B C 1
ATOM 5366 O O . MET B 1 293 ? 15.859 39.781 30.703 1 96.12 293 MET B O 1
ATOM 5370 N N . ASN B 1 294 ? 17.984 39.531 30.203 1 95.31 294 ASN B N 1
ATOM 5371 C CA . ASN B 1 294 ? 18.438 39.031 31.5 1 95.31 294 ASN B CA 1
ATOM 5372 C C . ASN B 1 294 ? 17.812 37.656 31.828 1 95.31 294 ASN B C 1
ATOM 5374 O O . ASN B 1 294 ? 17.484 37.375 32.969 1 95.31 294 ASN B O 1
ATOM 5378 N N . LEU B 1 295 ? 17.484 36.938 30.781 1 96.56 295 LEU B N 1
ATOM 5379 C CA . LEU B 1 295 ? 17.031 35.562 30.953 1 96.56 295 LEU B CA 1
ATOM 5380 C C . LEU B 1 295 ? 18.203 34.594 30.797 1 96.56 295 LEU B C 1
ATOM 5382 O O . LEU B 1 295 ? 18.984 34.719 29.844 1 96.56 295 LEU B O 1
ATOM 5386 N N . THR B 1 296 ? 18.312 33.656 31.703 1 94.25 296 THR B N 1
ATOM 5387 C CA . THR B 1 296 ? 19.422 32.719 31.656 1 94.25 296 THR B CA 1
ATOM 5388 C C . THR B 1 296 ? 18.922 31.312 31.375 1 94.25 296 THR B C 1
ATOM 5390 O O . THR B 1 296 ? 17.953 30.859 32 1 94.25 296 THR B O 1
ATOM 5393 N N . LEU B 1 297 ? 19.641 30.641 30.5 1 96.12 297 LEU B N 1
ATOM 5394 C CA . LEU B 1 297 ? 19.281 29.266 30.156 1 96.12 297 LEU B CA 1
ATOM 5395 C C . LEU B 1 297 ? 19.469 28.344 31.344 1 96.12 297 LEU B C 1
ATOM 5397 O O . LEU B 1 297 ? 20.438 28.484 32.094 1 96.12 297 LEU B O 1
ATOM 5401 N N . THR B 1 298 ? 18.594 27.547 31.5 1 93.88 298 THR B N 1
ATOM 5402 C CA . THR B 1 298 ? 18.75 26.469 32.469 1 93.88 298 THR B CA 1
ATOM 5403 C C . THR B 1 298 ? 18.984 25.141 31.734 1 93.88 298 THR B C 1
ATOM 5405 O O . THR B 1 298 ? 19.266 25.125 30.547 1 93.88 298 THR B O 1
ATOM 5408 N N . LYS B 1 299 ? 18.891 24 32.5 1 92.62 299 LYS B N 1
ATOM 5409 C CA . LYS B 1 299 ? 19.062 22.672 31.922 1 92.62 299 LYS B CA 1
ATOM 5410 C C . LYS B 1 299 ? 17.953 22.344 30.922 1 92.62 299 LYS B C 1
ATOM 5412 O O . LYS B 1 299 ? 16.797 22.672 31.156 1 92.62 299 LYS B O 1
ATOM 5417 N N . ALA B 1 300 ? 18.344 21.781 29.812 1 93.75 300 ALA B N 1
ATOM 5418 C CA . ALA B 1 300 ? 17.375 21.375 28.797 1 93.75 300 ALA B CA 1
ATOM 5419 C C . ALA B 1 300 ? 16.406 20.328 29.344 1 93.75 300 ALA B C 1
ATOM 5421 O O . ALA B 1 300 ? 16.781 19.531 30.219 1 93.75 300 ALA B O 1
ATOM 5422 N N . VAL B 1 301 ? 15.25 20.422 28.906 1 93.25 301 VAL B N 1
ATOM 5423 C CA . VAL B 1 301 ? 14.25 19.406 29.219 1 93.25 301 VAL B CA 1
ATOM 5424 C C . VAL B 1 301 ? 13.734 18.766 27.938 1 93.25 301 VAL B C 1
ATOM 5426 O O . VAL B 1 301 ? 13.172 19.438 27.078 1 93.25 301 VAL B O 1
ATOM 5429 N N . LYS B 1 302 ? 13.883 17.422 27.859 1 89.94 302 LYS B N 1
ATOM 5430 C CA . LYS B 1 302 ? 13.453 16.719 26.656 1 89.94 302 LYS B CA 1
ATOM 5431 C C . LYS B 1 302 ? 11.953 16.906 26.422 1 89.94 302 LYS B C 1
ATOM 5433 O O . LYS B 1 302 ? 11.156 16.859 27.359 1 89.94 302 LYS B O 1
ATOM 5438 N N . PRO B 1 303 ? 11.5 17.219 25.188 1 92.69 303 PRO B N 1
ATOM 5439 C CA . PRO B 1 303 ? 12.297 17.188 23.953 1 92.69 303 PRO B CA 1
ATOM 5440 C C . PRO B 1 303 ? 12.883 18.547 23.594 1 92.69 303 PRO B C 1
ATOM 5442 O O . PRO B 1 303 ? 13.414 18.719 22.5 1 92.69 303 PRO B O 1
ATOM 5445 N N . PHE B 1 304 ? 12.828 19.453 24.453 1 95.62 304 PHE B N 1
ATOM 5446 C CA . PHE B 1 304 ? 13.242 20.828 24.172 1 95.62 304 PHE B CA 1
ATOM 5447 C C . PHE B 1 304 ? 14.672 21.062 24.641 1 95.62 304 PHE B C 1
ATOM 5449 O O . PHE B 1 304 ? 15.109 20.516 25.656 1 95.62 304 PHE B O 1
ATOM 5456 N N . SER B 1 305 ? 15.367 21.875 23.953 1 96.12 305 SER B N 1
ATOM 5457 C CA . SER B 1 305 ? 16.797 22.062 24.203 1 96.12 305 SER B CA 1
ATOM 5458 C C . SER B 1 305 ? 17.078 23.375 24.906 1 96.12 305 SER B C 1
ATOM 5460 O O . SER B 1 305 ? 18.109 23.531 25.562 1 96.12 305 SER B O 1
ATOM 5462 N N . PHE B 1 306 ? 16.219 24.344 24.766 1 97.62 306 PHE B N 1
ATOM 5463 C CA . PHE B 1 306 ? 16.453 25.672 25.297 1 97.62 306 PHE B CA 1
ATOM 5464 C C . PHE B 1 306 ? 15.352 26.062 26.281 1 97.62 306 PHE B C 1
ATOM 5466 O O . PHE B 1 306 ? 14.234 26.406 25.875 1 97.62 306 PHE B O 1
ATOM 5473 N N . CYS B 1 307 ? 15.68 26.078 27.547 1 97.06 307 CYS B N 1
ATOM 5474 C CA . CYS B 1 307 ? 14.68 26.297 28.594 1 97.06 307 CYS B CA 1
ATOM 5475 C C . CYS B 1 307 ? 15.141 27.375 29.562 1 97.06 307 CYS B C 1
ATOM 5477 O O . CYS B 1 307 ? 16.344 27.656 29.672 1 97.06 307 CYS B O 1
ATOM 5479 N N . PHE B 1 308 ? 14.195 28.016 30.203 1 96.94 308 PHE B N 1
ATOM 5480 C CA . PHE B 1 308 ? 14.406 29.078 31.188 1 96.94 308 PHE B CA 1
ATOM 5481 C C . PHE B 1 308 ? 13.57 28.812 32.438 1 96.94 308 PHE B C 1
ATOM 5483 O O . PHE B 1 308 ? 12.445 28.312 32.344 1 96.94 308 PHE B O 1
ATOM 5490 N N . SER B 1 309 ? 14.094 29.234 33.594 1 94.94 309 SER B N 1
ATOM 5491 C CA . SER B 1 309 ? 13.328 29.078 34.812 1 94.94 309 SER B CA 1
ATOM 5492 C C . SER B 1 309 ? 12.062 29.938 34.781 1 94.94 309 SER B C 1
ATOM 5494 O O . SER B 1 309 ? 12.117 31.125 34.5 1 94.94 309 SER B O 1
ATOM 5496 N N . ALA B 1 310 ? 10.992 29.344 35.094 1 94.81 310 ALA B N 1
ATOM 5497 C CA . ALA B 1 310 ? 9.719 30.047 35.062 1 94.81 310 ALA B CA 1
ATOM 5498 C C . ALA B 1 310 ? 9.695 31.203 36.062 1 94.81 310 ALA B C 1
ATOM 5500 O O . ALA B 1 310 ? 9.039 32.219 35.844 1 94.81 310 ALA B O 1
ATOM 5501 N N . LYS B 1 311 ? 10.375 31.016 37.156 1 91.75 311 LYS B N 1
ATOM 5502 C CA . LYS B 1 311 ? 10.414 32 38.219 1 91.75 311 LYS B CA 1
ATOM 5503 C C . LYS B 1 311 ? 11.086 33.281 37.719 1 91.75 311 LYS B C 1
ATOM 5505 O O . LYS B 1 311 ? 10.82 34.375 38.25 1 91.75 311 LYS B O 1
ATOM 5510 N N . GLU B 1 312 ? 11.875 33.094 36.781 1 90.94 312 GLU B N 1
ATOM 5511 C CA . GLU B 1 312 ? 12.672 34.219 36.312 1 90.94 312 GLU B CA 1
ATOM 5512 C C . GLU B 1 312 ? 11.953 35 35.219 1 90.94 312 GLU B C 1
ATOM 5514 O O . GLU B 1 312 ? 12.406 36.062 34.781 1 90.94 312 GLU B O 1
ATOM 5519 N N . ILE B 1 313 ? 10.891 34.469 34.75 1 94.56 313 ILE B N 1
ATOM 5520 C CA . ILE B 1 313 ? 10.227 35.062 33.625 1 94.56 313 ILE B CA 1
ATOM 5521 C C . ILE B 1 313 ? 8.906 35.688 34.062 1 94.56 313 ILE B C 1
ATOM 5523 O O . ILE B 1 313 ? 8.078 35.031 34.688 1 94.56 313 ILE B O 1
ATOM 5527 N N . VAL B 1 314 ? 8.773 36.906 33.688 1 93.81 314 VAL B N 1
ATOM 5528 C CA . VAL B 1 314 ? 7.535 37.594 33.969 1 93.81 314 VAL B CA 1
ATOM 5529 C C . VAL B 1 314 ? 6.414 37.062 33.062 1 93.81 314 VAL B C 1
ATOM 5531 O O . VAL B 1 314 ? 6.629 36.844 31.875 1 93.81 314 VAL B O 1
ATOM 5534 N N . SER B 1 315 ? 5.258 36.875 33.656 1 92.75 315 SER B N 1
ATOM 5535 C CA . SER B 1 315 ? 4.086 36.469 32.906 1 92.75 315 SER B CA 1
ATOM 5536 C C . SER B 1 315 ? 3.311 37.688 32.406 1 92.75 315 SER B C 1
ATOM 5538 O O . SER B 1 315 ? 3.078 38.625 33.156 1 92.75 315 SER B O 1
ATOM 5540 N N . THR B 1 316 ? 2.967 37.625 31.125 1 93.06 316 THR B N 1
ATOM 5541 C CA . THR B 1 316 ? 2.172 38.688 30.531 1 93.06 316 THR B CA 1
ATOM 5542 C C . THR B 1 316 ? 0.875 38.125 29.938 1 93.06 316 THR B C 1
ATOM 5544 O O . THR B 1 316 ? 0.61 36.938 30.031 1 93.06 316 THR B O 1
ATOM 5547 N N . ARG B 1 317 ? 0.104 39.031 29.312 1 90.69 317 ARG B N 1
ATOM 5548 C CA . ARG B 1 317 ? -1.156 38.625 28.688 1 90.69 317 ARG B CA 1
ATOM 5549 C C . ARG B 1 317 ? -0.913 37.719 27.484 1 90.69 317 ARG B C 1
ATOM 5551 O O . ARG B 1 317 ? -1.785 36.938 27.094 1 90.69 317 ARG B O 1
ATOM 5558 N N . VAL B 1 318 ? 0.215 37.875 26.922 1 93.94 318 VAL B N 1
ATOM 5559 C CA . VAL B 1 318 ? 0.52 37.125 25.719 1 93.94 318 VAL B CA 1
ATOM 5560 C C . VAL B 1 318 ? 1.544 36.031 26.047 1 93.94 318 VAL B C 1
ATOM 5562 O O . VAL B 1 318 ? 2.305 35.625 25.172 1 93.94 318 VAL B O 1
ATOM 5565 N N . GLY B 1 319 ? 1.627 35.625 27.391 1 94.19 319 GLY B N 1
ATOM 5566 C CA . GLY B 1 319 ? 2.529 34.562 27.797 1 94.19 319 GLY B CA 1
ATOM 5567 C C . GLY B 1 319 ? 3.797 35.062 28.453 1 94.19 319 GLY B C 1
ATOM 5568 O O . GLY B 1 319 ? 3.885 36.25 28.828 1 94.19 319 GLY B O 1
ATOM 5569 N N . PRO B 1 320 ? 4.699 34.156 28.625 1 96.81 320 PRO B N 1
ATOM 5570 C CA . PRO B 1 320 ? 5.949 34.594 29.266 1 96.81 320 PRO B CA 1
ATOM 5571 C C . PRO B 1 320 ? 6.691 35.656 28.469 1 96.81 320 PRO B C 1
ATOM 5573 O O . PRO B 1 320 ? 6.688 35.625 27.234 1 96.81 320 PRO B O 1
ATOM 5576 N N . GLU B 1 321 ? 7.277 36.531 29.234 1 97.5 321 GLU B N 1
ATOM 5577 C CA . GLU B 1 321 ? 8.008 37.625 28.609 1 97.5 321 GLU B CA 1
ATOM 5578 C C . GLU B 1 321 ? 9.352 37.156 28.062 1 97.5 321 GLU B C 1
ATOM 5580 O O . GLU B 1 321 ? 10.367 37.219 28.75 1 97.5 321 GLU B O 1
ATOM 5585 N N . VAL B 1 322 ? 9.391 36.812 26.859 1 97.75 322 VAL B N 1
ATOM 5586 C CA . VAL B 1 322 ? 10.57 36.344 26.125 1 97.75 322 VAL B CA 1
ATOM 5587 C C . VAL B 1 322 ? 10.68 37.125 24.812 1 97.75 322 VAL B C 1
ATOM 5589 O O . VAL B 1 322 ? 9.789 37.906 24.453 1 97.75 322 VAL B O 1
ATOM 5592 N N . PRO B 1 323 ? 11.812 36.969 24.078 1 97.81 323 PRO B N 1
ATOM 5593 C CA . PRO B 1 323 ? 11.922 37.656 22.797 1 97.81 323 PRO B CA 1
ATOM 5594 C C . PRO B 1 323 ? 10.789 37.312 21.828 1 97.81 323 PRO B C 1
ATOM 5596 O O . PRO B 1 323 ? 10.383 36.125 21.766 1 97.81 323 PRO B O 1
ATOM 5599 N N . THR B 1 324 ? 10.281 38.281 21.141 1 97.19 324 THR B N 1
ATOM 5600 C CA . THR B 1 324 ? 9.273 38.031 20.109 1 97.19 324 THR B CA 1
ATOM 5601 C C . THR B 1 324 ? 9.914 37.375 18.891 1 97.19 324 THR B C 1
ATOM 5603 O O . THR B 1 324 ? 11.109 37.562 18.641 1 97.19 324 THR B O 1
ATOM 5606 N N . VAL B 1 325 ? 9.195 36.594 18.25 1 97.81 325 VAL B N 1
ATOM 5607 C CA . VAL B 1 325 ? 9.609 36 16.984 1 97.81 325 VAL B CA 1
ATOM 5608 C C . VAL B 1 325 ? 8.672 36.438 15.859 1 97.81 325 VAL B C 1
ATOM 5610 O O . VAL B 1 325 ? 7.457 36.281 15.969 1 97.81 325 VAL B O 1
ATOM 5613 N N . ASP B 1 326 ? 9.203 36.969 14.812 1 97.5 326 ASP B N 1
ATOM 5614 C CA . ASP B 1 326 ? 8.414 37.406 13.664 1 97.5 326 ASP B CA 1
ATOM 5615 C C . ASP B 1 326 ? 8.719 36.531 12.438 1 97.5 326 ASP B C 1
ATOM 5617 O O . ASP B 1 326 ? 9.875 36.406 12.031 1 97.5 326 ASP B O 1
ATOM 5621 N N . LEU B 1 327 ? 7.711 35.938 11.938 1 97.88 327 LEU B N 1
ATOM 5622 C CA . LEU B 1 327 ? 7.797 35.344 10.602 1 97.88 327 LEU B CA 1
ATOM 5623 C C . LEU B 1 327 ? 7.395 36.344 9.539 1 97.88 327 LEU B C 1
ATOM 5625 O O . LEU B 1 327 ? 6.207 36.656 9.375 1 97.88 327 LEU B O 1
ATOM 5629 N N . VAL B 1 328 ? 8.344 36.781 8.82 1 98.06 328 VAL B N 1
ATOM 5630 C CA . VAL B 1 328 ? 8.102 37.844 7.855 1 98.06 328 VAL B CA 1
ATOM 5631 C C . VAL B 1 328 ? 7.707 37.25 6.512 1 98.06 328 VAL B C 1
ATOM 5633 O O . VAL B 1 328 ? 8.391 36.344 5.996 1 98.06 328 VAL B O 1
ATOM 5636 N N . MET B 1 329 ? 6.637 37.812 5.949 1 97.25 329 MET B N 1
ATOM 5637 C CA . MET B 1 329 ? 6.094 37.25 4.711 1 97.25 329 MET B CA 1
ATOM 5638 C C . MET B 1 329 ? 6.59 38.031 3.5 1 97.25 329 MET B C 1
ATOM 5640 O O . MET B 1 329 ? 7.797 38.188 3.312 1 97.25 329 MET B O 1
ATOM 5644 N N . GLN B 1 330 ? 5.672 38.469 2.613 1 95.88 330 GLN B N 1
ATOM 5645 C CA . GLN B 1 330 ? 6.043 39.031 1.318 1 95.88 330 GLN B CA 1
ATOM 5646 C C . GLN B 1 330 ? 6.625 40.438 1.473 1 95.88 330 GLN B C 1
ATOM 5648 O O . GLN B 1 330 ? 7.262 40.938 0.552 1 95.88 330 GLN B O 1
ATOM 5653 N N . SER B 1 331 ? 6.414 41.062 2.607 1 95.44 331 SER B N 1
ATOM 5654 C CA . SER B 1 331 ? 6.992 42.375 2.881 1 95.44 331 SER B CA 1
ATOM 5655 C C . SER B 1 331 ? 7.277 42.562 4.367 1 95.44 331 SER B C 1
ATOM 5657 O O . SER B 1 331 ? 6.762 41.812 5.199 1 95.44 331 SER B O 1
ATOM 5659 N N . GLU B 1 332 ? 7.996 43.625 4.664 1 93.81 332 GLU B N 1
ATOM 5660 C CA . GLU B 1 332 ? 8.391 43.875 6.047 1 93.81 332 GLU B CA 1
ATOM 5661 C C . GLU B 1 332 ? 7.184 44.219 6.906 1 93.81 332 GLU B C 1
ATOM 5663 O O . GLU B 1 332 ? 7.223 44.094 8.133 1 93.81 332 GLU B O 1
ATOM 5668 N N . GLU B 1 333 ? 6.184 44.625 6.277 1 93.62 333 GLU B N 1
ATOM 5669 C CA . GLU B 1 333 ? 5 45.062 7.004 1 93.62 333 GLU B CA 1
ATOM 5670 C C . GLU B 1 333 ? 4.047 43.906 7.273 1 93.62 333 GLU B C 1
ATOM 5672 O O . GLU B 1 333 ? 3.143 44.031 8.102 1 93.62 333 GLU B O 1
ATOM 5677 N N . VAL B 1 334 ? 4.242 42.875 6.57 1 96.69 334 VAL B N 1
ATOM 5678 C CA . VAL B 1 334 ? 3.385 41.719 6.73 1 96.69 334 VAL B CA 1
ATOM 5679 C C . VAL B 1 334 ? 4.148 40.625 7.453 1 96.69 334 VAL B C 1
ATOM 5681 O O . VAL B 1 334 ? 4.934 39.875 6.84 1 96.69 334 VAL B O 1
ATOM 5684 N N . TYR B 1 335 ? 3.859 40.469 8.719 1 96.12 335 TYR B N 1
ATOM 5685 C CA . TYR B 1 335 ? 4.539 39.438 9.508 1 96.12 335 TYR B CA 1
ATOM 5686 C C . TYR B 1 335 ? 3.605 38.844 10.555 1 96.12 335 TYR B C 1
ATOM 5688 O O . TYR B 1 335 ? 2.652 39.5 10.984 1 96.12 335 TYR B O 1
ATOM 5696 N N . TRP B 1 336 ? 3.861 37.625 10.867 1 96.25 336 TRP B N 1
ATOM 5697 C CA . TRP B 1 336 ? 3.203 36.938 11.961 1 96.25 336 TRP B CA 1
ATOM 5698 C C . TRP B 1 336 ? 4.055 36.969 13.219 1 96.25 336 TRP B C 1
ATOM 5700 O O . TRP B 1 336 ? 5.082 36.281 13.305 1 96.25 336 TRP B O 1
ATOM 5710 N N . ARG B 1 337 ? 3.732 37.75 14.258 1 94.81 337 ARG B N 1
ATOM 5711 C CA . ARG B 1 337 ? 4.5 37.906 15.492 1 94.81 337 ARG B CA 1
ATOM 5712 C C . ARG B 1 337 ? 4.059 36.875 16.531 1 94.81 337 ARG B C 1
ATOM 5714 O O . ARG B 1 337 ? 2.871 36.75 16.844 1 94.81 337 ARG B O 1
ATOM 5721 N N . MET B 1 338 ? 5.012 36.188 16.969 1 94.75 338 MET B N 1
ATOM 5722 C CA . MET B 1 338 ? 4.809 35.219 18.047 1 94.75 338 MET B CA 1
ATOM 5723 C C . MET B 1 338 ? 5.316 35.75 19.375 1 94.75 338 MET B C 1
ATOM 5725 O O . MET B 1 338 ? 6.422 36.281 19.453 1 94.75 338 MET B O 1
ATOM 5729 N N . PHE B 1 339 ? 4.461 35.594 20.297 1 95.88 339 PHE B N 1
ATOM 5730 C CA . PHE B 1 339 ? 4.84 35.938 21.672 1 95.88 339 PHE B CA 1
ATOM 5731 C C . PHE B 1 339 ? 5.133 34.688 22.484 1 95.88 339 PHE B C 1
ATOM 5733 O O . PHE B 1 339 ? 5.145 33.562 21.938 1 95.88 339 PHE B O 1
ATOM 5740 N N . GLY B 1 340 ? 5.367 34.875 23.703 1 96.44 340 GLY B N 1
ATOM 5741 C CA . GLY B 1 340 ? 5.73 33.75 24.562 1 96.44 340 GLY B CA 1
ATOM 5742 C C . GLY B 1 340 ? 4.668 32.656 24.594 1 96.44 340 GLY B C 1
ATOM 5743 O O . GLY B 1 340 ? 4.988 31.469 24.75 1 96.44 340 GLY B O 1
ATOM 5744 N N . SER B 1 341 ? 3.398 33 24.391 1 95.81 341 SER B N 1
ATOM 5745 C CA . SER B 1 341 ? 2.307 32.031 24.438 1 95.81 341 SER B CA 1
ATOM 5746 C C . SER B 1 341 ? 2.404 31.016 23.297 1 95.81 341 SER B C 1
ATOM 5748 O O . SER B 1 341 ? 1.884 29.906 23.375 1 95.81 341 SER B O 1
ATOM 5750 N N . ASN B 1 342 ? 3.111 31.422 22.234 1 97 342 ASN B N 1
ATOM 5751 C CA . ASN B 1 342 ? 3.17 30.578 21.047 1 97 342 ASN B CA 1
ATOM 5752 C C . ASN B 1 342 ? 4.59 30.094 20.781 1 97 342 ASN B C 1
ATOM 5754 O O . ASN B 1 342 ? 4.793 29.172 20 1 97 342 ASN B O 1
ATOM 5758 N N . SER B 1 343 ? 5.547 30.734 21.422 1 97.44 343 SER B N 1
ATOM 5759 C CA . SER B 1 343 ? 6.926 30.328 21.172 1 97.44 343 SER B CA 1
ATOM 5760 C C . SER B 1 343 ? 7.445 29.422 22.281 1 97.44 343 SER B C 1
ATOM 5762 O O . SER B 1 343 ? 8.406 28.672 22.078 1 97.44 343 SER B O 1
ATOM 5764 N N . MET B 1 344 ? 6.793 29.516 23.469 1 97.44 344 MET B N 1
ATOM 5765 C CA . MET B 1 344 ? 7.297 28.781 24.625 1 97.44 344 MET B CA 1
ATOM 5766 C C . MET B 1 344 ? 6.305 27.719 25.078 1 97.44 344 MET B C 1
ATOM 5768 O O . MET B 1 344 ? 5.098 27.875 24.891 1 97.44 344 MET B O 1
ATOM 5772 N N . VAL B 1 345 ? 6.883 26.703 25.625 1 95.38 345 VAL B N 1
ATOM 5773 C CA . VAL B 1 345 ? 6.102 25.609 26.219 1 95.38 345 VAL B CA 1
ATOM 5774 C C . VAL B 1 345 ? 6.461 25.453 27.688 1 95.38 345 VAL B C 1
ATOM 5776 O O . VAL B 1 345 ? 7.641 25.344 28.047 1 95.38 345 VAL B O 1
ATOM 5779 N N . ARG B 1 346 ? 5.52 25.469 28.469 1 94.19 346 ARG B N 1
ATOM 5780 C CA . ARG B 1 346 ? 5.773 25.297 29.891 1 94.19 346 ARG B CA 1
ATOM 5781 C C . ARG B 1 346 ? 5.898 23.828 30.266 1 94.19 346 ARG B C 1
ATOM 5783 O O . ARG B 1 346 ? 5.051 23.016 29.875 1 94.19 346 ARG B O 1
ATOM 5790 N N . VAL B 1 347 ? 6.949 23.5 30.844 1 92.44 347 VAL B N 1
ATOM 5791 C CA . VAL B 1 347 ? 7.168 22.156 31.359 1 92.44 347 VAL B CA 1
ATOM 5792 C C . VAL B 1 347 ? 7.285 22.203 32.875 1 92.44 347 VAL B C 1
ATOM 5794 O O . VAL B 1 347 ? 8.289 22.688 33.406 1 92.44 347 VAL B O 1
ATOM 5797 N N . ALA B 1 348 ? 6.258 21.656 33.5 1 88.81 348 ALA B N 1
ATOM 5798 C CA . ALA B 1 348 ? 6.242 21.688 34.969 1 88.81 348 ALA B CA 1
ATOM 5799 C C . ALA B 1 348 ? 6.312 20.266 35.531 1 88.81 348 ALA B C 1
ATOM 5801 O O . ALA B 1 348 ? 5.492 19.406 35.188 1 88.81 348 ALA B O 1
ATOM 5802 N N . HIS B 1 349 ? 7.402 19.969 36.156 1 79.25 349 HIS B N 1
ATOM 5803 C CA . HIS B 1 349 ? 7.527 18.734 36.938 1 79.25 349 HIS B CA 1
ATOM 5804 C C . HIS B 1 349 ? 7.762 19.047 38.406 1 79.25 349 HIS B C 1
ATOM 5806 O O . HIS B 1 349 ? 7.934 20.203 38.781 1 79.25 349 HIS B O 1
ATOM 5812 N N . LYS B 1 350 ? 7.652 18.062 39.281 1 69.12 350 LYS B N 1
ATOM 5813 C CA . LYS B 1 350 ? 7.746 18.203 40.75 1 69.12 350 LYS B CA 1
ATOM 5814 C C . LYS B 1 350 ? 8.906 19.109 41.125 1 69.12 350 LYS B C 1
ATOM 5816 O O . LYS B 1 350 ? 8.758 20 41.969 1 69.12 350 LYS B O 1
ATOM 5821 N N . ASP B 1 351 ? 9.914 19 40.562 1 75.12 351 ASP B N 1
ATOM 5822 C CA . ASP B 1 351 ? 11.086 19.734 41.062 1 75.12 351 ASP B CA 1
ATOM 5823 C C . ASP B 1 351 ? 11.547 20.781 40.031 1 75.12 351 ASP B C 1
ATOM 5825 O O . ASP B 1 351 ? 12.531 21.484 40.25 1 75.12 351 ASP B O 1
ATOM 5829 N N . GLU B 1 352 ? 10.805 20.859 38.906 1 84.25 352 GLU B N 1
ATOM 5830 C CA . GLU B 1 352 ? 11.297 21.781 37.875 1 84.25 352 GLU B CA 1
ATOM 5831 C C . GLU B 1 352 ? 10.133 22.453 37.156 1 84.25 352 GLU B C 1
ATOM 5833 O O . GLU B 1 352 ? 9.18 21.781 36.75 1 84.25 352 GLU B O 1
ATOM 5838 N N . ASP B 1 353 ? 10.078 23.781 37.188 1 92.94 353 ASP B N 1
ATOM 5839 C CA . ASP B 1 353 ? 9.125 24.609 36.438 1 92.94 353 ASP B CA 1
ATOM 5840 C C . ASP B 1 353 ? 9.844 25.531 35.469 1 92.94 353 ASP B C 1
ATOM 5842 O O . ASP B 1 353 ? 10.5 26.484 35.875 1 92.94 353 ASP B O 1
ATOM 5846 N N . VAL B 1 354 ? 9.758 25.141 34.125 1 96.31 354 VAL B N 1
ATOM 5847 C CA . VAL B 1 354 ? 10.562 25.859 33.156 1 96.31 354 VAL B CA 1
ATOM 5848 C C . VAL B 1 354 ? 9.703 26.203 31.938 1 96.31 354 VAL B C 1
ATOM 5850 O O . VAL B 1 354 ? 8.688 25.547 31.672 1 96.31 354 VAL B O 1
ATOM 5853 N N . TRP B 1 355 ? 10.023 27.266 31.312 1 97.12 355 TRP B N 1
ATOM 5854 C CA . TRP B 1 355 ? 9.539 27.594 29.969 1 97.12 355 TRP B CA 1
ATOM 5855 C C . TRP B 1 355 ? 10.57 27.219 28.922 1 97.12 355 TRP B C 1
ATOM 5857 O O . TRP B 1 355 ? 11.711 27.672 28.953 1 97.12 355 TRP B O 1
ATOM 5867 N N . CYS B 1 356 ? 10.164 26.375 28.031 1 97.44 356 CYS B N 1
ATOM 5868 C CA . CYS B 1 356 ? 11.094 25.922 27 1 97.44 356 CYS B CA 1
ATOM 5869 C C . CYS B 1 356 ? 10.672 26.422 25.625 1 97.44 356 CYS B C 1
ATOM 5871 O O . CYS B 1 356 ? 9.484 26.531 25.344 1 97.44 356 CYS B O 1
ATOM 5873 N N . LEU B 1 357 ? 11.641 26.719 24.766 1 98.12 357 LEU B N 1
ATOM 5874 C CA . LEU B 1 357 ? 11.383 27.141 23.391 1 98.12 357 LEU B CA 1
ATOM 5875 C C . LEU B 1 357 ? 10.734 26 22.594 1 98.12 357 LEU B C 1
ATOM 5877 O O . LEU B 1 357 ? 11.312 24.922 22.469 1 98.12 357 LEU B O 1
ATOM 5881 N N . GLY B 1 358 ? 9.531 26.25 22.062 1 97.31 358 GLY B N 1
ATOM 5882 C CA . GLY B 1 358 ? 8.734 25.219 21.406 1 97.31 358 GLY B CA 1
ATOM 5883 C C . GLY B 1 358 ? 9.07 25.062 19.938 1 97.31 358 GLY B C 1
ATOM 5884 O O . GLY B 1 358 ? 8.172 25.062 19.078 1 97.31 358 GLY B O 1
ATOM 5885 N N . PHE B 1 359 ? 10.344 25.047 19.578 1 98.19 359 PHE B N 1
ATOM 5886 C CA . PHE B 1 359 ? 10.852 24.797 18.234 1 98.19 359 PHE B CA 1
ATOM 5887 C C . PHE B 1 359 ? 11.711 23.531 18.203 1 98.19 359 PHE B C 1
ATOM 5889 O O . PHE B 1 359 ? 12.461 23.281 19.141 1 98.19 359 PHE B O 1
ATOM 5896 N N . MET B 1 360 ? 11.594 22.797 17.109 1 97.94 360 MET B N 1
ATOM 5897 C CA . MET B 1 360 ? 12.328 21.547 17 1 97.94 360 MET B CA 1
ATOM 5898 C C . MET B 1 360 ? 13.242 21.547 15.781 1 97.94 360 MET B C 1
ATOM 5900 O O . MET B 1 360 ? 12.992 22.266 14.812 1 97.94 360 MET B O 1
ATOM 5904 N N . ASP B 1 361 ? 14.312 20.781 15.875 1 97.94 361 ASP B N 1
ATOM 5905 C CA . ASP B 1 361 ? 15.18 20.531 14.727 1 97.94 361 ASP B CA 1
ATOM 5906 C C . ASP B 1 361 ? 14.609 19.438 13.828 1 97.94 361 ASP B C 1
ATOM 5908 O O . ASP B 1 361 ? 14.539 18.266 14.227 1 97.94 361 ASP B O 1
ATOM 5912 N N . GLY B 1 362 ? 14.242 19.844 12.625 1 95.5 362 GLY B N 1
ATOM 5913 C CA . GLY B 1 362 ? 13.617 18.906 11.703 1 95.5 362 GLY B CA 1
ATOM 5914 C C . GLY B 1 362 ? 14.609 18.094 10.898 1 95.5 362 GLY B C 1
ATOM 5915 O O . GLY B 1 362 ? 14.227 17.312 10.039 1 95.5 362 GLY B O 1
ATOM 5916 N N . GLY B 1 363 ? 15.891 18.297 11.164 1 93.75 363 GLY B N 1
ATOM 5917 C CA . GLY B 1 363 ? 16.922 17.578 10.438 1 93.75 363 GLY B CA 1
ATOM 5918 C C . GLY B 1 363 ? 17.578 18.406 9.344 1 93.75 363 GLY B C 1
ATOM 5919 O O . GLY B 1 363 ? 17.094 19.5 9.016 1 93.75 363 GLY B O 1
ATOM 5920 N N . ALA B 1 364 ? 18.594 17.781 8.688 1 92.88 364 ALA B N 1
ATOM 5921 C CA . ALA B 1 364 ? 19.422 18.531 7.742 1 92.88 364 ALA B CA 1
ATOM 5922 C C . ALA B 1 364 ? 18.797 18.531 6.348 1 92.88 364 ALA B C 1
ATOM 5924 O O . ALA B 1 364 ? 19.047 19.453 5.555 1 92.88 364 ALA B O 1
ATOM 5925 N N . ASN B 1 365 ? 17.984 17.547 6.098 1 88.06 365 ASN B N 1
ATOM 5926 C CA . ASN B 1 365 ? 17.484 17.453 4.727 1 88.06 365 ASN B CA 1
ATOM 5927 C C . ASN B 1 365 ? 15.984 17.156 4.691 1 88.06 365 ASN B C 1
ATOM 5929 O O . ASN B 1 365 ? 15.547 16.219 4.031 1 88.06 365 ASN B O 1
ATOM 5933 N N . PRO B 1 366 ? 15.219 17.922 5.441 1 91.62 366 PRO B N 1
ATOM 5934 C CA . PRO B 1 366 ? 13.773 17.766 5.297 1 91.62 366 PRO B CA 1
ATOM 5935 C C . PRO B 1 366 ? 13.25 18.312 3.977 1 91.62 366 PRO B C 1
ATOM 5937 O O . PRO B 1 366 ? 13.852 19.234 3.404 1 91.62 366 PRO B O 1
ATOM 5940 N N . ARG B 1 367 ? 12.211 17.812 3.529 1 90 367 ARG B N 1
ATOM 5941 C CA . ARG B 1 367 ? 11.633 18.344 2.299 1 90 367 ARG B CA 1
ATOM 5942 C C . ARG B 1 367 ? 11.172 19.781 2.488 1 90 367 ARG B C 1
ATOM 5944 O O . ARG B 1 367 ? 11.383 20.641 1.617 1 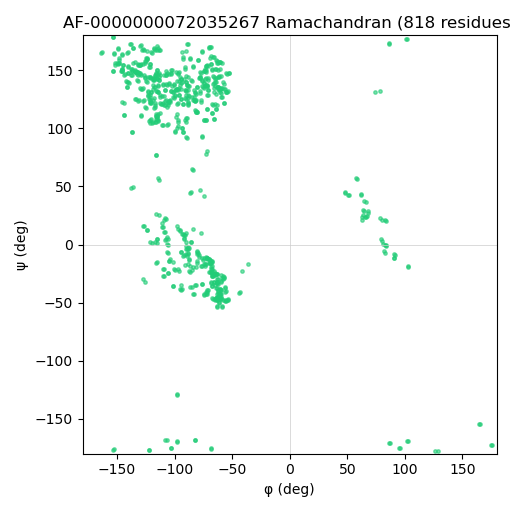90 367 ARG B O 1
ATOM 5951 N N . THR B 1 368 ? 10.453 20.031 3.58 1 95.62 368 THR B N 1
ATOM 5952 C CA . THR B 1 368 ? 10.023 21.391 3.912 1 95.62 368 THR B CA 1
ATOM 5953 C C . THR B 1 368 ? 10.938 22 4.969 1 95.62 368 THR B C 1
ATOM 5955 O O . THR B 1 368 ? 11.133 21.422 6.039 1 95.62 368 THR B O 1
ATOM 5958 N N . SER B 1 369 ? 11.453 23.156 4.703 1 98 369 SER B N 1
ATOM 5959 C CA . SER B 1 369 ? 12.461 23.781 5.555 1 98 369 SER B CA 1
ATOM 5960 C C . SER B 1 369 ? 11.852 24.25 6.871 1 98 369 SER B C 1
ATOM 5962 O O . SER B 1 369 ? 12.492 24.188 7.918 1 98 369 SER B O 1
ATOM 5964 N N . ILE B 1 370 ? 10.672 24.766 6.762 1 98.56 370 ILE B N 1
ATOM 5965 C CA . ILE B 1 370 ? 9.984 25.281 7.938 1 98.56 370 ILE B CA 1
ATOM 5966 C C . ILE B 1 370 ? 8.555 24.75 7.984 1 98.56 370 ILE B C 1
ATOM 5968 O O . ILE B 1 370 ? 7.797 24.891 7.02 1 98.56 370 ILE B O 1
ATOM 5972 N N . VAL B 1 371 ? 8.211 24.109 9.055 1 98.25 371 VAL B N 1
ATOM 5973 C CA . VAL B 1 371 ? 6.836 23.672 9.289 1 98.25 371 VAL B CA 1
ATOM 5974 C C . VAL B 1 371 ? 6.27 24.391 10.516 1 98.25 371 VAL B C 1
ATOM 5976 O O . VAL B 1 371 ? 6.715 24.141 11.641 1 98.25 371 VAL B O 1
ATOM 5979 N N . ILE B 1 372 ? 5.348 25.266 10.289 1 98.38 372 ILE B N 1
ATOM 5980 C CA . ILE B 1 372 ? 4.668 25.938 11.391 1 98.38 372 ILE B CA 1
ATOM 5981 C C . ILE B 1 372 ? 3.738 24.953 12.094 1 98.38 372 ILE B C 1
ATOM 5983 O O . ILE B 1 372 ? 2.77 24.469 11.5 1 98.38 372 ILE B O 1
ATOM 5987 N N . GLY B 1 373 ? 3.984 24.656 13.344 1 98.12 373 GLY B N 1
ATOM 5988 C CA . GLY B 1 373 ? 3.256 23.641 14.094 1 98.12 373 GLY B CA 1
ATOM 5989 C C . GLY B 1 373 ? 2.029 24.188 14.797 1 98.12 373 GLY B C 1
ATOM 5990 O O . GLY B 1 373 ? 1.824 25.406 14.852 1 98.12 373 GLY B O 1
ATOM 5991 N N . GLY B 1 374 ? 1.27 23.266 15.344 1 97.81 374 GLY B N 1
ATOM 5992 C CA . GLY B 1 374 ? 0.004 23.609 15.969 1 97.81 374 GLY B CA 1
ATOM 5993 C C . GLY B 1 374 ? 0.16 24.578 17.141 1 97.81 374 GLY B C 1
ATOM 5994 O O . GLY B 1 374 ? -0.658 25.469 17.312 1 97.81 374 GLY B O 1
ATOM 5995 N N . HIS B 1 375 ? 1.173 24.406 17.891 1 96.94 375 HIS B N 1
ATOM 5996 C CA . HIS B 1 375 ? 1.38 25.234 19.078 1 96.94 375 HIS B CA 1
ATOM 5997 C C . HIS B 1 375 ? 1.495 26.703 18.719 1 96.94 375 HIS B C 1
ATOM 5999 O O . HIS B 1 375 ? 0.942 27.562 19.406 1 96.94 375 HIS B O 1
ATOM 6005 N N . LEU B 1 376 ? 2.15 26.922 17.656 1 96.94 376 LEU B N 1
ATOM 6006 C CA . LEU B 1 376 ? 2.334 28.297 17.203 1 96.94 376 LEU B CA 1
ATOM 6007 C C . LEU B 1 376 ? 1.009 28.906 16.75 1 96.94 376 LEU B C 1
ATOM 6009 O O . LEU B 1 376 ? 0.831 30.125 16.797 1 96.94 376 LEU B O 1
ATOM 6013 N N . MET B 1 377 ? 0.113 28.125 16.375 1 97.38 377 MET B N 1
ATOM 6014 C CA . MET B 1 377 ? -1.149 28.578 15.805 1 97.38 377 MET B CA 1
ATOM 6015 C C . MET B 1 377 ? -2.182 28.844 16.891 1 97.38 377 MET B C 1
ATOM 6017 O O . MET B 1 377 ? -3.209 29.469 16.656 1 97.38 377 MET B O 1
ATOM 6021 N N . GLU B 1 378 ? -1.905 28.422 18.047 1 97.06 378 GLU B N 1
ATOM 6022 C CA . GLU B 1 378 ? -2.9 28.484 19.109 1 97.06 378 GLU B CA 1
ATOM 6023 C C . GLU B 1 378 ? -3.293 29.938 19.422 1 97.06 378 GLU B C 1
ATOM 6025 O O . GLU B 1 378 ? -2.434 30.812 19.469 1 97.06 378 GLU B O 1
ATOM 6030 N N . ASP B 1 379 ? -4.578 30.141 19.531 1 95.88 379 ASP B N 1
ATOM 6031 C CA . ASP B 1 379 ? -5.199 31.422 19.859 1 95.88 379 ASP B CA 1
ATOM 6032 C C . ASP B 1 379 ? -4.922 32.469 18.797 1 95.88 379 ASP B C 1
ATOM 6034 O O . ASP B 1 379 ? -4.828 33.656 19.094 1 95.88 379 ASP B O 1
ATOM 6038 N N . ASN B 1 380 ? -4.68 32 17.641 1 95.94 380 ASN B N 1
ATOM 6039 C CA . ASN B 1 380 ? -4.723 32.781 16.391 1 95.94 380 ASN B CA 1
ATOM 6040 C C . ASN B 1 380 ? -5.816 32.25 15.461 1 95.94 380 ASN B C 1
ATOM 6042 O O . ASN B 1 380 ? -6 31.047 15.312 1 95.94 380 ASN B O 1
ATOM 6046 N N . LEU B 1 381 ? -6.562 33.188 14.977 1 95.94 381 LEU B N 1
ATOM 6047 C CA . LEU B 1 381 ? -7.512 32.812 13.938 1 95.94 381 LEU B CA 1
ATOM 6048 C C . LEU B 1 381 ? -6.832 32.75 12.57 1 95.94 381 LEU B C 1
ATOM 6050 O O . LEU B 1 381 ? -6.18 33.719 12.164 1 95.94 381 LEU B O 1
ATOM 6054 N N . LEU B 1 382 ? -6.922 31.656 11.961 1 97.75 382 LEU B N 1
ATOM 6055 C CA . LEU B 1 382 ? -6.43 31.484 10.594 1 97.75 382 LEU B CA 1
ATOM 6056 C C . LEU B 1 382 ? -7.586 31.297 9.617 1 97.75 382 LEU B C 1
ATOM 6058 O O . LEU B 1 382 ? -8.406 30.391 9.789 1 97.75 382 LEU B O 1
ATOM 6062 N N . GLN B 1 383 ? -7.664 32.156 8.68 1 97.5 383 GLN B N 1
ATOM 6063 C CA . GLN B 1 383 ? -8.656 32.031 7.621 1 97.5 383 GLN B CA 1
ATOM 6064 C C . GLN B 1 383 ? -8.008 31.641 6.297 1 97.5 383 GLN B C 1
ATOM 6066 O O . GLN B 1 383 ? -7.125 32.344 5.801 1 97.5 383 GLN B O 1
ATOM 6071 N N . PHE B 1 384 ? -8.398 30.547 5.781 1 98.5 384 PHE B N 1
ATOM 6072 C CA . PHE B 1 384 ? -7.953 30.094 4.469 1 98.5 384 PHE B CA 1
ATOM 6073 C C . PHE B 1 384 ? -8.93 30.531 3.387 1 98.5 384 PHE B C 1
ATOM 6075 O O . PHE B 1 384 ? -10 29.938 3.227 1 98.5 384 PHE B O 1
ATOM 6082 N N . ASP B 1 385 ? -8.57 31.578 2.705 1 98 385 ASP B N 1
ATOM 6083 C CA . ASP B 1 385 ? -9.32 32.125 1.573 1 98 385 ASP B CA 1
ATOM 6084 C C . ASP B 1 385 ? -8.867 31.484 0.261 1 98 385 ASP B C 1
ATOM 6086 O O . ASP B 1 385 ? -7.973 32 -0.407 1 98 385 ASP B O 1
ATOM 6090 N N . LEU B 1 386 ? -9.516 30.422 -0.129 1 97.69 386 LEU B N 1
ATOM 6091 C CA . LEU B 1 386 ? -9.086 29.656 -1.295 1 97.69 386 LEU B CA 1
ATOM 6092 C C . LEU B 1 386 ? -9.711 30.219 -2.57 1 97.69 386 LEU B C 1
ATOM 6094 O O . LEU B 1 386 ? -9.375 29.781 -3.674 1 97.69 386 LEU B O 1
ATOM 6098 N N . GLU B 1 387 ? -10.547 31.219 -2.414 1 96.31 387 GLU B N 1
ATOM 6099 C CA . GLU B 1 387 ? -11.031 31.953 -3.574 1 96.31 387 GLU B CA 1
ATOM 6100 C C . GLU B 1 387 ? -9.945 32.875 -4.133 1 96.31 387 GLU B C 1
ATOM 6102 O O . GLU B 1 387 ? -9.734 32.938 -5.344 1 96.31 387 GLU B O 1
ATOM 6107 N N . SER B 1 388 ? -9.328 33.469 -3.238 1 97 388 SER B N 1
ATOM 6108 C CA . SER B 1 388 ? -8.281 34.406 -3.621 1 97 388 SER B CA 1
ATOM 6109 C C . SER B 1 388 ? -6.898 33.844 -3.35 1 97 388 SER B C 1
ATOM 6111 O O . SER B 1 388 ? -5.891 34.531 -3.539 1 97 388 SER B O 1
ATOM 6113 N N . ASN B 1 389 ? -6.824 32.688 -2.859 1 97.56 389 ASN B N 1
ATOM 6114 C CA . ASN B 1 389 ? -5.59 31.953 -2.543 1 97.56 389 ASN B C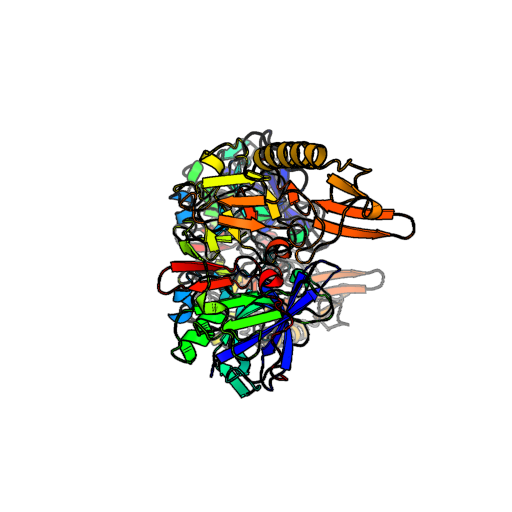A 1
ATOM 6115 C C . ASN B 1 389 ? -4.719 32.75 -1.571 1 97.56 389 ASN B C 1
ATOM 6117 O O . ASN B 1 389 ? -3.547 33 -1.853 1 97.56 389 ASN B O 1
ATOM 6121 N N . ARG B 1 390 ? -5.289 33.062 -0.472 1 98.12 390 ARG B N 1
ATOM 6122 C CA . ARG B 1 390 ? -4.543 33.812 0.554 1 98.12 390 ARG B CA 1
ATOM 6123 C C . ARG B 1 390 ? -4.883 33.281 1.946 1 98.12 390 ARG B C 1
ATOM 6125 O O . ARG B 1 390 ? -5.957 32.719 2.16 1 98.12 390 ARG B O 1
ATOM 6132 N N . LEU B 1 391 ? -3.949 33.438 2.83 1 98.38 391 LEU B N 1
ATOM 6133 C CA . LEU B 1 391 ? -4.102 33.125 4.246 1 98.38 391 LEU B CA 1
ATOM 6134 C C . LEU B 1 391 ? -4.277 34.375 5.074 1 98.38 391 LEU B C 1
ATOM 6136 O O . LEU B 1 391 ? -3.455 35.312 5.004 1 98.38 391 LEU B O 1
ATOM 6140 N N . GLY B 1 392 ? -5.363 34.469 5.809 1 97.69 392 GLY B N 1
ATOM 6141 C CA . GLY B 1 392 ? -5.551 35.5 6.816 1 97.69 392 GLY B CA 1
ATOM 6142 C C . GLY B 1 392 ? -5.215 35.031 8.219 1 97.69 392 GLY B C 1
ATOM 6143 O O . GLY B 1 392 ? -5.586 33.906 8.617 1 97.69 392 GLY B O 1
ATOM 6144 N N . PHE B 1 393 ? -4.484 35.812 8.922 1 96.56 393 PHE B N 1
ATOM 6145 C CA . PHE B 1 393 ? -4.148 35.438 10.289 1 96.56 393 PHE B CA 1
ATOM 6146 C C . PHE B 1 393 ? -4.266 36.625 11.234 1 96.56 393 PHE B C 1
ATOM 6148 O O . PHE B 1 393 ? -4.07 37.781 10.828 1 96.56 393 PHE B O 1
ATOM 6155 N N . SER B 1 394 ? -4.559 36.312 12.445 1 92.12 394 SER B N 1
ATOM 6156 C CA . SER B 1 394 ? -4.684 37.344 13.461 1 92.12 394 SER B CA 1
ATOM 6157 C C . SER B 1 394 ? -3.352 37.594 14.156 1 92.12 394 SER B C 1
ATOM 6159 O O . SER B 1 394 ? -2.438 36.781 14.078 1 92.12 394 SER B O 1
ATOM 6161 N N . SER B 1 395 ? -3.01 38.844 14.703 1 78.88 395 SER B N 1
ATOM 6162 C CA . SER B 1 395 ? -1.871 39.125 15.57 1 78.88 395 SER B CA 1
ATOM 6163 C C . SER B 1 395 ? -2.119 38.594 16.984 1 78.88 395 SER B C 1
ATOM 6165 O O . SER B 1 395 ? -1.936 39.344 17.953 1 78.88 395 SER B O 1
ATOM 6167 N N . SER B 1 396 ? -2.6 37.562 17.156 1 88.44 396 SER B N 1
ATOM 6168 C CA . SER B 1 396 ? -2.975 36.875 18.375 1 88.44 396 SER B CA 1
ATOM 6169 C C . SER B 1 396 ? -4.285 37.406 18.938 1 88.44 396 SER B C 1
ATOM 6171 O O . SER B 1 396 ? -4.453 38.625 19.078 1 88.44 396 SER B O 1
ATOM 6173 N N . LEU B 1 397 ? -5.113 36.594 19.266 1 91.06 397 LEU B N 1
ATOM 6174 C CA . LEU B 1 397 ? -6.402 36.969 19.859 1 91.06 397 LEU B CA 1
ATOM 6175 C C . LEU B 1 397 ? -6.234 37.406 21.297 1 91.06 397 LEU B C 1
ATOM 6177 O O . LEU B 1 397 ? -7.098 38.094 21.844 1 91.06 397 LEU B O 1
ATOM 6181 N N . LEU B 1 398 ? -5.137 37.094 21.875 1 89.62 398 LEU B N 1
ATOM 6182 C CA . LEU B 1 398 ? -4.871 37.438 23.266 1 89.62 398 LEU B CA 1
ATOM 6183 C C . LEU B 1 398 ? -4.793 38.969 23.422 1 89.62 398 LEU B C 1
ATOM 6185 O O . LEU B 1 398 ? -5.176 39.5 24.469 1 89.62 398 LEU B O 1
ATOM 6189 N N . PHE B 1 399 ? -4.293 39.625 22.453 1 84.88 399 PHE B N 1
ATOM 6190 C CA . PHE B 1 399 ? -4.215 41.062 22.5 1 84.88 399 PHE B CA 1
ATOM 6191 C C . PHE B 1 399 ? -5.605 41.688 22.484 1 84.88 399 PHE B C 1
ATOM 6193 O O . PHE B 1 399 ? -5.809 42.781 22.984 1 84.88 399 PHE B O 1
ATOM 6200 N N . GLN B 1 400 ? -6.488 40.969 21.922 1 83.31 400 GLN B N 1
ATOM 6201 C CA . GLN B 1 400 ? -7.859 41.438 21.828 1 83.31 400 GLN B CA 1
ATOM 6202 C C . GLN B 1 400 ? -8.68 41 23.031 1 83.31 400 GLN B C 1
ATOM 6204 O O . GLN B 1 400 ? -9.891 41.219 23.078 1 83.31 400 GLN B O 1
ATOM 6209 N N . GLY B 1 401 ? -8.016 40.344 23.906 1 85.56 401 GLY B N 1
ATOM 6210 C CA . GLY B 1 401 ? -8.672 39.969 25.141 1 85.56 401 GLY B CA 1
ATOM 6211 C C . GLY B 1 401 ? -9.562 38.719 24.984 1 85.56 401 GLY B C 1
ATOM 6212 O O . GLY B 1 401 ? -10.539 38.594 25.719 1 85.56 401 GLY B O 1
ATOM 6213 N N . THR B 1 402 ? -9.273 37.938 23.938 1 90.75 402 THR B N 1
ATOM 6214 C CA . THR B 1 402 ? -10.055 36.719 23.734 1 90.75 402 THR B CA 1
ATOM 6215 C C . THR B 1 402 ? -9.156 35.562 23.328 1 90.75 402 THR B C 1
ATOM 6217 O O . THR B 1 402 ? -7.934 35.719 23.234 1 90.75 402 THR B O 1
ATOM 6220 N N . THR B 1 403 ? -9.672 34.344 23.25 1 92.88 403 THR B N 1
ATOM 6221 C CA . THR B 1 403 ? -8.992 33.125 22.828 1 92.88 403 THR B CA 1
ATOM 6222 C C . THR B 1 403 ? -9.875 32.312 21.891 1 92.88 403 THR B C 1
ATOM 6224 O O . THR B 1 403 ? -11.055 32.625 21.719 1 92.88 403 THR B O 1
ATOM 6227 N N . CYS B 1 404 ? -9.305 31.375 21.312 1 94.12 404 CYS B N 1
ATOM 6228 C CA . CYS B 1 404 ? -10.055 30.484 20.422 1 94.12 404 CYS B CA 1
ATOM 6229 C C . CYS B 1 404 ? -11.055 29.641 21.219 1 94.12 404 CYS B C 1
ATOM 6231 O O . CYS B 1 404 ? -11.984 29.078 20.641 1 94.12 404 CYS B O 1
ATOM 6233 N N . ALA B 1 405 ? -10.93 29.578 22.516 1 92.69 405 ALA B N 1
ATOM 6234 C CA . ALA B 1 405 ? -11.836 28.828 23.375 1 92.69 405 ALA B CA 1
ATOM 6235 C C . ALA B 1 405 ? -13.133 29.594 23.609 1 92.69 405 ALA B C 1
ATOM 6237 O O . ALA B 1 405 ? -14.117 29.031 24.094 1 92.69 405 ALA B O 1
ATOM 6238 N N . ASN B 1 406 ? -13.117 30.75 23.234 1 89.19 406 ASN B N 1
ATOM 6239 C CA . ASN B 1 406 ? -14.258 31.594 23.562 1 89.19 406 ASN B CA 1
ATOM 6240 C C . ASN B 1 406 ? -15.312 31.578 22.469 1 89.19 406 ASN B C 1
ATOM 6242 O O . ASN B 1 406 ? -16.234 32.406 22.469 1 89.19 406 ASN B O 1
ATOM 6246 N N . PHE B 1 407 ? -15.078 30.719 21.578 1 79.5 407 PHE B N 1
ATOM 6247 C CA . PHE B 1 407 ? -16.203 30.5 20.672 1 79.5 407 PHE B CA 1
ATOM 6248 C C . PHE B 1 407 ? -17.328 29.75 21.375 1 79.5 407 PHE B C 1
ATOM 6250 O O . PHE B 1 407 ? -17.234 28.531 21.547 1 79.5 407 PHE B O 1
ATOM 6257 N N . ASN B 1 408 ? -18.156 30.406 22.156 1 61.91 408 ASN B N 1
ATOM 6258 C CA . ASN B 1 408 ? -19.25 29.781 22.891 1 61.91 408 ASN B CA 1
ATOM 6259 C C . ASN B 1 408 ? -20.594 30.406 22.516 1 61.91 408 ASN B C 1
ATOM 6261 O O . ASN B 1 408 ? -20.656 31.578 22.141 1 61.91 408 ASN B O 1
ATOM 6265 N N . PHE B 1 409 ? -21.375 29.609 21.734 1 53.47 409 PHE B N 1
ATOM 6266 C CA . PHE B 1 409 ? -22.734 30.109 21.516 1 53.47 409 PHE B CA 1
ATOM 6267 C C . PHE B 1 409 ? -23.312 30.688 22.797 1 53.47 409 PHE B C 1
ATOM 6269 O O . PHE B 1 409 ? -24.344 31.375 22.781 1 53.47 409 PHE B O 1
ATOM 6276 N N . THR B 1 410 ? -22.844 30.312 23.922 1 40.53 410 THR B N 1
ATOM 6277 C CA . THR B 1 410 ? -23.484 30.672 25.172 1 40.53 410 THR B CA 1
ATOM 6278 C C . THR B 1 410 ? -23.172 32.125 25.531 1 40.53 410 THR B C 1
ATOM 6280 O O . THR B 1 410 ? -23.391 32.531 26.672 1 40.53 410 THR B O 1
ATOM 6283 N N . ILE B 1 411 ? -22.609 32.844 24.688 1 33.94 411 ILE B N 1
ATOM 6284 C CA . ILE B 1 411 ? -22.641 34.156 25.312 1 33.94 411 ILE B CA 1
ATOM 6285 C C . ILE B 1 411 ? -24.031 34.75 25.188 1 33.94 411 ILE B C 1
ATOM 6287 O O . ILE B 1 411 ? -24.625 34.719 24.109 1 33.94 411 ILE B O 1
#